Protein 5N1A (pdb70)

Nearest PDB structures (foldseek):
  5n1a-assembly1_A  TM=1.001E+00  e=0.000E+00  Thermochaetoides thermophila DSM 1495
  5n1a-assembly2_B  TM=9.929E-01  e=0.000E+00  Thermochaetoides thermophila DSM 1495
  6rxt-assembly1_UD  TM=9.751E-01  e=1.508E-101  Thermochaetoides thermophila
  8ge9-assembly1_B  TM=7.899E-01  e=4.819E-11  Homo sapiens
  8glv-assembly1_Cp  TM=4.082E-01  e=1.741E-14  Chlamydomonas reinhardtii

B-factor: mean 42.49, std 15.49, range [17.93, 145.88]

InterPro domains:
  IPR001680 WD40 repeat [PF00400] (231-262)
  IPR001680 WD40 repeat [PF00400] (270-300)
  IPR001680 WD40 repeat [PS50082] (272-304)
  IPR001680 WD40 repeat [SM00320] (172-213)
  IPR001680 WD40 repeat [SM00320] (222-262)
  IPR001680 WD40 repeat [SM00320] (265-304)
  IPR001680 WD40 repeat [SM00320] (417-455)
  IPR011047 Quinoprotein alcohol dehydrogenase-like superfamily [SSF50998] (132-504)
  IPR015943 WD40/YVTN repeat-like-containing domain superfamily [G3DSA:2.130.10.10] (4-231)
  IPR015943 WD40/YVTN repeat-like-containing domain superfamily [G3DSA:2.130.10.10] (237-520)
  IPR018391 Pyrrolo-quinoline quinone beta-propeller repeat [SM00564] (146-178)
  IPR018391 Pyrrolo-quinoline quinone beta-propeller repeat [SM00564] (193-224)
  IPR046351 U3 small nucleolar RNA-associated protein 4 [PTHR44163] (3-869)

Organism: Chaetomium thermophilum (strain DSM 1495 / CBS 144.50 / IMI 039719) (NCBI:txid759272)

Foldseek 3Di:
DKDWDDFPHFIIAAADAPPFFDFFFFQEKDKLDQEDDDDDPVCLVVCPLFFMWMWTWTQQGKIWIWGCPVPLIATAAIQFHAPPWGWRYKEKDWAPWDFVVGDIQGTAIWMWTFTQAQWIWTPQLLLSYTDDIEGDPDAGWQEKYWQDPLVRQWTKMWTWHQQGWTWIWTCHPNRTYTDGIQDGDPGRRKGFHEWEALHNQWIWTWIQQQKIDIAGNVRSHDDMHDDHRGKTFQYWYAAPVQWIWTWIQCQWIWIADRPVRHTPDIDNHGRGGWAYKEAHNNRAKIWTWFVQKIWIWGAPPDPPDIDTPDMDRPDPDGWHYGWHYDPHIWDWIITRNQWIKIAGPVDGPPPPIDTHDSDHLAQQWAALFAQQKIWHFWHFWIWIWHQPLVRIGTADIDGHDDRTGWQEKEAENNRQWIWTKDQFDIWIWGWDPVAADPVGHTDIHTEDDADRRIFNYWYAFHVRQWIWGHRSQQWIIWGWDWDQDPVGTDIHIHYDDTDDFDDDDDDPSSCVHYSRCSQSGWDDWEAANVNQTWTATQQQQIFDWGWDDAVYIDIGGLVLRVADGDPGGWQDWYWQNDADPVRFTWTWTAGLQLWTFTDRPNVNGDPLCVQAGDVLPDPVSRPSNFGWHYWDDLRQDIWTHGQQKIWDNSVDHGPPSIDMDRPDHRWDWYFHDNVDHTYIYIHHHDDD/DQKDWDDFPHFIIAGADAPPAFDFFFFQEKDKLDQEDDDDPPCPPCPLFFIWMWTWTQQGKIWTWGCVVPLIATAAIQFHAPPFGWRYKEKQWFPWDAVVGDIQGTAIWMWTFTFAQKIWTAQLLLSYTDDIEGDPDATFQEKYKQDAADPHDPCSRQWTWMWTWHQQGWIFIWTCHPNRIYGDGIQADHRRRKTFHYWEALHNQWIWTWIQQQKIDIAGNVRRHDDMHDDRRGKTFQEWYAAPVQWIWTWIQCQWIWIADRPVRHTPDIDNHDNGGWHEKEAHNNRQWIWTWFVQKIWIWGAPPDPSHIDTPDMDRPAPDGWHYGWHYYPHIWDWIITRNQWIKIAGPVQGPPPPIDTHDSDHLAQQWAALFAQQKIWHFDHFWIWIWHPPLPIDTADIDGDDDRTGWQEKEAENNRQKIWTKDQFDIWIWGWDPVAADPVGHHDIHTADDAGRGIFNYWYAFRVRQWIWGHRSFQWIIWGWDWDADPVGTDIHIGYDDTDDFDDDDDPVSSCSHYSRCSQSGWDDWEAANVNQTWIATQQQQIFDWGWDVVVIDIHGLPLSVADGDPGGWQDWYWQNDADPVRFTWTWTAGLQLWIFTDRPNVRGDPLPVQADDVLPDPVSRPSNFGWRDWDDLRQDIWTHGQQKIWDNSVDHGPPSIDMDRPDHRWDWYFHDNVDHTYIYIHHHDDDD

Secondary structure (DSSP, 8-state):
-EE---BTTB--EEEE----PPP--EEEEEES-SB-----GGGGGGSTT----EEEEETTS-EEEEE-GGG--EEEEEE---TT----EEEEEEPPPB---S--BPPPEEEEEE-SSSEEEEEETTTTEEEEEEE-SSS-EEEEEEPPP---SS-EEEEEETTSEEEEEE-GGG--EEEEEEEE-S-TT--EEEEEESSSSEEEEEESSS-EEEEETTT---B-----------EEEE-TTS-EEEE-TTSEEEEE-TTT--EEEEEE--SS---EEEE-TTS--EEEE----EEEEE---STT--EEEEEE--SSS-B---EEB----EEEE-BTT---EEEEGGGTTSS--EEPPSS-SS--EEEETTTTEEEEEETTEEEEEEE----EEEEEEEE--SSS---EEEE-TTS-EEEEE-SS-EEEEEEEEEEE-TTSSEEEEEE----S---SEEEE-TTSSEEEEEBTTTB--EEEEEEEETTEEEEEEPPP---PPPP----HHHHTSTTTTGGG-EEEEE--TT---EEEETT--EEEEEEEP----EEEE-TT---PPPSS-EEEEEE-SSPPTTS---EEEEETT--EEEE-TTT---HHHHHS-GGGS-TTTT-TTS-EEEEEEETTEEEEEESS-B--BTTS--------B-------EEEE------EEEEE-----/--EE---BTTB--EEEE----PPP--EEEEEES-SB--------TTTT----EEEEETTS-EEEEE-GGG--EEEEEE---TT----EEEEEEPPPB---S--BPPPEEEEEE-SSSEEEEEETTTTEEEEEEE-SS--EEEEEEPPPPSS--HHHHTS-EEEEEETTS-EEEEE-GGG--EEEEE-----TT--EEEEEESSSSEEEEEESSS-EEEEETTT---B-----------EEEE-TTS-EEEE-TTSEEEEE-TTT--EEEEEE--SS---EEEE-TTS--EEEE---EEEEEE---STT--EEEEEEE-SSS-B---EEB----EEEE-BTT---EEEEGGGTTSS--EEPPSS-SS--EEEETTTTEEEEEETTEEEEEEE---EEEEEEEE--SSS---EEEE-TTSSEEEEE-SS-EEEEEEEEEEE-TTSSEEEEEE----S---SEEEE-TTSSEEEEEBTTTB--EEEEEEEETTEEEEEEPPP---PPPP----HHHHTSTTTTGGG-EEEEE--TT---EEEETT--EEEEEEE----EEEE-TT---PPPSS-EEEEEE-SSPPTTS---EEEEETT--EEEE-TTT---HHHHHS-GGGS-TTTT-TTS-EEEEEEETTEEEEEESS-B--BTTS--------B-------EEEE------EEEEE------

Solvent-accessible surface area: 57447 Å² total

Radius of gyration: 35.86 Å; Cα contacts (8 Å, |Δi|>4): 3788; chains: 2; bounding box: 66×83×109 Å

Structure (mmCIF, N/CA/C/O backbone):
data_5N1A
#
_entry.id   5N1A
#
_cell.length_a   203.027
_cell.length_b   81.593
_cell.length_c   112.300
_cell.angle_alpha   90.000
_cell.angle_beta   110.550
_cell.angle_gamma   90.000
#
_symmetry.space_group_name_H-M   'C 1 2 1'
#
loop_
_entity.id
_entity.type
_entity.pdbx_description
1 polymer utp4
2 water water
#
loop_
_atom_site.group_PDB
_atom_site.id
_atom_site.type_symbol
_atom_site.label_atom_id
_atom_site.label_alt_id
_atom_site.label_comp_id
_atom_site.label_asym_id
_atom_site.label_entity_id
_atom_site.label_seq_id
_atom_site.pdbx_PDB_ins_code
_atom_site.Cartn_x
_atom_site.Cartn_y
_atom_site.Cartn_z
_atom_site.occupancy
_atom_site.B_iso_or_equiv
_atom_site.auth_seq_id
_atom_site.auth_comp_id
_atom_site.auth_asym_id
_atom_site.auth_atom_id
_atom_site.pdbx_PDB_model_num
ATOM 1 N N . THR A 1 14 ? 83.912 58.970 42.683 1.00 48.30 -10 THR A N 1
ATOM 2 C CA . THR A 1 14 ? 82.602 59.603 42.583 1.00 53.69 -10 THR A CA 1
ATOM 3 C C . THR A 1 14 ? 82.577 60.743 41.568 1.00 48.49 -10 THR A C 1
ATOM 4 O O . THR A 1 14 ? 81.514 61.104 41.067 1.00 45.64 -10 THR A O 1
ATOM 8 N N . THR A 1 15 ? 83.740 61.320 41.271 1.00 44.08 -9 THR A N 1
ATOM 9 C CA . THR A 1 15 ? 83.818 62.419 40.322 1.00 43.63 -9 THR A CA 1
ATOM 10 C C . THR A 1 15 ? 84.852 62.125 39.247 1.00 40.70 -9 THR A C 1
ATOM 11 O O . THR A 1 15 ? 85.849 61.437 39.482 1.00 41.07 -9 THR A O 1
ATOM 15 N N . GLU A 1 16 ? 84.589 62.660 38.059 1.00 33.46 -8 GLU A N 1
ATOM 16 C CA . GLU A 1 16 ? 85.490 62.589 36.921 1.00 32.60 -8 GLU A CA 1
ATOM 17 C C . GLU A 1 16 ? 85.412 63.926 36.202 1.00 33.34 -8 GLU A C 1
ATOM 18 O O . GLU A 1 16 ? 84.474 64.701 36.401 1.00 35.66 -8 GLU A O 1
ATOM 24 N N . ASN A 1 17 ? 86.400 64.196 35.355 1.00 35.02 -7 ASN A N 1
ATOM 25 C CA . ASN A 1 17 ? 86.423 65.459 34.627 1.00 36.78 -7 ASN A CA 1
ATOM 26 C C . ASN A 1 17 ? 87.059 65.227 33.270 1.00 37.97 -7 ASN A C 1
ATOM 27 O O . ASN A 1 17 ? 88.212 64.792 33.188 1.00 39.82 -7 ASN A O 1
ATOM 32 N N . LEU A 1 18 ? 86.305 65.515 32.218 1.00 35.12 -6 LEU A N 1
ATOM 33 C CA . LEU A 1 18 ? 86.787 65.419 30.851 1.00 32.13 -6 LEU A CA 1
ATOM 34 C C . LEU A 1 18 ? 87.087 66.812 30.321 1.00 26.56 -6 LEU A C 1
ATOM 35 O O . LEU A 1 18 ? 86.399 67.779 30.660 1.00 29.62 -6 LEU A O 1
ATOM 40 N N . TYR A 1 19 ? 88.119 66.909 29.488 1.00 25.72 -5 TYR A N 1
ATOM 41 C CA . TYR A 1 19 ? 88.460 68.153 28.811 1.00 26.68 -5 TYR A CA 1
ATOM 42 C C . TYR A 1 19 ? 88.908 67.802 27.404 1.00 32.00 -5 TYR A C 1
ATOM 43 O O . TYR A 1 19 ? 89.858 67.035 27.232 1.00 31.25 -5 TYR A O 1
ATOM 52 N N . PHE A 1 20 ? 88.199 68.328 26.407 1.00 33.98 -4 PHE A N 1
ATOM 53 C CA . PHE A 1 20 ? 88.521 68.115 24.997 1.00 33.30 -4 PHE A CA 1
ATOM 54 C C . PHE A 1 20 ? 88.511 69.474 24.305 1.00 38.21 -4 PHE A C 1
ATOM 55 O O . PHE A 1 20 ? 87.440 69.988 23.971 1.00 41.00 -4 PHE A O 1
ATOM 63 N N . GLN A 1 21 ? 89.699 70.039 24.085 1.00 39.93 -3 GLN A N 1
ATOM 64 C CA . GLN A 1 21 ? 89.873 71.271 23.314 1.00 43.10 -3 GLN A CA 1
ATOM 65 C C . GLN A 1 21 ? 88.897 72.366 23.748 1.00 42.10 -3 GLN A C 1
ATOM 66 O O . GLN A 1 21 ? 88.182 72.953 22.935 1.00 41.13 -3 GLN A O 1
ATOM 72 N N . GLY A 1 22 ? 88.861 72.635 25.052 1.00 45.70 -2 GLY A N 1
ATOM 73 C CA . GLY A 1 22 ? 88.061 73.709 25.594 1.00 46.06 -2 GLY A CA 1
ATOM 74 C C . GLY A 1 22 ? 86.770 73.280 26.263 1.00 43.53 -2 GLY A C 1
ATOM 75 O O . GLY A 1 22 ? 86.236 74.037 27.084 1.00 43.37 -2 GLY A O 1
ATOM 76 N N . ALA A 1 23 ? 86.251 72.101 25.933 1.00 41.18 -1 ALA A N 1
ATOM 77 C CA . ALA A 1 23 ? 84.982 71.633 26.476 1.00 36.82 -1 ALA A CA 1
ATOM 78 C C . ALA A 1 23 ? 85.223 70.870 27.773 1.00 35.82 -1 ALA A C 1
ATOM 79 O O . ALA A 1 23 ? 85.908 69.842 27.779 1.00 36.69 -1 ALA A O 1
ATOM 81 N N . HIS A 1 24 ? 84.653 71.371 28.864 1.00 36.21 0 HIS A N 1
ATOM 82 C CA . HIS A 1 24 ? 84.729 70.728 30.170 1.00 39.66 0 HIS A CA 1
ATOM 83 C C . HIS A 1 24 ? 83.445 69.952 30.433 1.00 36.95 0 HIS A C 1
ATOM 84 O O . HIS A 1 24 ? 82.346 70.483 30.246 1.00 35.19 0 HIS A O 1
ATOM 99 N N . ASP A 1 26 ? 82.015 68.062 33.791 1.00 26.49 2 ASP A N 1
ATOM 100 C CA . ASP A 1 26 ? 82.129 67.661 35.188 1.00 31.89 2 ASP A CA 1
ATOM 101 C C . ASP A 1 26 ? 81.112 66.562 35.461 1.00 29.92 2 ASP A C 1
ATOM 102 O O . ASP A 1 26 ? 79.910 66.754 35.246 1.00 29.95 2 ASP A O 1
ATOM 107 N N . ILE A 1 27 ? 81.590 65.413 35.931 1.00 27.94 3 ILE A N 1
ATOM 108 C CA . ILE A 1 27 ? 80.783 64.204 36.027 1.00 29.69 3 ILE A CA 1
ATOM 109 C C . ILE A 1 27 ? 80.639 63.805 37.488 1.00 30.57 3 ILE A C 1
ATOM 110 O O . ILE A 1 27 ? 81.637 63.703 38.212 1.00 32.17 3 ILE A O 1
ATOM 115 N N . HIS A 1 28 ? 79.398 63.572 37.911 1.00 29.25 4 HIS A N 1
ATOM 116 C CA . HIS A 1 28 ? 79.104 62.857 39.146 1.00 30.15 4 HIS A CA 1
ATOM 117 C C . HIS A 1 28 ? 78.881 61.399 38.763 1.00 34.86 4 HIS A C 1
ATOM 118 O O . HIS A 1 28 ? 77.871 61.063 38.137 1.00 32.09 4 HIS A O 1
ATOM 125 N N . ARG A 1 29 ? 79.827 60.537 39.126 1.00 28.78 5 ARG A N 1
ATOM 126 C CA . ARG A 1 29 ? 79.742 59.123 38.776 1.00 32.24 5 ARG A CA 1
ATOM 127 C C . ARG A 1 29 ? 78.876 58.428 39.818 1.00 37.06 5 ARG A C 1
ATOM 128 O O . ARG A 1 29 ? 79.293 58.255 40.969 1.00 34.98 5 ARG A O 1
ATOM 136 N N . CYS A 1 30 ? 77.672 58.026 39.421 1.00 30.20 6 CYS A N 1
ATOM 137 C CA . CYS A 1 30 ? 76.663 57.534 40.348 1.00 29.48 6 CYS A CA 1
ATOM 138 C C . CYS A 1 30 ? 76.426 56.046 40.135 1.00 35.75 6 CYS A C 1
ATOM 139 O O . CYS A 1 30 ? 76.220 55.596 39.002 1.00 34.45 6 CYS A O 1
ATOM 142 N N . ARG A 1 31 ? 76.453 55.291 41.233 1.00 35.93 7 ARG A N 1
ATOM 143 C CA . ARG A 1 31 ? 76.138 53.869 41.228 1.00 36.61 7 ARG A CA 1
ATOM 144 C C . ARG A 1 31 ? 75.033 53.527 42.219 1.00 36.15 7 ARG A C 1
ATOM 145 O O . ARG A 1 31 ? 74.825 52.345 42.515 1.00 38.46 7 ARG A O 1
ATOM 153 N N . PHE A 1 32 ? 74.315 54.526 42.730 1.00 32.72 8 PHE A N 1
ATOM 154 C CA . PHE A 1 32 ? 73.327 54.314 43.780 1.00 34.69 8 PHE A CA 1
ATOM 155 C C . PHE A 1 32 ? 71.916 54.106 43.247 1.00 36.95 8 PHE A C 1
ATOM 156 O O . PHE A 1 32 ? 70.988 53.953 44.048 1.00 37.54 8 PHE A O 1
ATOM 164 N N . VAL A 1 33 ? 71.722 54.115 41.931 1.00 37.42 9 VAL A N 1
ATOM 165 C CA . VAL A 1 33 ? 70.421 53.827 41.338 1.00 35.68 9 VAL A CA 1
ATOM 166 C C . VAL A 1 33 ? 70.349 52.316 41.131 1.00 35.46 9 VAL A C 1
ATOM 167 O O . VAL A 1 33 ? 70.906 51.778 40.173 1.00 35.07 9 VAL A O 1
ATOM 171 N N . ARG A 1 34 ? 69.662 51.628 42.043 1.00 35.97 10 ARG A N 1
ATOM 172 C CA . ARG A 1 34 ? 69.647 50.164 42.071 1.00 40.79 10 ARG A CA 1
ATOM 173 C C . ARG A 1 34 ? 68.583 49.598 41.129 1.00 36.70 10 ARG A C 1
ATOM 174 O O . ARG A 1 34 ? 67.627 48.941 41.544 1.00 34.18 10 ARG A O 1
ATOM 182 N N . TYR A 1 35 ? 68.758 49.878 39.845 1.00 38.12 11 TYR A N 1
ATOM 183 C CA . TYR A 1 35 ? 67.840 49.349 38.845 1.00 38.93 11 TYR A CA 1
ATOM 184 C C . TYR A 1 35 ? 67.902 47.826 38.885 1.00 39.00 11 TYR A C 1
ATOM 185 O O . TYR A 1 35 ? 68.985 47.252 38.697 1.00 40.70 11 TYR A O 1
ATOM 194 N N . PRO A 1 36 ? 66.787 47.139 39.112 1.00 39.10 12 PRO A N 1
ATOM 195 C CA . PRO A 1 36 ? 66.844 45.690 39.315 1.00 41.24 12 PRO A CA 1
ATOM 196 C C . PRO A 1 36 ? 66.988 44.927 38.009 1.00 40.18 12 PRO A C 1
ATOM 197 O O . PRO A 1 36 ? 66.489 45.332 36.956 1.00 42.37 12 PRO A O 1
ATOM 201 N N . ALA A 1 37 ? 67.681 43.798 38.101 1.00 39.79 13 ALA A N 1
ATOM 202 C CA . ALA A 1 37 ? 67.773 42.858 36.998 1.00 41.38 13 ALA A CA 1
ATOM 203 C C . ALA A 1 37 ? 66.709 41.786 37.177 1.00 39.72 13 ALA A C 1
ATOM 204 O O . ALA A 1 37 ? 66.559 41.227 38.268 1.00 41.46 13 ALA A O 1
ATOM 206 N N . SER A 1 38 ? 65.964 41.514 36.112 1.00 35.26 14 SER A N 1
ATOM 207 C CA . SER A 1 38 ? 64.970 40.454 36.101 1.00 30.13 14 SER A CA 1
ATOM 208 C C . SER A 1 38 ? 65.465 39.317 35.220 1.00 25.21 14 SER A C 1
ATOM 209 O O . SER A 1 38 ? 65.978 39.552 34.120 1.00 24.08 14 SER A O 1
ATOM 212 N N . ALA A 1 39 ? 65.324 38.090 35.717 1.00 22.43 15 ALA A N 1
ATOM 213 C CA . ALA A 1 39 ? 65.819 36.924 35.001 1.00 24.75 15 ALA A CA 1
ATOM 214 C C . ALA A 1 39 ? 65.120 36.777 33.656 1.00 26.76 15 ALA A C 1
ATOM 215 O O . ALA A 1 39 ? 63.931 37.072 33.512 1.00 24.75 15 ALA A O 1
ATOM 217 N N . ILE A 1 40 ? 65.875 36.316 32.664 1.00 26.72 16 ILE A N 1
ATOM 218 C CA . ILE A 1 40 ? 65.294 35.909 31.390 1.00 29.02 16 ILE A CA 1
ATOM 219 C C . ILE A 1 40 ? 64.783 34.481 31.524 1.00 27.03 16 ILE A C 1
ATOM 220 O O . ILE A 1 40 ? 65.564 33.547 31.739 1.00 27.10 16 ILE A O 1
ATOM 225 N N . ASN A 1 41 ? 63.466 34.309 31.398 1.00 24.41 17 ASN A N 1
ATOM 226 C CA . ASN A 1 41 ? 62.846 32.998 31.521 1.00 28.49 17 ASN A CA 1
ATOM 227 C C . ASN A 1 41 ? 62.507 32.365 30.181 1.00 29.44 17 ASN A C 1
ATOM 228 O O . ASN A 1 41 ? 62.326 31.144 30.123 1.00 29.67 17 ASN A O 1
ATOM 233 N N . ALA A 1 42 ? 62.429 33.152 29.109 1.00 24.67 18 ALA A N 1
ATOM 234 C CA . ALA A 1 42 ? 61.921 32.651 27.841 1.00 24.38 18 ALA A CA 1
ATOM 235 C C . ALA A 1 42 ? 62.475 33.491 26.698 1.00 27.83 18 ALA A C 1
ATOM 236 O O . ALA A 1 42 ? 62.597 34.714 26.816 1.00 28.74 18 ALA A O 1
ATOM 238 N N . VAL A 1 43 ? 62.815 32.817 25.602 1.00 25.66 19 VAL A N 1
ATOM 239 C CA . VAL A 1 43 ? 63.409 33.431 24.418 1.00 26.81 19 VAL A CA 1
ATOM 240 C C . VAL A 1 43 ? 62.762 32.794 23.193 1.00 24.09 19 VAL A C 1
ATOM 241 O O . VAL A 1 43 ? 62.673 31.565 23.112 1.00 24.13 19 VAL A O 1
ATOM 245 N N . ALA A 1 44 ? 62.314 33.613 22.239 1.00 22.84 20 ALA A N 1
ATOM 246 C CA . ALA A 1 44 ? 61.609 33.063 21.084 1.00 26.99 20 ALA A CA 1
ATOM 247 C C . ALA A 1 44 ? 61.650 34.027 19.904 1.00 25.53 20 ALA A C 1
ATOM 248 O O . ALA A 1 44 ? 61.410 35.226 20.066 1.00 29.35 20 ALA A O 1
ATOM 250 N N . PHE A 1 45 ? 61.928 33.482 18.718 1.00 25.12 21 PHE A N 1
ATOM 251 C CA . PHE A 1 45 ? 62.011 34.230 17.469 1.00 25.02 21 PHE A CA 1
ATOM 252 C C . PHE A 1 45 ? 60.711 34.147 16.671 1.00 26.67 21 PHE A C 1
ATOM 253 O O . PHE A 1 45 ? 59.976 33.159 16.750 1.00 30.07 21 PHE A O 1
ATOM 261 N N . THR A 1 46 ? 60.435 35.202 15.893 1.00 25.32 22 THR A N 1
ATOM 262 C CA . THR A 1 46 ? 59.301 35.174 14.970 1.00 25.25 22 THR A CA 1
ATOM 263 C C . THR A 1 46 ? 59.436 34.033 13.971 1.00 28.62 22 THR A C 1
ATOM 264 O O . THR A 1 46 ? 58.449 33.372 13.628 1.00 28.12 22 THR A O 1
ATOM 268 N N . HIS A 1 47 ? 60.653 33.797 13.491 1.00 29.93 23 HIS A N 1
ATOM 269 C CA . HIS A 1 47 ? 60.959 32.739 12.541 1.00 31.22 23 HIS A CA 1
ATOM 270 C C . HIS A 1 47 ? 62.151 31.971 13.085 1.00 34.14 23 HIS A C 1
ATOM 271 O O . HIS A 1 47 ? 63.148 32.580 13.486 1.00 31.79 23 HIS A O 1
ATOM 278 N N . SER A 1 48 ? 62.048 30.641 13.116 1.00 33.82 24 SER A N 1
ATOM 279 C CA . SER A 1 48 ? 63.226 29.842 13.435 1.00 36.95 24 SER A CA 1
ATOM 280 C C . SER A 1 48 ? 64.232 29.878 12.297 1.00 39.10 24 SER A C 1
ATOM 281 O O . SER A 1 48 ? 65.445 29.862 12.538 1.00 36.72 24 SER A O 1
ATOM 284 N N . ALA A 1 49 ? 63.747 29.946 11.061 1.00 36.59 25 ALA A N 1
ATOM 285 C CA . ALA A 1 49 ? 64.600 29.859 9.888 1.00 38.43 25 ALA A CA 1
ATOM 286 C C . ALA A 1 49 ? 63.876 30.483 8.705 1.00 42.03 25 ALA A C 1
ATOM 287 O O . ALA A 1 49 ? 62.652 30.378 8.590 1.00 44.59 25 ALA A O 1
ATOM 289 N N . LEU A 1 50 ? 64.635 31.150 7.851 1.00 40.24 26 LEU A N 1
ATOM 290 C CA . LEU A 1 50 ? 64.107 31.641 6.596 1.00 40.55 26 LEU A CA 1
ATOM 291 C C . LEU A 1 50 ? 64.640 30.788 5.452 1.00 43.65 26 LEU A C 1
ATOM 292 O O . LEU A 1 50 ? 65.726 30.209 5.565 1.00 41.14 26 LEU A O 1
ATOM 297 N N . PRO A 1 51 ? 63.893 30.658 4.354 1.00 44.13 27 PRO A N 1
ATOM 298 C CA . PRO A 1 51 ? 64.420 29.923 3.201 1.00 46.57 27 PRO A CA 1
ATOM 299 C C . PRO A 1 51 ? 65.715 30.551 2.713 1.00 52.26 27 PRO A C 1
ATOM 300 O O . PRO A 1 51 ? 65.919 31.764 2.810 1.00 54.96 27 PRO A O 1
ATOM 304 N N . VAL A 1 52 ? 66.599 29.711 2.191 1.00 57.85 28 VAL A N 1
ATOM 305 C CA . VAL A 1 52 ? 67.846 30.205 1.625 1.00 64.40 28 VAL A CA 1
ATOM 306 C C . VAL A 1 52 ? 67.553 30.773 0.246 1.00 69.93 28 VAL A C 1
ATOM 307 O O . VAL A 1 52 ? 66.919 30.118 -0.590 1.00 71.23 28 VAL A O 1
ATOM 311 N N . VAL A 1 53 ? 68.013 31.999 0.006 1.00 72.79 29 VAL A N 1
ATOM 312 C CA . VAL A 1 53 ? 67.860 32.661 -1.279 1.00 77.00 29 VAL A CA 1
ATOM 313 C C . VAL A 1 53 ? 69.220 33.221 -1.663 1.00 85.43 29 VAL A C 1
ATOM 314 O O . VAL A 1 53 ? 70.101 33.411 -0.822 1.00 83.84 29 VAL A O 1
ATOM 318 N N . SER A 1 54 ? 69.384 33.488 -2.951 1.00 95.86 30 SER A N 1
ATOM 319 C CA . SER A 1 54 ? 70.646 34.010 -3.445 1.00 100.92 30 SER A CA 1
ATOM 320 C C . SER A 1 54 ? 70.567 35.525 -3.584 1.00 105.21 30 SER A C 1
ATOM 321 O O . SER A 1 54 ? 69.488 36.120 -3.568 1.00 106.57 30 SER A O 1
ATOM 324 N N . SER A 1 55 ? 71.746 36.143 -3.712 1.00 107.87 31 SER A N 1
ATOM 325 C CA . SER A 1 55 ? 71.842 37.585 -3.930 1.00 108.90 31 SER A CA 1
ATOM 326 C C . SER A 1 55 ? 70.877 38.077 -5.001 1.00 109.91 31 SER A C 1
ATOM 327 O O . SER A 1 55 ? 70.408 39.219 -4.935 1.00 109.44 31 SER A O 1
ATOM 330 N N . SER A 1 56 ? 70.573 37.240 -5.996 1.00 112.50 32 SER A N 1
ATOM 331 C CA . SER A 1 56 ? 69.629 37.653 -7.028 1.00 114.81 32 SER A CA 1
ATOM 332 C C . SER A 1 56 ? 68.207 37.693 -6.484 1.00 112.80 32 SER A C 1
ATOM 333 O O . SER A 1 56 ? 67.361 38.422 -7.012 1.00 114.52 32 SER A O 1
ATOM 336 N N . LYS A 1 57 ? 67.933 36.929 -5.427 1.00 108.59 33 LYS A N 1
ATOM 337 C CA . LYS A 1 57 ? 66.615 36.859 -4.809 1.00 101.73 33 LYS A CA 1
ATOM 338 C C . LYS A 1 57 ? 66.598 37.454 -3.405 1.00 95.57 33 LYS A C 1
ATOM 339 O O . LYS A 1 57 ? 65.629 37.244 -2.667 1.00 94.41 33 LYS A O 1
ATOM 345 N N . LYS A 1 58 ? 67.652 38.181 -3.017 1.00 91.60 34 LYS A N 1
ATOM 346 C CA . LYS A 1 58 ? 67.702 38.791 -1.691 1.00 85.99 34 LYS A CA 1
ATOM 347 C C . LYS A 1 58 ? 66.502 39.697 -1.455 1.00 81.47 34 LYS A C 1
ATOM 348 O O . LYS A 1 58 ? 65.868 39.647 -0.394 1.00 79.20 34 LYS A O 1
ATOM 354 N N . TYR A 1 59 ? 66.170 40.528 -2.444 1.00 78.02 35 TYR A N 1
ATOM 355 C CA . TYR A 1 59 ? 65.048 41.450 -2.332 1.00 73.54 35 TYR A CA 1
ATOM 356 C C . TYR A 1 59 ? 63.717 40.750 -2.086 1.00 69.23 35 TYR A C 1
ATOM 357 O O . TYR A 1 59 ? 62.724 41.436 -1.824 1.00 72.31 35 TYR A O 1
ATOM 366 N N . LEU A 1 60 ? 63.660 39.418 -2.155 1.00 65.82 36 LEU A N 1
ATOM 367 C CA . LEU A 1 60 ? 62.404 38.751 -1.847 1.00 65.60 36 LEU A CA 1
ATOM 368 C C . LEU A 1 60 ? 62.193 38.569 -0.353 1.00 65.36 36 LEU A C 1
ATOM 369 O O . LEU A 1 60 ? 61.123 38.101 0.053 1.00 64.26 36 LEU A O 1
ATOM 374 N N . GLN A 1 61 ? 63.187 38.911 0.465 1.00 63.07 37 GLN A N 1
ATOM 375 C CA . GLN A 1 61 ? 63.091 38.774 1.908 1.00 59.57 37 GLN A CA 1
ATOM 376 C C . GLN A 1 61 ? 63.303 40.094 2.634 1.00 59.53 37 GLN A C 1
ATOM 377 O O . GLN A 1 61 ? 63.332 40.106 3.870 1.00 60.13 37 GLN A O 1
ATOM 383 N N . LYS A 1 62 ? 63.457 41.202 1.900 1.00 60.56 38 LYS A N 1
ATOM 384 C CA . LYS A 1 62 ? 63.695 42.495 2.534 1.00 61.44 38 LYS A CA 1
ATOM 385 C C . LYS A 1 62 ? 62.561 42.872 3.479 1.00 56.95 38 LYS A C 1
ATOM 386 O O . LYS A 1 62 ? 62.813 43.459 4.537 1.00 58.34 38 LYS A O 1
ATOM 392 N N . ASN A 1 63 ? 61.314 42.585 3.104 1.00 50.33 39 ASN A N 1
ATOM 393 C CA . ASN A 1 63 ? 60.149 42.981 3.885 1.00 47.45 39 ASN A CA 1
ATOM 394 C C . ASN A 1 63 ? 59.791 42.000 4.999 1.00 40.49 39 ASN A C 1
ATOM 395 O O . ASN A 1 63 ? 58.858 42.275 5.761 1.00 36.51 39 ASN A O 1
ATOM 400 N N . ILE A 1 64 ? 60.489 40.869 5.112 1.00 40.10 40 ILE A N 1
ATOM 401 C CA . ILE A 1 64 ? 60.283 39.966 6.242 1.00 40.14 40 ILE A CA 1
ATOM 402 C C . ILE A 1 64 ? 60.825 40.618 7.506 1.00 41.12 40 ILE A C 1
ATOM 403 O O . ILE A 1 64 ? 61.964 41.101 7.532 1.00 42.87 40 ILE A O 1
ATOM 408 N N . GLN A 1 65 ? 60.024 40.624 8.567 1.00 37.31 41 GLN A N 1
ATOM 409 C CA . GLN A 1 65 ? 60.415 41.271 9.814 1.00 38.46 41 GLN A CA 1
ATOM 410 C C . GLN A 1 65 ? 60.648 40.209 10.881 1.00 33.39 41 GLN A C 1
ATOM 411 O O . GLN A 1 65 ? 59.701 39.658 11.450 1.00 31.29 41 GLN A O 1
ATOM 417 N N . VAL A 1 66 ? 61.921 39.937 11.146 1.00 29.48 42 VAL A N 1
ATOM 418 C CA . VAL A 1 66 ? 62.343 39.000 12.178 1.00 29.84 42 VAL A CA 1
ATOM 419 C C . VAL A 1 66 ? 62.494 39.762 13.487 1.00 30.39 42 VAL A C 1
ATOM 420 O O . VAL A 1 66 ? 63.186 40.785 13.542 1.00 33.35 42 VAL A O 1
ATOM 424 N N . ARG A 1 67 ? 61.855 39.268 14.545 1.00 28.80 43 ARG A N 1
ATOM 425 C CA . ARG A 1 67 ? 62.028 39.835 15.872 1.00 26.80 43 ARG A CA 1
ATOM 426 C C . ARG A 1 67 ? 62.299 38.736 16.887 1.00 29.92 43 ARG A C 1
ATOM 427 O O . ARG A 1 67 ? 61.857 37.594 16.732 1.00 29.06 43 ARG A O 1
ATOM 435 N N . LEU A 1 68 ? 63.028 39.108 17.934 1.00 30.25 44 LEU A N 1
ATOM 436 C CA . LEU A 1 68 ? 63.244 38.268 19.100 1.00 29.12 44 LEU A CA 1
ATOM 437 C C . LEU A 1 68 ? 62.384 38.770 20.251 1.00 29.82 44 LEU A C 1
ATOM 438 O O . LEU A 1 68 ? 62.311 39.976 20.505 1.00 26.84 44 LEU A O 1
ATOM 443 N N . ALA A 1 69 ? 61.728 37.843 20.943 1.00 27.24 45 ALA A N 1
ATOM 444 C CA . ALA A 1 69 ? 60.975 38.153 22.151 1.00 28.15 45 ALA A CA 1
ATOM 445 C C . ALA A 1 69 ? 61.722 37.603 23.357 1.00 28.82 45 ALA A C 1
ATOM 446 O O . ALA A 1 69 ? 62.162 36.448 23.348 1.00 25.25 45 ALA A O 1
ATOM 448 N N . ILE A 1 70 ? 61.875 38.432 24.386 1.00 24.51 46 ILE A N 1
ATOM 449 C CA . ILE A 1 70 ? 62.531 38.036 25.626 1.00 23.59 46 ILE A CA 1
ATOM 450 C C . ILE A 1 70 ? 61.542 38.242 26.764 1.00 24.21 46 ILE A C 1
ATOM 451 O O . ILE A 1 70 ? 61.062 39.361 26.983 1.00 27.03 46 ILE A O 1
ATOM 456 N N . GLY A 1 71 ? 61.234 37.164 27.484 1.00 26.32 47 GLY A N 1
ATOM 457 C CA . GLY A 1 71 ? 60.286 37.213 28.584 1.00 27.71 47 GLY A CA 1
ATOM 458 C C . GLY A 1 71 ? 61.009 37.175 29.922 1.00 28.13 47 GLY A C 1
ATOM 459 O O . GLY A 1 71 ? 61.877 36.330 30.146 1.00 24.92 47 GLY A O 1
ATOM 460 N N . ARG A 1 72 ? 60.630 38.094 30.802 1.00 28.11 48 ARG A N 1
ATOM 461 C CA . ARG A 1 72 ? 61.298 38.270 32.083 1.00 27.62 48 ARG A CA 1
ATOM 462 C C . ARG A 1 72 ? 60.473 37.701 33.232 1.00 29.16 48 ARG A C 1
ATOM 463 O O . ARG A 1 72 ? 59.249 37.571 33.154 1.00 24.78 48 ARG A O 1
ATOM 471 N N . ALA A 1 73 ? 61.179 37.370 34.319 1.00 25.73 49 ALA A N 1
ATOM 472 C CA . ALA A 1 73 ? 60.539 36.913 35.548 1.00 27.55 49 ALA A CA 1
ATOM 473 C C . ALA A 1 73 ? 59.570 37.936 36.129 1.00 30.13 49 ALA A C 1
ATOM 474 O O . ALA A 1 73 ? 58.672 37.554 36.887 1.00 32.31 49 ALA A O 1
ATOM 476 N N . ASN A 1 74 ? 59.730 39.222 35.816 1.00 28.06 50 ASN A N 1
ATOM 477 C CA . ASN A 1 74 ? 58.808 40.240 36.308 1.00 28.35 50 ASN A CA 1
ATOM 478 C C . ASN A 1 74 ? 57.628 40.470 35.371 1.00 27.70 50 ASN A C 1
ATOM 479 O O . ASN A 1 74 ? 56.824 41.375 35.618 1.00 29.07 50 ASN A O 1
ATOM 484 N N . GLY A 1 75 ? 57.506 39.669 34.311 1.00 25.68 51 GLY A N 1
ATOM 485 C CA . GLY A 1 75 ? 56.405 39.774 33.378 1.00 23.82 51 GLY A CA 1
ATOM 486 C C . GLY A 1 75 ? 56.671 40.631 32.157 1.00 28.25 51 GLY A C 1
ATOM 487 O O . GLY A 1 75 ? 55.871 40.592 31.212 1.00 27.24 51 GLY A O 1
ATOM 488 N N . ASP A 1 76 ? 57.747 41.418 32.155 1.00 23.43 52 ASP A N 1
ATOM 489 C CA . ASP A 1 76 ? 58.140 42.163 30.966 1.00 24.33 52 ASP A CA 1
ATOM 490 C C . ASP A 1 76 ? 58.278 41.238 29.761 1.00 25.09 52 ASP A C 1
ATOM 491 O O . ASP A 1 76 ? 58.730 40.093 29.874 1.00 24.80 52 ASP A O 1
ATOM 496 N N . ILE A 1 77 ? 57.883 41.746 28.596 1.00 22.98 53 ILE A N 1
ATOM 497 C CA . ILE A 1 77 ? 58.170 41.100 27.319 1.00 23.58 53 ILE A CA 1
ATOM 498 C C . ILE A 1 77 ? 58.831 42.131 26.417 1.00 27.35 53 ILE A C 1
ATOM 499 O O . ILE A 1 77 ? 58.230 43.167 26.108 1.00 29.99 53 ILE A O 1
ATOM 504 N N . GLU A 1 78 ? 60.060 41.848 25.996 1.00 26.55 54 GLU A N 1
ATOM 505 C CA . GLU A 1 78 ? 60.869 42.765 25.204 1.00 27.17 54 GLU A CA 1
ATOM 506 C C . GLU A 1 78 ? 60.949 42.284 23.763 1.00 26.53 54 GLU A C 1
ATOM 507 O O . GLU A 1 78 ? 61.216 41.104 23.512 1.00 24.15 54 GLU A O 1
ATOM 513 N N . ILE A 1 79 ? 60.729 43.199 22.824 1.00 24.17 55 ILE A N 1
ATOM 514 C CA . ILE A 1 79 ? 60.855 42.921 21.399 1.00 27.07 55 ILE A CA 1
ATOM 515 C C . ILE A 1 79 ? 62.191 43.481 20.929 1.00 27.08 55 ILE A C 1
ATOM 516 O O . ILE A 1 79 ? 62.438 44.689 21.033 1.00 24.56 55 ILE A O 1
ATOM 521 N N . TRP A 1 80 ? 63.055 42.606 20.417 1.00 24.33 56 TRP A N 1
ATOM 522 C CA . TRP A 1 80 ? 64.374 42.975 19.921 1.00 25.17 56 TRP A CA 1
ATOM 523 C C . TRP A 1 80 ? 64.443 42.738 18.421 1.00 28.54 56 TRP A C 1
ATOM 524 O O . TRP A 1 80 ? 63.861 41.777 17.910 1.00 25.34 56 TRP A O 1
ATOM 535 N N . ASN A 1 81 ? 65.170 43.609 17.722 1.00 28.26 57 ASN A N 1
ATOM 536 C CA . ASN A 1 81 ? 65.428 43.450 16.297 1.00 27.23 57 ASN A CA 1
ATOM 537 C C . ASN A 1 81 ? 66.872 43.013 16.108 1.00 29.99 57 ASN A C 1
ATOM 538 O O . ASN A 1 81 ? 67.787 43.751 16.504 1.00 31.02 57 ASN A O 1
ATOM 543 N N . PRO A 1 82 ? 67.128 41.840 15.523 1.00 30.03 58 PRO A N 1
ATOM 544 C CA . PRO A 1 82 ? 68.523 41.389 15.379 1.00 34.22 58 PRO A CA 1
ATOM 545 C C . PRO A 1 82 ? 69.361 42.266 14.457 1.00 40.77 58 PRO A C 1
ATOM 546 O O . PRO A 1 82 ? 70.581 42.334 14.649 1.00 46.07 58 PRO A O 1
ATOM 550 N N . LEU A 1 83 ? 68.746 42.935 13.480 1.00 37.55 59 LEU A N 1
ATOM 551 C CA . LEU A 1 83 ? 69.399 43.941 12.628 1.00 46.60 59 LEU A CA 1
ATOM 552 C C . LEU A 1 83 ? 70.768 43.491 12.119 1.00 49.92 59 LEU A C 1
ATOM 553 O O . LEU A 1 83 ? 71.750 44.236 12.162 1.00 47.26 59 LEU A O 1
ATOM 558 N N . ASN A 1 84 ? 70.817 42.257 11.615 1.00 53.54 60 ASN A N 1
ATOM 559 C CA . ASN A 1 84 ? 72.039 41.661 11.063 1.00 56.79 60 ASN A CA 1
ATOM 560 C C . ASN A 1 84 ? 73.251 41.889 11.964 1.00 54.95 60 ASN A C 1
ATOM 561 O O . ASN A 1 84 ? 74.334 42.252 11.501 1.00 53.05 60 ASN A O 1
ATOM 566 N N . GLY A 1 85 ? 73.074 41.671 13.266 1.00 54.67 61 GLY A N 1
ATOM 567 C CA . GLY A 1 85 ? 74.147 41.802 14.225 1.00 62.10 61 GLY A CA 1
ATOM 568 C C . GLY A 1 85 ? 74.106 43.057 15.076 1.00 66.22 61 GLY A C 1
ATOM 569 O O . GLY A 1 85 ? 74.659 43.052 16.182 1.00 63.29 61 GLY A O 1
ATOM 570 N N . GLY A 1 86 ? 73.478 44.128 14.598 1.00 72.99 62 GLY A N 1
ATOM 571 C CA . GLY A 1 86 ? 73.283 45.295 15.437 1.00 70.48 62 GLY A CA 1
ATOM 572 C C . GLY A 1 86 ? 72.016 45.161 16.253 1.00 65.62 62 GLY A C 1
ATOM 573 O O . GLY A 1 86 ? 70.996 45.778 15.940 1.00 70.34 62 GLY A O 1
ATOM 574 N N . TRP A 1 87 ? 72.090 44.389 17.333 1.00 51.50 63 TRP A N 1
ATOM 575 C CA . TRP A 1 87 ? 70.909 44.085 18.128 1.00 39.24 63 TRP A CA 1
ATOM 576 C C . TRP A 1 87 ? 70.371 45.340 18.801 1.00 36.86 63 TRP A C 1
ATOM 577 O O . TRP A 1 87 ? 71.113 46.085 19.448 1.00 38.21 63 TRP A O 1
ATOM 588 N N . TYR A 1 88 ? 69.069 45.569 18.642 1.00 28.90 64 TYR A N 1
ATOM 589 C CA . TYR A 1 88 ? 68.419 46.793 19.093 1.00 29.68 64 TYR A CA 1
ATOM 590 C C . TYR A 1 88 ? 67.135 46.434 19.825 1.00 27.37 64 TYR A C 1
ATOM 591 O O . TYR A 1 88 ? 66.266 45.759 19.263 1.00 28.86 64 TYR A O 1
ATOM 600 N N . GLN A 1 89 ? 67.017 46.888 21.072 1.00 24.63 65 GLN A N 1
ATOM 601 C CA . GLN A 1 89 ? 65.817 46.654 21.865 1.00 24.58 65 GLN A CA 1
ATOM 602 C C . GLN A 1 89 ? 64.784 47.723 21.530 1.00 28.60 65 GLN A C 1
ATOM 603 O O . GLN A 1 89 ? 65.006 48.913 21.780 1.00 24.58 65 GLN A O 1
ATOM 609 N N . GLU A 1 90 ? 63.657 47.294 20.964 1.00 25.76 66 GLU A N 1
ATOM 610 C CA . GLU A 1 90 ? 62.680 48.206 20.377 1.00 25.06 66 GLU A CA 1
ATOM 611 C C . GLU A 1 90 ? 61.586 48.598 21.368 1.00 32.60 66 GLU A C 1
ATOM 612 O O . GLU A 1 90 ? 61.372 49.785 21.631 1.00 35.90 66 GLU A O 1
ATOM 618 N N . VAL A 1 91 ? 60.880 47.608 21.908 1.00 31.09 67 VAL A N 1
ATOM 619 C CA . VAL A 1 91 ? 59.668 47.824 22.690 1.00 30.91 67 VAL A CA 1
ATOM 620 C C . VAL A 1 91 ? 59.716 46.923 23.914 1.00 32.85 67 VAL A C 1
ATOM 621 O O . VAL A 1 91 ? 60.153 45.770 23.832 1.00 34.08 67 VAL A O 1
ATOM 625 N N . ILE A 1 92 ? 59.285 47.451 25.055 1.00 29.08 68 ILE A N 1
ATOM 626 C CA . ILE A 1 92 ? 59.105 46.651 26.259 1.00 26.38 68 ILE A CA 1
ATOM 627 C C . ILE A 1 92 ? 57.633 46.697 26.635 1.00 29.63 68 ILE A C 1
ATOM 628 O O . ILE A 1 92 ? 57.112 47.755 27.011 1.00 29.93 68 ILE A O 1
ATOM 633 N N . ILE A 1 93 ? 56.965 45.558 26.525 1.00 31.21 69 ILE A N 1
ATOM 634 C CA . ILE A 1 93 ? 55.602 45.432 27.038 1.00 28.49 69 ILE A CA 1
ATOM 635 C C . ILE A 1 93 ? 55.681 45.162 28.537 1.00 25.51 69 ILE A C 1
ATOM 636 O O . ILE A 1 93 ? 56.344 44.197 28.949 1.00 27.05 69 ILE A O 1
ATOM 641 N N . PRO A 1 94 ? 55.049 45.980 29.374 1.00 27.25 70 PRO A N 1
ATOM 642 C CA . PRO A 1 94 ? 55.309 45.884 30.813 1.00 28.34 70 PRO A CA 1
ATOM 643 C C . PRO A 1 94 ? 54.670 44.656 31.438 1.00 29.49 70 PRO A C 1
ATOM 644 O O . PRO A 1 94 ? 53.564 44.249 31.076 1.00 25.79 70 PRO A O 1
ATOM 648 N N . GLY A 1 95 ? 55.392 44.061 32.381 1.00 27.30 71 GLY A N 1
ATOM 649 C CA . GLY A 1 95 ? 54.812 43.124 33.316 1.00 27.48 71 GLY A CA 1
ATOM 650 C C . GLY A 1 95 ? 54.067 43.865 34.404 1.00 30.97 71 GLY A C 1
ATOM 651 O O . GLY A 1 95 ? 53.662 45.019 34.246 1.00 33.32 71 GLY A O 1
ATOM 652 N N . GLY A 1 96 ? 53.899 43.194 35.535 1.00 34.79 72 GLY A N 1
ATOM 653 C CA . GLY A 1 96 ? 53.187 43.819 36.632 1.00 33.18 72 GLY A CA 1
ATOM 654 C C . GLY A 1 96 ? 53.373 43.037 37.910 1.00 37.33 72 GLY A C 1
ATOM 655 O O . GLY A 1 96 ? 53.981 41.963 37.928 1.00 34.14 72 GLY A O 1
ATOM 656 N N . LYS A 1 97 ? 52.845 43.613 38.988 1.00 39.65 73 LYS A N 1
ATOM 657 C CA . LYS A 1 97 ? 52.891 42.981 40.298 1.00 42.29 73 LYS A CA 1
ATOM 658 C C . LYS A 1 97 ? 52.272 41.591 40.220 1.00 37.76 73 LYS A C 1
ATOM 659 O O . LYS A 1 97 ? 51.194 41.413 39.646 1.00 36.59 73 LYS A O 1
ATOM 665 N N . ASP A 1 98 ? 52.967 40.603 40.786 1.00 37.36 74 ASP A N 1
ATOM 666 C CA . ASP A 1 98 ? 52.496 39.217 40.811 1.00 43.20 74 ASP A CA 1
ATOM 667 C C . ASP A 1 98 ? 52.250 38.662 39.408 1.00 44.73 74 ASP A C 1
ATOM 668 O O . ASP A 1 98 ? 51.379 37.811 39.211 1.00 46.60 74 ASP A O 1
ATOM 673 N N . ARG A 1 99 ? 53.008 39.138 38.423 1.00 37.99 75 ARG A N 1
ATOM 674 C CA . ARG A 1 99 ? 52.982 38.583 37.077 1.00 35.51 75 ARG A CA 1
ATOM 675 C C . ARG A 1 99 ? 54.385 38.138 36.691 1.00 34.63 75 ARG A C 1
ATOM 676 O O . ARG A 1 99 ? 55.372 38.805 37.019 1.00 32.56 75 ARG A O 1
ATOM 684 N N . SER A 1 100 ? 54.464 37.000 36.006 1.00 31.27 76 SER A N 1
ATOM 685 C CA . SER A 1 100 ? 55.719 36.492 35.480 1.00 34.80 76 SER A CA 1
ATOM 686 C C . SER A 1 100 ? 55.469 35.855 34.120 1.00 35.85 76 SER A C 1
ATOM 687 O O . SER A 1 100 ? 54.367 35.381 33.836 1.00 37.13 76 SER A O 1
ATOM 690 N N . VAL A 1 101 ? 56.493 35.872 33.272 1.00 31.80 77 VAL A N 1
ATOM 691 C CA . VAL A 1 101 ? 56.470 35.180 31.987 1.00 32.16 77 VAL A CA 1
ATOM 692 C C . VAL A 1 101 ? 57.367 33.956 32.094 1.00 30.41 77 VAL A C 1
ATOM 693 O O . VAL A 1 101 ? 58.541 34.069 32.466 1.00 34.53 77 VAL A O 1
ATOM 697 N N . ASP A 1 102 ? 56.818 32.788 31.756 1.00 31.34 78 ASP A N 1
ATOM 698 C CA . ASP A 1 102 ? 57.541 31.530 31.863 1.00 35.55 78 ASP A CA 1
ATOM 699 C C . ASP A 1 102 ? 57.773 30.847 30.525 1.00 33.41 78 ASP A C 1
ATOM 700 O O . ASP A 1 102 ? 58.691 30.027 30.418 1.00 37.88 78 ASP A O 1
ATOM 705 N N . GLY A 1 103 ? 57.004 31.200 29.503 1.00 30.48 79 GLY A N 1
ATOM 706 C CA . GLY A 1 103 ? 57.150 30.595 28.194 1.00 28.37 79 GLY A CA 1
ATOM 707 C C . GLY A 1 103 ? 56.629 31.529 27.130 1.00 28.19 79 GLY A C 1
ATOM 708 O O . GLY A 1 103 ? 55.688 32.293 27.363 1.00 28.99 79 GLY A O 1
ATOM 709 N N . LEU A 1 104 ? 57.251 31.476 25.956 1.00 30.79 80 LEU A N 1
ATOM 710 C CA . LEU A 1 104 ? 56.859 32.311 24.830 1.00 30.31 80 LEU A CA 1
ATOM 711 C C . LEU A 1 104 ? 56.728 31.458 23.578 1.00 27.13 80 LEU A C 1
ATOM 712 O O . LEU A 1 104 ? 57.534 30.552 23.347 1.00 26.68 80 LEU A O 1
ATOM 717 N N . VAL A 1 105 ? 55.706 31.754 22.776 1.00 26.73 81 VAL A N 1
ATOM 718 C CA . VAL A 1 105 ? 55.443 31.042 21.528 1.00 27.08 81 VAL A CA 1
ATOM 719 C C . VAL A 1 105 ? 55.037 32.057 20.467 1.00 27.40 81 VAL A C 1
ATOM 720 O O . VAL A 1 105 ? 54.069 32.801 20.655 1.00 28.23 81 VAL A O 1
ATOM 724 N N . TRP A 1 106 ? 55.779 32.095 19.363 1.00 25.04 82 TRP A N 1
ATOM 725 C CA . TRP A 1 106 ? 55.356 32.812 18.169 1.00 25.21 82 TRP A CA 1
ATOM 726 C C . TRP A 1 106 ? 54.633 31.844 17.241 1.00 29.40 82 TRP A C 1
ATOM 727 O O . TRP A 1 106 ? 55.046 30.692 17.084 1.00 29.38 82 TRP A O 1
ATOM 738 N N . VAL A 1 107 ? 53.553 32.316 16.624 1.00 28.38 83 VAL A N 1
ATOM 739 C CA . VAL A 1 107 ? 52.885 31.591 15.549 1.00 30.54 83 VAL A CA 1
ATOM 740 C C . VAL A 1 107 ? 52.949 32.481 14.317 1.00 31.12 83 VAL A C 1
ATOM 741 O O . VAL A 1 107 ? 52.310 33.540 14.274 1.00 34.49 83 VAL A O 1
ATOM 745 N N . THR A 1 108 ? 53.712 32.055 13.316 1.00 30.71 84 THR A N 1
ATOM 746 C CA . THR A 1 108 ? 53.890 32.813 12.085 1.00 31.61 84 THR A CA 1
ATOM 747 C C . THR A 1 108 ? 53.285 32.030 10.927 1.00 30.80 84 THR A C 1
ATOM 748 O O . THR A 1 108 ? 53.675 30.885 10.676 1.00 28.75 84 THR A O 1
ATOM 752 N N . ASP A 1 109 ? 52.344 32.655 10.223 1.00 34.91 85 ASP A N 1
ATOM 753 C CA . ASP A 1 109 ? 51.659 32.009 9.117 1.00 36.00 85 ASP A CA 1
ATOM 754 C C . ASP A 1 109 ? 52.604 31.788 7.940 1.00 35.16 85 ASP A C 1
ATOM 755 O O . ASP A 1 109 ? 53.668 32.406 7.856 1.00 34.72 85 ASP A O 1
ATOM 760 N N . PRO A 1 110 ? 52.235 30.903 7.014 1.00 39.48 86 PRO A N 1
ATOM 761 C CA . PRO A 1 110 ? 52.955 30.850 5.740 1.00 37.83 86 PRO A CA 1
ATOM 762 C C . PRO A 1 110 ? 52.732 32.138 4.971 1.00 34.84 86 PRO A C 1
ATOM 763 O O . PRO A 1 110 ? 51.732 32.835 5.157 1.00 30.49 86 PRO A O 1
ATOM 767 N N . ASP A 1 111 ? 53.679 32.453 4.096 1.00 33.73 87 ASP A N 1
ATOM 768 C CA . ASP A 1 111 ? 53.461 33.557 3.179 1.00 35.41 87 ASP A CA 1
ATOM 769 C C . ASP A 1 111 ? 52.275 33.222 2.285 1.00 40.04 87 ASP A C 1
ATOM 770 O O . ASP A 1 111 ? 51.960 32.052 2.048 1.00 39.70 87 ASP A O 1
ATOM 775 N N . GLU A 1 112 ? 51.618 34.252 1.770 1.00 42.68 88 GLU A N 1
ATOM 776 C CA . GLU A 1 112 ? 50.479 34.029 0.897 1.00 44.90 88 GLU A CA 1
ATOM 777 C C . GLU A 1 112 ? 50.588 34.955 -0.299 1.00 45.12 88 GLU A C 1
ATOM 778 O O . GLU A 1 112 ? 50.895 36.143 -0.157 1.00 47.43 88 GLU A O 1
ATOM 784 N N . GLU A 1 113 ? 50.328 34.397 -1.473 1.00 43.02 89 GLU A N 1
ATOM 785 C CA . GLU A 1 113 ? 50.415 35.126 -2.725 1.00 45.15 89 GLU A CA 1
ATOM 786 C C . GLU A 1 113 ? 49.028 35.617 -3.115 1.00 46.78 89 GLU A C 1
ATOM 787 O O . GLU A 1 113 ? 48.090 34.819 -3.225 1.00 46.04 89 GLU A O 1
ATOM 801 N N . ALA A 1 115 ? 46.169 37.301 -5.663 1.00 47.78 91 ALA A N 1
ATOM 802 C CA . ALA A 1 115 ? 45.847 36.991 -7.054 1.00 46.76 91 ALA A CA 1
ATOM 803 C C . ALA A 1 115 ? 46.735 37.756 -8.029 1.00 43.56 91 ALA A C 1
ATOM 804 O O . ALA A 1 115 ? 47.030 37.256 -9.121 1.00 38.86 91 ALA A O 1
ATOM 806 N N . ASP A 1 116 ? 47.172 38.959 -7.661 1.00 44.32 92 ASP A N 1
ATOM 807 C CA . ASP A 1 116 ? 48.036 39.752 -8.523 1.00 47.01 92 ASP A CA 1
ATOM 808 C C . ASP A 1 116 ? 49.517 39.427 -8.345 1.00 43.89 92 ASP A C 1
ATOM 809 O O . ASP A 1 116 ? 50.367 40.168 -8.848 1.00 45.02 92 ASP A O 1
ATOM 814 N N . GLY A 1 117 ? 49.838 38.338 -7.650 1.00 38.12 93 GLY A N 1
ATOM 815 C CA . GLY A 1 117 ? 51.208 37.912 -7.449 1.00 41.57 93 GLY A CA 1
ATOM 816 C C . GLY A 1 117 ? 51.998 38.646 -6.389 1.00 46.45 93 GLY A C 1
ATOM 817 O O . GLY A 1 117 ? 53.206 38.407 -6.272 1.00 47.62 93 GLY A O 1
ATOM 818 N N . LYS A 1 118 ? 51.371 39.521 -5.607 1.00 45.12 94 LYS A N 1
ATOM 819 C CA . LYS A 1 118 ? 52.077 40.192 -4.524 1.00 47.07 94 LYS A CA 1
ATOM 820 C C . LYS A 1 118 ? 52.146 39.278 -3.307 1.00 45.81 94 LYS A C 1
ATOM 821 O O . LYS A 1 118 ? 51.180 38.585 -2.976 1.00 48.49 94 LYS A O 1
ATOM 827 N N . ILE A 1 119 ? 53.296 39.274 -2.645 1.00 44.59 95 ILE A N 1
ATOM 828 C CA . ILE A 1 119 ? 53.539 38.385 -1.514 1.00 40.77 95 ILE A CA 1
ATOM 829 C C . ILE A 1 119 ? 53.188 39.106 -0.218 1.00 40.57 95 ILE A C 1
ATOM 830 O O . ILE A 1 119 ? 53.800 40.124 0.123 1.00 45.45 95 ILE A O 1
ATOM 835 N N . ILE A 1 120 ? 52.196 38.583 0.498 1.00 37.34 96 ILE A N 1
ATOM 836 C CA . ILE A 1 120 ? 51.958 38.950 1.891 1.00 38.62 96 ILE A CA 1
ATOM 837 C C . ILE A 1 120 ? 52.780 38.004 2.759 1.00 36.95 96 ILE A C 1
ATOM 838 O O . ILE A 1 120 ? 52.515 36.801 2.799 1.00 38.03 96 ILE A O 1
ATOM 843 N N . HIS A 1 121 ? 53.784 38.537 3.448 1.00 36.59 97 HIS A N 1
ATOM 844 C CA . HIS A 1 121 ? 54.541 37.715 4.380 1.00 35.05 97 HIS A CA 1
ATOM 845 C C . HIS A 1 121 ? 53.673 37.348 5.578 1.00 33.53 97 HIS A C 1
ATOM 846 O O . HIS A 1 121 ? 52.888 38.164 6.066 1.00 28.60 97 HIS A O 1
ATOM 853 N N . GLY A 1 122 ? 53.803 36.105 6.037 1.00 31.07 98 GLY A N 1
ATOM 854 C CA . GLY A 1 122 ? 52.899 35.607 7.061 1.00 30.54 98 GLY A CA 1
ATOM 855 C C . GLY A 1 122 ? 52.914 36.472 8.311 1.00 34.71 98 GLY A C 1
ATOM 856 O O . GLY A 1 122 ? 53.962 36.953 8.748 1.00 32.28 98 GLY A O 1
ATOM 857 N N . LYS A 1 123 ? 51.731 36.662 8.893 1.00 34.59 99 LYS A N 1
ATOM 858 C CA . LYS A 1 123 ? 51.616 37.414 10.134 1.00 33.98 99 LYS A CA 1
ATOM 859 C C . LYS A 1 123 ? 52.175 36.617 11.307 1.00 30.13 99 LYS A C 1
ATOM 860 O O . LYS A 1 123 ? 52.112 35.385 11.339 1.00 32.23 99 LYS A O 1
ATOM 866 N N . SER A 1 124 ? 52.727 37.338 12.280 1.00 27.29 100 SER A N 1
ATOM 867 C CA . SER A 1 124 ? 53.302 36.748 13.482 1.00 25.56 100 SER A CA 1
ATOM 868 C C . SER A 1 124 ? 52.484 37.156 14.700 1.00 27.81 100 SER A C 1
ATOM 869 O O . SER A 1 124 ? 52.230 38.346 14.914 1.00 30.84 100 SER A O 1
ATOM 872 N N . ARG A 1 125 ? 52.074 36.166 15.487 1.00 25.38 101 ARG A N 1
ATOM 873 C CA . ARG A 1 125 ? 51.339 36.374 16.726 1.00 26.70 101 ARG A CA 1
ATOM 874 C C . ARG A 1 125 ? 52.164 35.821 17.880 1.00 26.94 101 ARG A C 1
ATOM 875 O O . ARG A 1 125 ? 52.839 34.799 17.730 1.00 25.57 101 ARG A O 1
ATOM 883 N N . LEU A 1 126 ? 52.095 36.478 19.037 1.00 28.31 102 LEU A N 1
ATOM 884 C CA . LEU A 1 126 ? 52.918 36.130 20.191 1.00 27.98 102 LEU A CA 1
ATOM 885 C C . LEU A 1 126 ? 52.041 35.794 21.389 1.00 30.12 102 LEU A C 1
ATOM 886 O O . LEU A 1 126 ? 51.123 36.549 21.725 1.00 28.62 102 LEU A O 1
ATOM 891 N N . PHE A 1 127 ? 52.332 34.660 22.026 1.00 28.19 103 PHE A N 1
ATOM 892 C CA . PHE A 1 127 ? 51.590 34.172 23.178 1.00 27.08 103 PHE A CA 1
ATOM 893 C C . PHE A 1 127 ? 52.557 33.885 24.321 1.00 28.43 103 PHE A C 1
ATOM 894 O O . PHE A 1 127 ? 53.745 33.639 24.097 1.00 28.86 103 PHE A O 1
ATOM 902 N N . SER A 1 128 ? 52.046 33.921 25.554 1.00 26.17 104 SER A N 1
ATOM 903 C CA . SER A 1 128 ? 52.868 33.597 26.714 1.00 27.71 104 SER A CA 1
ATOM 904 C C . SER A 1 128 ? 52.058 32.840 27.761 1.00 28.78 104 SER A C 1
ATOM 905 O O . SER A 1 128 ? 50.825 32.885 27.785 1.00 27.63 104 SER A O 1
ATOM 908 N N . ILE A 1 129 ? 52.788 32.146 28.637 1.00 25.41 105 ILE A N 1
ATOM 909 C CA . ILE A 1 129 ? 52.245 31.505 29.828 1.00 28.83 105 ILE A CA 1
ATOM 910 C C . ILE A 1 129 ? 53.041 31.990 31.032 1.00 34.27 105 ILE A C 1
ATOM 911 O O . ILE A 1 129 ? 54.223 32.333 30.920 1.00 35.34 105 ILE A O 1
ATOM 916 N N . GLY A 1 130 ? 52.385 32.018 32.193 1.00 34.26 106 GLY A N 1
ATOM 917 C CA . GLY A 1 130 ? 53.021 32.541 33.387 1.00 35.50 106 GLY A CA 1
ATOM 918 C C . GLY A 1 130 ? 52.666 31.869 34.697 1.00 39.54 106 GLY A C 1
ATOM 919 O O . GLY A 1 130 ? 52.229 32.544 35.637 1.00 42.05 106 GLY A O 1
ATOM 920 N N . TYR A 1 131 ? 52.861 30.552 34.780 1.00 38.99 107 TYR A N 1
ATOM 921 C CA . TYR A 1 131 ? 52.604 29.781 36.000 1.00 41.66 107 TYR A CA 1
ATOM 922 C C . TYR A 1 131 ? 51.164 29.951 36.478 1.00 41.23 107 TYR A C 1
ATOM 923 O O . TYR A 1 131 ? 50.881 29.865 37.675 1.00 44.15 107 TYR A O 1
ATOM 932 N N . THR A 1 132 ? 50.242 30.202 35.545 1.00 38.06 108 THR A N 1
ATOM 933 C CA . THR A 1 132 ? 48.820 30.245 35.861 1.00 38.68 108 THR A CA 1
ATOM 934 C C . THR A 1 132 ? 48.062 29.318 34.925 1.00 35.65 108 THR A C 1
ATOM 935 O O . THR A 1 132 ? 48.671 28.566 34.159 1.00 38.32 108 THR A O 1
ATOM 939 N N . THR A 1 133 ? 46.736 29.360 34.987 1.00 36.59 109 THR A N 1
ATOM 940 C CA . THR A 1 133 ? 45.888 28.633 34.056 1.00 40.47 109 THR A CA 1
ATOM 941 C C . THR A 1 133 ? 45.579 29.437 32.798 1.00 42.48 109 THR A C 1
ATOM 942 O O . THR A 1 133 ? 44.749 29.007 31.990 1.00 40.06 109 THR A O 1
ATOM 946 N N . THR A 1 134 ? 46.225 30.585 32.612 1.00 38.91 110 THR A N 1
ATOM 947 C CA . THR A 1 134 ? 45.885 31.519 31.547 1.00 37.88 110 THR A CA 1
ATOM 948 C C . THR A 1 134 ? 46.977 31.552 30.486 1.00 34.69 110 THR A C 1
ATOM 949 O O . THR A 1 134 ? 48.166 31.646 30.809 1.00 35.02 110 THR A O 1
ATOM 953 N N . ILE A 1 135 ? 46.564 31.480 29.222 1.00 35.07 111 ILE A N 1
ATOM 954 C CA . ILE A 1 135 ? 47.411 31.805 28.082 1.00 34.81 111 ILE A CA 1
ATOM 955 C C . ILE A 1 135 ? 47.069 33.224 27.657 1.00 36.41 111 ILE A C 1
ATOM 956 O O . ILE A 1 135 ? 45.888 33.583 27.568 1.00 37.30 111 ILE A O 1
ATOM 961 N N . THR A 1 136 ? 48.089 34.035 27.392 1.00 33.10 112 THR A N 1
ATOM 962 C CA . THR A 1 136 ? 47.888 35.416 26.979 1.00 30.50 112 THR A CA 1
ATOM 963 C C . THR A 1 136 ? 48.441 35.619 25.577 1.00 28.15 112 THR A C 1
ATOM 964 O O . THR A 1 136 ? 49.577 35.227 25.291 1.00 29.61 112 THR A O 1
ATOM 968 N N . GLU A 1 137 ? 47.643 36.240 24.715 1.00 28.72 113 GLU A N 1
ATOM 969 C CA . GLU A 1 137 ? 48.118 36.739 23.435 1.00 34.18 113 GLU A CA 1
ATOM 970 C C . GLU A 1 137 ? 48.415 38.224 23.571 1.00 34.65 113 GLU A C 1
ATOM 971 O O . GLU A 1 137 ? 47.662 38.960 24.214 1.00 30.22 113 GLU A O 1
ATOM 977 N N . TRP A 1 138 ? 49.510 38.658 22.962 1.00 35.65 114 TRP A N 1
ATOM 978 C CA . TRP A 1 138 ? 49.978 40.025 23.110 1.00 32.15 114 TRP A CA 1
ATOM 979 C C . TRP A 1 138 ? 49.695 40.844 21.861 1.00 30.27 114 TRP A C 1
ATOM 980 O O . TRP A 1 138 ? 49.902 40.382 20.735 1.00 31.47 114 TRP A O 1
ATOM 991 N N . ASP A 1 139 ? 49.206 42.062 22.077 1.00 31.75 115 ASP A N 1
ATOM 992 C CA . ASP A 1 139 ? 48.914 42.997 20.995 1.00 34.36 115 ASP A CA 1
ATOM 993 C C . ASP A 1 139 ? 50.172 43.821 20.765 1.00 32.52 115 ASP A C 1
ATOM 994 O O . ASP A 1 139 ? 50.446 44.778 21.492 1.00 32.93 115 ASP A O 1
ATOM 999 N N . LEU A 1 140 ? 50.944 43.440 19.747 1.00 30.15 116 LEU A N 1
ATOM 1000 C CA . LEU A 1 140 ? 52.171 44.160 19.430 1.00 32.55 116 LEU A CA 1
ATOM 1001 C C . LEU A 1 140 ? 51.882 45.576 18.943 1.00 31.18 116 LEU A C 1
ATOM 1002 O O . LEU A 1 140 ? 52.704 46.477 19.141 1.00 32.70 116 LEU A O 1
ATOM 1007 N N . GLU A 1 141 ? 50.726 45.787 18.306 1.00 29.96 117 GLU A N 1
ATOM 1008 C CA . GLU A 1 141 ? 50.388 47.108 17.784 1.00 32.86 117 GLU A CA 1
ATOM 1009 C C . GLU A 1 141 ? 49.998 48.081 18.892 1.00 33.49 117 GLU A C 1
ATOM 1010 O O . GLU A 1 141 ? 50.121 49.298 18.713 1.00 37.07 117 GLU A O 1
ATOM 1016 N N . LYS A 1 142 ? 49.526 47.578 20.033 1.00 29.40 118 LYS A N 1
ATOM 1017 C CA . LYS A 1 142 ? 49.159 48.425 21.161 1.00 31.00 118 LYS A CA 1
ATOM 1018 C C . LYS A 1 142 ? 50.078 48.255 22.362 1.00 31.28 118 LYS A C 1
ATOM 1019 O O . LYS A 1 142 ? 49.857 48.913 23.386 1.00 31.99 118 LYS A O 1
ATOM 1025 N N . ALA A 1 143 ? 51.102 47.405 22.262 1.00 29.71 119 ALA A N 1
ATOM 1026 C CA . ALA A 1 143 ? 52.056 47.163 23.347 1.00 29.44 119 ALA A CA 1
ATOM 1027 C C . ALA A 1 143 ? 51.338 46.857 24.660 1.00 34.13 119 ALA A C 1
ATOM 1028 O O . ALA A 1 143 ? 51.658 47.401 25.718 1.00 39.01 119 ALA A O 1
ATOM 1030 N N . ARG A 1 144 ? 50.360 45.962 24.582 1.00 32.61 120 ARG A N 1
ATOM 1031 C CA . ARG A 1 144 ? 49.554 45.583 25.735 1.00 32.61 120 ARG A CA 1
ATOM 1032 C C . ARG A 1 144 ? 48.943 44.217 25.442 1.00 34.49 120 ARG A C 1
ATOM 1033 O O . ARG A 1 144 ? 49.102 43.668 24.348 1.00 36.83 120 ARG A O 1
ATOM 1041 N N . ALA A 1 145 ? 48.260 43.658 26.437 1.00 35.30 121 ALA A N 1
ATOM 1042 C CA . ALA A 1 145 ? 47.642 42.348 26.272 1.00 34.12 121 ALA A CA 1
ATOM 1043 C C . ALA A 1 145 ? 46.493 42.421 25.275 1.00 36.82 121 ALA A C 1
ATOM 1044 O O . ALA A 1 145 ? 45.647 43.318 25.350 1.00 31.82 121 ALA A O 1
ATOM 1046 N N . LYS A 1 146 ? 46.458 41.469 24.342 1.00 38.42 122 LYS A N 1
ATOM 1047 C CA . LYS A 1 146 ? 45.373 41.400 23.370 1.00 38.78 122 LYS A CA 1
ATOM 1048 C C . LYS A 1 146 ? 44.206 40.562 23.884 1.00 41.74 122 LYS A C 1
ATOM 1049 O O . LYS A 1 146 ? 43.047 40.970 23.761 1.00 42.24 122 LYS A O 1
ATOM 1055 N N . LYS A 1 147 ? 44.490 39.395 24.460 1.00 42.27 123 LYS A N 1
ATOM 1056 C CA . LYS A 1 147 ? 43.441 38.546 25.008 1.00 43.01 123 LYS A CA 1
ATOM 1057 C C . LYS A 1 147 ? 44.028 37.553 26.000 1.00 43.81 123 LYS A C 1
ATOM 1058 O O . LYS A 1 147 ? 45.166 37.100 25.853 1.00 42.73 123 LYS A O 1
ATOM 1064 N N . HIS A 1 148 ? 43.222 37.224 27.006 1.00 46.79 124 HIS A N 1
ATOM 1065 C CA . HIS A 1 148 ? 43.519 36.187 27.981 1.00 46.58 124 HIS A CA 1
ATOM 1066 C C . HIS A 1 148 ? 42.528 35.046 27.792 1.00 51.51 124 HIS A C 1
ATOM 1067 O O . HIS A 1 148 ? 41.344 35.282 27.533 1.00 55.30 124 HIS A O 1
ATOM 1074 N N . ALA A 1 149 ? 43.009 33.809 27.912 1.00 47.28 125 ALA A N 1
ATOM 1075 C CA . ALA A 1 149 ? 42.138 32.642 27.851 1.00 42.20 125 ALA A CA 1
ATOM 1076 C C . ALA A 1 149 ? 42.572 31.632 28.902 1.00 44.53 125 ALA A C 1
ATOM 1077 O O . ALA A 1 149 ? 43.764 31.341 29.027 1.00 43.46 125 ALA A O 1
ATOM 1079 N N . SER A 1 150 ? 41.605 31.101 29.652 1.00 47.06 126 SER A N 1
ATOM 1080 C CA . SER A 1 150 ? 41.857 30.044 30.622 1.00 48.14 126 SER A CA 1
ATOM 1081 C C . SER A 1 150 ? 40.782 28.972 30.494 1.00 50.86 126 SER A C 1
ATOM 1082 O O . SER A 1 150 ? 39.791 29.139 29.780 1.00 47.38 126 SER A O 1
ATOM 1085 N N . GLY A 1 151 ? 40.985 27.859 31.198 1.00 56.44 127 GLY A N 1
ATOM 1086 C CA . GLY A 1 151 ? 40.024 26.776 31.199 1.00 59.13 127 GLY A CA 1
ATOM 1087 C C . GLY A 1 151 ? 40.097 26.010 32.504 1.00 64.94 127 GLY A C 1
ATOM 1088 O O . GLY A 1 151 ? 40.859 26.361 33.409 1.00 65.40 127 GLY A O 1
ATOM 1089 N N . GLN A 1 152 ? 39.277 24.963 32.617 1.00 73.35 128 GLN A N 1
ATOM 1090 C CA . GLN A 1 152 ? 39.344 24.123 33.810 1.00 76.69 128 GLN A CA 1
ATOM 1091 C C . GLN A 1 152 ? 40.366 23.013 33.590 1.00 70.37 128 GLN A C 1
ATOM 1092 O O . GLN A 1 152 ? 40.101 21.943 33.038 1.00 70.22 128 GLN A O 1
ATOM 1098 N N . HIS A 1 153 ? 41.578 23.339 34.012 1.00 56.96 129 HIS A N 1
ATOM 1099 C CA . HIS A 1 153 ? 42.769 22.512 34.007 1.00 50.82 129 HIS A CA 1
ATOM 1100 C C . HIS A 1 153 ? 43.713 23.138 35.023 1.00 49.82 129 HIS A C 1
ATOM 1101 O O . HIS A 1 153 ? 43.489 24.256 35.497 1.00 52.35 129 HIS A O 1
ATOM 1108 N N . GLY A 1 154 ? 44.771 22.413 35.360 1.00 45.07 130 GLY A N 1
ATOM 1109 C CA . GLY A 1 154 ? 45.754 22.940 36.283 1.00 42.83 130 GLY A CA 1
ATOM 1110 C C . GLY A 1 154 ? 46.562 24.042 35.633 1.00 44.62 130 GLY A C 1
ATOM 1111 O O . GLY A 1 154 ? 46.332 24.449 34.493 1.00 47.60 130 GLY A O 1
ATOM 1112 N N . GLU A 1 155 ? 47.524 24.552 36.396 1.00 44.76 131 GLU A N 1
ATOM 1113 C CA . GLU A 1 155 ? 48.394 25.598 35.878 1.00 43.75 131 GLU A CA 1
ATOM 1114 C C . GLU A 1 155 ? 49.171 25.079 34.678 1.00 38.55 131 GLU A C 1
ATOM 1115 O O . GLU A 1 155 ? 49.657 23.946 34.677 1.00 31.53 131 GLU A O 1
ATOM 1121 N N . ILE A 1 156 ? 49.289 25.917 33.655 1.00 38.02 132 ILE A N 1
ATOM 1122 C CA . ILE A 1 156 ? 50.008 25.550 32.441 1.00 35.63 132 ILE A CA 1
ATOM 1123 C C . ILE A 1 156 ? 51.504 25.698 32.684 1.00 29.71 132 ILE A C 1
ATOM 1124 O O . ILE A 1 156 ? 51.977 26.766 33.088 1.00 30.08 132 ILE A O 1
ATOM 1129 N N . TRP A 1 157 ? 52.254 24.621 32.440 1.00 28.07 133 TRP A N 1
ATOM 1130 C CA . TRP A 1 157 ? 53.703 24.647 32.582 1.00 32.69 133 TRP A CA 1
ATOM 1131 C C . TRP A 1 157 ? 54.453 24.596 31.255 1.00 32.20 133 TRP A C 1
ATOM 1132 O O . TRP A 1 157 ? 55.665 24.833 31.244 1.00 32.51 133 TRP A O 1
ATOM 1143 N N . CYS A 1 158 ? 53.780 24.289 30.147 1.00 27.81 134 CYS A N 1
ATOM 1144 C CA . CYS A 1 158 ? 54.425 24.283 28.840 1.00 29.00 134 CYS A CA 1
ATOM 1145 C C . CYS A 1 158 ? 53.357 24.362 27.761 1.00 30.12 134 CYS A C 1
ATOM 1146 O O . CYS A 1 158 ? 52.210 23.964 27.980 1.00 32.34 134 CYS A O 1
ATOM 1149 N N . PHE A 1 159 ? 53.745 24.878 26.594 1.00 31.02 135 PHE A N 1
ATOM 1150 C CA . PHE A 1 159 ? 52.836 24.925 25.456 1.00 29.61 135 PHE A CA 1
ATOM 1151 C C . PHE A 1 159 ? 53.625 25.155 24.175 1.00 29.20 135 PHE A C 1
ATOM 1152 O O . PHE A 1 159 ? 54.787 25.568 24.200 1.00 27.39 135 PHE A O 1
ATOM 1160 N N . GLY A 1 160 ? 52.979 24.839 23.054 1.00 29.32 136 GLY A N 1
ATOM 1161 C CA . GLY A 1 160 ? 53.562 25.011 21.736 1.00 28.92 136 GLY A CA 1
ATOM 1162 C C . GLY A 1 160 ? 52.464 25.022 20.697 1.00 32.11 136 GLY A C 1
ATOM 1163 O O . GLY A 1 160 ? 51.317 24.662 20.970 1.00 28.65 136 GLY A O 1
ATOM 1164 N N . VAL A 1 161 ? 52.824 25.455 19.491 1.00 32.62 137 VAL A N 1
ATOM 1165 C CA . VAL A 1 161 ? 51.882 25.519 18.381 1.00 34.39 137 VAL A CA 1
ATOM 1166 C C . VAL A 1 161 ? 52.040 24.267 17.530 1.00 36.37 137 VAL A C 1
ATOM 1167 O O . VAL A 1 161 ? 53.163 23.846 17.220 1.00 37.93 137 VAL A O 1
ATOM 1171 N N . GLN A 1 162 ? 50.917 23.658 17.184 1.00 35.98 138 GLN A N 1
ATOM 1172 C CA . GLN A 1 162 ? 50.922 22.522 16.279 1.00 41.33 138 GLN A CA 1
ATOM 1173 C C . GLN A 1 162 ? 51.458 22.962 14.919 1.00 43.32 138 GLN A C 1
ATOM 1174 O O . GLN A 1 162 ? 50.957 23.941 14.349 1.00 42.71 138 GLN A O 1
ATOM 1180 N N . PRO A 1 163 ? 52.459 22.280 14.366 1.00 44.15 139 PRO A N 1
ATOM 1181 C CA . PRO A 1 163 ? 52.992 22.699 13.068 1.00 45.50 139 PRO A CA 1
ATOM 1182 C C . PRO A 1 163 ? 52.018 22.368 11.951 1.00 49.66 139 PRO A C 1
ATOM 1183 O O . PRO A 1 163 ? 51.137 21.515 12.081 1.00 51.03 139 PRO A O 1
ATOM 1187 N N . LEU A 1 164 ? 52.188 23.068 10.838 1.00 55.50 140 LEU A N 1
ATOM 1188 C CA . LEU A 1 164 ? 51.346 22.820 9.682 1.00 63.59 140 LEU A CA 1
ATOM 1189 C C . LEU A 1 164 ? 51.625 21.433 9.109 1.00 64.23 140 LEU A C 1
ATOM 1190 O O . LEU A 1 164 ? 52.769 20.969 9.127 1.00 64.81 140 LEU A O 1
ATOM 1195 N N . PRO A 1 165 ? 50.597 20.745 8.592 1.00 66.94 141 PRO A N 1
ATOM 1196 C CA . PRO A 1 165 ? 50.795 19.451 7.936 1.00 66.89 141 PRO A CA 1
ATOM 1197 C C . PRO A 1 165 ? 51.504 19.599 6.595 1.00 63.94 141 PRO A C 1
ATOM 1198 O O . PRO A 1 165 ? 51.684 20.730 6.143 1.00 61.64 141 PRO A O 1
ATOM 1202 N N . ALA A 1 172 ? 43.168 23.936 7.922 1.00 103.72 148 ALA A N 1
ATOM 1203 C CA . ALA A 1 172 ? 44.331 23.438 8.648 1.00 102.97 148 ALA A CA 1
ATOM 1204 C C . ALA A 1 172 ? 45.277 24.584 8.981 1.00 102.29 148 ALA A C 1
ATOM 1205 O O . ALA A 1 172 ? 45.637 24.790 10.142 1.00 102.51 148 ALA A O 1
ATOM 1207 N N . ALA A 1 173 ? 45.685 25.321 7.945 1.00 100.34 149 ALA A N 1
ATOM 1208 C CA . ALA A 1 173 ? 46.549 26.480 8.118 1.00 96.53 149 ALA A CA 1
ATOM 1209 C C . ALA A 1 173 ? 45.778 27.696 8.607 1.00 93.48 149 ALA A C 1
ATOM 1210 O O . ALA A 1 173 ? 46.373 28.601 9.202 1.00 93.63 149 ALA A O 1
ATOM 1212 N N . GLN A 1 174 ? 44.473 27.734 8.353 1.00 93.13 150 GLN A N 1
ATOM 1213 C CA . GLN A 1 174 ? 43.593 28.816 8.767 1.00 92.05 150 GLN A CA 1
ATOM 1214 C C . GLN A 1 174 ? 42.939 28.537 10.112 1.00 88.21 150 GLN A C 1
ATOM 1215 O O . GLN A 1 174 ? 42.195 29.382 10.621 1.00 86.63 150 GLN A O 1
ATOM 1221 N N . ASN A 1 175 ? 43.237 27.382 10.702 1.00 84.39 151 ASN A N 1
ATOM 1222 C CA . ASN A 1 175 ? 42.660 26.911 11.957 1.00 78.79 151 ASN A CA 1
ATOM 1223 C C . ASN A 1 175 ? 43.814 26.365 12.797 1.00 71.37 151 ASN A C 1
ATOM 1224 O O . ASN A 1 175 ? 43.961 25.154 12.974 1.00 66.36 151 ASN A O 1
ATOM 1229 N N . ARG A 1 176 ? 44.634 27.268 13.328 1.00 66.65 152 ARG A N 1
ATOM 1230 C CA . ARG A 1 176 ? 45.838 26.841 14.017 1.00 56.86 152 ARG A CA 1
ATOM 1231 C C . ARG A 1 176 ? 45.496 26.491 15.461 1.00 46.39 152 ARG A C 1
ATOM 1232 O O . ARG A 1 176 ? 44.519 26.988 16.026 1.00 42.76 152 ARG A O 1
ATOM 1240 N N . LYS A 1 177 ? 46.311 25.625 16.060 1.00 41.04 153 LYS A N 1
ATOM 1241 C CA . LYS A 1 177 ? 46.040 25.121 17.400 1.00 40.46 153 LYS A CA 1
ATOM 1242 C C . LYS A 1 177 ? 47.268 25.244 18.288 1.00 36.50 153 LYS A C 1
ATOM 1243 O O . LYS A 1 177 ? 48.399 25.039 17.839 1.00 33.70 153 LYS A O 1
ATOM 1249 N N . LEU A 1 178 ? 47.026 25.559 19.557 1.00 33.69 154 LEU A N 1
ATOM 1250 C CA . LEU A 1 178 ? 48.028 25.501 20.610 1.00 33.61 154 LEU A CA 1
ATOM 1251 C C . LEU A 1 178 ? 47.736 24.303 21.504 1.00 34.66 154 LEU A C 1
ATOM 1252 O O . LEU A 1 178 ? 46.575 24.022 21.816 1.00 34.92 154 LEU A O 1
ATOM 1257 N N . VAL A 1 179 ? 48.787 23.594 21.908 1.00 34.00 155 VAL A N 1
ATOM 1258 C CA . VAL A 1 179 ? 48.675 22.483 22.845 1.00 31.61 155 VAL A CA 1
ATOM 1259 C C . VAL A 1 179 ? 49.455 22.848 24.099 1.00 31.75 155 VAL A C 1
ATOM 1260 O O . VAL A 1 179 ? 50.627 23.233 24.013 1.00 31.21 155 VAL A O 1
ATOM 1264 N N . ALA A 1 180 ? 48.807 22.734 25.256 1.00 32.69 156 ALA A N 1
ATOM 1265 C CA . ALA A 1 180 ? 49.411 23.090 26.532 1.00 32.99 156 ALA A CA 1
ATOM 1266 C C . ALA A 1 180 ? 49.390 21.907 27.492 1.00 35.64 156 ALA A C 1
ATOM 1267 O O . ALA A 1 180 ? 48.418 21.146 27.536 1.00 35.90 156 ALA A O 1
ATOM 1269 N N . GLY A 1 181 ? 50.471 21.755 28.249 1.00 32.92 157 GLY A N 1
ATOM 1270 C CA . GLY A 1 181 ? 50.565 20.760 29.312 1.00 34.48 157 GLY A CA 1
ATOM 1271 C C . GLY A 1 181 ? 50.492 21.431 30.672 1.00 32.42 157 GLY A C 1
ATOM 1272 O O . GLY A 1 181 ? 51.079 22.498 30.877 1.00 29.22 157 GLY A O 1
ATOM 1273 N N . THR A 1 182 ? 49.784 20.798 31.606 1.00 35.64 158 THR A N 1
ATOM 1274 C CA . THR A 1 182 ? 49.519 21.393 32.909 1.00 37.19 158 THR A CA 1
ATOM 1275 C C . THR A 1 182 ? 50.266 20.665 34.021 1.00 37.47 158 THR A C 1
ATOM 1276 O O . THR A 1 182 ? 50.823 19.579 33.837 1.00 34.66 158 THR A O 1
ATOM 1280 N N . VAL A 1 183 ? 50.260 21.300 35.199 1.00 38.47 159 VAL A N 1
ATOM 1281 C CA . VAL A 1 183 ? 50.932 20.756 36.373 1.00 43.39 159 VAL A CA 1
ATOM 1282 C C . VAL A 1 183 ? 50.246 19.506 36.917 1.00 50.15 159 VAL A C 1
ATOM 1283 O O . VAL A 1 183 ? 50.891 18.700 37.597 1.00 51.43 159 VAL A O 1
ATOM 1287 N N . ASP A 1 184 ? 48.957 19.305 36.636 1.00 50.28 160 ASP A N 1
ATOM 1288 C CA . ASP A 1 184 ? 48.274 18.080 37.035 1.00 48.23 160 ASP A CA 1
ATOM 1289 C C . ASP A 1 184 ? 48.169 17.082 35.885 1.00 45.07 160 ASP A C 1
ATOM 1290 O O . ASP A 1 184 ? 47.254 16.253 35.863 1.00 47.81 160 ASP A O 1
ATOM 1295 N N . GLY A 1 185 ? 49.077 17.171 34.916 1.00 46.05 161 GLY A N 1
ATOM 1296 C CA . GLY A 1 185 ? 49.186 16.189 33.847 1.00 46.95 161 GLY A CA 1
ATOM 1297 C C . GLY A 1 185 ? 48.092 16.147 32.804 1.00 50.81 161 GLY A C 1
ATOM 1298 O O . GLY A 1 185 ? 47.647 15.055 32.426 1.00 49.82 161 GLY A O 1
ATOM 1299 N N . ASN A 1 186 ? 47.650 17.301 32.318 1.00 54.20 162 ASN A N 1
ATOM 1300 C CA . ASN A 1 186 ? 46.667 17.357 31.249 1.00 53.14 162 ASN A CA 1
ATOM 1301 C C . ASN A 1 186 ? 47.268 18.003 30.010 1.00 45.58 162 ASN A C 1
ATOM 1302 O O . ASN A 1 186 ? 47.992 18.998 30.106 1.00 43.95 162 ASN A O 1
ATOM 1307 N N . LEU A 1 187 ? 46.973 17.426 28.848 1.00 38.36 163 LEU A N 1
ATOM 1308 C CA . LEU A 1 187 ? 47.151 18.121 27.581 1.00 36.69 163 LEU A CA 1
ATOM 1309 C C . LEU A 1 187 ? 45.846 18.833 27.262 1.00 37.62 163 LEU A C 1
ATOM 1310 O O . LEU A 1 187 ? 44.787 18.199 27.203 1.00 38.79 163 LEU A O 1
ATOM 1315 N N . VAL A 1 188 ? 45.916 20.137 27.048 1.00 38.17 164 VAL A N 1
ATOM 1316 C CA . VAL A 1 188 ? 44.736 20.897 26.671 1.00 38.59 164 VAL A CA 1
ATOM 1317 C C . VAL A 1 188 ? 45.021 21.559 25.336 1.00 40.53 164 VAL A C 1
ATOM 1318 O O . VAL A 1 188 ? 46.169 21.857 24.993 1.00 43.84 164 VAL A O 1
ATOM 1322 N N . LEU A 1 189 ? 43.962 21.787 24.580 1.00 38.22 165 LEU A N 1
ATOM 1323 C CA . LEU A 1 189 ? 44.064 22.350 23.249 1.00 41.33 165 LEU A CA 1
ATOM 1324 C C . LEU A 1 189 ? 43.375 23.703 23.246 1.00 41.44 165 LEU A C 1
ATOM 1325 O O . LEU A 1 189 ? 42.279 23.855 23.791 1.00 41.86 165 LEU A O 1
ATOM 1330 N N . TYR A 1 190 ? 44.036 24.685 22.652 1.00 38.51 166 TYR A N 1
ATOM 1331 C CA . TYR A 1 190 ? 43.486 26.020 22.506 1.00 36.44 166 TYR A CA 1
ATOM 1332 C C . TYR A 1 190 ? 43.407 26.350 21.027 1.00 37.56 166 TYR A C 1
ATOM 1333 O O . TYR A 1 190 ? 44.307 26.009 20.252 1.00 37.66 166 TYR A O 1
ATOM 1342 N N . SER A 1 191 ? 42.318 26.995 20.635 1.00 33.69 167 SER A N 1
ATOM 1343 C CA . SER A 1 191 ? 42.140 27.418 19.258 1.00 32.55 167 SER A CA 1
ATOM 1344 C C . SER A 1 191 ? 42.534 28.880 19.135 1.00 32.59 167 SER A C 1
ATOM 1345 O O . SER A 1 191 ? 42.157 29.708 19.971 1.00 35.59 167 SER A O 1
ATOM 1348 N N . ILE A 1 192 ? 43.296 29.189 18.088 1.00 32.25 168 ILE A N 1
ATOM 1349 C CA . ILE A 1 192 ? 43.676 30.562 17.787 1.00 36.22 168 ILE A CA 1
ATOM 1350 C C . ILE A 1 192 ? 43.106 30.880 16.412 1.00 38.57 168 ILE A C 1
ATOM 1351 O O . ILE A 1 192 ? 43.610 31.742 15.686 1.00 37.00 168 ILE A O 1
ATOM 1356 N N . GLU A 1 193 ? 42.039 30.174 16.063 1.00 40.61 169 GLU A N 1
ATOM 1357 C CA . GLU A 1 193 ? 41.352 30.345 14.792 1.00 45.89 169 GLU A CA 1
ATOM 1358 C C . GLU A 1 193 ? 40.711 31.731 14.662 1.00 43.60 169 GLU A C 1
ATOM 1359 O O . GLU A 1 193 ? 40.284 32.335 15.646 1.00 40.81 169 GLU A O 1
ATOM 1365 N N . ASP A 1 194 ? 40.689 32.236 13.424 1.00 45.43 170 ASP A N 1
ATOM 1366 C CA . ASP A 1 194 ? 40.192 33.568 13.036 1.00 53.33 170 ASP A CA 1
ATOM 1367 C C . ASP A 1 194 ? 40.602 34.652 14.035 1.00 52.39 170 ASP A C 1
ATOM 1368 O O . ASP A 1 194 ? 39.810 35.505 14.439 1.00 51.51 170 ASP A O 1
ATOM 1373 N N . GLY A 1 195 ? 41.875 34.611 14.428 1.00 49.22 171 GLY A N 1
ATOM 1374 C CA . GLY A 1 195 ? 42.470 35.668 15.217 1.00 44.34 171 GLY A CA 1
ATOM 1375 C C . GLY A 1 195 ? 42.057 35.724 16.668 1.00 41.74 171 GLY A C 1
ATOM 1376 O O . GLY A 1 195 ? 42.375 36.705 17.347 1.00 39.77 171 GLY A O 1
ATOM 1377 N N . ASP A 1 196 ? 41.366 34.709 17.169 1.00 40.14 172 ASP A N 1
ATOM 1378 C CA . ASP A 1 196 ? 40.914 34.676 18.548 1.00 42.30 172 ASP A CA 1
ATOM 1379 C C . ASP A 1 196 ? 41.803 33.730 19.355 1.00 39.87 172 ASP A C 1
ATOM 1380 O O . ASP A 1 196 ? 42.754 33.147 18.839 1.00 38.44 172 ASP A O 1
ATOM 1385 N N . LEU A 1 197 ? 41.524 33.625 20.651 1.00 38.75 173 LEU A N 1
ATOM 1386 C CA . LEU A 1 197 ? 42.235 32.694 21.524 1.00 36.10 173 LEU A CA 1
ATOM 1387 C C . LEU A 1 197 ? 41.254 32.187 22.567 1.00 39.86 173 LEU A C 1
ATOM 1388 O O . LEU A 1 197 ? 40.727 32.983 23.349 1.00 41.64 173 LEU A O 1
ATOM 1393 N N . LYS A 1 198 ? 41.005 30.880 22.585 1.00 43.46 174 LYS A N 1
ATOM 1394 C CA . LYS A 1 198 ? 40.044 30.343 23.537 1.00 46.43 174 LYS A CA 1
ATOM 1395 C C . LYS A 1 198 ? 40.358 28.882 23.820 1.00 42.87 174 LYS A C 1
ATOM 1396 O O . LYS A 1 198 ? 40.845 28.156 22.949 1.00 41.61 174 LYS A O 1
ATOM 1402 N N . PHE A 1 199 ? 40.066 28.465 25.049 1.00 43.69 175 PHE A N 1
ATOM 1403 C CA . PHE A 1 199 ? 40.172 27.059 25.414 1.00 42.76 175 PHE A CA 1
ATOM 1404 C C . PHE A 1 199 ? 39.185 26.240 24.589 1.00 42.89 175 PHE A C 1
ATOM 1405 O O . PHE A 1 199 ? 38.000 26.575 24.499 1.00 42.91 175 PHE A O 1
ATOM 1413 N N . GLN A 1 200 ? 39.683 25.167 23.975 1.00 42.44 176 GLN A N 1
ATOM 1414 C CA . GLN A 1 200 ? 38.894 24.324 23.084 1.00 43.19 176 GLN A CA 1
ATOM 1415 C C . GLN A 1 200 ? 38.559 22.959 23.659 1.00 43.51 176 GLN A C 1
ATOM 1416 O O . GLN A 1 200 ? 37.404 22.531 23.590 1.00 43.63 176 GLN A O 1
ATOM 1422 N N . LYS A 1 201 ? 39.547 22.234 24.177 1.00 43.47 177 LYS A N 1
ATOM 1423 C CA . LYS A 1 201 ? 39.290 20.864 24.585 1.00 46.08 177 LYS A CA 1
ATOM 1424 C C . LYS A 1 201 ? 40.409 20.370 25.488 1.00 45.39 177 LYS A C 1
ATOM 1425 O O . LYS A 1 201 ? 41.564 20.783 25.354 1.00 45.90 177 LYS A O 1
ATOM 1431 N N . THR A 1 202 ? 40.048 19.474 26.403 1.00 45.22 178 THR A N 1
ATOM 1432 C CA . THR A 1 202 ? 41.013 18.710 27.180 1.00 42.71 178 THR A CA 1
ATOM 1433 C C . THR A 1 202 ? 41.311 17.424 26.423 1.00 44.30 178 THR A C 1
ATOM 1434 O O . THR A 1 202 ? 40.389 16.671 26.092 1.00 44.58 178 THR A O 1
ATOM 1438 N N . LEU A 1 203 ? 42.584 17.178 26.128 1.00 44.98 179 LEU A N 1
ATOM 1439 C CA . LEU A 1 203 ? 42.882 15.969 25.375 1.00 47.21 179 LEU A CA 1
ATOM 1440 C C . LEU A 1 203 ? 43.098 14.765 26.286 1.00 50.21 179 LEU A C 1
ATOM 1441 O O . LEU A 1 203 ? 42.522 13.698 26.053 1.00 50.58 179 LEU A O 1
ATOM 1446 N N . THR A 1 204 ? 43.936 14.913 27.312 1.00 60.14 180 THR A N 1
ATOM 1447 C CA . THR A 1 204 ? 44.299 13.796 28.170 1.00 64.48 180 THR A CA 1
ATOM 1448 C C . THR A 1 204 ? 44.216 14.211 29.631 1.00 71.52 180 THR A C 1
ATOM 1449 O O . THR A 1 204 ? 44.457 15.370 29.975 1.00 69.93 180 THR A O 1
ATOM 1453 N N . ARG A 1 205 ? 43.930 13.240 30.495 1.00 76.20 181 ARG A N 1
ATOM 1454 C CA . ARG A 1 205 ? 44.086 13.403 31.936 1.00 74.63 181 ARG A CA 1
ATOM 1455 C C . ARG A 1 205 ? 44.915 12.223 32.414 1.00 74.43 181 ARG A C 1
ATOM 1456 O O . ARG A 1 205 ? 44.420 11.092 32.453 1.00 73.52 181 ARG A O 1
ATOM 1464 N N . THR A 1 206 ? 46.175 12.478 32.745 1.00 74.40 182 THR A N 1
ATOM 1465 C CA . THR A 1 206 ? 47.051 11.476 33.337 1.00 77.73 182 THR A CA 1
ATOM 1466 C C . THR A 1 206 ? 46.383 10.822 34.545 1.00 81.86 182 THR A C 1
ATOM 1467 O O . THR A 1 206 ? 45.548 11.451 35.210 1.00 81.47 182 THR A O 1
ATOM 1471 N N . PRO A 1 207 ? 46.690 9.555 34.838 1.00 86.98 183 PRO A N 1
ATOM 1472 C CA . PRO A 1 207 ? 46.068 8.913 36.009 1.00 86.23 183 PRO A CA 1
ATOM 1473 C C . PRO A 1 207 ? 46.427 9.575 37.327 1.00 85.77 183 PRO A C 1
ATOM 1474 O O . PRO A 1 207 ? 45.614 9.551 38.260 1.00 87.64 183 PRO A O 1
ATOM 1478 N N . SER A 1 208 ? 47.607 10.182 37.429 1.00 80.79 184 SER A N 1
ATOM 1479 C CA . SER A 1 208 ? 48.099 10.758 38.675 1.00 75.72 184 SER A CA 1
ATOM 1480 C C . SER A 1 208 ? 48.157 12.275 38.559 1.00 70.85 184 SER A C 1
ATOM 1481 O O . SER A 1 208 ? 48.924 12.809 37.755 1.00 71.52 184 SER A O 1
ATOM 1484 N N . LYS A 1 209 ? 47.429 12.965 39.434 1.00 65.90 185 LYS A N 1
ATOM 1485 C CA . LYS A 1 209 ? 47.419 14.424 39.424 1.00 63.77 185 LYS A CA 1
ATOM 1486 C C . LYS A 1 209 ? 48.715 15.027 39.947 1.00 61.84 185 LYS A C 1
ATOM 1487 O O . LYS A 1 209 ? 48.842 16.257 39.972 1.00 61.48 185 LYS A O 1
ATOM 1493 N N . LYS A 1 210 ? 49.675 14.197 40.350 1.00 61.35 186 LYS A N 1
ATOM 1494 C CA . LYS A 1 210 ? 50.998 14.656 40.745 1.00 61.74 186 LYS A CA 1
ATOM 1495 C C . LYS A 1 210 ? 52.003 14.605 39.600 1.00 60.74 186 LYS A C 1
ATOM 1496 O O . LYS A 1 210 ? 53.134 15.076 39.767 1.00 59.66 186 LYS A O 1
ATOM 1502 N N . THR A 1 211 ? 51.621 14.040 38.454 1.00 59.06 187 THR A N 1
ATOM 1503 C CA . THR A 1 211 ? 52.483 13.986 37.279 1.00 54.68 187 THR A CA 1
ATOM 1504 C C . THR A 1 211 ? 52.352 15.285 36.493 1.00 50.67 187 THR A C 1
ATOM 1505 O O . THR A 1 211 ? 51.248 15.657 36.085 1.00 47.56 187 THR A O 1
ATOM 1509 N N . LYS A 1 212 ? 53.465 15.985 36.300 1.00 49.51 188 LYS A N 1
ATOM 1510 C CA . LYS A 1 212 ? 53.460 17.286 35.645 1.00 45.16 188 LYS A CA 1
ATOM 1511 C C . LYS A 1 212 ? 53.983 17.180 34.217 1.00 41.78 188 LYS A C 1
ATOM 1512 O O . LYS A 1 212 ? 54.959 16.472 33.952 1.00 43.04 188 LYS A O 1
ATOM 1518 N N . PHE A 1 213 ? 53.321 17.883 33.299 1.00 35.23 189 PHE A N 1
ATOM 1519 C CA . PHE A 1 213 ? 53.813 18.058 31.934 1.00 38.02 189 PHE A CA 1
ATOM 1520 C C . PHE A 1 213 ? 54.625 19.349 31.902 1.00 35.76 189 PHE A C 1
ATOM 1521 O O . PHE A 1 213 ? 54.065 20.442 32.030 1.00 33.84 189 PHE A O 1
ATOM 1529 N N . VAL A 1 214 ? 55.940 19.230 31.729 1.00 35.61 190 VAL A N 1
ATOM 1530 C CA . VAL A 1 214 ? 56.835 20.361 31.939 1.00 36.77 190 VAL A CA 1
ATOM 1531 C C . VAL A 1 214 ? 57.530 20.833 30.667 1.00 35.61 190 VAL A C 1
ATOM 1532 O O . VAL A 1 214 ? 57.999 21.984 30.631 1.00 36.74 190 VAL A O 1
ATOM 1536 N N . SER A 1 215 ? 57.621 20.015 29.621 1.00 34.00 191 SER A N 1
ATOM 1537 C CA . SER A 1 215 ? 58.216 20.441 28.363 1.00 32.31 191 SER A CA 1
ATOM 1538 C C . SER A 1 215 ? 57.454 19.788 27.222 1.00 34.60 191 SER A C 1
ATOM 1539 O O . SER A 1 215 ? 56.941 18.675 27.356 1.00 32.97 191 SER A O 1
ATOM 1542 N N . ILE A 1 216 ? 57.398 20.482 26.090 1.00 35.34 192 ILE A N 1
ATOM 1543 C CA . ILE A 1 216 ? 56.581 20.047 24.967 1.00 35.99 192 ILE A CA 1
ATOM 1544 C C . ILE A 1 216 ? 57.310 20.362 23.667 1.00 34.40 192 ILE A C 1
ATOM 1545 O O . ILE A 1 216 ? 57.973 21.398 23.543 1.00 33.52 192 ILE A O 1
ATOM 1550 N N . ALA A 1 217 ? 57.216 19.439 22.713 1.00 29.55 193 ALA A N 1
ATOM 1551 C CA . ALA A 1 217 ? 57.731 19.634 21.367 1.00 30.78 193 ALA A CA 1
ATOM 1552 C C . ALA A 1 217 ? 56.941 18.739 20.426 1.00 35.64 193 ALA A C 1
ATOM 1553 O O . ALA A 1 217 ? 56.445 17.682 20.827 1.00 37.68 193 ALA A O 1
ATOM 1555 N N . PHE A 1 218 ? 56.820 19.169 19.175 1.00 33.47 194 PHE A N 1
ATOM 1556 C CA . PHE A 1 218 ? 56.074 18.421 18.174 1.00 32.79 194 PHE A CA 1
ATOM 1557 C C . PHE A 1 218 ? 57.032 17.651 17.276 1.00 35.65 194 PHE A C 1
ATOM 1558 O O . PHE A 1 218 ? 57.981 18.227 16.733 1.00 35.52 194 PHE A O 1
ATOM 1566 N N . GLN A 1 219 ? 56.778 16.353 17.122 1.00 35.72 195 GLN A N 1
ATOM 1567 C CA . GLN A 1 219 ? 57.533 15.533 16.184 1.00 40.94 195 GLN A CA 1
ATOM 1568 C C . GLN A 1 219 ? 56.945 15.587 14.783 1.00 45.14 195 GLN A C 1
ATOM 1569 O O . GLN A 1 219 ? 57.686 15.496 13.798 1.00 44.63 195 GLN A O 1
ATOM 1575 N N . SER A 1 220 ? 55.629 15.744 14.682 1.00 42.69 196 SER A N 1
ATOM 1576 C CA . SER A 1 220 ? 54.943 15.969 13.419 1.00 40.80 196 SER A CA 1
ATOM 1577 C C . SER A 1 220 ? 53.668 16.747 13.726 1.00 41.88 196 SER A C 1
ATOM 1578 O O . SER A 1 220 ? 53.459 17.204 14.854 1.00 40.55 196 SER A O 1
ATOM 1581 N N . HIS A 1 221 ? 52.812 16.899 12.714 1.00 44.69 197 HIS A N 1
ATOM 1582 C CA . HIS A 1 221 ? 51.577 17.657 12.894 1.00 47.63 197 HIS A CA 1
ATOM 1583 C C . HIS A 1 221 ? 50.704 17.076 14.000 1.00 47.12 197 HIS A C 1
ATOM 1584 O O . HIS A 1 221 ? 50.104 17.824 14.781 1.00 50.07 197 HIS A O 1
ATOM 1591 N N . ASN A 1 222 ? 50.610 15.750 14.080 1.00 49.07 198 ASN A N 1
ATOM 1592 C CA . ASN A 1 222 ? 49.677 15.106 14.994 1.00 52.16 198 ASN A CA 1
ATOM 1593 C C . ASN A 1 222 ? 50.334 14.446 16.202 1.00 48.39 198 ASN A C 1
ATOM 1594 O O . ASN A 1 222 ? 49.615 13.930 17.066 1.00 47.34 198 ASN A O 1
ATOM 1599 N N . ILE A 1 223 ? 51.661 14.440 16.303 1.00 45.92 199 ILE A N 1
ATOM 1600 C CA . ILE A 1 223 ? 52.350 13.749 17.390 1.00 44.35 199 ILE A CA 1
ATOM 1601 C C . ILE A 1 223 ? 53.071 14.768 18.256 1.00 42.61 199 ILE A C 1
ATOM 1602 O O . ILE A 1 223 ? 53.966 15.482 17.784 1.00 41.95 199 ILE A O 1
ATOM 1607 N N . VAL A 1 224 ? 52.674 14.836 19.525 1.00 43.34 200 VAL A N 1
ATOM 1608 C CA . VAL A 1 224 ? 53.259 15.758 20.488 1.00 45.54 200 VAL A CA 1
ATOM 1609 C C . VAL A 1 224 ? 54.190 14.965 21.397 1.00 41.35 200 VAL A C 1
ATOM 1610 O O . VAL A 1 224 ? 53.860 13.842 21.805 1.00 39.14 200 VAL A O 1
ATOM 1614 N N . ILE A 1 225 ? 55.376 15.513 21.651 1.00 40.80 201 ILE A N 1
ATOM 1615 C CA . ILE A 1 225 ? 56.306 14.931 22.611 1.00 35.54 201 ILE A CA 1
ATOM 1616 C C . ILE A 1 225 ? 56.272 15.769 23.881 1.00 37.17 201 ILE A C 1
ATOM 1617 O O . ILE A 1 225 ? 56.433 16.994 23.824 1.00 35.87 201 ILE A O 1
ATOM 1622 N N . VAL A 1 226 ? 56.095 15.117 25.032 1.00 35.79 202 VAL A N 1
ATOM 1623 C CA . VAL A 1 226 ? 55.944 15.816 26.304 1.00 38.65 202 VAL A CA 1
ATOM 1624 C C . VAL A 1 226 ? 56.928 15.247 27.328 1.00 40.32 202 VAL A C 1
ATOM 1625 O O . VAL A 1 226 ? 56.972 14.030 27.556 1.00 39.28 202 VAL A O 1
ATOM 1629 N N . GLY A 1 227 ? 57.763 16.122 27.889 1.00 35.29 203 GLY A N 1
ATOM 1630 C CA . GLY A 1 227 ? 58.622 15.741 29.001 1.00 34.14 203 GLY A CA 1
ATOM 1631 C C . GLY A 1 227 ? 57.881 15.888 30.323 1.00 34.77 203 GLY A C 1
ATOM 1632 O O . GLY A 1 227 ? 57.170 16.865 30.556 1.00 34.34 203 GLY A O 1
ATOM 1633 N N . CYS A 1 228 ? 58.047 14.897 31.190 1.00 33.28 204 CYS A N 1
ATOM 1634 C CA . CYS A 1 228 ? 57.271 14.803 32.419 1.00 37.20 204 CYS A CA 1
ATOM 1635 C C . CYS A 1 228 ? 58.192 14.867 33.633 1.00 39.97 204 CYS A C 1
ATOM 1636 O O . CYS A 1 228 ? 59.420 14.885 33.516 1.00 39.25 204 CYS A O 1
ATOM 1639 N N . SER A 1 229 ? 57.573 14.900 34.811 1.00 40.66 205 SER A N 1
ATOM 1640 C CA . SER A 1 229 ? 58.279 15.002 36.079 1.00 41.44 205 SER A CA 1
ATOM 1641 C C . SER A 1 229 ? 58.462 13.654 36.758 1.00 43.10 205 SER A C 1
ATOM 1642 O O . SER A 1 229 ? 59.022 13.599 37.856 1.00 44.60 205 SER A O 1
ATOM 1645 N N . ASN A 1 230 ? 58.007 12.572 36.135 1.00 43.27 206 ASN A N 1
ATOM 1646 C CA . ASN A 1 230 ? 58.029 11.241 36.726 1.00 40.81 206 ASN A CA 1
ATOM 1647 C C . ASN A 1 230 ? 58.933 10.307 35.932 1.00 38.21 206 ASN A C 1
ATOM 1648 O O . ASN A 1 230 ? 58.630 9.127 35.749 1.00 41.53 206 ASN A O 1
ATOM 1653 N N . SER A 1 231 ? 60.054 10.843 35.443 1.00 37.83 207 SER A N 1
ATOM 1654 C CA . SER A 1 231 ? 61.068 10.073 34.720 1.00 41.88 207 SER A CA 1
ATOM 1655 C C . SER A 1 231 ? 60.536 9.489 33.414 1.00 44.99 207 SER A C 1
ATOM 1656 O O . SER A 1 231 ? 60.996 8.436 32.966 1.00 47.47 207 SER A O 1
ATOM 1659 N N . THR A 1 232 ? 59.560 10.149 32.788 1.00 45.34 208 THR A N 1
ATOM 1660 C CA . THR A 1 232 ? 59.023 9.686 31.517 1.00 47.41 208 THR A CA 1
ATOM 1661 C C . THR A 1 232 ? 59.005 10.802 30.480 1.00 47.78 208 THR A C 1
ATOM 1662 O O . THR A 1 232 ? 58.898 11.986 30.810 1.00 45.89 208 THR A O 1
ATOM 1666 N N . ILE A 1 233 ? 59.122 10.395 29.218 1.00 46.71 209 ILE A N 1
ATOM 1667 C CA . ILE A 1 233 ? 58.766 11.213 28.064 1.00 43.18 209 ILE A CA 1
ATOM 1668 C C . ILE A 1 233 ? 57.661 10.472 27.325 1.00 42.49 209 ILE A C 1
ATOM 1669 O O . ILE A 1 233 ? 57.776 9.265 27.083 1.00 39.77 209 ILE A O 1
ATOM 1674 N N . CYS A 1 234 ? 56.600 11.186 26.960 1.00 42.60 210 CYS A N 1
ATOM 1675 C CA . CYS A 1 234 ? 55.434 10.560 26.355 1.00 46.96 210 CYS A CA 1
ATOM 1676 C C . CYS A 1 234 ? 55.123 11.174 24.999 1.00 44.23 210 CYS A C 1
ATOM 1677 O O . CYS A 1 234 ? 55.218 12.393 24.817 1.00 45.05 210 CYS A O 1
ATOM 1680 N N . ALA A 1 235 ? 54.745 10.317 24.056 1.00 42.26 211 ALA A N 1
ATOM 1681 C CA . ALA A 1 235 ? 54.262 10.735 22.748 1.00 43.12 211 ALA A CA 1
ATOM 1682 C C . ALA A 1 235 ? 52.749 10.574 22.700 1.00 43.21 211 ALA A C 1
ATOM 1683 O O . ALA A 1 235 ? 52.228 9.488 22.975 1.00 41.72 211 ALA A O 1
ATOM 1685 N N . TYR A 1 236 ? 52.049 11.646 22.338 1.00 43.76 212 TYR A N 1
ATOM 1686 C CA . TYR A 1 236 ? 50.593 11.650 22.293 1.00 44.36 212 TYR A CA 1
ATOM 1687 C C . TYR A 1 236 ? 50.128 12.047 20.901 1.00 44.42 212 TYR A C 1
ATOM 1688 O O . TYR A 1 236 ? 50.756 12.877 20.236 1.00 39.00 212 TYR A O 1
ATOM 1697 N N . ASP A 1 237 ? 49.019 11.454 20.473 1.00 45.78 213 ASP A N 1
ATOM 1698 C CA . ASP A 1 237 ? 48.356 11.847 19.238 1.00 45.02 213 ASP A CA 1
ATOM 1699 C C . ASP A 1 237 ? 47.464 13.050 19.533 1.00 41.70 213 ASP A C 1
ATOM 1700 O O . ASP A 1 237 ? 46.618 12.993 20.430 1.00 42.68 213 ASP A O 1
ATOM 1705 N N . VAL A 1 238 ? 47.661 14.142 18.788 1.00 38.46 214 VAL A N 1
ATOM 1706 C CA . VAL A 1 238 ? 46.953 15.387 19.085 1.00 42.32 214 VAL A CA 1
ATOM 1707 C C . VAL A 1 238 ? 45.453 15.257 18.837 1.00 48.88 214 VAL A C 1
ATOM 1708 O O . VAL A 1 238 ? 44.646 15.861 19.556 1.00 52.99 214 VAL A O 1
ATOM 1712 N N . ARG A 1 239 ? 45.047 14.466 17.842 1.00 50.69 215 ARG A N 1
ATOM 1713 C CA . ARG A 1 239 ? 43.628 14.371 17.508 1.00 53.01 215 ARG A CA 1
ATOM 1714 C C . ARG A 1 239 ? 42.844 13.642 18.594 1.00 56.11 215 ARG A C 1
ATOM 1715 O O . ARG A 1 239 ? 41.785 14.109 19.029 1.00 59.90 215 ARG A O 1
ATOM 1723 N N . THR A 1 240 ? 43.344 12.491 19.041 1.00 54.92 216 THR A N 1
ATOM 1724 C CA . THR A 1 240 ? 42.618 11.645 19.982 1.00 53.79 216 THR A CA 1
ATOM 1725 C C . THR A 1 240 ? 42.996 11.871 21.438 1.00 56.32 216 THR A C 1
ATOM 1726 O O . THR A 1 240 ? 42.163 11.645 22.321 1.00 59.15 216 THR A O 1
ATOM 1730 N N . GLY A 1 241 ? 44.222 12.311 21.712 1.00 52.03 217 GLY A N 1
ATOM 1731 C CA . GLY A 1 241 ? 44.714 12.326 23.072 1.00 49.17 217 GLY A CA 1
ATOM 1732 C C . GLY A 1 241 ? 45.266 11.002 23.551 1.00 49.60 217 GLY A C 1
ATOM 1733 O O . GLY A 1 241 ? 45.562 10.862 24.741 1.00 47.91 217 GLY A O 1
ATOM 1734 N N . THR A 1 242 ? 45.403 10.020 22.668 1.00 48.19 218 THR A N 1
ATOM 1735 C CA . THR A 1 242 ? 45.879 8.707 23.070 1.00 48.11 218 THR A CA 1
ATOM 1736 C C . THR A 1 242 ? 47.393 8.718 23.239 1.00 44.48 218 THR A C 1
ATOM 1737 O O . THR A 1 242 ? 48.119 9.298 22.426 1.00 44.52 218 THR A O 1
ATOM 1749 N N . LEU A 1 244 ? 50.690 7.201 22.632 1.00 47.51 220 LEU A N 1
ATOM 1750 C CA . LEU A 1 244 ? 51.206 6.255 21.649 1.00 46.34 220 LEU A CA 1
ATOM 1751 C C . LEU A 1 244 ? 52.431 5.513 22.167 1.00 46.43 220 LEU A C 1
ATOM 1752 O O . LEU A 1 244 ? 52.560 4.302 21.957 1.00 46.13 220 LEU A O 1
ATOM 1757 N N . ARG A 1 245 ? 53.331 6.219 22.849 1.00 46.56 221 ARG A N 1
ATOM 1758 C CA . ARG A 1 245 ? 54.597 5.658 23.296 1.00 45.89 221 ARG A CA 1
ATOM 1759 C C . ARG A 1 245 ? 54.973 6.314 24.615 1.00 44.91 221 ARG A C 1
ATOM 1760 O O . ARG A 1 245 ? 54.711 7.502 24.819 1.00 43.26 221 ARG A O 1
ATOM 1768 N N . GLN A 1 246 ? 55.578 5.536 25.509 1.00 45.52 222 GLN A N 1
ATOM 1769 C CA . GLN A 1 246 ? 56.096 6.046 26.773 1.00 45.17 222 GLN A CA 1
ATOM 1770 C C . GLN A 1 246 ? 57.571 5.693 26.889 1.00 43.60 222 GLN A C 1
ATOM 1771 O O . GLN A 1 246 ? 57.935 4.513 26.846 1.00 45.21 222 GLN A O 1
ATOM 1785 N N . THR A 1 248 ? 60.968 5.796 29.269 1.00 47.12 224 THR A N 1
ATOM 1786 C CA . THR A 1 248 ? 61.315 5.831 30.683 1.00 52.33 224 THR A CA 1
ATOM 1787 C C . THR A 1 248 ? 62.804 6.109 30.858 1.00 49.35 224 THR A C 1
ATOM 1788 O O . THR A 1 248 ? 63.634 5.615 30.089 1.00 47.47 224 THR A O 1
ATOM 1792 N N . LEU A 1 249 ? 63.130 6.901 31.876 1.00 49.16 225 LEU A N 1
ATOM 1793 C CA . LEU A 1 249 ? 64.490 7.313 32.187 1.00 54.44 225 LEU A CA 1
ATOM 1794 C C . LEU A 1 249 ? 64.934 6.731 33.523 1.00 63.34 225 LEU A C 1
ATOM 1795 O O . LEU A 1 249 ? 64.117 6.357 34.369 1.00 63.85 225 LEU A O 1
ATOM 1800 N N . GLY A 1 250 ? 66.249 6.661 33.703 1.00 73.31 226 GLY A N 1
ATOM 1801 C CA . GLY A 1 250 ? 66.828 6.194 34.950 1.00 78.94 226 GLY A CA 1
ATOM 1802 C C . GLY A 1 250 ? 66.842 4.689 35.124 1.00 82.93 226 GLY A C 1
ATOM 1803 O O . GLY A 1 250 ? 67.262 4.183 36.167 1.00 85.22 226 GLY A O 1
ATOM 1804 N N . SER A 1 257 ? 65.940 7.077 39.370 1.00 70.47 233 SER A N 1
ATOM 1805 C CA . SER A 1 257 ? 64.902 7.666 40.209 1.00 68.72 233 SER A CA 1
ATOM 1806 C C . SER A 1 257 ? 63.527 7.608 39.545 1.00 67.50 233 SER A C 1
ATOM 1807 O O . SER A 1 257 ? 63.421 7.327 38.352 1.00 65.71 233 SER A O 1
ATOM 1810 N N . LYS A 1 258 ? 62.479 7.869 40.327 1.00 69.84 234 LYS A N 1
ATOM 1811 C CA . LYS A 1 258 ? 61.127 8.054 39.813 1.00 72.33 234 LYS A CA 1
ATOM 1812 C C . LYS A 1 258 ? 60.711 9.515 39.782 1.00 70.45 234 LYS A C 1
ATOM 1813 O O . LYS A 1 258 ? 59.545 9.812 39.502 1.00 69.64 234 LYS A O 1
ATOM 1819 N N . ASN A 1 259 ? 61.638 10.431 40.050 1.00 67.52 235 ASN A N 1
ATOM 1820 C CA . ASN A 1 259 ? 61.383 11.866 40.047 1.00 66.51 235 ASN A CA 1
ATOM 1821 C C . ASN A 1 259 ? 62.397 12.601 39.183 1.00 61.42 235 ASN A C 1
ATOM 1822 O O . ASN A 1 259 ? 62.814 13.718 39.499 1.00 61.53 235 ASN A O 1
ATOM 1827 N N . ILE A 1 260 ? 62.832 11.976 38.093 1.00 54.42 236 ILE A N 1
ATOM 1828 C CA . ILE A 1 260 ? 63.648 12.668 37.102 1.00 46.43 236 ILE A CA 1
ATOM 1829 C C . ILE A 1 260 ? 62.735 13.585 36.297 1.00 45.42 236 ILE A C 1
ATOM 1830 O O . ILE A 1 260 ? 61.751 13.130 35.703 1.00 42.69 236 ILE A O 1
ATOM 1835 N N . ILE A 1 261 ? 63.054 14.875 36.278 1.00 41.51 237 ILE A N 1
ATOM 1836 C CA . ILE A 1 261 ? 62.252 15.876 35.582 1.00 38.66 237 ILE A CA 1
ATOM 1837 C C . ILE A 1 261 ? 62.890 16.151 34.229 1.00 35.88 237 ILE A C 1
ATOM 1838 O O . ILE A 1 261 ? 64.086 16.455 34.150 1.00 36.95 237 ILE A O 1
ATOM 1843 N N . VAL A 1 262 ? 62.097 16.053 33.167 1.00 32.50 238 VAL A N 1
ATOM 1844 C CA . VAL A 1 262 ? 62.576 16.263 31.801 1.00 34.06 238 VAL A CA 1
ATOM 1845 C C . VAL A 1 262 ? 62.235 17.705 31.437 1.00 36.56 238 VAL A C 1
ATOM 1846 O O . VAL A 1 262 ? 61.203 17.989 30.829 1.00 41.51 238 VAL A O 1
ATOM 1850 N N . TRP A 1 263 ? 63.127 18.631 31.805 1.00 29.58 239 TRP A N 1
ATOM 1851 C CA . TRP A 1 263 ? 62.857 20.053 31.618 1.00 32.59 239 TRP A CA 1
ATOM 1852 C C . TRP A 1 263 ? 62.802 20.477 30.153 1.00 31.97 239 TRP A C 1
ATOM 1853 O O . TRP A 1 263 ? 62.249 21.543 29.857 1.00 31.23 239 TRP A O 1
ATOM 1864 N N . ALA A 1 264 ? 63.357 19.693 29.229 1.00 31.95 240 ALA A N 1
ATOM 1865 C CA . ALA A 1 264 ? 63.462 20.150 27.848 1.00 31.67 240 ALA A CA 1
ATOM 1866 C C . ALA A 1 264 ? 63.394 18.978 26.880 1.00 30.77 240 ALA A C 1
ATOM 1867 O O . ALA A 1 264 ? 64.065 17.963 27.087 1.00 34.45 240 ALA A O 1
ATOM 1869 N N . VAL A 1 265 ? 62.586 19.127 25.828 1.00 28.17 241 VAL A N 1
ATOM 1870 C CA . VAL A 1 265 ? 62.561 18.196 24.705 1.00 31.36 241 VAL A CA 1
ATOM 1871 C C . VAL A 1 265 ? 62.594 18.985 23.401 1.00 32.40 241 VAL A C 1
ATOM 1872 O O . VAL A 1 265 ? 61.974 20.049 23.287 1.00 27.89 241 VAL A O 1
ATOM 1876 N N . LYS A 1 266 ? 63.332 18.463 22.422 1.00 32.95 242 LYS A N 1
ATOM 1877 C CA . LYS A 1 266 ? 63.360 18.990 21.064 1.00 32.74 242 LYS A CA 1
ATOM 1878 C C . LYS A 1 266 ? 63.323 17.819 20.093 1.00 35.78 242 LYS A C 1
ATOM 1879 O O . LYS A 1 266 ? 63.671 16.689 20.444 1.00 39.01 242 LYS A O 1
ATOM 1885 N N . CYS A 1 267 ? 62.897 18.095 18.864 1.00 34.69 243 CYS A N 1
ATOM 1886 C CA . CYS A 1 267 ? 62.926 17.109 17.793 1.00 34.77 243 CYS A CA 1
ATOM 1887 C C . CYS A 1 267 ? 63.882 17.560 16.698 1.00 38.20 243 CYS A C 1
ATOM 1888 O O . CYS A 1 267 ? 63.820 18.707 16.243 1.00 39.44 243 CYS A O 1
ATOM 1891 N N . LEU A 1 268 ? 64.762 16.653 16.284 1.00 33.71 244 LEU A N 1
ATOM 1892 C CA . LEU A 1 268 ? 65.636 16.896 15.153 1.00 36.04 244 LEU A CA 1
ATOM 1893 C C . LEU A 1 268 ? 64.840 16.797 13.852 1.00 41.28 244 LEU A C 1
ATOM 1894 O O . LEU A 1 268 ? 63.740 16.240 13.830 1.00 44.65 244 LEU A O 1
ATOM 1899 N N . PRO A 1 269 ? 65.367 17.358 12.757 1.00 39.35 245 PRO A N 1
ATOM 1900 C CA . PRO A 1 269 ? 64.673 17.239 11.463 1.00 38.48 245 PRO A CA 1
ATOM 1901 C C . PRO A 1 269 ? 64.293 15.815 11.087 1.00 38.65 245 PRO A C 1
ATOM 1902 O O . PRO A 1 269 ? 63.255 15.616 10.443 1.00 45.12 245 PRO A O 1
ATOM 1906 N N . ASN A 1 270 ? 65.092 14.816 11.466 1.00 38.26 246 ASN A N 1
ATOM 1907 C CA . ASN A 1 270 ? 64.783 13.430 11.130 1.00 40.30 246 ASN A CA 1
ATOM 1908 C C . ASN A 1 270 ? 63.777 12.783 12.078 1.00 40.39 246 ASN A C 1
ATOM 1909 O O . ASN A 1 270 ? 63.488 11.592 11.923 1.00 43.00 246 ASN A O 1
ATOM 1914 N N . GLY A 1 271 ? 63.247 13.523 13.052 1.00 40.14 247 GLY A N 1
ATOM 1915 C CA . GLY A 1 271 ? 62.292 12.981 13.995 1.00 38.15 247 GLY A CA 1
ATOM 1916 C C . GLY A 1 271 ? 62.876 12.468 15.296 1.00 38.92 247 GLY A C 1
ATOM 1917 O O . GLY A 1 271 ? 62.107 12.156 16.215 1.00 37.36 247 GLY A O 1
ATOM 1918 N N . ASP A 1 272 ? 64.200 12.362 15.405 1.00 35.39 248 ASP A N 1
ATOM 1919 C CA . ASP A 1 272 ? 64.822 11.973 16.664 1.00 33.49 248 ASP A CA 1
ATOM 1920 C C . ASP A 1 272 ? 64.527 13.008 17.746 1.00 35.85 248 ASP A C 1
ATOM 1921 O O . ASP A 1 272 ? 64.391 14.204 17.473 1.00 34.41 248 ASP A O 1
ATOM 1926 N N . ILE A 1 273 ? 64.429 12.538 18.988 1.00 35.59 249 ILE A N 1
ATOM 1927 C CA . ILE A 1 273 ? 64.105 13.386 20.131 1.00 34.55 249 ILE A CA 1
ATOM 1928 C C . ILE A 1 273 ? 65.368 13.654 20.936 1.00 34.29 249 ILE A C 1
ATOM 1929 O O . ILE A 1 273 ? 66.124 12.725 21.249 1.00 35.29 249 ILE A O 1
ATOM 1934 N N . VAL A 1 274 ? 65.595 14.920 21.273 1.00 31.85 250 VAL A N 1
ATOM 1935 C CA . VAL A 1 274 ? 66.636 15.320 22.212 1.00 29.22 250 VAL A CA 1
ATOM 1936 C C . VAL A 1 274 ? 65.961 15.762 23.501 1.00 31.56 250 VAL A C 1
ATOM 1937 O O . VAL A 1 274 ? 65.042 16.588 23.473 1.00 30.01 250 VAL A O 1
ATOM 1941 N N . SER A 1 275 ? 66.412 15.215 24.626 1.00 30.16 251 SER A N 1
ATOM 1942 C CA . SER A 1 275 ? 65.878 15.569 25.931 1.00 29.27 251 SER A CA 1
ATOM 1943 C C . SER A 1 275 ? 66.990 16.039 26.860 1.00 31.03 251 SER A C 1
ATOM 1944 O O . SER A 1 275 ? 68.144 15.619 26.742 1.00 32.04 251 SER A O 1
ATOM 1947 N N . GLY A 1 276 ? 66.621 16.923 27.783 1.00 28.49 252 GLY A N 1
ATOM 1948 C CA . GLY A 1 276 ? 67.498 17.354 28.855 1.00 28.64 252 GLY A CA 1
ATOM 1949 C C . GLY A 1 276 ? 66.768 17.215 30.174 1.00 31.42 252 GLY A C 1
ATOM 1950 O O . GLY A 1 276 ? 65.600 17.602 30.264 1.00 29.96 252 GLY A O 1
ATOM 1951 N N . ASP A 1 277 ? 67.415 16.665 31.201 1.00 29.89 253 ASP A N 1
ATOM 1952 C CA . ASP A 1 277 ? 66.701 16.318 32.421 1.00 30.53 253 ASP A CA 1
ATOM 1953 C C . ASP A 1 277 ? 67.435 16.805 33.666 1.00 33.38 253 ASP A C 1
ATOM 1954 O O . ASP A 1 277 ? 68.565 17.299 33.614 1.00 29.34 253 ASP A O 1
ATOM 1959 N N . SER A 1 278 ? 66.749 16.636 34.800 1.00 36.53 254 SER A N 1
ATOM 1960 C CA . SER A 1 278 ? 67.189 17.161 36.088 1.00 38.80 254 SER A CA 1
ATOM 1961 C C . SER A 1 278 ? 68.479 16.534 36.599 1.00 41.09 254 SER A C 1
ATOM 1962 O O . SER A 1 278 ? 69.095 17.088 37.515 1.00 42.04 254 SER A O 1
ATOM 1965 N N . THR A 1 279 ? 68.905 15.402 36.046 1.00 40.13 255 THR A N 1
ATOM 1966 C CA . THR A 1 279 ? 70.155 14.784 36.471 1.00 39.43 255 THR A CA 1
ATOM 1967 C C . THR A 1 279 ? 71.354 15.291 35.686 1.00 40.96 255 THR A C 1
ATOM 1968 O O . THR A 1 279 ? 72.476 14.835 35.933 1.00 36.91 255 THR A O 1
ATOM 1972 N N . GLY A 1 280 ? 71.147 16.217 34.755 1.00 37.74 256 GLY A N 1
ATOM 1973 C CA . GLY A 1 280 ? 72.229 16.748 33.958 1.00 31.05 256 GLY A CA 1
ATOM 1974 C C . GLY A 1 280 ? 72.499 16.006 32.674 1.00 30.73 256 GLY A C 1
ATOM 1975 O O . GLY A 1 280 ? 73.526 16.262 32.037 1.00 32.73 256 GLY A O 1
ATOM 1976 N N . GLN A 1 281 ? 71.622 15.094 32.275 1.00 30.79 257 GLN A N 1
ATOM 1977 C CA . GLN A 1 281 ? 71.837 14.292 31.084 1.00 32.69 257 GLN A CA 1
ATOM 1978 C C . GLN A 1 281 ? 71.116 14.876 29.879 1.00 31.65 257 GLN A C 1
ATOM 1979 O O . GLN A 1 281 ? 69.994 15.381 29.987 1.00 28.55 257 GLN A O 1
ATOM 1985 N N . VAL A 1 282 ? 71.786 14.817 28.733 1.00 30.83 258 VAL A N 1
ATOM 1986 C CA . VAL A 1 282 ? 71.165 15.018 27.432 1.00 32.35 258 VAL A CA 1
ATOM 1987 C C . VAL A 1 282 ? 71.058 13.645 26.786 1.00 38.29 258 VAL A C 1
ATOM 1988 O O . VAL A 1 282 ? 72.068 12.947 26.629 1.00 37.58 258 VAL A O 1
ATOM 1992 N N . CYS A 1 283 ? 69.843 13.249 26.416 1.00 38.69 259 CYS A N 1
ATOM 1993 C CA . CYS A 1 283 ? 69.616 11.951 25.802 1.00 40.48 259 CYS A CA 1
ATOM 1994 C C . CYS A 1 283 ? 69.109 12.119 24.377 1.00 39.42 259 CYS A C 1
ATOM 1995 O O . CYS A 1 283 ? 68.419 13.091 24.053 1.00 40.05 259 CYS A O 1
ATOM 1998 N N . ILE A 1 284 ? 69.459 11.153 23.532 1.00 37.87 260 ILE A N 1
ATOM 1999 C CA . ILE A 1 284 ? 68.963 11.063 22.165 1.00 39.13 260 ILE A CA 1
ATOM 2000 C C . ILE A 1 284 ? 68.053 9.848 22.080 1.00 39.78 260 ILE A C 1
ATOM 2001 O O . ILE A 1 284 ? 68.438 8.746 22.491 1.00 38.23 260 ILE A O 1
ATOM 2006 N N . TRP A 1 285 ? 66.847 10.046 21.555 1.00 39.82 261 TRP A N 1
ATOM 2007 C CA . TRP A 1 285 ? 65.872 8.977 21.394 1.00 35.67 261 TRP A CA 1
ATOM 2008 C C . TRP A 1 285 ? 65.592 8.775 19.913 1.00 35.87 261 TRP A C 1
ATOM 2009 O O . TRP A 1 285 ? 65.364 9.746 19.182 1.00 36.24 261 TRP A O 1
ATOM 2020 N N . ASP A 1 286 ? 65.622 7.519 19.474 1.00 36.45 262 ASP A N 1
ATOM 2021 C CA . ASP A 1 286 ? 65.317 7.200 18.086 1.00 39.62 262 ASP A CA 1
ATOM 2022 C C . ASP A 1 286 ? 63.875 7.580 17.768 1.00 38.93 262 ASP A C 1
ATOM 2023 O O . ASP A 1 286 ? 62.946 7.188 18.480 1.00 37.69 262 ASP A O 1
ATOM 2028 N N . GLY A 1 287 ? 63.692 8.355 16.696 1.00 40.20 263 GLY A N 1
ATOM 2029 C CA . GLY A 1 287 ? 62.389 8.925 16.395 1.00 43.63 263 GLY A CA 1
ATOM 2030 C C . GLY A 1 287 ? 61.342 7.924 15.946 1.00 48.15 263 GLY A C 1
ATOM 2031 O O . GLY A 1 287 ? 60.146 8.222 16.029 1.00 48.36 263 GLY A O 1
ATOM 2032 N N . LYS A 1 288 ? 61.757 6.747 15.480 1.00 49.23 264 LYS A N 1
ATOM 2033 C CA . LYS A 1 288 ? 60.820 5.745 14.983 1.00 48.72 264 LYS A CA 1
ATOM 2034 C C . LYS A 1 288 ? 60.507 4.661 16.004 1.00 48.95 264 LYS A C 1
ATOM 2035 O O . LYS A 1 288 ? 59.357 4.222 16.097 1.00 52.21 264 LYS A O 1
ATOM 2041 N N . THR A 1 289 ? 61.501 4.211 16.768 1.00 45.87 265 THR A N 1
ATOM 2042 C CA . THR A 1 289 ? 61.282 3.189 17.783 1.00 44.98 265 THR A CA 1
ATOM 2043 C C . THR A 1 289 ? 60.995 3.775 19.157 1.00 46.17 265 THR A C 1
ATOM 2044 O O . THR A 1 289 ? 60.507 3.051 20.033 1.00 48.19 265 THR A O 1
ATOM 2048 N N . TYR A 1 290 ? 61.294 5.059 19.362 1.00 44.50 266 TYR A N 1
ATOM 2049 C CA . TYR A 1 290 ? 61.083 5.737 20.642 1.00 41.50 266 TYR A CA 1
ATOM 2050 C C . TYR A 1 290 ? 61.846 5.036 21.760 1.00 43.62 266 TYR A C 1
ATOM 2051 O O . TYR A 1 290 ? 61.338 4.844 22.867 1.00 43.98 266 TYR A O 1
ATOM 2060 N N . THR A 1 291 ? 63.080 4.648 21.457 1.00 44.83 267 THR A N 1
ATOM 2061 C CA . THR A 1 291 ? 63.976 4.020 22.409 1.00 47.37 267 THR A CA 1
ATOM 2062 C C . THR A 1 291 ? 65.220 4.881 22.584 1.00 47.14 267 THR A C 1
ATOM 2063 O O . THR A 1 291 ? 65.596 5.654 21.697 1.00 45.92 267 THR A O 1
ATOM 2067 N N . GLN A 1 292 ? 65.852 4.730 23.741 1.00 46.00 268 GLN A N 1
ATOM 2068 C CA . GLN A 1 292 ? 66.999 5.544 24.125 1.00 43.70 268 GLN A CA 1
ATOM 2069 C C . GLN A 1 292 ? 68.235 5.101 23.354 1.00 45.10 268 GLN A C 1
ATOM 2070 O O . GLN A 1 292 ? 68.782 4.023 23.608 1.00 49.62 268 GLN A O 1
ATOM 2076 N N . ALA A 1 293 ? 68.675 5.928 22.409 1.00 44.06 269 ALA A N 1
ATOM 2077 C CA . ALA A 1 293 ? 69.870 5.620 21.636 1.00 45.13 269 ALA A CA 1
ATOM 2078 C C . ALA A 1 293 ? 71.156 6.070 22.317 1.00 45.28 269 ALA A C 1
ATOM 2079 O O . ALA A 1 293 ? 72.205 5.452 22.102 1.00 45.51 269 ALA A O 1
ATOM 2081 N N . GLN A 1 294 ? 71.110 7.115 23.141 1.00 46.74 270 GLN A N 1
ATOM 2082 C CA . GLN A 1 294 ? 72.344 7.654 23.693 1.00 46.10 270 GLN A CA 1
ATOM 2083 C C . GLN A 1 294 ? 72.057 8.476 24.940 1.00 43.10 270 GLN A C 1
ATOM 2084 O O . GLN A 1 294 ? 70.999 9.099 25.062 1.00 43.71 270 GLN A O 1
ATOM 2090 N N . ARG A 1 295 ? 73.020 8.469 25.861 1.00 45.25 271 ARG A N 1
ATOM 2091 C CA . ARG A 1 295 ? 72.975 9.268 27.079 1.00 46.87 271 ARG A CA 1
ATOM 2092 C C . ARG A 1 295 ? 74.313 9.967 27.254 1.00 45.62 271 ARG A C 1
ATOM 2093 O O . ARG A 1 295 ? 75.365 9.319 27.231 1.00 45.49 271 ARG A O 1
ATOM 2101 N N . ILE A 1 296 ? 74.270 11.285 27.427 1.00 40.90 272 ILE A N 1
ATOM 2102 C CA . ILE A 1 296 ? 75.460 12.108 27.603 1.00 40.01 272 ILE A CA 1
ATOM 2103 C C . ILE A 1 296 ? 75.335 12.833 28.933 1.00 39.17 272 ILE A C 1
ATOM 2104 O O . ILE A 1 296 ? 74.420 13.645 29.120 1.00 38.30 272 ILE A O 1
ATOM 2109 N N . GLN A 1 297 ? 76.247 12.536 29.860 1.00 38.73 273 GLN A N 1
ATOM 2110 C CA . GLN A 1 297 ? 76.287 13.225 31.148 1.00 38.40 273 GLN A CA 1
ATOM 2111 C C . GLN A 1 297 ? 77.039 14.536 30.943 1.00 41.26 273 GLN A C 1
ATOM 2112 O O . GLN A 1 297 ? 78.237 14.663 31.211 1.00 41.90 273 GLN A O 1
ATOM 2118 N N . SER A 1 298 ? 76.306 15.537 30.459 1.00 42.73 274 SER A N 1
ATOM 2119 C CA . SER A 1 298 ? 76.909 16.770 29.972 1.00 38.50 274 SER A CA 1
ATOM 2120 C C . SER A 1 298 ? 76.889 17.905 30.984 1.00 35.91 274 SER A C 1
ATOM 2121 O O . SER A 1 298 ? 77.784 18.755 30.957 1.00 34.38 274 SER A O 1
ATOM 2124 N N . HIS A 1 299 ? 75.896 17.953 31.866 1.00 32.63 275 HIS A N 1
ATOM 2125 C CA . HIS A 1 299 ? 75.825 18.974 32.898 1.00 32.60 275 HIS A CA 1
ATOM 2126 C C . HIS A 1 299 ? 75.929 18.319 34.269 1.00 36.68 275 HIS A C 1
ATOM 2127 O O . HIS A 1 299 ? 75.640 17.131 34.436 1.00 36.37 275 HIS A O 1
ATOM 2134 N N . THR A 1 300 ? 76.340 19.110 35.260 1.00 35.62 276 THR A N 1
ATOM 2135 C CA . THR A 1 300 ? 76.428 18.627 36.631 1.00 38.35 276 THR A CA 1
ATOM 2136 C C . THR A 1 300 ? 75.188 18.962 37.446 1.00 41.73 276 THR A C 1
ATOM 2137 O O . THR A 1 300 ? 75.065 18.494 38.583 1.00 45.56 276 THR A O 1
ATOM 2141 N N . GLN A 1 301 ? 74.276 19.756 36.889 1.00 37.18 277 GLN A N 1
ATOM 2142 C CA . GLN A 1 301 ? 73.000 20.074 37.513 1.00 39.36 277 GLN A CA 1
ATOM 2143 C C . GLN A 1 301 ? 71.915 19.962 36.447 1.00 35.75 277 GLN A C 1
ATOM 2144 O O . GLN A 1 301 ? 72.199 19.510 35.334 1.00 35.65 277 GLN A O 1
ATOM 2150 N N . ASP A 1 302 ? 70.682 20.353 36.771 1.00 33.02 278 ASP A N 1
ATOM 2151 C CA . ASP A 1 302 ? 69.563 20.223 35.839 1.00 35.94 278 ASP A CA 1
ATOM 2152 C C . ASP A 1 302 ? 69.887 20.828 34.478 1.00 33.77 278 ASP A C 1
ATOM 2153 O O . ASP A 1 302 ? 70.425 21.933 34.390 1.00 32.22 278 ASP A O 1
ATOM 2158 N N . VAL A 1 303 ? 69.561 20.096 33.417 1.00 31.85 279 VAL A N 1
ATOM 2159 C CA . VAL A 1 303 ? 69.513 20.680 32.081 1.00 32.23 279 VAL A CA 1
ATOM 2160 C C . VAL A 1 303 ? 68.180 21.403 31.957 1.00 32.25 279 VAL A C 1
ATOM 2161 O O . VAL A 1 303 ? 67.120 20.803 32.159 1.00 34.41 279 VAL A O 1
ATOM 2165 N N . LEU A 1 304 ? 68.226 22.693 31.633 1.00 28.08 280 LEU A N 1
ATOM 2166 C CA . LEU A 1 304 ? 67.013 23.500 31.617 1.00 28.17 280 LEU A CA 1
ATOM 2167 C C . LEU A 1 304 ? 66.475 23.776 30.220 1.00 26.35 280 LEU A C 1
ATOM 2168 O O . LEU A 1 304 ? 65.267 23.987 30.070 1.00 25.11 280 LEU A O 1
ATOM 2173 N N . CYS A 1 305 ? 67.321 23.771 29.193 1.00 24.94 281 CYS A N 1
ATOM 2174 C CA . CYS A 1 305 ? 66.875 24.213 27.879 1.00 26.94 281 CYS A CA 1
ATOM 2175 C C . CYS A 1 305 ? 67.757 23.607 26.799 1.00 27.55 281 CYS A C 1
ATOM 2176 O O . CYS A 1 305 ? 68.894 23.198 27.051 1.00 26.06 281 CYS A O 1
ATOM 2179 N N . LEU A 1 306 ? 67.207 23.563 25.586 1.00 24.92 282 LEU A N 1
ATOM 2180 C CA . LEU A 1 306 ? 67.874 22.991 24.427 1.00 22.35 282 LEU A CA 1
ATOM 2181 C C . LEU A 1 306 ? 67.659 23.897 23.223 1.00 24.57 282 LEU A C 1
ATOM 2182 O O . LEU A 1 306 ? 66.675 24.638 23.154 1.00 27.38 282 LEU A O 1
ATOM 2187 N N . SER A 1 307 ? 68.594 23.836 22.277 1.00 27.97 283 SER A N 1
ATOM 2188 C CA . SER A 1 307 ? 68.403 24.445 20.970 1.00 29.95 283 SER A CA 1
ATOM 2189 C C . SER A 1 307 ? 69.037 23.564 19.904 1.00 30.23 283 SER A C 1
ATOM 2190 O O . SER A 1 307 ? 70.077 22.938 20.129 1.00 28.56 283 SER A O 1
ATOM 2193 N N . VAL A 1 308 ? 68.399 23.527 18.736 1.00 30.09 284 VAL A N 1
ATOM 2194 C CA . VAL A 1 308 ? 68.840 22.718 17.605 1.00 33.15 284 VAL A CA 1
ATOM 2195 C C . VAL A 1 308 ? 68.898 23.602 16.366 1.00 35.33 284 VAL A C 1
ATOM 2196 O O . VAL A 1 308 ? 67.969 24.374 16.108 1.00 39.44 284 VAL A O 1
ATOM 2200 N N . SER A 1 309 ? 69.987 23.495 15.607 1.00 33.91 285 SER A N 1
ATOM 2201 C CA . SER A 1 309 ? 70.099 24.239 14.363 1.00 32.82 285 SER A CA 1
ATOM 2202 C C . SER A 1 309 ? 69.115 23.698 13.328 1.00 37.68 285 SER A C 1
ATOM 2203 O O . SER A 1 309 ? 68.617 22.572 13.429 1.00 35.59 285 SER A O 1
ATOM 2206 N N . ALA A 1 310 ? 68.841 24.524 12.316 1.00 37.22 286 ALA A N 1
ATOM 2207 C CA . ALA A 1 310 ? 67.841 24.173 11.311 1.00 36.89 286 ALA A CA 1
ATOM 2208 C C . ALA A 1 310 ? 68.238 22.931 10.520 1.00 38.62 286 ALA A C 1
ATOM 2209 O O . ALA A 1 310 ? 67.383 22.097 10.197 1.00 39.44 286 ALA A O 1
ATOM 2211 N N . ASP A 1 311 ? 69.522 22.787 10.193 1.00 39.86 287 ASP A N 1
ATOM 2212 C CA . ASP A 1 311 ? 69.960 21.616 9.441 1.00 45.28 287 ASP A CA 1
ATOM 2213 C C . ASP A 1 311 ? 70.164 20.383 10.312 1.00 47.63 287 ASP A C 1
ATOM 2214 O O . ASP A 1 311 ? 70.602 19.348 9.797 1.00 49.04 287 ASP A O 1
ATOM 2219 N N . GLY A 1 312 ? 69.865 20.466 11.608 1.00 45.84 288 GLY A N 1
ATOM 2220 C CA . GLY A 1 312 ? 70.015 19.333 12.499 1.00 43.98 288 GLY A CA 1
ATOM 2221 C C . GLY A 1 312 ? 71.434 18.897 12.783 1.00 42.61 288 GLY A C 1
ATOM 2222 O O . GLY A 1 312 ? 71.630 17.799 13.310 1.00 41.28 288 GLY A O 1
ATOM 2223 N N . SER A 1 313 ? 72.433 19.710 12.445 1.00 40.71 289 SER A N 1
ATOM 2224 C CA . SER A 1 313 ? 73.824 19.334 12.665 1.00 39.20 289 SER A CA 1
ATOM 2225 C C . SER A 1 313 ? 74.392 19.827 13.992 1.00 37.42 289 SER A C 1
ATOM 2226 O O . SER A 1 313 ? 75.495 19.414 14.360 1.00 38.78 289 SER A O 1
ATOM 2229 N N . LYS A 1 314 ? 73.688 20.697 14.718 1.00 35.19 290 LYS A N 1
ATOM 2230 C CA . LYS A 1 314 ? 74.204 21.214 15.981 1.00 36.50 290 LYS A CA 1
ATOM 2231 C C . LYS A 1 314 ? 73.119 21.229 17.045 1.00 35.33 290 LYS A C 1
ATOM 2232 O O . LYS A 1 314 ? 71.966 21.574 16.771 1.00 34.03 290 LYS A O 1
ATOM 2238 N N . ILE A 1 315 ? 73.508 20.858 18.263 1.00 32.26 291 ILE A N 1
ATOM 2239 C CA . ILE A 1 315 ? 72.649 20.893 19.439 1.00 29.74 291 ILE A CA 1
ATOM 2240 C C . ILE A 1 315 ? 73.310 21.772 20.493 1.00 31.45 291 ILE A C 1
ATOM 2241 O O . ILE A 1 315 ? 74.532 21.727 20.673 1.00 31.46 291 ILE A O 1
ATOM 2246 N N . ILE A 1 316 ? 72.500 22.572 21.186 1.00 28.88 292 ILE A N 1
ATOM 2247 C CA . ILE A 1 316 ? 72.960 23.426 22.275 1.00 26.41 292 ILE A CA 1
ATOM 2248 C C . ILE A 1 316 ? 72.117 23.122 23.504 1.00 25.65 292 ILE A C 1
ATOM 2249 O O . ILE A 1 316 ? 70.901 22.941 23.398 1.00 27.02 292 ILE A O 1
ATOM 2254 N N . SER A 1 317 ? 72.761 23.061 24.671 1.00 22.83 293 SER A N 1
ATOM 2255 C CA . SER A 1 317 ? 72.060 22.835 25.927 1.00 26.28 293 SER A CA 1
ATOM 2256 C C . SER A 1 317 ? 72.540 23.820 26.985 1.00 29.18 293 SER A C 1
ATOM 2257 O O . SER A 1 317 ? 73.693 24.260 26.972 1.00 29.82 293 SER A O 1
ATOM 2260 N N . GLY A 1 318 ? 71.643 24.152 27.902 1.00 26.17 294 GLY A N 1
ATOM 2261 C CA . GLY A 1 318 ? 71.966 25.046 28.998 1.00 26.47 294 GLY A CA 1
ATOM 2262 C C . GLY A 1 318 ? 71.413 24.491 30.293 1.00 30.42 294 GLY A C 1
ATOM 2263 O O . GLY A 1 318 ? 70.358 23.854 30.317 1.00 27.20 294 GLY A O 1
ATOM 2264 N N . GLY A 1 319 ? 72.142 24.741 31.388 1.00 27.97 295 GLY A N 1
ATOM 2265 C CA . GLY A 1 319 ? 71.812 24.121 32.652 1.00 32.42 295 GLY A CA 1
ATOM 2266 C C . GLY A 1 319 ? 71.905 25.069 33.832 1.00 34.91 295 GLY A C 1
ATOM 2267 O O . GLY A 1 319 ? 72.358 26.213 33.723 1.00 28.74 295 GLY A O 1
ATOM 2276 N N . ASP A 1 321 ? 73.832 24.552 36.137 1.00 36.22 297 ASP A N 1
ATOM 2277 C CA . ASP A 1 321 ? 75.256 24.645 36.416 1.00 35.13 297 ASP A CA 1
ATOM 2278 C C . ASP A 1 321 ? 75.918 25.806 35.683 1.00 33.71 297 ASP A C 1
ATOM 2279 O O . ASP A 1 321 ? 77.152 25.883 35.663 1.00 31.16 297 ASP A O 1
ATOM 2284 N N . ARG A 1 322 ? 75.121 26.685 35.068 1.00 33.36 298 ARG A N 1
ATOM 2285 C CA . ARG A 1 322 ? 75.538 27.909 34.385 1.00 32.06 298 ARG A CA 1
ATOM 2286 C C . ARG A 1 322 ? 76.287 27.641 33.087 1.00 31.50 298 ARG A C 1
ATOM 2287 O O . ARG A 1 322 ? 76.737 28.594 32.440 1.00 33.24 298 ARG A O 1
ATOM 2295 N N . ARG A 1 323 ? 76.429 26.386 32.681 1.00 30.20 299 ARG A N 1
ATOM 2296 C CA . ARG A 1 323 ? 77.219 26.027 31.515 1.00 34.24 299 ARG A CA 1
ATOM 2297 C C . ARG A 1 323 ? 76.359 25.894 30.264 1.00 30.74 299 ARG A C 1
ATOM 2298 O O . ARG A 1 323 ? 75.192 25.495 30.320 1.00 28.85 299 ARG A O 1
ATOM 2306 N N . THR A 1 324 ? 76.952 26.255 29.131 1.00 29.02 300 THR A N 1
ATOM 2307 C CA . THR A 1 324 ? 76.387 26.012 27.812 1.00 27.20 300 THR A CA 1
ATOM 2308 C C . THR A 1 324 ? 77.239 24.968 27.104 1.00 29.59 300 THR A C 1
ATOM 2309 O O . THR A 1 324 ? 78.463 25.113 27.032 1.00 31.28 300 THR A O 1
ATOM 2313 N N . ALA A 1 325 ? 76.596 23.925 26.579 1.00 28.69 301 ALA A N 1
ATOM 2314 C CA . ALA A 1 325 ? 77.293 22.829 25.920 1.00 28.63 301 ALA A CA 1
ATOM 2315 C C . ALA A 1 325 ? 76.866 22.731 24.462 1.00 30.02 301 ALA A C 1
ATOM 2316 O O . ALA A 1 325 ? 75.719 23.021 24.112 1.00 28.46 301 ALA A O 1
ATOM 2318 N N . VAL A 1 326 ? 77.803 22.310 23.614 1.00 31.66 302 VAL A N 1
ATOM 2319 C CA . VAL A 1 326 ? 77.587 22.192 22.176 1.00 32.00 302 VAL A CA 1
ATOM 2320 C C . VAL A 1 326 ? 77.874 20.755 21.755 1.00 37.00 302 VAL A C 1
ATOM 2321 O O . VAL A 1 326 ? 78.879 20.169 22.175 1.00 37.55 302 VAL A O 1
ATOM 2325 N N . TYR A 1 327 ? 76.993 20.193 20.929 1.00 32.31 303 TYR A N 1
ATOM 2326 C CA . TYR A 1 327 ? 77.129 18.830 20.434 1.00 31.72 303 TYR A CA 1
ATOM 2327 C C . TYR A 1 327 ? 77.069 18.822 18.913 1.00 33.24 303 TYR A C 1
ATOM 2328 O O . TYR A 1 327 ? 76.377 19.637 18.297 1.00 34.04 303 TYR A O 1
ATOM 2337 N N . GLU A 1 328 ? 77.803 17.894 18.317 1.00 32.98 304 GLU A N 1
ATOM 2338 C CA . GLU A 1 328 ? 77.837 17.680 16.879 1.00 34.74 304 GLU A CA 1
ATOM 2339 C C . GLU A 1 328 ? 77.725 16.192 16.590 1.00 40.67 304 GLU A C 1
ATOM 2340 O O . GLU A 1 328 ? 77.985 15.363 17.470 1.00 41.15 304 GLU A O 1
ATOM 2346 N N . PRO A 1 329 ? 77.315 15.816 15.375 1.00 39.04 305 PRO A N 1
ATOM 2347 C CA . PRO A 1 329 ? 77.195 14.387 15.056 1.00 42.85 305 PRO A CA 1
ATOM 2348 C C . PRO A 1 329 ? 78.541 13.687 15.163 1.00 49.64 305 PRO A C 1
ATOM 2349 O O . PRO A 1 329 ? 79.558 14.175 14.665 1.00 51.59 305 PRO A O 1
ATOM 2361 N N . ALA A 1 331 ? 81.503 11.531 14.335 1.00 78.73 307 ALA A N 1
ATOM 2362 C CA . ALA A 1 331 ? 82.075 11.131 13.057 1.00 83.40 307 ALA A CA 1
ATOM 2363 C C . ALA A 1 331 ? 81.931 9.627 12.867 1.00 86.84 307 ALA A C 1
ATOM 2364 O O . ALA A 1 331 ? 82.253 8.841 13.762 1.00 86.37 307 ALA A O 1
ATOM 2366 N N . GLY A 1 332 ? 81.453 9.230 11.696 1.00 89.69 308 GLY A N 1
ATOM 2367 C CA . GLY A 1 332 ? 81.232 7.812 11.412 1.00 90.75 308 GLY A CA 1
ATOM 2368 C C . GLY A 1 332 ? 79.965 7.172 11.947 1.00 91.47 308 GLY A C 1
ATOM 2369 O O . GLY A 1 332 ? 79.231 6.530 11.190 1.00 93.76 308 GLY A O 1
ATOM 2370 N N . GLN A 1 333 ? 79.675 7.349 13.235 1.00 88.82 309 GLN A N 1
ATOM 2371 C CA . GLN A 1 333 ? 78.541 6.678 13.864 1.00 87.86 309 GLN A CA 1
ATOM 2372 C C . GLN A 1 333 ? 77.238 7.397 13.533 1.00 87.21 309 GLN A C 1
ATOM 2373 O O . GLN A 1 333 ? 77.092 8.597 13.793 1.00 88.18 309 GLN A O 1
ATOM 2379 N N . SER A 1 334 ? 76.300 6.653 12.949 1.00 83.95 310 SER A N 1
ATOM 2380 C CA . SER A 1 334 ? 75.064 7.217 12.427 1.00 79.54 310 SER A CA 1
ATOM 2381 C C . SER A 1 334 ? 74.093 7.560 13.550 1.00 74.30 310 SER A C 1
ATOM 2382 O O . SER A 1 334 ? 73.797 6.721 14.407 1.00 71.37 310 SER A O 1
ATOM 2385 N N . GLY A 1 335 ? 73.602 8.798 13.543 1.00 70.70 311 GLY A N 1
ATOM 2386 C CA . GLY A 1 335 ? 72.582 9.216 14.483 1.00 66.67 311 GLY A CA 1
ATOM 2387 C C . GLY A 1 335 ? 73.040 9.418 15.909 1.00 61.90 311 GLY A C 1
ATOM 2388 O O . GLY A 1 335 ? 72.201 9.686 16.775 1.00 61.42 311 GLY A O 1
ATOM 2389 N N . ARG A 1 336 ? 74.338 9.332 16.185 1.00 59.64 312 ARG A N 1
ATOM 2390 C CA . ARG A 1 336 ? 74.855 9.573 17.523 1.00 56.68 312 ARG A CA 1
ATOM 2391 C C . ARG A 1 336 ? 75.645 10.872 17.578 1.00 46.36 312 ARG A C 1
ATOM 2392 O O . ARG A 1 336 ? 76.144 11.369 16.563 1.00 41.36 312 ARG A O 1
ATOM 2400 N N . TRP A 1 337 ? 75.748 11.412 18.788 1.00 42.35 313 TRP A N 1
ATOM 2401 C CA . TRP A 1 337 ? 76.228 12.762 19.023 1.00 43.50 313 TRP A CA 1
ATOM 2402 C C . TRP A 1 337 ? 77.418 12.753 19.974 1.00 45.68 313 TRP A C 1
ATOM 2403 O O . TRP A 1 337 ? 77.521 11.898 20.859 1.00 43.80 313 TRP A O 1
ATOM 2414 N N . SER A 1 338 ? 78.317 13.713 19.776 1.00 46.88 314 SER A N 1
ATOM 2415 C CA . SER A 1 338 ? 79.484 13.900 20.624 1.00 48.49 314 SER A CA 1
ATOM 2416 C C . SER A 1 338 ? 79.545 15.351 21.077 1.00 43.38 314 SER A C 1
ATOM 2417 O O . SER A 1 338 ? 79.363 16.273 20.275 1.00 39.47 314 SER A O 1
ATOM 2420 N N . LYS A 1 339 ? 79.789 15.542 22.368 1.00 41.40 315 LYS A N 1
ATOM 2421 C CA . LYS A 1 339 ? 79.928 16.874 22.940 1.00 39.81 315 LYS A CA 1
ATOM 2422 C C . LYS A 1 339 ? 81.227 17.517 22.466 1.00 40.58 315 LYS A C 1
ATOM 2423 O O . LYS A 1 339 ? 82.313 16.963 22.670 1.00 40.56 315 LYS A O 1
ATOM 2429 N N . VAL A 1 340 ? 81.117 18.678 21.820 1.00 40.15 316 VAL A N 1
ATOM 2430 C CA . VAL A 1 340 ? 82.297 19.346 21.279 1.00 39.53 316 VAL A CA 1
ATOM 2431 C C . VAL A 1 340 ? 83.013 20.138 22.365 1.00 38.04 316 VAL A C 1
ATOM 2432 O O . VAL A 1 340 ? 84.235 20.034 22.527 1.00 38.34 316 VAL A O 1
ATOM 2436 N N . PHE A 1 341 ? 82.268 20.939 23.121 1.00 37.52 317 PHE A N 1
ATOM 2437 C CA . PHE A 1 341 ? 82.834 21.719 24.212 1.00 37.43 317 PHE A CA 1
ATOM 2438 C C . PHE A 1 341 ? 81.695 22.187 25.105 1.00 34.33 317 PHE A C 1
ATOM 2439 O O . PHE A 1 341 ? 80.521 22.117 24.734 1.00 31.94 317 PHE A O 1
ATOM 2447 N N . HIS A 1 342 ? 82.055 22.656 26.298 1.00 30.89 318 HIS A N 1
ATOM 2448 C CA . HIS A 1 342 ? 81.137 23.451 27.097 1.00 32.14 318 HIS A CA 1
ATOM 2449 C C . HIS A 1 342 ? 81.891 24.638 27.681 1.00 37.27 318 HIS A C 1
ATOM 2450 O O . HIS A 1 342 ? 83.118 24.622 27.814 1.00 35.01 318 HIS A O 1
ATOM 2457 N N . ARG A 1 343 ? 81.132 25.674 28.024 1.00 36.38 319 ARG A N 1
ATOM 2458 C CA . ARG A 1 343 ? 81.699 26.919 28.519 1.00 37.55 319 ARG A CA 1
ATOM 2459 C C . ARG A 1 343 ? 80.642 27.642 29.338 1.00 37.37 319 ARG A C 1
ATOM 2460 O O . ARG A 1 343 ? 79.445 27.552 29.050 1.00 41.24 319 ARG A O 1
ATOM 2468 N N . ARG A 1 344 ? 81.094 28.353 30.365 1.00 32.93 320 ARG A N 1
ATOM 2469 C CA . ARG A 1 344 ? 80.224 29.225 31.142 1.00 34.51 320 ARG A CA 1
ATOM 2470 C C . ARG A 1 344 ? 80.210 30.605 30.492 1.00 32.97 320 ARG A C 1
ATOM 2471 O O . ARG A 1 344 ? 81.191 31.350 30.582 1.00 35.97 320 ARG A O 1
ATOM 2479 N N . TYR A 1 345 ? 79.103 30.941 29.828 1.00 26.91 321 TYR A N 1
ATOM 2480 C CA . TYR A 1 345 ? 78.910 32.288 29.303 1.00 28.02 321 TYR A CA 1
ATOM 2481 C C . TYR A 1 345 ? 78.190 33.185 30.301 1.00 28.71 321 TYR A C 1
ATOM 2482 O O . TYR A 1 345 ? 78.534 34.364 30.439 1.00 30.84 321 TYR A O 1
ATOM 2491 N N . HIS A 1 346 ? 77.193 32.645 30.992 1.00 28.79 322 HIS A N 1
ATOM 2492 C CA . HIS A 1 346 ? 76.363 33.406 31.910 1.00 29.34 322 HIS A CA 1
ATOM 2493 C C . HIS A 1 346 ? 76.954 33.382 33.316 1.00 33.72 322 HIS A C 1
ATOM 2494 O O . HIS A 1 346 ? 77.762 32.519 33.664 1.00 33.58 322 HIS A O 1
ATOM 2501 N N . GLN A 1 347 ? 76.534 34.351 34.129 1.00 34.54 323 GLN A N 1
ATOM 2502 C CA . GLN A 1 347 ? 76.945 34.403 35.524 1.00 39.36 323 GLN A CA 1
ATOM 2503 C C . GLN A 1 347 ? 76.072 33.544 36.428 1.00 40.27 323 GLN A C 1
ATOM 2504 O O . GLN A 1 347 ? 76.491 33.219 37.544 1.00 45.72 323 GLN A O 1
ATOM 2510 N N . HIS A 1 348 ? 74.878 33.179 35.976 1.00 35.30 324 HIS A N 1
ATOM 2511 C CA . HIS A 1 348 ? 73.984 32.310 36.733 1.00 36.21 324 HIS A CA 1
ATOM 2512 C C . HIS A 1 348 ? 73.442 31.255 35.772 1.00 34.80 324 HIS A C 1
ATOM 2513 O O . HIS A 1 348 ? 74.047 30.960 34.735 1.00 37.70 324 HIS A O 1
ATOM 2520 N N . ASP A 1 349 ? 72.291 30.677 36.107 1.00 27.23 325 ASP A N 1
ATOM 2521 C CA . ASP A 1 349 ? 71.774 29.539 35.361 1.00 31.37 325 ASP A CA 1
ATOM 2522 C C . ASP A 1 349 ? 71.366 29.941 33.944 1.00 30.59 325 ASP A C 1
ATOM 2523 O O . ASP A 1 349 ? 71.059 31.101 33.656 1.00 29.49 325 ASP A O 1
ATOM 2528 N N . VAL A 1 350 ? 71.374 28.955 33.052 1.00 30.86 326 VAL A N 1
ATOM 2529 C CA . VAL A 1 350 ? 70.966 29.135 31.664 1.00 28.29 326 VAL A CA 1
ATOM 2530 C C . VAL A 1 350 ? 69.549 28.586 31.554 1.00 28.25 326 VAL A C 1
ATOM 2531 O O . VAL A 1 350 ? 69.340 27.372 31.483 1.00 27.69 326 VAL A O 1
ATOM 2535 N N . LYS A 1 351 ? 68.566 29.487 31.531 1.00 26.11 327 LYS A N 1
ATOM 2536 C CA . LYS A 1 351 ? 67.166 29.094 31.633 1.00 26.29 327 LYS A CA 1
ATOM 2537 C C . LYS A 1 351 ? 66.490 28.884 30.284 1.00 28.20 327 LYS A C 1
ATOM 2538 O O . LYS A 1 351 ? 65.548 28.087 30.195 1.00 24.33 327 LYS A O 1
ATOM 2544 N N . ALA A 1 352 ? 66.925 29.582 29.237 1.00 26.07 328 ALA A N 1
ATOM 2545 C CA . ALA A 1 352 ? 66.201 29.541 27.974 1.00 28.14 328 ALA A CA 1
ATOM 2546 C C . ALA A 1 352 ? 67.143 29.875 26.828 1.00 27.33 328 ALA A C 1
ATOM 2547 O O . ALA A 1 352 ? 68.124 30.604 27.002 1.00 24.90 328 ALA A O 1
ATOM 2557 N N . ALA A 1 354 ? 67.090 30.000 22.085 1.00 28.23 330 ALA A N 1
ATOM 2558 C CA . ALA A 1 354 ? 66.397 29.818 20.817 1.00 27.82 330 ALA A CA 1
ATOM 2559 C C . ALA A 1 354 ? 67.330 30.244 19.694 1.00 29.80 330 ALA A C 1
ATOM 2560 O O . ALA A 1 354 ? 68.180 31.119 19.877 1.00 28.01 330 ALA A O 1
ATOM 2562 N N . SER A 1 355 ? 67.164 29.619 18.533 1.00 23.82 331 SER A N 1
ATOM 2563 C CA . SER A 1 355 ? 68.029 29.864 17.389 1.00 26.52 331 SER A CA 1
ATOM 2564 C C . SER A 1 355 ? 67.288 30.610 16.286 1.00 30.87 331 SER A C 1
ATOM 2565 O O . SER A 1 355 ? 66.063 30.520 16.161 1.00 28.85 331 SER A O 1
ATOM 2568 N N . PHE A 1 356 ? 68.052 31.356 15.490 1.00 31.81 332 PHE A N 1
ATOM 2569 C CA . PHE A 1 356 ? 67.556 31.960 14.260 1.00 30.90 332 PHE A CA 1
ATOM 2570 C C . PHE A 1 356 ? 68.594 31.791 13.164 1.00 30.50 332 PHE A C 1
ATOM 2571 O O . PHE A 1 356 ? 69.784 32.022 13.394 1.00 26.32 332 PHE A O 1
ATOM 2579 N N . GLU A 1 357 ? 68.136 31.416 11.972 1.00 28.59 333 GLU A N 1
ATOM 2580 C CA . GLU A 1 357 ? 69.012 31.251 10.817 1.00 32.52 333 GLU A CA 1
ATOM 2581 C C . GLU A 1 357 ? 68.321 31.833 9.594 1.00 30.95 333 GLU A C 1
ATOM 2582 O O . GLU A 1 357 ? 67.258 31.353 9.192 1.00 36.34 333 GLU A O 1
ATOM 2588 N N . GLY A 1 358 ? 68.918 32.871 9.015 1.00 30.12 334 GLY A N 1
ATOM 2589 C CA . GLY A 1 358 ? 68.328 33.548 7.877 1.00 33.13 334 GLY A CA 1
ATOM 2590 C C . GLY A 1 358 ? 69.018 34.860 7.562 1.00 35.08 334 GLY A C 1
ATOM 2591 O O . GLY A 1 358 ? 69.592 35.492 8.454 1.00 35.40 334 GLY A O 1
ATOM 2592 N N . LYS A 1 359 ? 68.967 35.274 6.294 1.00 33.94 335 LYS A N 1
ATOM 2593 C CA . LYS A 1 359 ? 69.551 36.539 5.842 1.00 37.32 335 LYS A CA 1
ATOM 2594 C C . LYS A 1 359 ? 71.021 36.659 6.240 1.00 36.58 335 LYS A C 1
ATOM 2595 O O . LYS A 1 359 ? 71.496 37.730 6.623 1.00 40.46 335 LYS A O 1
ATOM 2601 N N . GLY A 1 360 ? 71.753 35.550 6.151 1.00 35.92 336 GLY A N 1
ATOM 2602 C CA . GLY A 1 360 ? 73.157 35.547 6.501 1.00 38.77 336 GLY A CA 1
ATOM 2603 C C . GLY A 1 360 ? 73.458 35.382 7.975 1.00 41.55 336 GLY A C 1
ATOM 2604 O O . GLY A 1 360 ? 74.630 35.205 8.333 1.00 46.21 336 GLY A O 1
ATOM 2613 N N . SER A 1 362 ? 73.256 33.379 11.672 1.00 32.97 338 SER A N 1
ATOM 2614 C CA . SER A 1 362 ? 73.136 32.024 12.211 1.00 32.80 338 SER A CA 1
ATOM 2615 C C . SER A 1 362 ? 73.560 32.089 13.675 1.00 33.79 338 SER A C 1
ATOM 2616 O O . SER A 1 362 ? 74.755 32.038 13.979 1.00 30.56 338 SER A O 1
ATOM 2619 N N . VAL A 1 363 ? 72.578 32.207 14.573 1.00 31.16 339 VAL A N 1
ATOM 2620 C CA . VAL A 1 363 ? 72.840 32.480 15.980 1.00 28.38 339 VAL A CA 1
ATOM 2621 C C . VAL A 1 363 ? 71.914 31.654 16.861 1.00 30.80 339 VAL A C 1
ATOM 2622 O O . VAL A 1 363 ? 70.839 31.217 16.446 1.00 33.31 339 VAL A O 1
ATOM 2626 N N . VAL A 1 364 ? 72.364 31.434 18.093 1.00 29.42 340 VAL A N 1
ATOM 2627 C CA . VAL A 1 364 ? 71.508 31.033 19.201 1.00 30.61 340 VAL A CA 1
ATOM 2628 C C . VAL A 1 364 ? 71.630 32.095 20.286 1.00 29.46 340 VAL A C 1
ATOM 2629 O O . VAL A 1 364 ? 72.731 32.576 20.577 1.00 31.12 340 VAL A O 1
ATOM 2633 N N . VAL A 1 365 ? 70.497 32.475 20.869 1.00 28.21 341 VAL A N 1
ATOM 2634 C CA . VAL A 1 365 ? 70.444 33.461 21.944 1.00 25.67 341 VAL A CA 1
ATOM 2635 C C . VAL A 1 365 ? 70.027 32.746 23.220 1.00 27.87 341 VAL A C 1
ATOM 2636 O O . VAL A 1 365 ? 68.988 32.079 23.248 1.00 29.53 341 VAL A O 1
ATOM 2640 N N . SER A 1 366 ? 70.829 32.888 24.274 1.00 26.86 342 SER A N 1
ATOM 2641 C CA . SER A 1 366 ? 70.541 32.271 25.561 1.00 26.92 342 SER A CA 1
ATOM 2642 C C . SER A 1 366 ? 70.282 33.339 26.618 1.00 26.57 342 SER A C 1
ATOM 2643 O O . SER A 1 366 ? 70.663 34.504 26.466 1.00 27.34 342 SER A O 1
ATOM 2646 N N . GLY A 1 367 ? 69.623 32.928 27.698 1.00 27.27 343 GLY A N 1
ATOM 2647 C CA . GLY A 1 367 ? 69.300 33.848 28.772 1.00 26.59 343 GLY A CA 1
ATOM 2648 C C . GLY A 1 367 ? 69.068 33.124 30.076 1.00 28.83 343 GLY A C 1
ATOM 2649 O O . GLY A 1 367 ? 68.749 31.930 30.101 1.00 24.47 343 GLY A O 1
ATOM 2650 N N . GLY A 1 368 ? 69.219 33.868 31.164 1.00 25.71 344 GLY A N 1
ATOM 2651 C CA . GLY A 1 368 ? 69.041 33.296 32.480 1.00 22.57 344 GLY A CA 1
ATOM 2652 C C . GLY A 1 368 ? 68.907 34.359 33.547 1.00 27.50 344 GLY A C 1
ATOM 2653 O O . GLY A 1 368 ? 68.508 35.492 33.273 1.00 25.05 344 GLY A O 1
ATOM 2654 N N . SER A 1 369 ? 69.250 33.971 34.780 1.00 27.08 345 SER A N 1
ATOM 2655 C CA . SER A 1 369 ? 69.080 34.853 35.931 1.00 31.15 345 SER A CA 1
ATOM 2656 C C . SER A 1 369 ? 69.987 36.079 35.903 1.00 31.25 345 SER A C 1
ATOM 2657 O O . SER A 1 369 ? 69.674 37.070 36.570 1.00 33.89 345 SER A O 1
ATOM 2660 N N . ASP A 1 370 ? 71.101 36.046 35.172 1.00 25.69 346 ASP A N 1
ATOM 2661 C CA . ASP A 1 370 ? 71.973 37.215 35.129 1.00 27.50 346 ASP A CA 1
ATOM 2662 C C . ASP A 1 370 ? 71.466 38.313 34.195 1.00 30.14 346 ASP A C 1
ATOM 2663 O O . ASP A 1 370 ? 72.140 39.341 34.055 1.00 30.04 346 ASP A O 1
ATOM 2668 N N . ALA A 1 371 ? 70.319 38.101 33.542 1.00 28.30 347 ALA A N 1
ATOM 2669 C CA . ALA A 1 371 ? 69.550 39.124 32.833 1.00 26.87 347 ALA A CA 1
ATOM 2670 C C . ALA A 1 371 ? 70.153 39.577 31.504 1.00 26.10 347 ALA A C 1
ATOM 2671 O O . ALA A 1 371 ? 69.485 40.273 30.734 1.00 27.54 347 ALA A O 1
ATOM 2673 N N . SER A 1 372 ? 71.393 39.204 31.214 1.00 26.49 348 SER A N 1
ATOM 2674 C CA . SER A 1 372 ? 71.946 39.582 29.913 1.00 26.98 348 SER A CA 1
ATOM 2675 C C . SER A 1 372 ? 71.599 38.536 28.858 1.00 27.67 348 SER A C 1
ATOM 2676 O O . SER A 1 372 ? 71.862 37.345 29.068 1.00 26.61 348 SER A O 1
ATOM 2679 N N . PRO A 1 373 ? 71.015 38.928 27.723 1.00 26.09 349 PRO A N 1
ATOM 2680 C CA . PRO A 1 373 ? 70.962 38.011 26.580 1.00 25.05 349 PRO A CA 1
ATOM 2681 C C . PRO A 1 373 ? 72.353 37.838 25.994 1.00 24.99 349 PRO A C 1
ATOM 2682 O O . PRO A 1 373 ? 73.121 38.796 25.876 1.00 28.22 349 PRO A O 1
ATOM 2686 N N . ILE A 1 374 ? 72.681 36.601 25.634 1.00 24.69 350 ILE A N 1
ATOM 2687 C CA . ILE A 1 374 ? 73.977 36.272 25.054 1.00 26.54 350 ILE A CA 1
ATOM 2688 C C . ILE A 1 374 ? 73.759 35.611 23.700 1.00 28.85 350 ILE A C 1
ATOM 2689 O O . ILE A 1 374 ? 72.959 34.675 23.579 1.00 26.93 350 ILE A O 1
ATOM 2694 N N . VAL A 1 375 ? 74.477 36.096 22.691 1.00 24.76 351 VAL A N 1
ATOM 2695 C CA . VAL A 1 375 ? 74.315 35.669 21.305 1.00 26.67 351 VAL A CA 1
ATOM 2696 C C . VAL A 1 375 ? 75.539 34.855 20.907 1.00 25.47 351 VAL A C 1
ATOM 2697 O O . VAL A 1 375 ? 76.668 35.358 20.951 1.00 28.21 351 VAL A O 1
ATOM 2701 N N . LEU A 1 376 ? 75.319 33.600 20.517 1.00 25.28 352 LEU A N 1
ATOM 2702 C CA . LEU A 1 376 ? 76.398 32.755 20.025 1.00 29.61 352 LEU A CA 1
ATOM 2703 C C . LEU A 1 376 ? 76.282 32.578 18.520 1.00 32.23 352 LEU A C 1
ATOM 2704 O O . LEU A 1 376 ? 75.187 32.288 18.021 1.00 36.75 352 LEU A O 1
ATOM 2709 N N . PRO A 1 377 ? 77.375 32.739 17.766 1.00 31.39 353 PRO A N 1
ATOM 2710 C CA . PRO A 1 377 ? 77.346 32.493 16.316 1.00 32.21 353 PRO A CA 1
ATOM 2711 C C . PRO A 1 377 ? 77.460 31.009 16.013 1.00 36.65 353 PRO A C 1
ATOM 2712 O O . PRO A 1 377 ? 78.489 30.376 16.286 1.00 38.70 353 PRO A O 1
ATOM 2716 N N . LEU A 1 378 ? 76.392 30.437 15.445 1.00 33.46 354 LEU A N 1
ATOM 2717 C CA . LEU A 1 378 ? 76.321 28.991 15.247 1.00 35.03 354 LEU A CA 1
ATOM 2718 C C . LEU A 1 378 ? 77.442 28.460 14.356 1.00 39.33 354 LEU A C 1
ATOM 2719 O O . LEU A 1 378 ? 77.833 27.294 14.489 1.00 43.79 354 LEU A O 1
ATOM 2724 N N . ARG A 1 379 ? 77.966 29.276 13.446 1.00 39.51 355 ARG A N 1
ATOM 2725 C CA . ARG A 1 379 ? 79.015 28.818 12.543 1.00 42.46 355 ARG A CA 1
ATOM 2726 C C . ARG A 1 379 ? 80.424 29.029 13.085 1.00 41.26 355 ARG A C 1
ATOM 2727 O O . ARG A 1 379 ? 81.389 28.700 12.387 1.00 41.02 355 ARG A O 1
ATOM 2735 N N . ALA A 1 380 ? 80.577 29.563 14.293 1.00 36.64 356 ALA A N 1
ATOM 2736 C CA . ALA A 1 380 ? 81.904 29.747 14.878 1.00 37.96 356 ALA A CA 1
ATOM 2737 C C . ALA A 1 380 ? 81.841 29.627 16.401 1.00 40.25 356 ALA A C 1
ATOM 2738 O O . ALA A 1 380 ? 82.379 30.458 17.135 1.00 41.66 356 ALA A O 1
ATOM 2740 N N . LEU A 1 381 ? 81.166 28.592 16.895 1.00 39.65 357 LEU A N 1
ATOM 2741 C CA . LEU A 1 381 ? 80.956 28.462 18.331 1.00 41.00 357 LEU A CA 1
ATOM 2742 C C . LEU A 1 381 ? 82.271 28.260 19.078 1.00 42.95 357 LEU A C 1
ATOM 2743 O O . LEU A 1 381 ? 83.176 27.565 18.608 1.00 45.68 357 LEU A O 1
ATOM 2748 N N . GLY A 1 382 ? 82.364 28.876 20.256 1.00 41.75 358 GLY A N 1
ATOM 2749 C CA . GLY A 1 382 ? 83.500 28.703 21.143 1.00 39.57 358 GLY A CA 1
ATOM 2750 C C . GLY A 1 382 ? 84.798 29.346 20.710 1.00 41.96 358 GLY A C 1
ATOM 2751 O O . GLY A 1 382 ? 85.858 28.975 21.222 1.00 41.38 358 GLY A O 1
ATOM 2752 N N . LYS A 1 383 ? 84.754 30.306 19.787 1.00 41.68 359 LYS A N 1
ATOM 2753 C CA . LYS A 1 383 ? 85.956 30.964 19.290 1.00 39.55 359 LYS A CA 1
ATOM 2754 C C . LYS A 1 383 ? 86.014 32.435 19.698 1.00 36.00 359 LYS A C 1
ATOM 2755 O O . LYS A 1 383 ? 86.617 33.257 19.002 1.00 38.00 359 LYS A O 1
ATOM 2761 N N . GLU A 1 384 ? 85.375 32.771 20.820 1.00 33.03 360 GLU A N 1
ATOM 2762 C CA . GLU A 1 384 ? 85.379 34.118 21.395 1.00 37.92 360 GLU A CA 1
ATOM 2763 C C . GLU A 1 384 ? 84.748 35.149 20.462 1.00 41.58 360 GLU A C 1
ATOM 2764 O O . GLU A 1 384 ? 85.132 36.322 20.468 1.00 37.50 360 GLU A O 1
ATOM 2770 N N . PHE A 1 385 ? 83.768 34.727 19.665 1.00 37.92 361 PHE A N 1
ATOM 2771 C CA . PHE A 1 385 ? 82.981 35.639 18.846 1.00 38.22 361 PHE A CA 1
ATOM 2772 C C . PHE A 1 385 ? 81.578 35.845 19.403 1.00 34.10 361 PHE A C 1
ATOM 2773 O O . PHE A 1 385 ? 80.748 36.482 18.748 1.00 35.96 361 PHE A O 1
ATOM 2781 N N . HIS A 1 386 ? 81.296 35.323 20.594 1.00 28.14 362 HIS A N 1
ATOM 2782 C CA . HIS A 1 386 ? 79.996 35.537 21.209 1.00 30.62 362 HIS A CA 1
ATOM 2783 C C . HIS A 1 386 ? 79.847 36.996 21.624 1.00 34.48 362 HIS A C 1
ATOM 2784 O O . HIS A 1 386 ? 80.826 37.734 21.768 1.00 33.38 362 HIS A O 1
ATOM 2791 N N . ARG A 1 387 ? 78.602 37.411 21.828 1.00 32.84 363 ARG A N 1
ATOM 2792 C CA . ARG A 1 387 ? 78.330 38.772 22.262 1.00 35.76 363 ARG A CA 1
ATOM 2793 C C . ARG A 1 387 ? 77.372 38.770 23.441 1.00 35.27 363 ARG A C 1
ATOM 2794 O O . ARG A 1 387 ? 76.351 38.074 23.421 1.00 33.93 363 ARG A O 1
ATOM 2802 N N . THR A 1 388 ? 77.707 39.554 24.460 1.00 30.96 364 THR A N 1
ATOM 2803 C CA . THR A 1 388 ? 76.848 39.761 25.615 1.00 30.54 364 THR A CA 1
ATOM 2804 C C . THR A 1 388 ? 76.084 41.065 25.416 1.00 32.05 364 THR A C 1
ATOM 2805 O O . THR A 1 388 ? 76.689 42.139 25.347 1.00 31.72 364 THR A O 1
ATOM 2809 N N . LEU A 1 389 ? 74.762 40.967 25.320 1.00 31.03 365 LEU A N 1
ATOM 2810 C CA . LEU A 1 389 ? 73.922 42.134 25.109 1.00 27.52 365 LEU A CA 1
ATOM 2811 C C . LEU A 1 389 ? 73.640 42.831 26.438 1.00 24.62 365 LEU A C 1
ATOM 2812 O O . LEU A 1 389 ? 73.742 42.219 27.502 1.00 28.96 365 LEU A O 1
ATOM 2817 N N . PRO A 1 390 ? 73.301 44.122 26.408 1.00 26.66 366 PRO A N 1
ATOM 2818 C CA . PRO A 1 390 ? 73.118 44.859 27.665 1.00 27.72 366 PRO A CA 1
ATOM 2819 C C . PRO A 1 390 ? 71.994 44.281 28.513 1.00 31.02 366 PRO A C 1
ATOM 2820 O O . PRO A 1 390 ? 70.987 43.786 28.002 1.00 28.95 366 PRO A O 1
ATOM 2824 N N . HIS A 1 391 ? 72.185 44.347 29.828 1.00 27.22 367 HIS A N 1
ATOM 2825 C CA . HIS A 1 391 ? 71.136 44.039 30.788 1.00 27.31 367 HIS A CA 1
ATOM 2826 C C . HIS A 1 391 ? 70.309 45.260 31.168 1.00 26.13 367 HIS A C 1
ATOM 2827 O O . HIS A 1 391 ? 69.334 45.123 31.913 1.00 34.40 367 HIS A O 1
ATOM 2834 N N . LEU A 1 392 ? 70.681 46.446 30.692 1.00 22.99 368 LEU A N 1
ATOM 2835 C CA . LEU A 1 392 ? 69.972 47.700 30.894 1.00 21.83 368 LEU A CA 1
ATOM 2836 C C . LEU A 1 392 ? 69.115 48.031 29.678 1.00 22.20 368 LEU A C 1
ATOM 2837 O O . LEU A 1 392 ? 69.511 47.741 28.542 1.00 21.95 368 LEU A O 1
ATOM 2842 N N . PRO A 1 393 ? 67.938 48.620 29.895 1.00 20.12 369 PRO A N 1
ATOM 2843 C CA . PRO A 1 393 ? 67.055 48.933 28.766 1.00 23.80 369 PRO A CA 1
ATOM 2844 C C . PRO A 1 393 ? 67.692 49.940 27.820 1.00 25.91 369 PRO A C 1
ATOM 2845 O O . PRO A 1 393 ? 68.461 50.812 28.230 1.00 23.60 369 PRO A O 1
ATOM 2849 N N . GLN A 1 394 ? 67.355 49.802 26.534 1.00 24.60 370 GLN A N 1
ATOM 2850 C CA . GLN A 1 394 ? 67.817 50.756 25.530 1.00 19.97 370 GLN A CA 1
ATOM 2851 C C . GLN A 1 394 ? 67.390 52.175 25.881 1.00 23.65 370 GLN A C 1
ATOM 2852 O O . GLN A 1 394 ? 68.164 53.125 25.711 1.00 22.63 370 GLN A O 1
ATOM 2858 N N . HIS A 1 395 ? 66.166 52.343 26.364 1.00 23.82 371 HIS A N 1
ATOM 2859 C CA . HIS A 1 395 ? 65.769 53.638 26.895 1.00 23.97 371 HIS A CA 1
ATOM 2860 C C . HIS A 1 395 ? 66.558 53.908 28.168 1.00 26.94 371 HIS A C 1
ATOM 2861 O O . HIS A 1 395 ? 66.597 53.048 29.058 1.00 28.58 371 HIS A O 1
ATOM 2868 N N . PRO A 1 396 ? 67.222 55.063 28.276 1.00 24.67 372 PRO A N 1
ATOM 2869 C CA . PRO A 1 396 ? 68.021 55.358 29.479 1.00 24.01 372 PRO A CA 1
ATOM 2870 C C . PRO A 1 396 ? 67.318 55.053 30.790 1.00 23.78 372 PRO A C 1
ATOM 2871 O O . PRO A 1 396 ? 67.961 54.559 31.724 1.00 28.42 372 PRO A O 1
ATOM 2875 N N . THR A 1 397 ? 66.018 55.338 30.886 1.00 22.36 373 THR A N 1
ATOM 2876 C CA . THR A 1 397 ? 65.242 55.114 32.103 1.00 26.43 373 THR A CA 1
ATOM 2877 C C . THR A 1 397 ? 65.823 55.908 33.273 1.00 29.73 373 THR A C 1
ATOM 2878 O O . THR A 1 397 ? 65.674 55.528 34.441 1.00 27.90 373 THR A O 1
ATOM 2882 N N . VAL A 1 398 ? 66.511 57.002 32.952 1.00 28.48 374 VAL A N 1
ATOM 2883 C CA . VAL A 1 398 ? 67.030 57.962 33.917 1.00 26.87 374 VAL A CA 1
ATOM 2884 C C . VAL A 1 398 ? 66.744 59.361 33.380 1.00 28.66 374 VAL A C 1
ATOM 2885 O O . VAL A 1 398 ? 66.845 59.600 32.172 1.00 32.48 374 VAL A O 1
ATOM 2889 N N . LEU A 1 399 ? 66.383 60.283 34.276 1.00 24.02 375 LEU A N 1
ATOM 2890 C CA . LEU A 1 399 ? 66.088 61.661 33.905 1.00 23.83 375 LEU A CA 1
ATOM 2891 C C . LEU A 1 399 ? 66.754 62.609 34.891 1.00 23.82 375 LEU A C 1
ATOM 2892 O O . LEU A 1 399 ? 67.143 62.218 35.993 1.00 27.35 375 LEU A O 1
ATOM 2897 N N . SER A 1 400 ? 66.876 63.873 34.484 1.00 21.15 376 SER A N 1
ATOM 2898 C CA . SER A 1 400 ? 67.205 64.943 35.411 1.00 23.71 376 SER A CA 1
ATOM 2899 C C . SER A 1 400 ? 66.212 66.087 35.283 1.00 26.76 376 SER A C 1
ATOM 2900 O O . SER A 1 400 ? 65.618 66.311 34.223 1.00 24.76 376 SER A O 1
ATOM 2903 N N . ALA A 1 401 ? 66.045 66.807 36.389 1.00 26.06 377 ALA A N 1
ATOM 2904 C CA . ALA A 1 401 ? 65.495 68.152 36.406 1.00 28.52 377 ALA A CA 1
ATOM 2905 C C . ALA A 1 401 ? 66.673 69.104 36.571 1.00 29.69 377 ALA A C 1
ATOM 2906 O O . ALA A 1 401 ? 67.086 69.385 37.703 1.00 29.88 377 ALA A O 1
ATOM 2908 N N . PRO A 1 402 ? 67.248 69.598 35.470 1.00 28.88 378 PRO A N 1
ATOM 2909 C CA . PRO A 1 402 ? 68.542 70.303 35.566 1.00 29.67 378 PRO A CA 1
ATOM 2910 C C . PRO A 1 402 ? 68.540 71.503 36.500 1.00 33.59 378 PRO A C 1
ATOM 2911 O O . PRO A 1 402 ? 69.511 71.700 37.240 1.00 33.99 378 PRO A O 1
ATOM 2915 N N . LYS A 1 403 ? 67.484 72.321 36.480 1.00 32.65 379 LYS A N 1
ATOM 2916 C CA . LYS A 1 403 ? 67.473 73.519 37.313 1.00 32.14 379 LYS A CA 1
ATOM 2917 C C . LYS A 1 403 ? 67.331 73.176 38.790 1.00 31.52 379 LYS A C 1
ATOM 2918 O O . LYS A 1 403 ? 67.854 73.900 39.646 1.00 32.60 379 LYS A O 1
ATOM 2924 N N . ALA A 1 404 ? 66.635 72.086 39.108 1.00 32.98 380 ALA A N 1
ATOM 2925 C CA . ALA A 1 404 ? 66.481 71.629 40.482 1.00 33.19 380 ALA A CA 1
ATOM 2926 C C . ALA A 1 404 ? 67.611 70.720 40.949 1.00 32.15 380 ALA A C 1
ATOM 2927 O O . ALA A 1 404 ? 67.699 70.444 42.151 1.00 29.77 380 ALA A O 1
ATOM 2929 N N . ARG A 1 405 ? 68.460 70.247 40.032 1.00 30.03 381 ARG A N 1
ATOM 2930 C CA . ARG A 1 405 ? 69.527 69.288 40.336 1.00 31.56 381 ARG A CA 1
ATOM 2931 C C . ARG A 1 405 ? 68.962 67.973 40.875 1.00 32.20 381 ARG A C 1
ATOM 2932 O O . ARG A 1 405 ? 69.526 67.356 41.782 1.00 31.36 381 ARG A O 1
ATOM 2940 N N . TYR A 1 406 ? 67.835 67.541 40.312 1.00 30.19 382 TYR A N 1
ATOM 2941 C CA . TYR A 1 406 ? 67.252 66.240 40.614 1.00 28.07 382 TYR A CA 1
ATOM 2942 C C . TYR A 1 406 ? 67.702 65.224 39.574 1.00 29.50 382 TYR A C 1
ATOM 2943 O O . TYR A 1 406 ? 67.804 65.547 38.388 1.00 29.14 382 TYR A O 1
ATOM 2952 N N . ILE A 1 407 ? 67.961 63.996 40.015 1.00 27.60 383 ILE A N 1
ATOM 2953 C CA . ILE A 1 407 ? 68.066 62.857 39.111 1.00 32.70 383 ILE A CA 1
ATOM 2954 C C . ILE A 1 407 ? 66.975 61.862 39.482 1.00 32.19 383 ILE A C 1
ATOM 2955 O O . ILE A 1 407 ? 66.659 61.676 40.662 1.00 30.28 383 ILE A O 1
ATOM 2960 N N . LEU A 1 408 ? 66.389 61.239 38.465 1.00 27.05 384 LEU A N 1
ATOM 2961 C CA . LEU A 1 408 ? 65.208 60.407 38.622 1.00 29.97 384 LEU A CA 1
ATOM 2962 C C . LEU A 1 408 ? 65.373 59.116 37.835 1.00 33.65 384 LEU A C 1
ATOM 2963 O O . LEU A 1 408 ? 65.975 59.107 36.757 1.00 37.15 384 LEU A O 1
ATOM 2968 N N . SER A 1 409 ? 64.858 58.022 38.392 1.00 30.98 385 SER A N 1
ATOM 2969 C CA . SER A 1 409 ? 64.772 56.748 37.694 1.00 30.76 385 SER A CA 1
ATOM 2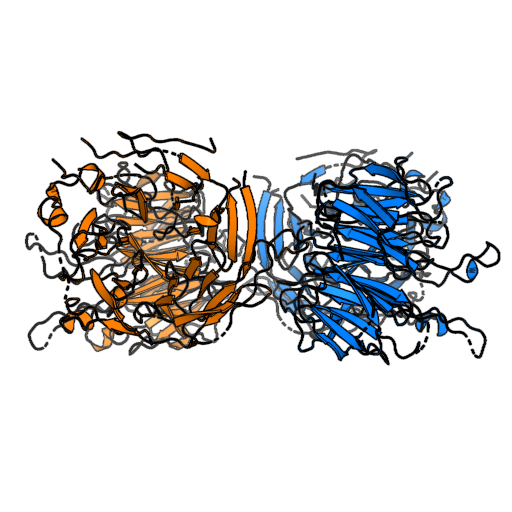970 C C . SER A 1 409 ? 63.486 56.060 38.122 1.00 34.03 385 SER A C 1
ATOM 2971 O O . SER A 1 409 ? 62.838 56.459 39.094 1.00 38.31 385 SER A O 1
ATOM 2974 N N . TRP A 1 410 ? 63.104 55.020 37.386 1.00 29.86 386 TRP A N 1
ATOM 2975 C CA . TRP A 1 410 ? 61.897 54.290 37.739 1.00 28.84 386 TRP A CA 1
ATOM 2976 C C . TRP A 1 410 ? 62.025 52.842 37.298 1.00 31.35 386 TRP A C 1
ATOM 2977 O O . TRP A 1 410 ? 62.722 52.527 36.331 1.00 32.24 386 TRP A O 1
ATOM 2988 N N . TRP A 1 411 ? 61.336 51.968 38.025 1.00 31.31 387 TRP A N 1
ATOM 2989 C CA . TRP A 1 411 ? 61.227 50.563 37.668 1.00 33.44 387 TRP A CA 1
ATOM 2990 C C . TRP A 1 411 ? 60.031 49.994 38.408 1.00 32.21 387 TRP A C 1
ATOM 2991 O O . TRP A 1 411 ? 59.653 50.493 39.472 1.00 28.39 387 TRP A O 1
ATOM 3002 N N . GLU A 1 412 ? 59.450 48.942 37.834 1.00 34.84 388 GLU A N 1
ATOM 3003 C CA . GLU A 1 412 ? 58.219 48.364 38.355 1.00 34.53 388 GLU A CA 1
ATOM 3004 C C . GLU A 1 412 ? 57.195 49.484 38.517 1.00 31.88 388 GLU A C 1
ATOM 3005 O O . GLU A 1 412 ? 56.878 50.160 37.534 1.00 33.56 388 GLU A O 1
ATOM 3011 N N . ASN A 1 413 ? 56.667 49.711 39.721 1.00 29.22 389 ASN A N 1
ATOM 3012 C CA . ASN A 1 413 ? 55.667 50.757 39.911 1.00 29.95 389 ASN A CA 1
ATOM 3013 C C . ASN A 1 413 ? 56.119 51.869 40.860 1.00 31.73 389 ASN A C 1
ATOM 3014 O O . ASN A 1 413 ? 55.288 52.491 41.526 1.00 33.64 389 ASN A O 1
ATOM 3019 N N . GLU A 1 414 ? 57.419 52.154 40.924 1.00 30.48 390 GLU A N 1
ATOM 3020 C CA . GLU A 1 414 ? 57.909 53.218 41.790 1.00 34.32 390 GLU A CA 1
ATOM 3021 C C . GLU A 1 414 ? 58.884 54.121 41.049 1.00 31.23 390 GLU A C 1
ATOM 3022 O O . GLU A 1 414 ? 59.751 53.651 40.304 1.00 27.63 390 GLU A O 1
ATOM 3028 N N . ILE A 1 415 ? 58.720 55.424 41.259 1.00 32.22 391 ILE A N 1
ATOM 3029 C CA . ILE A 1 415 ? 59.655 56.443 40.798 1.00 31.58 391 ILE A CA 1
ATOM 3030 C C . ILE A 1 415 ? 60.505 56.869 41.985 1.00 34.39 391 ILE A C 1
ATOM 3031 O O . ILE A 1 415 ? 59.973 57.143 43.067 1.00 35.60 391 ILE A O 1
ATOM 3036 N N . ARG A 1 416 ? 61.818 56.924 41.795 1.00 29.35 392 ARG A N 1
ATOM 3037 C CA . ARG A 1 416 ? 62.728 57.411 42.821 1.00 32.53 392 ARG A CA 1
ATOM 3038 C C . ARG A 1 416 ? 63.404 58.696 42.361 1.00 32.91 392 ARG A C 1
ATOM 3039 O O . ARG A 1 416 ? 63.809 58.818 41.200 1.00 31.82 392 ARG A O 1
ATOM 3047 N N . ILE A 1 417 ? 63.526 59.649 43.283 1.00 29.71 393 ILE A N 1
ATOM 3048 C CA . ILE A 1 417 ? 64.054 60.977 42.993 1.00 25.39 393 ILE A CA 1
ATOM 3049 C C . ILE A 1 417 ? 65.152 61.302 43.998 1.00 31.68 393 ILE A C 1
ATOM 3050 O O . ILE A 1 417 ? 64.947 61.178 45.211 1.00 33.97 393 ILE A O 1
ATOM 3055 N N . TRP A 1 418 ? 66.309 61.725 43.492 1.00 29.07 394 TRP A N 1
ATOM 3056 C CA . TRP A 1 418 ? 67.432 62.154 44.312 1.00 32.23 394 TRP A CA 1
ATOM 3057 C C . TRP A 1 418 ? 67.774 63.604 44.002 1.00 34.04 394 TRP A C 1
ATOM 3058 O O . TRP A 1 418 ? 67.496 64.104 42.909 1.00 32.32 394 TRP A O 1
ATOM 3069 N N . HIS A 1 419 ? 68.385 64.273 44.976 1.00 32.75 395 HIS A N 1
ATOM 3070 C CA . HIS A 1 419 ? 68.827 65.655 44.838 1.00 35.05 395 HIS A CA 1
ATOM 3071 C C . HIS A 1 419 ? 70.340 65.692 45.002 1.00 36.67 395 HIS A C 1
ATOM 3072 O O . HIS A 1 419 ? 70.864 65.260 46.035 1.00 37.74 395 HIS A O 1
ATOM 3079 N N . LEU A 1 420 ? 71.041 66.203 43.990 1.00 35.22 396 LEU A N 1
ATOM 3080 C CA . LEU A 1 420 ? 72.491 66.367 44.055 1.00 35.56 396 LEU A CA 1
ATOM 3081 C C . LEU A 1 420 ? 72.773 67.763 44.591 1.00 40.06 396 LEU A C 1
ATOM 3082 O O . LEU A 1 420 ? 72.564 68.762 43.894 1.00 38.64 396 LEU A O 1
ATOM 3087 N N . LEU A 1 421 ? 73.247 67.825 45.830 1.00 44.05 397 LEU A N 1
ATOM 3088 C CA . LEU A 1 421 ? 73.349 69.090 46.537 1.00 50.53 397 LEU A CA 1
ATOM 3089 C C . LEU A 1 421 ? 74.360 70.001 45.849 1.00 50.52 397 LEU A C 1
ATOM 3090 O O . LEU A 1 421 ? 75.393 69.547 45.350 1.00 50.61 397 LEU A O 1
ATOM 3095 N N . ASN A 1 422 ? 74.060 71.296 45.831 1.00 55.03 398 ASN A N 1
ATOM 3096 C CA . ASN A 1 422 ? 74.885 72.254 45.098 1.00 61.04 398 ASN A CA 1
ATOM 3097 C C . ASN A 1 422 ? 76.134 72.628 45.889 1.00 61.84 398 ASN A C 1
ATOM 3098 O O . ASN A 1 422 ? 76.082 72.800 47.107 1.00 60.08 398 ASN A O 1
ATOM 3103 N N . LYS A 1 439 ? 77.675 63.886 51.946 1.00 96.47 415 LYS A N 1
ATOM 3104 C CA . LYS A 1 439 ? 76.323 64.429 51.922 1.00 95.54 415 LYS A CA 1
ATOM 3105 C C . LYS A 1 439 ? 76.114 65.306 50.691 1.00 93.25 415 LYS A C 1
ATOM 3106 O O . LYS A 1 439 ? 75.605 66.423 50.793 1.00 96.67 415 LYS A O 1
ATOM 3112 N N . ASN A 1 440 ? 76.539 64.819 49.530 1.00 91.76 416 ASN A N 1
ATOM 3113 C CA . ASN A 1 440 ? 76.179 65.489 48.291 1.00 92.03 416 ASN A CA 1
ATOM 3114 C C . ASN A 1 440 ? 74.948 64.863 47.674 1.00 92.54 416 ASN A C 1
ATOM 3115 O O . ASN A 1 440 ? 74.538 65.286 46.592 1.00 89.70 416 ASN A O 1
ATOM 3120 N N . ARG A 1 441 ? 74.307 63.911 48.369 1.00 99.10 417 ARG A N 1
ATOM 3121 C CA . ARG A 1 441 ? 73.223 63.149 47.763 1.00 96.47 417 ARG A CA 1
ATOM 3122 C C . ARG A 1 441 ? 72.043 63.369 48.697 1.00 92.76 417 ARG A C 1
ATOM 3123 O O . ARG A 1 441 ? 72.225 63.434 49.915 1.00 93.78 417 ARG A O 1
ATOM 3131 N N . LYS A 1 442 ? 70.835 63.493 48.175 1.00 81.41 418 LYS A N 1
ATOM 3132 C CA . LYS A 1 442 ? 69.732 63.363 49.111 1.00 63.15 418 LYS A CA 1
ATOM 3133 C C . LYS A 1 442 ? 68.595 62.623 48.432 1.00 49.26 418 LYS A C 1
ATOM 3134 O O . LYS A 1 442 ? 68.221 62.961 47.307 1.00 37.77 418 LYS A O 1
ATOM 3140 N N . PHE A 1 443 ? 68.046 61.622 49.120 1.00 47.02 419 PHE A N 1
ATOM 3141 C CA . PHE A 1 443 ? 66.922 60.863 48.580 1.00 45.02 419 PHE A CA 1
ATOM 3142 C C . PHE A 1 443 ? 65.650 61.644 48.864 1.00 46.46 419 PHE A C 1
ATOM 3143 O O . PHE A 1 443 ? 65.233 61.766 50.020 1.00 49.35 419 PHE A O 1
ATOM 3151 N N . LEU A 1 444 ? 65.034 62.171 47.808 1.00 41.44 420 LEU A N 1
ATOM 3152 C CA . LEU A 1 444 ? 63.904 63.081 47.934 1.00 37.55 420 LEU A CA 1
ATOM 3153 C C . LEU A 1 444 ? 62.549 62.383 48.019 1.00 38.54 420 LEU A C 1
ATOM 3154 O O . LEU A 1 444 ? 61.722 62.750 48.857 1.00 39.10 420 LEU A O 1
ATOM 3159 N N . ALA A 1 445 ? 62.286 61.399 47.159 1.00 35.17 421 ALA A N 1
ATOM 3160 C CA . ALA A 1 445 ? 60.927 60.879 47.079 1.00 36.14 421 ALA A CA 1
ATOM 3161 C C . ALA A 1 445 ? 60.901 59.514 46.408 1.00 36.31 421 ALA A C 1
ATOM 3162 O O . ALA A 1 445 ? 61.682 59.234 45.494 1.00 33.35 421 ALA A O 1
ATOM 3164 N N . GLN A 1 446 ? 59.980 58.676 46.881 1.00 39.59 422 GLN A N 1
ATOM 3165 C CA . GLN A 1 446 ? 59.587 57.431 46.230 1.00 40.38 422 GLN A CA 1
ATOM 3166 C C . GLN A 1 446 ? 58.116 57.568 45.864 1.00 46.20 422 GLN A C 1
ATOM 3167 O O . GLN A 1 446 ? 57.248 57.498 46.741 1.00 51.82 422 GLN A O 1
ATOM 3173 N N . VAL A 1 447 ? 57.832 57.762 44.579 1.00 41.15 423 VAL A N 1
ATOM 3174 C CA . VAL A 1 447 ? 56.468 57.959 44.102 1.00 34.91 423 VAL A CA 1
ATOM 3175 C C . VAL A 1 447 ? 55.936 56.616 43.627 1.00 38.58 423 VAL A C 1
ATOM 3176 O O . VAL A 1 447 ? 56.538 55.969 42.761 1.00 38.13 423 VAL A O 1
ATOM 3180 N N . LEU A 1 448 ? 54.798 56.208 44.177 1.00 38.13 424 LEU A N 1
ATOM 3181 C CA . LEU A 1 448 ? 54.155 54.961 43.799 1.00 36.31 424 LEU A CA 1
ATOM 3182 C C . LEU A 1 448 ? 53.065 55.234 42.776 1.00 37.89 424 LEU A C 1
ATOM 3183 O O . LEU A 1 448 ? 52.204 56.097 42.985 1.00 40.94 424 LEU A O 1
ATOM 3188 N N . ILE A 1 449 ? 53.094 54.472 41.691 1.00 35.27 425 ILE A N 1
ATOM 3189 C CA . ILE A 1 449 ? 52.131 54.570 40.604 1.00 37.78 425 ILE A CA 1
ATOM 3190 C C . ILE A 1 449 ? 51.322 53.284 40.627 1.00 39.70 425 ILE A C 1
ATOM 3191 O O . ILE A 1 449 ? 51.835 52.214 40.278 1.00 42.29 425 ILE A O 1
ATOM 3196 N N . LYS A 1 450 ? 50.065 53.376 41.041 1.00 40.79 426 LYS A N 1
ATOM 3197 C CA . LYS A 1 450 ? 49.241 52.183 41.113 1.00 45.79 426 LYS A CA 1
ATOM 3198 C C . LYS A 1 450 ? 48.848 51.719 39.719 1.00 43.29 426 LYS A C 1
ATOM 3199 O O . LYS A 1 450 ? 48.715 52.514 38.784 1.00 42.75 426 LYS A O 1
ATOM 3205 N N . GLY A 1 451 ? 48.684 50.407 39.584 1.00 41.44 427 GLY A N 1
ATOM 3206 C CA . GLY A 1 451 ? 48.337 49.816 38.311 1.00 44.72 427 GLY A CA 1
ATOM 3207 C C . GLY A 1 451 ? 48.644 48.337 38.254 1.00 44.57 427 GLY A C 1
ATOM 3208 O O . GLY A 1 451 ? 49.519 47.842 38.972 1.00 42.75 427 GLY A O 1
ATOM 3209 N N . ALA A 1 452 ? 47.925 47.618 37.393 1.00 42.60 428 ALA A N 1
ATOM 3210 C CA . ALA A 1 452 ? 48.204 46.203 37.196 1.00 40.55 428 ALA A CA 1
ATOM 3211 C C . ALA A 1 452 ? 49.516 45.980 36.458 1.00 37.53 428 ALA A C 1
ATOM 3212 O O . ALA A 1 452 ? 50.062 44.873 36.510 1.00 38.56 428 ALA A O 1
ATOM 3214 N N . SER A 1 453 ? 50.033 47.002 35.780 1.00 34.09 429 SER A N 1
ATOM 3215 C CA . SER A 1 453 ? 51.260 46.902 35.007 1.00 32.81 429 SER A CA 1
ATOM 3216 C C . SER A 1 453 ? 52.294 47.914 35.490 1.00 35.28 429 SER A C 1
ATOM 3217 O O . SER A 1 453 ? 51.977 48.881 36.188 1.00 36.53 429 SER A O 1
ATOM 3220 N N . HIS A 1 454 ? 53.546 47.660 35.114 1.00 30.88 430 HIS A N 1
ATOM 3221 C CA . HIS A 1 454 ? 54.647 48.561 35.426 1.00 29.99 430 HIS A CA 1
ATOM 3222 C C . HIS A 1 454 ? 54.485 49.915 34.741 1.00 29.45 430 HIS A C 1
ATOM 3223 O O . HIS A 1 454 ? 53.755 50.073 33.758 1.00 23.75 430 HIS A O 1
ATOM 3230 N N . ILE A 1 455 ? 55.188 50.904 35.298 1.00 26.99 431 ILE A N 1
ATOM 3231 C CA . ILE A 1 455 ? 55.353 52.197 34.647 1.00 27.77 431 ILE A CA 1
ATOM 3232 C C . ILE A 1 455 ? 55.989 52.000 33.280 1.00 24.97 431 ILE A C 1
ATOM 3233 O O . ILE A 1 455 ? 56.980 51.272 33.140 1.00 25.96 431 ILE A O 1
ATOM 3238 N N . THR A 1 456 ? 55.428 52.653 32.261 1.00 24.64 432 THR A N 1
ATOM 3239 C CA . THR A 1 456 ? 55.998 52.573 30.923 1.00 25.99 432 THR A CA 1
ATOM 3240 C C . THR A 1 456 ? 56.858 53.776 30.562 1.00 28.76 432 THR A C 1
ATOM 3241 O O . THR A 1 456 ? 57.671 53.675 29.637 1.00 28.15 432 THR A O 1
ATOM 3245 N N . SER A 1 457 ? 56.722 54.891 31.278 1.00 26.64 433 SER A N 1
ATOM 3246 C CA . SER A 1 457 ? 57.394 56.128 30.896 1.00 29.01 433 SER A CA 1
ATOM 3247 C C . SER A 1 457 ? 57.188 57.169 31.987 1.00 26.81 433 SER A C 1
ATOM 3248 O O . SER A 1 457 ? 56.215 57.117 32.745 1.00 25.70 433 SER A O 1
ATOM 3251 N N . ALA A 1 458 ? 58.124 58.115 32.054 1.00 25.21 434 ALA A N 1
ATOM 3252 C CA . ALA A 1 458 ? 58.028 59.229 32.985 1.00 27.97 434 ALA A CA 1
ATOM 3253 C C . ALA A 1 458 ? 58.715 60.448 32.385 1.00 28.07 434 ALA A C 1
ATOM 3254 O O . ALA A 1 458 ? 59.549 60.336 31.482 1.00 28.92 434 ALA A O 1
ATOM 3256 N N . SER A 1 459 ? 58.348 61.620 32.903 1.00 25.08 435 SER A N 1
ATOM 3257 C CA . SER A 1 459 ? 58.920 62.890 32.475 1.00 24.47 435 SER A CA 1
ATOM 3258 C C . SER A 1 459 ? 58.850 63.873 33.637 1.00 25.51 435 SER A C 1
ATOM 3259 O O . SER A 1 459 ? 57.866 63.887 34.382 1.00 25.50 435 SER A O 1
ATOM 3262 N N . ILE A 1 460 ? 59.894 64.687 33.799 1.00 25.62 436 ILE A N 1
ATOM 3263 C CA . ILE A 1 460 ? 59.917 65.720 34.830 1.00 25.28 436 ILE A CA 1
ATOM 3264 C C . ILE A 1 460 ? 60.292 67.056 34.200 1.00 25.01 436 ILE A C 1
ATOM 3265 O O . ILE A 1 460 ? 61.100 67.111 33.265 1.00 27.81 436 ILE A O 1
ATOM 3270 N N . SER A 1 461 ? 59.684 68.130 34.701 1.00 25.71 437 SER A N 1
ATOM 3271 C CA . SER A 1 461 ? 60.019 69.471 34.247 1.00 24.71 437 SER A CA 1
ATOM 3272 C C . SER A 1 461 ? 61.436 69.849 34.676 1.00 24.45 437 SER A C 1
ATOM 3273 O O . SER A 1 461 ? 62.008 69.278 35.609 1.00 27.42 437 SER A O 1
ATOM 3276 N N . GLU A 1 462 ? 62.002 70.834 33.972 1.00 26.95 438 GLU A N 1
ATOM 3277 C CA . GLU A 1 462 ? 63.375 71.250 34.247 1.00 29.63 438 GLU A CA 1
ATOM 3278 C C . GLU A 1 462 ? 63.548 71.772 35.671 1.00 31.48 438 GLU A C 1
ATOM 3279 O O . GLU A 1 462 ? 64.618 71.596 36.263 1.00 29.85 438 GLU A O 1
ATOM 3285 N N . ASP A 1 463 ? 62.524 72.408 36.240 1.00 29.47 439 ASP A N 1
ATOM 3286 C CA . ASP A 1 463 ? 62.612 72.943 37.593 1.00 29.56 439 ASP A CA 1
ATOM 3287 C C . ASP A 1 463 ? 62.162 71.948 38.660 1.00 32.84 439 ASP A C 1
ATOM 3288 O O . ASP A 1 463 ? 62.118 72.305 39.842 1.00 33.40 439 ASP A O 1
ATOM 3293 N N . GLY A 1 464 ? 61.825 70.718 38.271 1.00 32.63 440 GLY A N 1
ATOM 3294 C CA . GLY A 1 464 ? 61.484 69.675 39.220 1.00 26.93 440 GLY A CA 1
ATOM 3295 C C . GLY A 1 464 ? 60.132 69.787 39.890 1.00 29.93 440 GLY A C 1
ATOM 3296 O O . GLY A 1 464 ? 59.874 69.046 40.843 1.00 29.55 440 GLY A O 1
ATOM 3297 N N . THR A 1 465 ? 59.255 70.684 39.433 1.00 29.71 441 THR A N 1
ATOM 3298 C CA . THR A 1 465 ? 57.962 70.871 40.081 1.00 30.71 441 THR A CA 1
ATOM 3299 C C . THR A 1 465 ? 56.822 70.090 39.436 1.00 31.84 441 THR A C 1
ATOM 3300 O O . THR A 1 465 ? 55.797 69.881 40.093 1.00 30.53 441 THR A O 1
ATOM 3304 N N . LEU A 1 466 ? 56.962 69.659 38.182 1.00 30.32 442 LEU A N 1
ATOM 3305 C CA . LEU A 1 466 ? 55.905 68.938 37.478 1.00 29.48 442 LEU A CA 1
ATOM 3306 C C . LEU A 1 466 ? 56.426 67.576 37.036 1.00 26.06 442 LEU A C 1
ATOM 3307 O O . LEU A 1 466 ? 57.439 67.493 36.331 1.00 24.53 442 LEU A O 1
ATOM 3312 N N . LEU A 1 467 ? 55.728 66.514 37.441 1.00 24.78 443 LEU A N 1
ATOM 3313 C CA . LEU A 1 467 ? 56.138 65.141 37.170 1.00 27.67 443 LEU A CA 1
ATOM 3314 C C . LEU A 1 467 ? 54.985 64.396 36.514 1.00 31.70 443 LEU A C 1
ATOM 3315 O O . LEU A 1 467 ? 53.840 64.506 36.963 1.00 34.02 443 LEU A O 1
ATOM 3320 N N . ALA A 1 468 ? 55.286 63.642 35.456 1.00 30.90 444 ALA A N 1
ATOM 3321 C CA . ALA A 1 468 ? 54.296 62.829 34.761 1.00 26.94 444 ALA A CA 1
ATOM 3322 C C . ALA A 1 468 ? 54.812 61.405 34.605 1.00 26.25 444 ALA A C 1
ATOM 3323 O O . ALA A 1 468 ? 56.010 61.192 34.398 1.00 30.12 444 ALA A O 1
ATOM 3325 N N . ALA A 1 469 ? 53.904 60.434 34.708 1.00 28.57 445 ALA A N 1
ATOM 3326 C CA . ALA A 1 469 ? 54.243 59.026 34.543 1.00 29.11 445 ALA A CA 1
ATOM 3327 C C . ALA A 1 469 ? 53.055 58.294 33.933 1.00 32.03 445 ALA A C 1
ATOM 3328 O O . ALA A 1 469 ? 51.902 58.680 34.142 1.00 35.79 445 ALA A O 1
ATOM 3330 N N . SER A 1 470 ? 53.341 57.232 33.179 1.00 31.46 446 SER A N 1
ATOM 3331 C CA . SER A 1 470 ? 52.300 56.487 32.485 1.00 32.61 446 SER A CA 1
ATOM 3332 C C . SER A 1 470 ? 52.386 54.994 32.782 1.00 30.61 446 SER A C 1
ATOM 3333 O O . SER A 1 470 ? 53.437 54.462 33.149 1.00 28.42 446 SER A O 1
ATOM 3336 N N . THR A 1 471 ? 51.235 54.332 32.617 1.00 28.36 447 THR A N 1
ATOM 3337 C CA . THR A 1 471 ? 51.055 52.886 32.564 1.00 29.80 447 THR A CA 1
ATOM 3338 C C . THR A 1 471 ? 50.184 52.614 31.340 1.00 29.99 447 THR A C 1
ATOM 3339 O O . THR A 1 471 ? 49.780 53.571 30.667 1.00 29.79 447 THR A O 1
ATOM 3343 N N . PRO A 1 472 ? 49.877 51.357 30.996 1.00 26.78 448 PRO A N 1
ATOM 3344 C CA . PRO A 1 472 ? 48.915 51.123 29.905 1.00 27.55 448 PRO A CA 1
ATOM 3345 C C . PRO A 1 472 ? 47.488 51.556 30.222 1.00 31.55 448 PRO A C 1
ATOM 3346 O O . PRO A 1 472 ? 46.650 51.547 29.312 1.00 30.97 448 PRO A O 1
ATOM 3350 N N . THR A 1 473 ? 47.172 51.916 31.469 1.00 31.98 449 THR A N 1
ATOM 3351 C CA . THR A 1 473 ? 45.820 52.322 31.823 1.00 33.02 449 THR A CA 1
ATOM 3352 C C . THR A 1 473 ? 45.701 53.758 32.316 1.00 35.21 449 THR A C 1
ATOM 3353 O O . THR A 1 473 ? 44.575 54.260 32.420 1.00 37.04 449 THR A O 1
ATOM 3357 N N . ASP A 1 474 ? 46.808 54.436 32.614 1.00 33.12 450 ASP A N 1
ATOM 3358 C CA . ASP A 1 474 ? 46.735 55.761 33.212 1.00 34.16 450 ASP A CA 1
ATOM 3359 C C . ASP A 1 474 ? 47.871 56.638 32.711 1.00 33.26 450 ASP A C 1
ATOM 3360 O O . ASP A 1 474 ? 48.965 56.155 32.406 1.00 30.71 450 ASP A O 1
ATOM 3365 N N . VAL A 1 475 ? 47.590 57.935 32.626 1.00 34.36 451 VAL A N 1
ATOM 3366 C CA . VAL A 1 475 ? 48.610 58.975 32.573 1.00 32.91 451 VAL A CA 1
ATOM 3367 C C . VAL A 1 475 ? 48.442 59.825 33.826 1.00 33.41 451 VAL A C 1
ATOM 3368 O O . VAL A 1 475 ? 47.411 60.486 33.998 1.00 35.24 451 VAL A O 1
ATOM 3372 N N . LYS A 1 476 ? 49.445 59.800 34.699 1.00 29.68 452 LYS A N 1
ATOM 3373 C CA . LYS A 1 476 ? 49.395 60.471 35.993 1.00 31.46 452 LYS A CA 1
ATOM 3374 C C . LYS A 1 476 ? 50.304 61.694 36.001 1.00 32.06 452 LYS A C 1
ATOM 3375 O O . LYS A 1 476 ? 51.385 61.678 35.406 1.00 33.34 452 LYS A O 1
ATOM 3381 N N . VAL A 1 477 ? 49.858 62.753 36.678 1.00 32.09 453 VAL A N 1
ATOM 3382 C CA . VAL A 1 477 ? 50.601 64.005 36.784 1.00 30.06 453 VAL A CA 1
ATOM 3383 C C . VAL A 1 477 ? 50.669 64.416 38.250 1.00 34.53 453 VAL A C 1
ATOM 3384 O O . VAL A 1 477 ? 49.689 64.270 38.989 1.00 35.88 453 VAL A O 1
ATOM 3388 N N . PHE A 1 478 ? 51.823 64.943 38.669 1.00 32.90 454 PHE A N 1
ATOM 3389 C CA . PHE A 1 478 ? 52.066 65.284 40.065 1.00 35.21 454 PHE A CA 1
ATOM 3390 C C . PHE A 1 478 ? 52.687 66.669 40.182 1.00 34.28 454 PHE A C 1
ATOM 3391 O O . PHE A 1 478 ? 53.367 67.146 39.270 1.00 33.52 454 PHE A O 1
ATOM 3399 N N . HIS A 1 479 ? 52.457 67.298 41.333 1.00 35.27 455 HIS A N 1
ATOM 3400 C CA . HIS A 1 479 ? 52.987 68.617 41.655 1.00 33.10 455 HIS A CA 1
ATOM 3401 C C . HIS A 1 479 ? 53.973 68.474 42.807 1.00 33.50 455 HIS A C 1
ATOM 3402 O O . HIS A 1 479 ? 53.602 68.015 43.892 1.00 35.13 455 HIS A O 1
ATOM 3409 N N . LEU A 1 480 ? 55.221 68.870 42.573 1.00 29.92 456 LEU A N 1
AT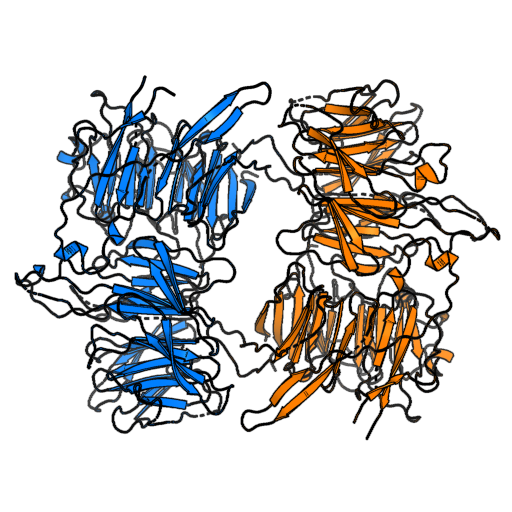OM 3410 C CA . LEU A 1 480 ? 56.284 68.753 43.562 1.00 32.60 456 LEU A CA 1
ATOM 3411 C C . LEU A 1 480 ? 56.654 70.135 44.082 1.00 34.53 456 LEU A C 1
ATOM 3412 O O . LEU A 1 480 ? 56.918 71.050 43.295 1.00 31.71 456 LEU A O 1
ATOM 3417 N N . ASP A 1 481 ? 56.680 70.273 45.402 1.00 36.60 457 ASP A N 1
ATOM 3418 C CA . ASP A 1 481 ? 57.079 71.513 46.065 1.00 38.00 457 ASP A CA 1
ATOM 3419 C C . ASP A 1 481 ? 58.263 71.200 46.967 1.00 40.76 457 ASP A C 1
ATOM 3420 O O . ASP A 1 481 ? 58.112 70.425 47.931 1.00 37.16 457 ASP A O 1
ATOM 3425 N N . PRO A 1 482 ? 59.451 71.750 46.701 1.00 42.43 458 PRO A N 1
ATOM 3426 C CA . PRO A 1 482 ? 60.616 71.422 47.542 1.00 45.09 458 PRO A CA 1
ATOM 3427 C C . PRO A 1 482 ? 60.434 71.780 49.009 1.00 48.11 458 PRO A C 1
ATOM 3428 O O . PRO A 1 482 ? 61.183 71.268 49.850 1.00 47.40 458 PRO A O 1
ATOM 3432 N N . ALA A 1 483 ? 59.473 72.641 49.343 1.00 48.79 459 ALA A N 1
ATOM 3433 C CA . ALA A 1 483 ? 59.167 72.971 50.729 1.00 48.87 459 ALA A CA 1
ATOM 3434 C C . ALA A 1 483 ? 58.175 72.013 51.381 1.00 53.54 459 ALA A C 1
ATOM 3435 O O . ALA A 1 483 ? 58.025 72.048 52.607 1.00 58.78 459 ALA A O 1
ATOM 3437 N N . ALA A 1 484 ? 57.492 71.174 50.602 1.00 52.76 460 ALA A N 1
ATOM 3438 C CA . ALA A 1 484 ? 56.438 70.297 51.117 1.00 50.85 460 ALA A CA 1
ATOM 3439 C C . ALA A 1 484 ? 57.055 68.978 51.566 1.00 52.51 460 ALA A C 1
ATOM 3440 O O . ALA A 1 484 ? 57.299 68.084 50.752 1.00 53.78 460 ALA A O 1
ATOM 3442 N N . ALA A 1 485 ? 57.302 68.849 52.867 1.00 50.21 461 ALA A N 1
ATOM 3443 C CA . ALA A 1 485 ? 57.937 67.668 53.432 1.00 50.05 461 ALA A CA 1
ATOM 3444 C C . ALA A 1 485 ? 56.962 66.871 54.292 1.00 48.57 461 ALA A C 1
ATOM 3445 O O . ALA A 1 485 ? 55.939 67.381 54.757 1.00 48.60 461 ALA A O 1
ATOM 3447 N N . GLN A 1 486 ? 57.302 65.602 54.497 1.00 46.81 462 GLN A N 1
ATOM 3448 C CA . GLN A 1 486 ? 56.564 64.687 55.354 1.00 48.22 462 GLN A CA 1
ATOM 3449 C C . GLN A 1 486 ? 57.460 64.251 56.508 1.00 46.26 462 GLN A C 1
ATOM 3450 O O . GLN A 1 486 ? 58.659 64.540 56.536 1.00 46.03 462 GLN A O 1
ATOM 3456 N N . ARG A 1 487 ? 56.864 63.546 57.474 1.00 46.39 463 ARG A N 1
ATOM 3457 C CA . ARG A 1 487 ? 57.617 63.144 58.660 1.00 47.94 463 ARG A CA 1
ATOM 3458 C C . ARG A 1 487 ? 58.732 62.162 58.325 1.00 54.01 463 ARG A C 1
ATOM 3459 O O . ARG A 1 487 ? 59.757 62.131 59.017 1.00 58.84 463 ARG A O 1
ATOM 3467 N N . ASN A 1 488 ? 58.559 61.357 57.280 1.00 54.42 464 ASN A N 1
ATOM 3468 C CA . ASN A 1 488 ? 59.594 60.416 56.874 1.00 57.22 464 ASN A CA 1
ATOM 3469 C C . ASN A 1 488 ? 60.751 61.077 56.132 1.00 58.01 464 ASN A C 1
ATOM 3470 O O . ASN A 1 488 ? 61.647 60.366 55.664 1.00 60.76 464 ASN A O 1
ATOM 3475 N N . GLY A 1 489 ? 60.759 62.406 56.014 1.00 57.66 465 GLY A N 1
ATOM 3476 C CA . GLY A 1 489 ? 61.826 63.124 55.354 1.00 57.41 465 GLY A CA 1
ATOM 3477 C C . GLY A 1 489 ? 61.591 63.396 53.880 1.00 56.42 465 GLY A C 1
ATOM 3478 O O . GLY A 1 489 ? 62.154 64.353 53.338 1.00 57.11 465 GLY A O 1
ATOM 3479 N N . GLN A 1 490 ? 60.779 62.574 53.221 1.00 56.32 466 GLN A N 1
ATOM 3480 C CA . GLN A 1 490 ? 60.541 62.697 51.791 1.00 57.27 466 GLN A CA 1
ATOM 3481 C C . GLN A 1 490 ? 59.610 63.865 51.469 1.00 57.68 466 GLN A C 1
ATOM 3482 O O . GLN A 1 490 ? 58.907 64.400 52.331 1.00 59.86 466 GLN A O 1
ATOM 3488 N N . LEU A 1 491 ? 59.617 64.249 50.192 1.00 55.41 467 LEU A N 1
ATOM 3489 C CA . LEU A 1 491 ? 58.741 65.295 49.684 1.00 49.84 467 LEU A CA 1
ATOM 3490 C C . LEU A 1 491 ? 57.282 64.863 49.743 1.00 45.93 467 LEU A C 1
ATOM 3491 O O . LEU A 1 491 ? 56.953 63.684 49.580 1.00 43.29 467 LEU A O 1
ATOM 3496 N N . TYR A 1 492 ? 56.398 65.831 49.977 1.00 49.05 468 TYR A N 1
ATOM 3497 C CA . TYR A 1 492 ? 54.971 65.584 49.818 1.00 52.03 468 TYR A CA 1
ATOM 3498 C C . TYR A 1 492 ? 54.599 65.798 48.357 1.00 48.97 468 TYR A C 1
ATOM 3499 O O . TYR A 1 492 ? 54.809 66.885 47.808 1.00 46.29 468 TYR A O 1
ATOM 3508 N N . ILE A 1 493 ? 54.040 64.769 47.733 1.00 49.37 469 ILE A N 1
ATOM 3509 C CA . ILE A 1 493 ? 53.715 64.794 46.313 1.00 45.47 469 ILE A CA 1
ATOM 3510 C C . ILE A 1 493 ? 52.209 64.978 46.184 1.00 43.32 469 ILE A C 1
ATOM 3511 O O . ILE A 1 493 ? 51.432 64.178 46.717 1.00 44.48 469 ILE A O 1
ATOM 3516 N N . LYS A 1 494 ? 51.792 66.028 45.480 1.00 39.66 470 LYS A N 1
ATOM 3517 C CA . LYS A 1 494 ? 50.377 66.314 45.275 1.00 40.74 470 LYS A CA 1
ATOM 3518 C C . LYS A 1 494 ? 49.938 65.834 43.898 1.00 41.56 470 LYS A C 1
ATOM 3519 O O . LYS A 1 494 ? 50.611 66.098 42.896 1.00 40.08 470 LYS A O 1
ATOM 3525 N N . LYS A 1 495 ? 48.804 65.140 43.857 1.00 42.77 471 LYS A N 1
ATOM 3526 C CA . LYS A 1 495 ? 48.232 64.694 42.595 1.00 44.90 471 LYS A CA 1
ATOM 3527 C C . LYS A 1 495 ? 47.611 65.862 41.836 1.00 45.68 471 LYS A C 1
ATOM 3528 O O . LYS A 1 495 ? 47.020 66.768 42.430 1.00 50.56 471 LYS A O 1
ATOM 3534 N N . VAL A 1 496 ? 47.752 65.838 40.514 1.00 40.82 472 VAL A N 1
ATOM 3535 C CA . VAL A 1 496 ? 47.119 66.805 39.625 1.00 40.59 472 VAL A CA 1
ATOM 3536 C C . VAL A 1 496 ? 46.093 66.059 38.782 1.00 44.10 472 VAL A C 1
ATOM 3537 O O . VAL A 1 496 ? 46.439 65.108 38.069 1.00 39.35 472 VAL A O 1
ATOM 3541 N N . ASN A 1 497 ? 44.829 66.477 38.878 1.00 48.35 473 ASN A N 1
ATOM 3542 C CA . ASN A 1 497 ? 43.752 65.779 38.185 1.00 49.13 473 ASN A CA 1
ATOM 3543 C C . ASN A 1 497 ? 43.991 65.771 36.683 1.00 48.46 473 ASN A C 1
ATOM 3544 O O . ASN A 1 497 ? 44.236 66.815 36.072 1.00 45.98 473 ASN A O 1
ATOM 3557 N N . THR A 1 499 ? 41.995 63.746 33.447 1.00 49.94 475 THR A N 1
ATOM 3558 C CA . THR A 1 499 ? 41.027 62.814 32.895 1.00 53.33 475 THR A CA 1
ATOM 3559 C C . THR A 1 499 ? 41.551 62.241 31.586 1.00 57.54 475 THR A C 1
ATOM 3560 O O . THR A 1 499 ? 42.290 62.902 30.850 1.00 58.92 475 THR A O 1
ATOM 3564 N N . GLY A 1 500 ? 41.167 61.002 31.293 1.00 60.46 476 GLY A N 1
ATOM 3565 C CA . GLY A 1 500 ? 41.634 60.425 30.049 1.00 61.27 476 GLY A CA 1
ATOM 3566 C C . GLY A 1 500 ? 40.816 59.236 29.596 1.00 64.56 476 GLY A C 1
ATOM 3567 O O . GLY A 1 500 ? 39.827 58.847 30.220 1.00 64.13 476 GLY A O 1
ATOM 3568 N N . THR A 1 501 ? 41.274 58.655 28.486 1.00 64.17 477 THR A N 1
ATOM 3569 C CA . THR A 1 501 ? 40.655 57.502 27.846 1.00 60.92 477 THR A CA 1
ATOM 3570 C C . THR A 1 501 ? 40.855 56.195 28.598 1.00 60.73 477 THR A C 1
ATOM 3571 O O . THR A 1 501 ? 40.185 55.209 28.273 1.00 63.60 477 THR A O 1
ATOM 3575 N N . GLY A 1 502 ? 41.742 56.154 29.584 1.00 54.17 478 GLY A N 1
ATOM 3576 C CA . GLY A 1 502 ? 42.010 54.920 30.288 1.00 49.51 478 GLY A CA 1
ATOM 3577 C C . GLY A 1 502 ? 42.889 53.963 29.517 1.00 43.40 478 GLY A C 1
ATOM 3578 O O . GLY A 1 502 ? 43.049 52.812 29.938 1.00 44.44 478 GLY A O 1
ATOM 3579 N N . LEU A 1 503 ? 43.439 54.399 28.382 1.00 38.44 479 LEU A N 1
ATOM 3580 C CA . LEU A 1 503 ? 44.328 53.597 27.554 1.00 34.56 479 LEU A CA 1
ATOM 3581 C C . LEU A 1 503 ? 45.796 53.926 27.792 1.00 29.07 479 LEU A C 1
ATOM 3582 O O . LEU A 1 503 ? 46.660 53.387 27.094 1.00 26.51 479 LEU A O 1
ATOM 3587 N N . GLY A 1 504 ? 46.091 54.806 28.747 1.00 27.58 480 GLY A N 1
ATOM 3588 C CA . GLY A 1 504 ? 47.434 55.094 29.215 1.00 29.21 480 GLY A CA 1
ATOM 3589 C C . GLY A 1 504 ? 48.355 55.607 28.124 1.00 29.61 480 GLY A C 1
ATOM 3590 O O . GLY A 1 504 ? 47.935 56.257 27.162 1.00 31.65 480 GLY A O 1
ATOM 3591 N N . ALA A 1 505 ? 49.644 55.310 28.279 1.00 30.29 481 ALA A N 1
ATOM 3592 C CA . ALA A 1 505 ? 50.635 55.730 27.300 1.00 28.85 481 ALA A CA 1
ATOM 3593 C C . ALA A 1 505 ? 51.827 54.787 27.331 1.00 27.60 481 ALA A C 1
ATOM 3594 O O . ALA A 1 505 ? 52.041 54.051 28.297 1.00 26.58 481 ALA A O 1
ATOM 3596 N N . THR A 1 506 ? 52.615 54.837 26.253 1.00 27.04 482 THR A N 1
ATOM 3597 C CA . THR A 1 506 ? 53.895 54.150 26.182 1.00 26.38 482 THR A CA 1
ATOM 3598 C C . THR A 1 506 ? 55.082 55.095 26.303 1.00 27.30 482 THR A C 1
ATOM 3599 O O . THR A 1 506 ? 56.186 54.635 26.610 1.00 26.47 482 THR A O 1
ATOM 3603 N N . ARG A 1 507 ? 54.876 56.392 26.067 1.00 27.89 483 ARG A N 1
ATOM 3604 C CA . ARG A 1 507 ? 55.881 57.438 26.230 1.00 28.62 483 ARG A CA 1
ATOM 3605 C C . ARG A 1 507 ? 55.174 58.725 26.625 1.00 27.35 483 ARG A C 1
ATOM 3606 O O . ARG A 1 507 ? 54.064 58.988 26.161 1.00 28.81 483 ARG A O 1
ATOM 3614 N N . VAL A 1 508 ? 55.809 59.511 27.493 1.00 21.41 484 VAL A N 1
ATOM 3615 C CA . VAL A 1 508 ? 55.254 60.779 27.959 1.00 25.76 484 VAL A CA 1
ATOM 3616 C C . VAL A 1 508 ? 56.376 61.812 28.012 1.00 26.91 484 VAL A C 1
ATOM 3617 O O . VAL A 1 508 ? 57.527 61.482 28.318 1.00 27.90 484 VAL A O 1
ATOM 3621 N N . GLN A 1 509 ? 56.046 63.061 27.678 1.00 24.29 485 GLN A N 1
ATOM 3622 C CA . GLN A 1 509 ? 57.045 64.127 27.619 1.00 26.36 485 GLN A CA 1
ATOM 3623 C C . GLN A 1 509 ? 56.410 65.464 27.971 1.00 27.56 485 GLN A C 1
ATOM 3624 O O . GLN A 1 509 ? 55.424 65.871 27.350 1.00 24.88 485 GLN A O 1
ATOM 3630 N N . ILE A 1 510 ? 56.981 66.135 28.974 1.00 26.35 486 ILE A N 1
ATOM 3631 C CA . ILE A 1 510 ? 56.630 67.501 29.355 1.00 26.04 486 ILE A CA 1
ATOM 3632 C C . ILE A 1 510 ? 57.450 68.489 28.532 1.00 23.70 486 ILE A C 1
ATOM 3633 O O . ILE A 1 510 ? 58.659 68.310 28.345 1.00 26.39 486 ILE A O 1
ATOM 3638 N N . SER A 1 511 ? 56.791 69.535 28.034 1.00 24.34 487 SER A N 1
ATOM 3639 C CA . SER A 1 511 ? 57.482 70.583 27.294 1.00 28.10 487 SER A CA 1
ATOM 3640 C C . SER A 1 511 ? 58.394 71.398 28.217 1.00 28.06 487 SER A C 1
ATOM 3641 O O . SER A 1 511 ? 58.163 71.468 29.427 1.00 27.99 487 SER A O 1
ATOM 3644 N N . PRO A 1 512 ? 59.442 72.023 27.665 1.00 26.84 488 PRO A N 1
ATOM 3645 C CA . PRO A 1 512 ? 60.363 72.800 28.516 1.00 28.43 488 PRO A CA 1
ATOM 3646 C C . PRO A 1 512 ? 59.704 73.923 29.305 1.00 31.53 488 PRO A C 1
ATOM 3647 O O . PRO A 1 512 ? 60.122 74.190 30.438 1.00 34.78 488 PRO A O 1
ATOM 3651 N N . ASP A 1 513 ? 58.701 74.602 28.748 1.00 25.83 489 ASP A N 1
ATOM 3652 C CA . ASP A 1 513 ? 58.038 75.688 29.460 1.00 25.40 489 ASP A CA 1
ATOM 3653 C C . ASP A 1 513 ? 56.918 75.206 30.378 1.00 28.53 489 ASP A C 1
ATOM 3654 O O . ASP A 1 513 ? 56.169 76.036 30.903 1.00 28.40 489 ASP A O 1
ATOM 3659 N N . LYS A 1 514 ? 56.784 73.891 30.566 1.00 28.51 490 LYS A N 1
ATOM 3660 C CA . LYS A 1 514 ? 55.793 73.269 31.449 1.00 29.31 490 LYS A CA 1
ATOM 3661 C C . LYS A 1 514 ? 54.353 73.506 31.002 1.00 29.55 490 LYS A C 1
ATOM 3662 O O . LYS A 1 514 ? 53.422 73.287 31.782 1.00 33.01 490 LYS A O 1
ATOM 3668 N N . ARG A 1 515 ? 54.126 73.949 29.768 1.00 31.29 491 ARG A N 1
ATOM 3669 C CA . ARG A 1 515 ? 52.763 74.235 29.340 1.00 32.92 491 ARG A CA 1
ATOM 3670 C C . ARG A 1 515 ? 52.082 73.062 28.646 1.00 31.23 491 ARG A C 1
ATOM 3671 O O . ARG A 1 515 ? 50.858 73.094 28.476 1.00 29.37 491 ARG A O 1
ATOM 3679 N N . TRP A 1 516 ? 52.825 72.033 28.245 1.00 32.56 492 TRP A N 1
ATOM 3680 C CA . TRP A 1 516 ? 52.241 70.934 27.492 1.00 31.66 492 TRP A CA 1
ATOM 3681 C C . TRP A 1 516 ? 52.762 69.598 27.997 1.00 33.45 492 TRP A C 1
ATOM 3682 O O . TRP A 1 516 ? 53.932 69.477 28.371 1.00 35.08 492 TRP A O 1
ATOM 3693 N N . ILE A 1 517 ? 51.881 68.601 28.002 1.00 28.05 493 ILE A N 1
ATOM 3694 C CA . ILE A 1 517 ? 52.246 67.202 28.192 1.00 29.38 493 ILE A CA 1
ATOM 3695 C C . ILE A 1 517 ? 51.821 66.448 26.941 1.00 30.83 493 ILE A C 1
ATOM 3696 O O . ILE A 1 517 ? 50.632 66.423 26.600 1.00 30.98 493 ILE A O 1
ATOM 3701 N N . CYS A 1 518 ? 52.786 65.840 26.259 1.00 28.97 494 CYS A N 1
ATOM 3702 C CA . CYS A 1 518 ? 52.531 65.026 25.080 1.00 28.35 494 CYS A CA 1
ATOM 3703 C C . CYS A 1 518 ? 52.832 63.568 25.396 1.00 30.31 494 CYS A C 1
ATOM 3704 O O . CYS A 1 518 ? 53.847 63.258 26.030 1.00 31.46 494 CYS A O 1
ATOM 3707 N N . TRP A 1 519 ? 51.949 62.668 24.968 1.00 26.00 495 TRP A N 1
ATOM 3708 C CA . TRP A 1 519 ? 52.200 61.249 25.165 1.00 28.06 495 TRP A CA 1
ATOM 3709 C C . TRP A 1 519 ? 51.732 60.453 23.955 1.00 29.28 495 TRP A C 1
ATOM 3710 O O . TRP A 1 519 ? 50.923 60.916 23.146 1.00 29.66 495 TRP A O 1
ATOM 3721 N N . ALA A 1 520 ? 52.268 59.238 23.846 1.00 25.72 496 ALA A N 1
ATOM 3722 C CA . ALA A 1 520 ? 51.889 58.281 22.814 1.00 28.89 496 ALA A CA 1
ATOM 3723 C C . ALA A 1 520 ? 50.961 57.255 23.450 1.00 29.48 496 ALA A C 1
ATOM 3724 O O . ALA A 1 520 ? 51.388 56.462 24.294 1.00 30.44 496 ALA A O 1
ATOM 3726 N N . GLU A 1 521 ? 49.694 57.268 23.045 1.00 28.74 497 GLU A N 1
ATOM 3727 C CA . GLU A 1 521 ? 48.705 56.339 23.576 1.00 31.55 497 GLU A CA 1
ATOM 3728 C C . GLU A 1 521 ? 48.762 55.040 22.783 1.00 28.74 497 GLU A C 1
ATOM 3729 O O . GLU A 1 521 ? 48.546 55.043 21.566 1.00 26.71 497 GLU A O 1
ATOM 3735 N N . GLU A 1 522 ? 49.051 53.937 23.477 1.00 22.48 498 GLU A N 1
ATOM 3736 C CA . GLU A 1 522 ? 49.175 52.616 22.858 1.00 28.35 498 GLU A CA 1
ATOM 3737 C C . GLU A 1 522 ? 50.145 52.657 21.681 1.00 28.78 498 GLU A C 1
ATOM 3738 O O . GLU A 1 522 ? 49.937 52.017 20.648 1.00 26.21 498 GLU A O 1
ATOM 3744 N N . GLY A 1 523 ? 51.216 53.424 21.845 1.00 25.85 499 GLY A N 1
ATOM 3745 C CA . GLY A 1 523 ? 52.271 53.511 20.841 1.00 24.18 499 GLY A CA 1
ATOM 3746 C C . GLY A 1 523 ? 52.061 54.393 19.628 1.00 30.70 499 GLY A C 1
ATOM 3747 O O . GLY A 1 523 ? 52.934 55.199 19.293 1.00 34.32 499 GLY A O 1
ATOM 3748 N N . SER A 1 524 ? 50.923 54.251 18.946 1.00 29.12 500 SER A N 1
ATOM 3749 C CA . SER A 1 524 ? 50.726 54.861 17.636 1.00 30.01 500 SER A CA 1
ATOM 3750 C C . SER A 1 524 ? 49.959 56.182 17.644 1.00 32.58 500 SER A C 1
ATOM 3751 O O . SER A 1 524 ? 50.041 56.919 16.657 1.00 34.14 500 SER A O 1
ATOM 3754 N N . LYS A 1 525 ? 49.214 56.500 18.704 1.00 33.41 501 LYS A N 1
ATOM 3755 C CA . LYS A 1 525 ? 48.375 57.696 18.746 1.00 31.07 501 LYS A CA 1
ATOM 3756 C C . LYS A 1 525 ? 49.037 58.788 19.586 1.00 34.36 501 LYS A C 1
ATOM 3757 O O . LYS A 1 525 ? 49.344 58.570 20.764 1.00 34.13 501 LYS A O 1
ATOM 3763 N N . VAL A 1 526 ? 49.241 59.960 18.988 1.00 29.17 502 VAL A N 1
ATOM 3764 C CA . VAL A 1 526 ? 49.872 61.088 19.669 1.00 29.09 502 VAL A CA 1
ATOM 3765 C C . VAL A 1 526 ? 48.803 61.973 20.303 1.00 31.40 502 VAL A C 1
ATOM 3766 O O . VAL A 1 526 ? 47.881 62.437 19.623 1.00 32.38 502 VAL A O 1
ATOM 3778 N N . ILE A 1 528 ? 48.055 65.350 23.261 1.00 26.61 504 ILE A N 1
ATOM 3779 C CA . ILE A 1 528 ? 48.665 66.493 23.937 1.00 31.61 504 ILE A CA 1
ATOM 3780 C C . ILE A 1 528 ? 47.614 67.198 24.786 1.00 35.12 504 ILE A C 1
ATOM 3781 O O . ILE A 1 528 ? 46.448 67.314 24.396 1.00 36.32 504 ILE A O 1
ATOM 3786 N N . SER A 1 529 ? 48.035 67.646 25.968 1.00 33.39 505 SER A N 1
ATOM 3787 C CA . SER A 1 529 ? 47.201 68.427 26.869 1.00 34.17 505 SER A CA 1
ATOM 3788 C C . SER A 1 529 ? 47.911 69.719 27.247 1.00 34.69 505 SER A C 1
ATOM 3789 O O . SER A 1 529 ? 49.141 69.771 27.343 1.00 34.63 505 SER A O 1
ATOM 3792 N N . ARG A 1 530 ? 47.116 70.765 27.452 1.00 34.14 506 ARG A N 1
ATOM 3793 C CA . ARG A 1 530 ? 47.611 72.030 27.977 1.00 32.31 506 ARG A CA 1
ATOM 3794 C C . ARG A 1 530 ? 47.706 71.961 29.497 1.00 32.04 506 ARG A C 1
ATOM 3795 O O . ARG A 1 530 ? 46.772 71.506 30.164 1.00 35.03 506 ARG A O 1
ATOM 3803 N N . VAL A 1 531 ? 48.833 72.408 30.043 1.00 27.78 507 VAL A N 1
ATOM 3804 C CA . VAL A 1 531 ? 49.023 72.511 31.486 1.00 29.63 507 VAL A CA 1
ATOM 3805 C C . VAL A 1 531 ? 48.802 73.962 31.886 1.00 34.08 507 VAL A C 1
ATOM 3806 O O . VAL A 1 531 ? 49.561 74.850 31.478 1.00 34.33 507 VAL A O 1
ATOM 3810 N N . HIS A 1 532 ? 47.767 74.206 32.684 1.00 38.84 508 HIS A N 1
ATOM 3811 C CA . HIS A 1 532 ? 47.404 75.552 33.111 1.00 39.42 508 HIS A CA 1
ATOM 3812 C C . HIS A 1 532 ? 47.993 75.827 34.488 1.00 41.76 508 HIS A C 1
ATOM 3813 O O . HIS A 1 532 ? 47.745 75.073 35.436 1.00 40.23 508 HIS A O 1
ATOM 3820 N N . ALA A 1 533 ? 48.762 76.907 34.595 1.00 44.80 509 ALA A N 1
ATOM 3821 C CA . ALA A 1 533 ? 49.337 77.344 35.859 1.00 45.80 509 ALA A CA 1
ATOM 3822 C C . ALA A 1 533 ? 48.551 78.538 36.387 1.00 49.55 509 ALA A C 1
ATOM 3823 O O . ALA A 1 533 ? 48.374 79.535 35.678 1.00 51.00 509 ALA A O 1
ATOM 3825 N N . THR A 1 534 ? 48.077 78.431 37.624 1.00 49.55 510 THR A N 1
ATOM 3826 C CA . THR A 1 534 ? 47.327 79.493 38.279 1.00 48.29 510 THR A CA 1
ATOM 3827 C C . THR A 1 534 ? 48.166 80.048 39.419 1.00 48.44 510 THR A C 1
ATOM 3828 O O . THR A 1 534 ? 48.751 79.279 40.189 1.00 45.94 510 THR A O 1
ATOM 3832 N N . GLU A 1 535 ? 48.225 81.372 39.533 1.00 5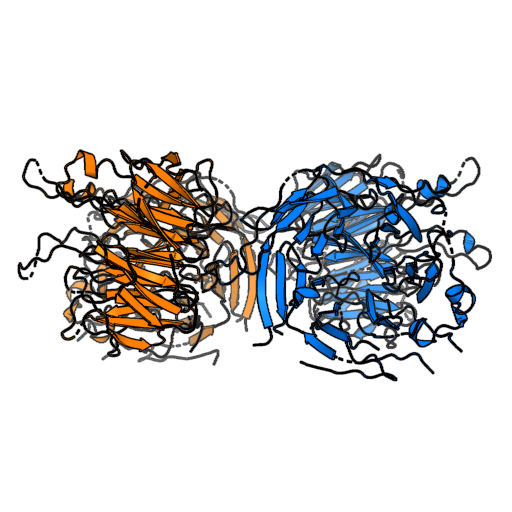3.49 511 GLU A N 1
ATOM 3833 C CA . GLU A 1 535 ? 48.941 81.981 40.642 1.00 54.88 511 GLU A CA 1
ATOM 3834 C C . GLU A 1 535 ? 47.956 82.532 41.662 1.00 53.99 511 GLU A C 1
ATOM 3835 O O . GLU A 1 535 ? 46.853 82.967 41.324 1.00 52.53 511 GLU A O 1
ATOM 3841 N N . SER A 1 536 ? 48.371 82.496 42.920 1.00 53.71 512 SER A N 1
ATOM 3842 C CA . SER A 1 536 ? 47.595 83.008 44.038 1.00 57.38 512 SER A CA 1
ATOM 3843 C C . SER A 1 536 ? 48.572 83.265 45.176 1.00 58.50 512 SER A C 1
ATOM 3844 O O . SER A 1 536 ? 49.792 83.203 44.992 1.00 58.32 512 SER A O 1
ATOM 3847 N N . ALA A 1 537 ? 48.035 83.567 46.359 1.00 62.43 513 ALA A N 1
ATOM 3848 C CA . ALA A 1 537 ? 48.892 83.720 47.527 1.00 65.97 513 ALA A CA 1
ATOM 3849 C C . ALA A 1 537 ? 49.643 82.427 47.817 1.00 66.96 513 ALA A C 1
ATOM 3850 O O . ALA A 1 537 ? 50.752 82.459 48.362 1.00 66.20 513 ALA A O 1
ATOM 3852 N N . ASP A 1 538 ? 49.056 81.284 47.449 1.00 72.44 514 ASP A N 1
ATOM 3853 C CA . ASP A 1 538 ? 49.676 79.990 47.698 1.00 74.49 514 ASP A CA 1
ATOM 3854 C C . ASP A 1 538 ? 50.877 79.726 46.808 1.00 72.50 514 ASP A C 1
ATOM 3855 O O . ASP A 1 538 ? 51.730 78.907 47.165 1.00 70.61 514 ASP A O 1
ATOM 3860 N N . GLY A 1 539 ? 50.974 80.402 45.672 1.00 67.91 515 GLY A N 1
ATOM 3861 C CA . GLY A 1 539 ? 51.985 80.032 44.707 1.00 61.09 515 GLY A CA 1
ATOM 3862 C C . GLY A 1 539 ? 51.281 79.513 43.471 1.00 54.17 515 GLY A C 1
ATOM 3863 O O . GLY A 1 539 ? 50.212 80.010 43.105 1.00 50.01 515 GLY A O 1
ATOM 3864 N N . ILE A 1 540 ? 51.861 78.515 42.829 1.00 54.23 516 ILE A N 1
ATOM 3865 C CA . ILE A 1 540 ? 51.323 77.962 41.593 1.00 52.66 516 ILE A CA 1
ATOM 3866 C C . ILE A 1 540 ? 50.437 76.769 41.919 1.00 47.07 516 ILE A C 1
ATOM 3867 O O . ILE A 1 540 ? 50.743 75.972 42.813 1.00 45.63 516 ILE A O 1
ATOM 3872 N N . SER A 1 541 ? 49.326 76.653 41.198 1.00 47.87 517 SER A N 1
ATOM 3873 C CA . SER A 1 541 ? 48.523 75.441 41.168 1.00 49.00 517 SER A CA 1
ATOM 3874 C C . SER A 1 541 ? 48.318 75.047 39.716 1.00 45.67 517 SER A C 1
ATOM 3875 O O . SER A 1 541 ? 48.143 75.909 38.849 1.00 45.42 517 SER A O 1
ATOM 3878 N N . TYR A 1 542 ? 48.348 73.747 39.452 1.00 44.57 518 TYR A N 1
ATOM 3879 C CA . TYR A 1 542 ? 48.322 73.238 38.092 1.00 41.71 518 TYR A CA 1
ATOM 3880 C C . TYR A 1 542 ? 47.009 72.523 37.824 1.00 40.64 518 TYR A C 1
ATOM 3881 O O . TYR A 1 542 ? 46.483 71.818 38.691 1.00 42.46 518 TYR A O 1
ATOM 3890 N N . THR A 1 543 ? 46.494 72.707 36.613 1.00 37.30 519 THR A N 1
ATOM 3891 C CA . THR A 1 543 ? 45.412 71.900 36.080 1.00 42.64 519 THR A CA 1
ATOM 3892 C C . THR A 1 543 ? 45.769 71.508 34.656 1.00 43.01 519 THR A C 1
ATOM 3893 O O . THR A 1 543 ? 46.605 72.141 34.005 1.00 42.50 519 THR A O 1
ATOM 3897 N N . VAL A 1 544 ? 45.134 70.446 34.179 1.00 41.86 520 VAL A N 1
ATOM 3898 C CA . VAL A 1 544 ? 45.442 69.877 32.876 1.00 39.94 520 VAL A CA 1
ATOM 3899 C C . VAL A 1 544 ? 44.154 69.787 32.073 1.00 39.61 520 VAL A C 1
ATOM 3900 O O . VAL A 1 544 ? 43.115 69.372 32.597 1.00 45.46 520 VAL A O 1
ATOM 3904 N N . SER A 1 545 ? 44.222 70.179 30.803 1.00 36.68 521 SER A N 1
ATOM 3905 C CA . SER A 1 545 ? 43.065 70.118 29.926 1.00 37.52 521 SER A CA 1
ATOM 3906 C C . SER A 1 545 ? 42.780 68.676 29.514 1.00 36.00 521 SER A C 1
ATOM 3907 O O . SER A 1 545 ? 43.570 67.759 29.759 1.00 35.42 521 SER A O 1
ATOM 3910 N N . VAL A 1 546 ? 41.628 68.481 28.878 1.00 33.30 522 VAL A N 1
ATOM 3911 C CA . VAL A 1 546 ? 41.272 67.178 28.327 1.00 35.02 522 VAL A CA 1
ATOM 3912 C C . VAL A 1 546 ? 42.256 66.884 27.202 1.00 40.12 522 VAL A C 1
ATOM 3913 O O . VAL A 1 546 ? 42.766 67.821 26.570 1.00 42.42 522 VAL A O 1
ATOM 3917 N N . PRO A 1 547 ? 42.571 65.622 26.928 1.00 40.55 523 PRO A N 1
ATOM 3918 C CA . PRO A 1 547 ? 43.524 65.335 25.853 1.00 39.83 523 PRO A CA 1
ATOM 3919 C C . PRO A 1 547 ? 43.005 65.822 24.510 1.00 39.39 523 PRO A C 1
ATOM 3920 O O . PRO A 1 547 ? 41.823 65.693 24.187 1.00 38.56 523 PRO A O 1
ATOM 3924 N N . HIS A 1 548 ? 43.917 66.363 23.719 1.00 39.44 524 HIS A N 1
ATOM 3925 C CA . HIS A 1 548 ? 43.672 66.634 22.314 1.00 40.25 524 HIS A CA 1
ATOM 3926 C C . HIS A 1 548 ? 44.536 65.668 21.508 1.00 38.24 524 HIS A C 1
ATOM 3927 O O . HIS A 1 548 ? 45.695 65.421 21.856 1.00 34.49 524 HIS A O 1
ATOM 3934 N N . LYS A 1 549 ? 43.963 65.181 20.400 1.00 41.04 525 LYS A N 1
ATOM 3935 C CA . LYS A 1 549 ? 44.536 64.179 19.499 1.00 43.41 525 LYS A CA 1
ATOM 3936 C C . LYS A 1 549 ? 45.444 64.932 18.555 1.00 39.48 525 LYS A C 1
ATOM 3937 O O . LYS A 1 549 ? 44.979 65.847 17.884 1.00 39.75 525 LYS A O 1
ATOM 3943 N N . LEU A 1 550 ? 46.679 64.499 18.375 1.00 37.68 526 LEU A N 1
ATOM 3944 C CA . LEU A 1 550 ? 47.486 65.068 17.294 1.00 35.22 526 LEU A CA 1
ATOM 3945 C C . LEU A 1 550 ? 47.644 64.042 16.170 1.00 35.66 526 LEU A C 1
ATOM 3946 O O . LEU A 1 550 ? 48.123 62.924 16.401 1.00 38.12 526 LEU A O 1
ATOM 3951 N N . HIS A 1 551 ? 47.266 64.430 14.946 1.00 31.22 527 HIS A N 1
ATOM 3952 C CA . HIS A 1 551 ? 47.213 63.497 13.823 1.00 34.55 527 HIS A CA 1
ATOM 3953 C C . HIS A 1 551 ? 48.556 63.457 13.099 1.00 32.93 527 HIS A C 1
ATOM 3954 O O . HIS A 1 551 ? 49.105 64.504 12.739 1.00 36.10 527 HIS A O 1
ATOM 3961 N N . ARG A 1 552 ? 49.073 62.254 12.869 1.00 31.99 528 ARG A N 1
ATOM 3962 C CA . ARG A 1 552 ? 50.278 62.125 12.065 1.00 31.96 528 ARG A CA 1
ATOM 3963 C C . ARG A 1 552 ? 49.920 61.989 10.589 1.00 33.58 528 ARG A C 1
ATOM 3964 O O . ARG A 1 552 ? 48.784 61.678 10.221 1.00 32.67 528 ARG A O 1
ATOM 3972 N N . LEU A 1 553 ? 50.914 62.240 9.743 1.00 34.71 529 LEU A N 1
ATOM 3973 C CA . LEU A 1 553 ? 50.737 62.079 8.309 1.00 36.29 529 LEU A CA 1
ATOM 3974 C C . LEU A 1 553 ? 50.391 60.634 7.968 1.00 37.35 529 LEU A C 1
ATOM 3975 O O . LEU A 1 553 ? 50.934 59.692 8.551 1.00 32.77 529 LEU A O 1
ATOM 3980 N N . ARG A 1 554 ? 49.464 60.461 7.029 1.00 39.57 530 ARG A N 1
ATOM 3981 C CA . ARG A 1 554 ? 49.264 59.154 6.419 1.00 42.09 530 ARG A CA 1
ATOM 3982 C C . ARG A 1 554 ? 50.449 58.842 5.516 1.00 40.25 530 ARG A C 1
ATOM 3983 O O . ARG A 1 554 ? 50.878 59.688 4.726 1.00 42.00 530 ARG A O 1
ATOM 3991 N N . ARG A 1 555 ? 50.985 57.632 5.635 1.00 41.63 531 ARG A N 1
ATOM 3992 C CA . ARG A 1 555 ? 52.122 57.224 4.828 1.00 45.91 531 ARG A CA 1
ATOM 3993 C C . ARG A 1 555 ? 51.651 56.227 3.781 1.00 45.93 531 ARG A C 1
ATOM 3994 O O . ARG A 1 555 ? 50.663 55.516 3.981 1.00 43.58 531 ARG A O 1
ATOM 4002 N N . GLN A 1 556 ? 52.353 56.191 2.654 1.00 49.68 532 GLN A N 1
ATOM 4003 C CA . GLN A 1 556 ? 51.978 55.310 1.552 1.00 59.13 532 GLN A CA 1
ATOM 4004 C C . GLN A 1 556 ? 52.695 53.981 1.737 1.00 55.53 532 GLN A C 1
ATOM 4005 O O . GLN A 1 556 ? 53.869 53.837 1.387 1.00 56.06 532 GLN A O 1
ATOM 4011 N N . ILE A 1 557 ? 51.988 53.008 2.301 1.00 49.69 533 ILE A N 1
ATOM 4012 C CA . ILE A 1 557 ? 52.530 51.685 2.574 1.00 43.89 533 ILE A CA 1
ATOM 4013 C C . ILE A 1 557 ? 51.644 50.677 1.853 1.00 39.42 533 ILE A C 1
ATOM 4014 O O . ILE A 1 557 ? 50.444 50.599 2.132 1.00 38.50 533 ILE A O 1
ATOM 4019 N N . PRO A 1 558 ? 52.186 49.906 0.910 1.00 41.21 534 PRO A N 1
ATOM 4020 C CA . PRO A 1 558 ? 51.374 48.946 0.151 1.00 45.51 534 PRO A CA 1
ATOM 4021 C C . PRO A 1 558 ? 50.602 47.984 1.046 1.00 49.49 534 PRO A C 1
ATOM 4022 O O . PRO A 1 558 ? 51.039 47.635 2.144 1.00 48.62 534 PRO A O 1
ATOM 4026 N N . LYS A 1 559 ? 49.426 47.568 0.564 1.00 50.62 535 LYS A N 1
ATOM 4027 C CA . LYS A 1 559 ? 48.534 46.756 1.387 1.00 54.22 535 LYS A CA 1
ATOM 4028 C C . LYS A 1 559 ? 49.094 45.362 1.642 1.00 49.55 535 LYS A C 1
ATOM 4029 O O . LYS A 1 559 ? 48.782 44.757 2.673 1.00 44.86 535 LYS A O 1
ATOM 4035 N N . HIS A 1 560 ? 49.945 44.847 0.751 1.00 45.58 536 HIS A N 1
ATOM 4036 C CA . HIS A 1 560 ? 50.563 43.551 1.009 1.00 44.50 536 HIS A CA 1
ATOM 4037 C C . HIS A 1 560 ? 51.624 43.626 2.097 1.00 43.05 536 HIS A C 1
ATOM 4038 O O . HIS A 1 560 ? 51.943 42.599 2.708 1.00 40.27 536 HIS A O 1
ATOM 4045 N N . ILE A 1 561 ? 52.185 44.809 2.343 1.00 41.42 537 ILE A N 1
ATOM 4046 C CA . ILE A 1 561 ? 53.092 44.986 3.470 1.00 40.61 537 ILE A CA 1
ATOM 4047 C C . ILE A 1 561 ? 52.312 45.184 4.766 1.00 37.78 537 ILE A C 1
ATOM 4048 O O . ILE A 1 561 ? 52.643 44.591 5.799 1.00 34.35 537 ILE A O 1
ATOM 4053 N N . LEU A 1 562 ? 51.258 46.007 4.728 1.00 36.62 538 LEU A N 1
ATOM 4054 C CA . LEU A 1 562 ? 50.476 46.294 5.930 1.00 40.52 538 LEU A CA 1
ATOM 4055 C C . LEU A 1 562 ? 49.786 45.051 6.477 1.00 38.89 538 LEU A C 1
ATOM 4056 O O . LEU A 1 562 ? 49.600 44.928 7.694 1.00 39.37 538 LEU A O 1
ATOM 4061 N N . LEU A 1 563 ? 49.406 44.127 5.601 1.00 41.01 539 LEU A N 1
ATOM 4062 C CA . LEU A 1 563 ? 48.622 42.957 5.970 1.00 43.34 539 LEU A CA 1
ATOM 4063 C C . LEU A 1 563 ? 49.476 41.783 6.428 1.00 44.98 539 LEU A C 1
ATOM 4064 O O . LEU A 1 563 ? 48.919 40.749 6.814 1.00 50.88 539 LEU A O 1
ATOM 4069 N N . GLY A 1 564 ? 50.800 41.880 6.317 1.00 38.08 540 GLY A N 1
ATOM 4070 C CA . GLY A 1 564 ? 51.690 40.812 6.704 1.00 35.56 540 GLY A CA 1
ATOM 4071 C C . GLY A 1 564 ? 52.537 41.119 7.931 1.00 33.41 540 GLY A C 1
ATOM 4072 O O . GLY A 1 564 ? 52.514 42.210 8.498 1.00 30.93 540 GLY A O 1
ATOM 4073 N N . GLY A 1 565 ? 53.318 40.109 8.316 1.00 30.86 541 GLY A N 1
ATOM 4074 C CA . GLY A 1 565 ? 54.272 40.217 9.404 1.00 26.99 541 GLY A CA 1
ATOM 4075 C C . GLY A 1 565 ? 53.714 40.768 10.699 1.00 30.54 541 GLY A C 1
ATOM 4076 O O . GLY A 1 565 ? 52.807 40.188 11.302 1.00 31.50 541 GLY A O 1
ATOM 4077 N N . LEU A 1 566 ? 54.263 41.898 11.138 1.00 29.88 542 LEU A N 1
ATOM 4078 C CA . LEU A 1 566 ? 53.904 42.501 12.412 1.00 27.17 542 LEU A CA 1
ATOM 4079 C C . LEU A 1 566 ? 52.879 43.615 12.255 1.00 29.95 542 LEU A C 1
ATOM 4080 O O . LEU A 1 566 ? 52.636 44.359 13.210 1.00 27.54 542 LEU A O 1
ATOM 4085 N N . GLY A 1 567 ? 52.278 43.744 11.077 1.00 29.20 543 GLY A N 1
ATOM 4086 C CA . GLY A 1 567 ? 51.224 44.728 10.883 1.00 28.65 543 GLY A CA 1
ATOM 4087 C C . GLY A 1 567 ? 51.758 46.141 11.008 1.00 28.28 543 GLY A C 1
ATOM 4088 O O . GLY A 1 567 ? 52.705 46.540 10.317 1.00 29.24 543 GLY A O 1
ATOM 4089 N N . SER A 1 568 ? 51.138 46.919 11.896 1.00 26.77 544 SER A N 1
ATOM 4090 C CA . SER A 1 568 ? 51.533 48.296 12.161 1.00 30.74 544 SER A CA 1
ATOM 4091 C C . SER A 1 568 ? 52.343 48.436 13.447 1.00 31.33 544 SER A C 1
ATOM 4092 O O . SER A 1 568 ? 52.382 49.524 14.031 1.00 29.56 544 SER A O 1
ATOM 4095 N N . TYR A 1 569 ? 52.966 47.346 13.910 1.00 30.29 545 TYR A N 1
ATOM 4096 C CA . TYR A 1 569 ? 53.825 47.403 15.091 1.00 27.52 545 TYR A CA 1
ATOM 4097 C C . TYR A 1 569 ? 54.880 48.497 14.973 1.00 27.62 545 TYR A C 1
ATOM 4098 O O . TYR A 1 569 ? 55.157 49.209 15.944 1.00 27.46 545 TYR A O 1
ATOM 4107 N N . ASP A 1 570 ? 55.473 48.654 13.789 1.00 26.11 546 ASP A N 1
ATOM 4108 C CA . ASP A 1 570 ? 56.587 49.582 13.630 1.00 27.10 546 ASP A CA 1
ATOM 4109 C C . ASP A 1 570 ? 56.160 51.044 13.548 1.00 26.88 546 ASP A C 1
ATOM 4110 O O . ASP A 1 570 ? 57.020 51.907 13.349 1.00 26.81 546 ASP A O 1
ATOM 4115 N N . ARG A 1 571 ? 54.872 51.347 13.695 1.00 23.85 547 ARG A N 1
ATOM 4116 C CA . ARG A 1 571 ? 54.427 52.725 13.850 1.00 30.05 547 ARG A CA 1
ATOM 4117 C C . ARG A 1 571 ? 54.451 53.167 15.309 1.00 32.39 547 ARG A C 1
ATOM 4118 O O . ARG A 1 571 ? 54.000 54.275 15.624 1.00 29.54 547 ARG A O 1
ATOM 4126 N N . ASN A 1 572 ? 54.961 52.315 16.198 1.00 30.03 548 ASN A N 1
ATOM 4127 C CA . ASN A 1 572 ? 55.135 52.657 17.605 1.00 29.40 548 ASN A CA 1
ATOM 4128 C C . ASN A 1 572 ? 56.069 53.851 17.754 1.00 28.74 548 ASN A C 1
ATOM 4129 O O . ASN A 1 572 ? 57.209 53.819 17.283 1.00 27.11 548 ASN A O 1
ATOM 4134 N N . VAL A 1 573 ? 55.594 54.893 18.430 1.00 27.13 549 VAL A N 1
ATOM 4135 C CA . VAL A 1 573 ? 56.373 56.115 18.604 1.00 26.46 549 VAL A CA 1
ATOM 4136 C C . VAL A 1 573 ? 57.467 55.865 19.635 1.00 31.99 549 VAL A C 1
ATOM 4137 O O . VAL A 1 573 ? 57.183 55.554 20.796 1.00 33.61 549 VAL A O 1
ATOM 4141 N N . SER A 1 574 ? 58.724 56.009 19.212 1.00 29.82 550 SER A N 1
ATOM 4142 C CA . SER A 1 574 ? 59.863 55.781 20.089 1.00 31.17 550 SER A CA 1
ATOM 4143 C C . SER A 1 574 ? 60.442 57.057 20.690 1.00 32.10 550 SER A C 1
ATOM 4144 O O . SER A 1 574 ? 61.141 56.974 21.705 1.00 30.25 550 SER A O 1
ATOM 4147 N N . GLN A 1 575 ? 60.196 58.224 20.092 1.00 30.14 551 GLN A N 1
ATOM 4148 C CA . GLN A 1 575 ? 60.663 59.476 20.673 1.00 28.44 551 GLN A CA 1
ATOM 4149 C C . GLN A 1 575 ? 59.621 60.575 20.535 1.00 30.76 551 GLN A C 1
ATOM 4150 O O . GLN A 1 575 ? 58.875 60.639 19.554 1.00 30.85 551 GLN A O 1
ATOM 4156 N N . ILE A 1 576 ? 59.593 61.442 21.544 1.00 26.06 552 ILE A N 1
ATOM 4157 C CA . ILE A 1 576 ? 58.809 62.670 21.559 1.00 28.15 552 ILE A CA 1
ATOM 4158 C C . ILE A 1 576 ? 59.768 63.785 21.944 1.00 31.28 552 ILE A C 1
ATOM 4159 O O . ILE A 1 576 ? 60.447 63.689 22.974 1.00 30.77 552 ILE A O 1
ATOM 4164 N N . ALA A 1 577 ? 59.850 64.824 21.116 1.00 28.62 553 ALA A N 1
ATOM 4165 C CA . ALA A 1 577 ? 60.829 65.880 21.341 1.00 28.74 553 ALA A CA 1
ATOM 4166 C C . ALA A 1 577 ? 60.200 67.248 21.121 1.00 28.85 553 ALA A C 1
ATOM 4167 O O . ALA A 1 577 ? 59.600 67.499 20.071 1.00 27.25 553 ALA A O 1
ATOM 4169 N N . PHE A 1 578 ? 60.342 68.122 22.114 1.00 28.67 554 PHE A N 1
ATOM 4170 C CA . PHE A 1 578 ? 60.006 69.533 21.993 1.00 29.36 554 PHE A CA 1
ATOM 4171 C C . PHE A 1 578 ? 61.266 70.335 21.696 1.00 30.03 554 PHE A C 1
ATOM 4172 O O . PHE A 1 578 ? 62.368 69.972 22.117 1.00 29.58 554 PHE A O 1
ATOM 4180 N N . SER A 1 579 ? 61.097 71.431 20.962 1.00 26.24 555 SER A N 1
ATOM 4181 C CA . SER A 1 579 ? 62.184 72.382 20.794 1.00 29.05 555 SER A CA 1
ATOM 4182 C C . SER A 1 579 ? 62.375 73.202 22.069 1.00 29.59 555 SER A C 1
ATOM 4183 O O . SER A 1 579 ? 61.502 73.259 22.939 1.00 27.84 555 SER A O 1
ATOM 4186 N N . ALA A 1 580 ? 63.542 73.850 22.166 1.00 29.83 556 ALA A N 1
ATOM 4187 C CA . ALA A 1 580 ? 63.902 74.559 23.392 1.00 28.08 556 ALA A CA 1
ATOM 4188 C C . ALA A 1 580 ? 62.954 75.715 23.693 1.00 27.72 556 ALA A C 1
ATOM 4189 O O . ALA A 1 580 ? 62.743 76.049 24.865 1.00 28.91 556 ALA A O 1
ATOM 4191 N N . ASP A 1 581 ? 62.366 76.331 22.668 1.00 26.12 557 ASP A N 1
ATOM 4192 C CA . ASP A 1 581 ? 61.403 77.405 22.883 1.00 29.36 557 ASP A CA 1
ATOM 4193 C C . ASP A 1 581 ? 59.980 76.889 23.064 1.00 32.35 557 ASP A C 1
ATOM 4194 O O . ASP A 1 581 ? 59.049 77.696 23.164 1.00 34.66 557 ASP A O 1
ATOM 4199 N N . SER A 1 582 ? 59.796 75.567 23.095 1.00 30.67 558 SER A N 1
ATOM 4200 C CA . SER A 1 582 ? 58.486 74.937 23.270 1.00 30.34 558 SER A CA 1
ATOM 4201 C C . SER A 1 582 ? 57.498 75.339 22.176 1.00 30.71 558 SER A C 1
ATOM 4202 O O . SER A 1 582 ? 56.284 75.330 22.392 1.00 32.26 558 SER A O 1
ATOM 4205 N N . ARG A 1 583 ? 58.001 75.685 20.993 1.00 27.42 559 ARG A N 1
ATOM 4206 C CA . ARG A 1 583 ? 57.154 76.084 19.876 1.00 31.37 559 ARG A CA 1
ATOM 4207 C C . ARG A 1 583 ? 57.117 75.062 18.749 1.00 32.58 559 ARG A C 1
ATOM 4208 O O . ARG A 1 583 ? 56.372 75.255 17.783 1.00 33.38 559 ARG A O 1
ATOM 4224 N N . LEU A 1 585 ? 57.149 70.596 17.938 1.00 33.40 561 LEU A N 1
ATOM 4225 C CA . LEU A 1 585 ? 57.030 69.254 18.486 1.00 29.36 561 LEU A CA 1
ATOM 4226 C C . LEU A 1 585 ? 57.272 68.242 17.378 1.00 28.93 561 LEU A C 1
ATOM 4227 O O . LEU A 1 585 ? 56.784 68.410 16.258 1.00 29.13 561 LEU A O 1
ATOM 4232 N N . SER A 1 586 ? 58.028 67.192 17.694 1.00 24.79 562 SER A N 1
ATOM 4233 C CA . SER A 1 586 ? 58.314 66.143 16.728 1.00 22.93 562 SER A CA 1
ATOM 4234 C C . SER A 1 586 ? 58.249 64.778 17.396 1.00 28.51 562 SER A C 1
ATOM 4235 O O . SER A 1 586 ? 58.614 64.629 18.566 1.00 25.04 562 SER A O 1
ATOM 4238 N N . VAL A 1 587 ? 57.761 63.786 16.648 1.00 26.20 563 VAL A N 1
ATOM 4239 C CA . VAL A 1 587 ? 57.821 62.389 17.054 1.00 28.38 563 VAL A CA 1
ATOM 4240 C C . VAL A 1 587 ? 58.410 61.580 15.906 1.00 28.85 563 VAL A C 1
ATOM 4241 O O . VAL A 1 587 ? 58.345 61.969 14.738 1.00 28.88 563 VAL A O 1
ATOM 4245 N N . ALA A 1 588 ? 59.002 60.442 16.261 1.00 28.89 564 ALA A N 1
ATOM 4246 C CA . ALA A 1 588 ? 59.510 59.488 15.288 1.00 28.13 564 ALA A CA 1
ATOM 4247 C C . ALA A 1 588 ? 59.175 58.083 15.768 1.00 29.50 564 ALA A C 1
ATOM 4248 O O . ALA A 1 588 ? 59.078 57.836 16.973 1.00 27.04 564 ALA A O 1
ATOM 4250 N N . ASP A 1 589 ? 58.996 57.163 14.827 1.00 26.38 565 ASP A N 1
ATOM 4251 C CA . ASP A 1 589 ? 58.619 55.798 15.175 1.00 24.33 565 ASP A CA 1
ATOM 4252 C C . ASP A 1 589 ? 59.673 54.802 14.693 1.00 27.07 565 ASP A C 1
ATOM 4253 O O . ASP A 1 589 ? 60.663 55.162 14.052 1.00 25.70 565 ASP A O 1
ATOM 4258 N N . LEU A 1 590 ? 59.429 53.528 15.013 1.00 28.18 566 LEU A N 1
ATOM 4259 C CA . LEU A 1 590 ? 60.377 52.465 14.689 1.00 27.43 566 LEU A CA 1
ATOM 4260 C C . LEU A 1 590 ? 60.609 52.359 13.186 1.00 27.61 566 LEU A C 1
ATOM 4261 O O . LEU A 1 590 ? 61.723 52.058 12.742 1.00 28.27 566 LEU A O 1
ATOM 4266 N N . ALA A 1 591 ? 59.559 52.579 12.390 1.00 27.76 567 ALA A N 1
ATOM 4267 C CA . ALA A 1 591 ? 59.669 52.478 10.939 1.00 28.09 567 ALA A CA 1
ATOM 4268 C C . ALA A 1 591 ? 60.493 53.604 10.323 1.00 32.23 567 ALA A C 1
ATOM 4269 O O . ALA A 1 591 ? 60.896 53.489 9.161 1.00 34.23 567 ALA A O 1
ATOM 4271 N N . GLY A 1 592 ? 60.740 54.686 11.057 1.00 29.26 568 GLY A N 1
ATOM 4272 C CA . GLY A 1 592 ? 61.561 55.775 10.565 1.00 28.33 568 GLY A CA 1
ATOM 4273 C C . GLY A 1 592 ? 60.819 57.006 10.093 1.00 32.66 568 GLY A C 1
ATOM 4274 O O . GLY A 1 592 ? 61.433 57.870 9.455 1.00 31.39 568 GLY A O 1
ATOM 4275 N N . TYR A 1 593 ? 59.522 57.111 10.368 1.00 31.36 569 TYR A N 1
ATOM 4276 C CA . TYR A 1 593 ? 58.742 58.283 9.996 1.00 31.07 569 TYR A CA 1
ATOM 4277 C C . TYR A 1 593 ? 58.844 59.355 11.075 1.00 31.99 569 TYR A C 1
ATOM 4278 O O . TYR A 1 593 ? 58.715 59.059 12.267 1.00 31.41 569 TYR A O 1
ATOM 4287 N N . ILE A 1 594 ? 59.074 60.596 10.648 1.00 30.88 570 ILE A N 1
ATOM 4288 C CA . ILE A 1 594 ? 59.216 61.750 11.532 1.00 30.95 570 ILE A CA 1
ATOM 4289 C C . ILE A 1 594 ? 58.030 62.675 11.296 1.00 30.89 570 ILE A C 1
ATOM 4290 O O . ILE A 1 594 ? 57.826 63.150 10.172 1.00 32.26 570 ILE A O 1
ATOM 4295 N N . ASP A 1 595 ? 57.250 62.936 12.339 1.00 26.90 571 ASP A N 1
ATOM 4296 C CA . ASP A 1 595 ? 56.140 63.871 12.251 1.00 29.63 571 ASP A CA 1
ATOM 4297 C C . ASP A 1 595 ? 56.455 65.128 13.051 1.00 32.86 571 ASP A C 1
ATOM 4298 O O . ASP A 1 595 ? 57.155 65.075 14.065 1.00 30.99 571 ASP A O 1
ATOM 4303 N N . THR A 1 596 ? 55.938 66.265 12.584 1.00 30.44 572 THR A N 1
ATOM 4304 C CA . THR A 1 596 ? 56.285 67.560 13.154 1.00 32.05 572 THR A CA 1
ATOM 4305 C C . THR A 1 596 ? 55.058 68.455 13.239 1.00 32.57 572 THR A C 1
ATOM 4306 O O . THR A 1 596 ? 54.228 68.480 12.325 1.00 31.00 572 THR A O 1
ATOM 4310 N N . TRP A 1 597 ? 54.953 69.191 14.344 1.00 29.62 573 TRP A N 1
ATOM 4311 C CA . TRP A 1 597 ? 53.901 70.176 14.545 1.00 29.34 573 TRP A CA 1
ATOM 4312 C C . TRP A 1 597 ? 54.515 71.499 14.979 1.00 31.91 573 TRP A C 1
ATOM 4313 O O . TRP A 1 597 ? 55.605 71.536 15.559 1.00 28.85 573 TRP A O 1
ATOM 4324 N N . VAL A 1 598 ? 53.801 72.586 14.696 1.00 30.69 574 VAL A N 1
ATOM 4325 C CA . VAL A 1 598 ? 54.213 73.924 15.096 1.00 28.29 574 VAL A CA 1
ATOM 4326 C C . VAL A 1 598 ? 53.111 74.537 15.948 1.00 31.34 574 VAL A C 1
ATOM 4327 O O . VAL A 1 598 ? 51.919 74.294 15.730 1.00 33.15 574 VAL A O 1
ATOM 4331 N N . LEU A 1 599 ? 53.517 75.332 16.933 1.00 28.23 575 LEU A N 1
ATOM 4332 C CA . LEU A 1 599 ? 52.580 76.019 17.811 1.00 31.64 575 LEU A CA 1
ATOM 4333 C C . LEU A 1 599 ? 52.202 77.357 17.194 1.00 33.93 575 LEU A C 1
ATOM 4334 O O . LEU A 1 599 ? 53.080 78.158 16.853 1.00 35.67 575 LEU A O 1
ATOM 4339 N N . ARG A 1 600 ? 50.903 77.604 17.053 1.00 38.65 576 ARG A N 1
ATOM 4340 C CA . ARG A 1 600 ? 50.431 78.855 16.480 1.00 38.21 576 ARG A CA 1
ATOM 4341 C C . ARG A 1 600 ? 49.985 79.754 17.623 1.00 47.29 576 ARG A C 1
ATOM 4342 O O . ARG A 1 600 ? 49.095 79.391 18.399 1.00 45.84 576 ARG A O 1
ATOM 4350 N N . GLY A 1 601 ? 50.576 80.944 17.680 1.00 53.79 577 GLY A N 1
ATOM 4351 C CA . GLY A 1 601 ? 50.199 81.993 18.593 1.00 56.10 577 GLY A CA 1
ATOM 4352 C C . GLY A 1 601 ? 48.871 82.636 18.269 1.00 61.53 577 GLY A C 1
ATOM 4353 O O . GLY A 1 601 ? 48.304 82.444 17.189 1.00 60.53 577 GLY A O 1
ATOM 4354 N N . PRO A 1 602 ? 48.334 83.407 19.225 1.00 66.95 578 PRO A N 1
ATOM 4355 C CA . PRO A 1 602 ? 47.07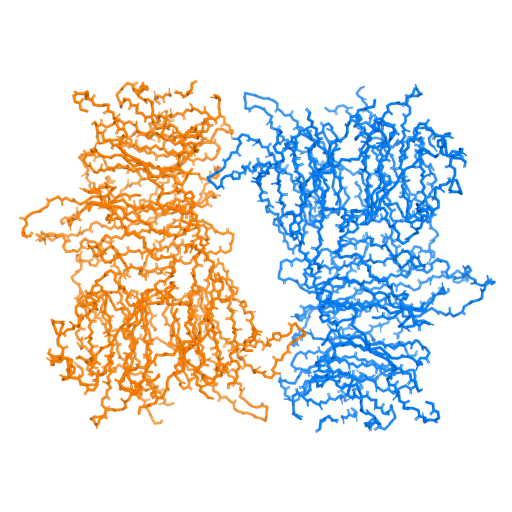2 84.139 19.067 1.00 67.13 578 PRO A CA 1
ATOM 4356 C C . PRO A 1 602 ? 47.212 85.340 18.134 1.00 65.17 578 PRO A C 1
ATOM 4357 O O . PRO A 1 602 ? 48.271 85.523 17.529 1.00 62.98 578 PRO A O 1
ATOM 4361 N N . ALA A 1 634 ? 43.007 80.801 25.973 1.00 101.55 610 ALA A N 1
ATOM 4362 C CA . ALA A 1 634 ? 43.998 79.967 25.303 1.00 97.98 610 ALA A CA 1
ATOM 4363 C C . ALA A 1 634 ? 43.829 80.028 23.787 1.00 96.41 610 ALA A C 1
ATOM 4364 O O . ALA A 1 634 ? 43.238 79.137 23.178 1.00 100.69 610 ALA A O 1
ATOM 4366 N N . GLY A 1 635 ? 44.355 81.094 23.190 1.00 89.65 611 GLY A N 1
ATOM 4367 C CA . GLY A 1 635 ? 44.336 81.351 21.765 1.00 83.37 611 GLY A CA 1
ATOM 4368 C C . GLY A 1 635 ? 45.315 80.552 20.937 1.00 75.43 611 GLY A C 1
ATOM 4369 O O . GLY A 1 635 ? 45.382 80.740 19.720 1.00 77.17 611 GLY A O 1
ATOM 4370 N N . GLU A 1 636 ? 46.085 79.669 21.561 1.00 68.48 612 GLU A N 1
ATOM 4371 C CA . GLU A 1 636 ? 47.127 78.907 20.890 1.00 61.55 612 GLU A CA 1
ATOM 4372 C C . GLU A 1 636 ? 46.634 77.522 20.487 1.00 60.61 612 GLU A C 1
ATOM 4373 O O . GLU A 1 636 ? 45.764 76.937 21.139 1.00 65.58 612 GLU A O 1
ATOM 4379 N N . ARG A 1 637 ? 47.194 77.005 19.395 1.00 52.76 613 ARG A N 1
ATOM 4380 C CA . ARG A 1 637 ? 46.854 75.665 18.942 1.00 47.67 613 ARG A CA 1
ATOM 4381 C C . ARG A 1 637 ? 48.080 75.054 18.281 1.00 41.51 613 ARG A C 1
ATOM 4382 O O . ARG A 1 637 ? 48.870 75.759 17.645 1.00 38.37 613 ARG A O 1
ATOM 4390 N N . TRP A 1 638 ? 48.252 73.749 18.464 1.00 38.43 614 TRP A N 1
ATOM 4391 C CA . TRP A 1 638 ? 49.262 73.017 17.716 1.00 33.36 614 TRP A CA 1
ATOM 4392 C C . TRP A 1 638 ? 48.732 72.697 16.327 1.00 34.89 614 TRP A C 1
ATOM 4393 O O . TRP A 1 638 ? 47.617 72.188 16.178 1.00 39.18 614 TRP A O 1
ATOM 4404 N N . ALA A 1 639 ? 49.533 72.997 15.311 1.00 32.66 615 ALA A N 1
ATOM 4405 C CA . ALA A 1 639 ? 49.136 72.795 13.930 1.00 35.97 615 ALA A CA 1
ATOM 4406 C C . ALA A 1 639 ? 50.188 71.963 13.218 1.00 34.50 615 ALA A C 1
ATOM 4407 O O . ALA A 1 639 ? 51.349 71.901 13.633 1.00 31.42 615 ALA A O 1
ATOM 4409 N N A ARG A 1 640 ? 49.757 71.318 12.137 0.64 36.27 616 ARG A N 1
ATOM 4410 N N B ARG A 1 640 ? 49.767 71.319 12.134 0.36 36.32 616 ARG A N 1
ATOM 4411 C CA A ARG A 1 640 ? 50.668 70.543 11.309 0.64 37.87 616 ARG A CA 1
ATOM 4412 C CA B ARG A 1 640 ? 50.680 70.502 11.349 0.36 37.62 616 ARG A CA 1
ATOM 4413 C C A ARG A 1 640 ? 51.791 71.428 10.791 0.64 37.27 616 ARG A C 1
ATOM 4414 C C B ARG A 1 640 ? 51.774 71.368 10.741 0.36 37.28 616 ARG A C 1
ATOM 4415 O O A ARG A 1 640 ? 51.549 72.528 10.287 0.64 37.55 616 ARG A O 1
ATOM 4416 O O B ARG A 1 640 ? 51.494 72.400 10.124 0.36 37.63 616 ARG A O 1
ATOM 4431 N N . ASN A 1 641 ? 53.021 70.954 10.933 1.00 35.62 617 ASN A N 1
ATOM 4432 C CA . ASN A 1 641 ? 54.156 71.646 10.342 1.00 33.68 617 ASN A CA 1
ATOM 4433 C C . ASN A 1 641 ? 53.983 71.626 8.828 1.00 34.19 617 ASN A C 1
ATOM 4434 O O . ASN A 1 641 ? 53.932 70.538 8.237 1.00 36.26 617 ASN A O 1
ATOM 4439 N N . PRO A 1 642 ? 53.853 72.782 8.175 1.00 35.77 618 PRO A N 1
ATOM 4440 C CA . PRO A 1 642 ? 53.489 72.791 6.746 1.00 34.12 618 PRO A CA 1
ATOM 4441 C C . PRO A 1 642 ? 54.355 71.905 5.861 1.00 36.09 618 PRO A C 1
ATOM 4442 O O . PRO A 1 642 ? 53.819 71.212 4.989 1.00 36.79 618 PRO A O 1
ATOM 4446 N N . LYS A 1 643 ? 55.671 71.893 6.065 1.00 36.44 619 LYS A N 1
ATOM 4447 C CA . LYS A 1 643 ? 56.568 71.092 5.246 1.00 34.95 619 LYS A CA 1
ATOM 4448 C C . LYS A 1 643 ? 56.865 69.725 5.862 1.00 37.90 619 LYS A C 1
ATOM 4449 O O . LYS A 1 643 ? 57.882 69.110 5.518 1.00 42.89 619 LYS A O 1
ATOM 4455 N N . ALA A 1 644 ? 56.007 69.251 6.771 1.00 34.65 620 ALA A N 1
ATOM 4456 C CA . ALA A 1 644 ? 56.247 67.988 7.468 1.00 31.87 620 ALA A CA 1
ATOM 4457 C C . ALA A 1 644 ? 56.486 66.833 6.502 1.00 33.76 620 ALA A C 1
ATOM 4458 O O . ALA A 1 644 ? 57.417 66.040 6.683 1.00 31.53 620 ALA A O 1
ATOM 4460 N N . ALA A 1 645 ? 55.645 66.717 5.469 1.00 33.34 621 ALA A N 1
ATOM 4461 C CA . ALA A 1 645 ? 55.722 65.589 4.548 1.00 32.76 621 ALA A CA 1
ATOM 4462 C C . ALA A 1 645 ? 57.010 65.557 3.736 1.00 35.46 621 ALA A C 1
ATOM 4463 O O . ALA A 1 645 ? 57.317 64.518 3.144 1.00 37.40 621 ALA A O 1
ATOM 4473 N N . ILE A 1 647 ? 60.046 65.885 4.946 1.00 33.26 623 ILE A N 1
ATOM 4474 C CA . ILE A 1 647 ? 61.100 65.239 5.720 1.00 32.12 623 ILE A CA 1
ATOM 4475 C C . ILE A 1 647 ? 61.153 63.777 5.297 1.00 34.95 623 ILE A C 1
ATOM 4476 O O . ILE A 1 647 ? 60.132 63.074 5.351 1.00 34.40 623 ILE A O 1
ATOM 4481 N N . PRO A 1 648 ? 62.311 63.281 4.863 1.00 37.30 624 PRO A N 1
ATOM 4482 C CA . PRO A 1 648 ? 62.387 61.903 4.370 1.00 37.70 624 PRO A CA 1
ATOM 4483 C C . PRO A 1 648 ? 62.139 60.889 5.475 1.00 37.25 624 PRO A C 1
ATOM 4484 O O . PRO A 1 648 ? 62.185 61.193 6.670 1.00 35.22 624 PRO A O 1
ATOM 4488 N N . LYS A 1 649 ? 61.857 59.665 5.049 1.00 33.22 625 LYS A N 1
ATOM 4489 C CA . LYS A 1 649 ? 61.783 58.538 5.962 1.00 34.26 625 LYS A CA 1
ATOM 4490 C C . LYS A 1 649 ? 63.184 58.023 6.260 1.00 35.14 625 LYS A C 1
ATOM 4491 O O . LYS A 1 649 ? 64.029 57.922 5.365 1.00 37.43 625 LYS A O 1
ATOM 4497 N N . LEU A 1 650 ? 63.433 57.709 7.526 1.00 30.92 626 LEU A N 1
ATOM 4498 C CA . LEU A 1 650 ? 64.727 57.165 7.903 1.00 30.03 626 LEU A CA 1
ATOM 4499 C C . LEU A 1 650 ? 64.836 55.716 7.446 1.00 32.45 626 LEU A C 1
ATOM 4500 O O . LEU A 1 650 ? 63.850 54.975 7.415 1.00 36.74 626 LEU A O 1
ATOM 4505 N N . SER A 1 651 ? 66.048 55.316 7.071 1.00 31.70 627 SER A N 1
ATOM 4506 C CA . SER A 1 651 ? 66.295 53.943 6.654 1.00 36.62 627 SER A CA 1
ATOM 4507 C C . SER A 1 651 ? 66.592 53.022 7.831 1.00 34.11 627 SER A C 1
ATOM 4508 O O . SER A 1 651 ? 66.870 51.837 7.620 1.00 37.36 627 SER A O 1
ATOM 4511 N N . ALA A 1 652 ? 66.527 53.538 9.056 1.00 33.35 628 ALA A N 1
ATOM 4512 C CA . ALA A 1 652 ? 66.724 52.743 10.259 1.00 27.76 628 ALA A CA 1
ATOM 4513 C C . ALA A 1 652 ? 66.074 53.473 11.424 1.00 27.96 628 ALA A C 1
ATOM 4514 O O . ALA A 1 652 ? 65.851 54.685 11.371 1.00 26.57 628 ALA A O 1
ATOM 4516 N N . ALA A 1 653 ? 65.781 52.718 12.479 1.00 27.41 629 ALA A N 1
ATOM 4517 C CA . ALA A 1 653 ? 65.018 53.252 13.597 1.00 26.34 629 ALA A CA 1
ATOM 4518 C C . ALA A 1 653 ? 65.797 54.363 14.301 1.00 29.36 629 ALA A C 1
ATOM 4519 O O . ALA A 1 653 ? 67.019 54.261 14.460 1.00 30.09 629 ALA A O 1
ATOM 4521 N N . PRO A 1 654 ? 65.125 55.433 14.732 1.00 27.35 630 PRO A N 1
ATOM 4522 C CA . PRO A 1 654 ? 65.812 56.509 15.459 1.00 28.91 630 PRO A CA 1
ATOM 4523 C C . PRO A 1 654 ? 66.023 56.146 16.923 1.00 28.04 630 PRO A C 1
ATOM 4524 O O . PRO A 1 654 ? 65.092 55.729 17.616 1.00 26.53 630 PRO A O 1
ATOM 4528 N N . VAL A 1 655 ? 67.259 56.305 17.390 1.00 27.02 631 VAL A N 1
ATOM 4529 C CA . VAL A 1 655 ? 67.563 56.119 18.803 1.00 23.56 631 VAL A CA 1
ATOM 4530 C C . VAL A 1 655 ? 67.643 57.451 19.539 1.00 27.92 631 VAL A C 1
ATOM 4531 O O . VAL A 1 655 ? 67.482 57.476 20.769 1.00 29.29 631 VAL A O 1
ATOM 4535 N N . VAL A 1 656 ? 67.886 58.552 18.829 1.00 29.04 632 VAL A N 1
ATOM 4536 C CA . VAL A 1 656 ? 67.886 59.893 19.398 1.00 26.94 632 VAL A CA 1
ATOM 4537 C C . VAL A 1 656 ? 67.089 60.809 18.477 1.00 28.22 632 VAL A C 1
ATOM 4538 O O . VAL A 1 656 ? 67.222 60.739 17.251 1.00 27.61 632 VAL A O 1
ATOM 4542 N N . LEU A 1 657 ? 66.247 61.654 19.071 1.00 24.74 633 LEU A N 1
ATOM 4543 C CA . LEU A 1 657 ? 65.524 62.697 18.346 1.00 25.03 633 LEU A CA 1
ATOM 4544 C C . LEU A 1 657 ? 65.553 63.935 19.230 1.00 24.11 633 LEU A C 1
ATOM 4545 O O . LEU A 1 657 ? 64.942 63.942 20.303 1.00 27.05 633 LEU A O 1
ATOM 4550 N N . SER A 1 658 ? 66.269 64.974 18.801 1.00 22.07 634 SER A N 1
ATOM 4551 C CA . SER A 1 658 ? 66.584 66.069 19.710 1.00 22.64 634 SER A CA 1
ATOM 4552 C C . SER A 1 658 ? 66.740 67.375 18.951 1.00 23.42 634 SER A C 1
ATOM 4553 O O . SER A 1 658 ? 67.537 67.458 18.012 1.00 26.24 634 SER A O 1
ATOM 4556 N N . PHE A 1 659 ? 65.996 68.394 19.379 1.00 22.70 635 PHE A N 1
ATOM 4557 C CA . PHE A 1 659 ? 66.166 69.745 18.867 1.00 22.57 635 PHE A CA 1
ATOM 4558 C C . PHE A 1 659 ? 67.421 70.365 19.465 1.00 27.25 635 PHE A C 1
ATOM 4559 O O . PHE A 1 659 ? 67.615 70.337 20.685 1.00 21.70 635 PHE A O 1
ATOM 4567 N N . SER A 1 660 ? 68.277 70.910 18.609 1.00 29.97 636 SER A N 1
ATOM 4568 C CA . SER A 1 660 ? 69.404 71.693 19.093 1.00 30.72 636 SER A CA 1
ATOM 4569 C C . SER A 1 660 ? 68.892 72.924 19.835 1.00 29.12 636 SER A C 1
ATOM 4570 O O . SER A 1 660 ? 67.980 73.602 19.343 1.00 34.34 636 SER A O 1
ATOM 4573 N N . PRO A 1 661 ? 69.439 73.246 21.010 1.00 31.20 637 PRO A N 1
ATOM 4574 C CA . PRO A 1 661 ? 68.991 74.450 21.726 1.00 31.03 637 PRO A CA 1
ATOM 4575 C C . PRO A 1 661 ? 69.527 75.757 21.161 1.00 30.28 637 PRO A C 1
ATOM 4576 O O . PRO A 1 661 ? 69.122 76.823 21.643 1.00 33.91 637 PRO A O 1
ATOM 4580 N N . THR A 1 662 ? 70.418 75.718 20.171 1.00 32.44 638 THR A N 1
ATOM 4581 C CA . THR A 1 662 ? 71.021 76.936 19.642 1.00 36.68 638 THR A CA 1
ATOM 4582 C C . THR A 1 662 ? 70.160 77.497 18.518 1.00 35.82 638 THR A C 1
ATOM 4583 O O . THR A 1 662 ? 69.905 76.787 17.536 1.00 34.12 638 THR A O 1
ATOM 4587 N N . PRO A 1 663 ? 69.691 78.742 18.618 1.00 37.44 639 PRO A N 1
ATOM 4588 C CA . PRO A 1 663 ? 68.876 79.319 17.541 1.00 37.43 639 PRO A CA 1
ATOM 4589 C C . PRO A 1 663 ? 69.639 79.413 16.227 1.00 38.51 639 PRO A C 1
ATOM 4590 O O . PRO A 1 663 ? 70.858 79.596 16.197 1.00 40.14 639 PRO A O 1
ATOM 4594 N N . ARG A 1 664 ? 68.897 79.288 15.131 1.00 37.45 640 ARG A N 1
ATOM 4595 C CA . ARG A 1 664 ? 69.422 79.488 13.789 1.00 40.70 640 ARG A CA 1
ATOM 4596 C C . ARG A 1 664 ? 69.142 80.912 13.322 1.00 44.33 640 ARG A C 1
ATOM 4597 O O . ARG A 1 664 ? 68.114 81.504 13.658 1.00 46.52 640 ARG A O 1
ATOM 4605 N N . ASP A 1 665 ? 70.080 81.459 12.543 1.00 45.94 641 ASP A N 1
ATOM 4606 C CA . ASP A 1 665 ? 69.903 82.802 12.000 1.00 47.83 641 ASP A CA 1
ATOM 4607 C C . ASP A 1 665 ? 68.666 82.889 11.113 1.00 47.86 641 ASP A C 1
ATOM 4608 O O . ASP A 1 665 ? 67.966 83.908 11.114 1.00 47.65 641 ASP A O 1
ATOM 4613 N N . ASP A 1 666 ? 68.380 81.838 10.345 1.00 43.05 642 ASP A N 1
ATOM 4614 C CA . ASP A 1 666 ? 67.230 81.857 9.448 1.00 40.83 642 ASP A CA 1
ATOM 4615 C C . ASP A 1 666 ? 65.915 81.548 10.157 1.00 39.39 642 ASP A C 1
ATOM 4616 O O . ASP A 1 666 ? 64.888 81.402 9.485 1.00 36.71 642 ASP A O 1
ATOM 4621 N N . GLY A 1 667 ? 65.923 81.440 11.485 1.00 42.66 643 GLY A N 1
ATOM 4622 C CA . GLY A 1 667 ? 64.721 81.175 12.248 1.00 40.92 643 GLY A CA 1
ATOM 4623 C C . GLY A 1 667 ? 64.233 79.744 12.225 1.00 38.69 643 GLY A C 1
ATOM 4624 O O . GLY A 1 667 ? 63.222 79.446 12.875 1.00 39.73 643 GLY A O 1
ATOM 4625 N N . ASP A 1 668 ? 64.905 78.851 11.505 1.00 36.18 644 ASP A N 1
ATOM 4626 C CA . ASP A 1 668 ? 64.518 77.447 11.465 1.00 34.80 644 ASP A CA 1
ATOM 4627 C C . ASP A 1 668 ? 65.099 76.731 12.686 1.00 36.47 644 ASP A C 1
ATOM 4628 O O . ASP A 1 668 ? 65.688 77.349 13.576 1.00 37.36 644 ASP A O 1
ATOM 4633 N N . TYR A 1 669 ? 64.938 75.412 12.743 1.00 34.20 645 TYR A N 1
ATOM 4634 C CA . TYR A 1 669 ? 65.444 74.608 13.844 1.00 29.17 645 TYR A CA 1
ATOM 4635 C C . TYR A 1 669 ? 66.395 73.542 13.317 1.00 31.22 645 TYR A C 1
ATOM 4636 O O . TYR A 1 669 ? 66.331 73.144 12.151 1.00 30.27 645 TYR A O 1
ATOM 4645 N N . ASP A 1 670 ? 67.289 73.086 14.194 1.00 30.06 646 ASP A N 1
ATOM 4646 C CA . ASP A 1 670 ? 68.153 71.937 13.923 1.00 28.72 646 ASP A CA 1
ATOM 4647 C C . ASP A 1 670 ? 67.585 70.742 14.682 1.00 29.33 646 ASP A C 1
ATOM 4648 O O . ASP A 1 670 ? 67.739 70.636 15.901 1.00 28.85 646 ASP A O 1
ATOM 4653 N N . LEU A 1 671 ? 66.927 69.839 13.957 1.00 28.82 647 LEU A N 1
ATOM 4654 C CA . LEU A 1 671 ? 66.337 68.639 14.540 1.00 26.28 647 LEU A CA 1
ATOM 4655 C C . LEU A 1 671 ? 67.264 67.466 14.237 1.00 27.19 647 LEU A C 1
ATOM 4656 O O . LEU A 1 671 ? 67.375 67.035 13.085 1.00 26.50 647 LEU A O 1
ATOM 4661 N N . LEU A 1 672 ? 67.927 66.954 15.272 1.00 27.84 648 LEU A N 1
ATOM 4662 C CA . LEU A 1 672 ? 68.984 65.961 15.124 1.00 27.83 648 LEU A CA 1
ATOM 4663 C C . LEU A 1 672 ? 68.441 64.554 15.349 1.00 26.48 648 LEU A C 1
ATOM 4664 O O . LEU A 1 672 ? 67.609 64.329 16.233 1.00 26.30 648 LEU A O 1
ATOM 4669 N N . VAL A 1 673 ? 68.926 63.609 14.544 1.00 22.45 649 VAL A N 1
ATOM 4670 C CA . VAL A 1 673 ? 68.544 62.205 14.641 1.00 21.57 649 VAL A CA 1
ATOM 4671 C C . VAL A 1 673 ? 69.798 61.342 14.597 1.00 21.63 649 VAL A C 1
ATOM 4672 O O . VAL A 1 673 ? 70.713 61.602 13.808 1.00 24.99 649 VAL A O 1
ATOM 4676 N N . VAL A 1 674 ? 69.838 60.315 15.445 1.00 27.26 650 VAL A N 1
ATOM 4677 C CA . VAL A 1 674 ? 70.779 59.207 15.322 1.00 24.22 650 VAL A CA 1
ATOM 4678 C C . VAL A 1 674 ? 69.966 57.931 15.146 1.00 23.85 650 VAL A C 1
ATOM 4679 O O . VAL A 1 674 ? 68.934 57.754 15.802 1.00 27.71 650 VAL A O 1
ATOM 4683 N N . THR A 1 675 ? 70.422 57.047 14.262 1.00 22.14 651 THR A N 1
ATOM 4684 C CA . THR A 1 675 ? 69.715 55.805 13.979 1.00 26.20 651 THR A CA 1
ATOM 4685 C C . THR A 1 675 ? 70.498 54.597 14.483 1.00 27.67 651 THR A C 1
ATOM 4686 O O . THR A 1 675 ? 71.634 54.703 14.953 1.00 26.33 651 THR A O 1
ATOM 4690 N N . THR A 1 676 ? 69.854 53.429 14.379 1.00 26.33 652 THR A N 1
ATOM 4691 C CA . THR A 1 676 ? 70.490 52.167 14.748 1.00 28.94 652 THR A CA 1
ATOM 4692 C C . THR A 1 676 ? 71.636 51.794 13.818 1.00 29.93 652 THR A C 1
ATOM 4693 O O . THR A 1 676 ? 72.472 50.964 14.189 1.00 29.68 652 THR A O 1
ATOM 4697 N N . LEU A 1 677 ? 71.698 52.387 12.629 1.00 28.31 653 LEU A N 1
ATOM 4698 C CA . LEU A 1 677 ? 72.814 52.190 11.715 1.00 28.95 653 LEU A CA 1
ATOM 4699 C C . LEU A 1 677 ? 73.923 53.206 11.940 1.00 27.33 653 LEU A C 1
ATOM 4700 O O . LEU A 1 677 ? 74.863 53.272 11.140 1.00 27.66 653 LEU A O 1
ATOM 4705 N N . LYS A 1 678 ? 73.823 53.999 13.008 1.00 25.12 654 LYS A N 1
ATOM 4706 C CA . LYS A 1 678 ? 74.787 55.029 13.380 1.00 29.73 654 LYS A CA 1
ATOM 4707 C C . LYS A 1 678 ? 74.824 56.171 12.375 1.00 32.33 654 LYS A C 1
ATOM 4708 O O . LYS A 1 678 ? 75.836 56.869 12.264 1.00 33.44 654 LYS A O 1
ATOM 4714 N N . GLN A 1 679 ? 73.740 56.372 11.631 1.00 30.11 655 GLN A N 1
ATOM 4715 C CA . GLN A 1 679 ? 73.599 57.585 10.841 1.00 34.14 655 GLN A CA 1
ATOM 4716 C C . GLN A 1 679 ? 73.354 58.770 11.765 1.00 32.50 655 GLN A C 1
ATOM 4717 O O . GLN A 1 679 ? 72.661 58.653 12.779 1.00 29.09 655 GLN A O 1
ATOM 4723 N N . LEU A 1 680 ? 73.942 59.913 11.422 1.00 31.16 656 LEU A N 1
ATOM 4724 C CA . LEU A 1 680 ? 73.783 61.144 12.191 1.00 31.20 656 LEU A CA 1
ATOM 4725 C C . LEU A 1 680 ? 73.271 62.228 11.250 1.00 32.33 656 LEU A C 1
ATOM 4726 O O . LEU A 1 680 ? 74.008 62.695 10.374 1.00 32.82 656 LEU A O 1
ATOM 4731 N N . LEU A 1 681 ? 72.012 62.621 11.425 1.00 31.93 657 LEU A N 1
ATOM 4732 C CA . LEU A 1 681 ? 71.346 63.532 10.507 1.00 32.22 657 LEU A CA 1
ATOM 4733 C C . LEU A 1 681 ? 70.752 64.711 11.263 1.00 34.03 657 LEU A C 1
ATOM 4734 O O . LEU A 1 681 ? 70.285 64.574 12.397 1.00 35.60 657 LEU A O 1
ATOM 4739 N N . ILE A 1 682 ? 70.774 65.874 10.617 1.00 31.09 658 ILE A N 1
ATOM 4740 C CA . ILE A 1 682 ? 70.156 67.090 11.135 1.00 30.38 658 ILE A CA 1
ATOM 4741 C C . ILE A 1 682 ? 69.227 67.641 10.063 1.00 34.83 658 ILE A C 1
ATOM 4742 O O . ILE A 1 682 ? 69.665 67.920 8.940 1.00 32.72 658 ILE A O 1
ATOM 4747 N N . PHE A 1 683 ? 67.952 67.796 10.406 1.00 34.96 659 PHE A N 1
ATOM 4748 C CA . PHE A 1 683 ? 66.948 68.334 9.502 1.00 29.05 659 PHE A CA 1
ATOM 4749 C C . PHE A 1 683 ? 66.559 69.746 9.920 1.00 31.02 659 PHE A C 1
ATOM 4750 O O . PHE A 1 683 ? 66.548 70.080 11.108 1.00 30.61 659 PHE A O 1
ATOM 4758 N N . ASN A 1 684 ? 66.242 70.578 8.923 1.00 32.85 660 ASN A N 1
ATOM 4759 C CA . ASN A 1 684 ? 65.620 71.872 9.163 1.00 29.47 660 ASN A CA 1
ATOM 4760 C C . ASN A 1 684 ? 64.120 71.723 8.921 1.00 33.44 660 ASN A C 1
ATOM 4761 O O . ASN A 1 684 ? 63.673 71.784 7.766 1.00 33.50 660 ASN A O 1
ATOM 4766 N N . PRO A 1 685 ? 63.309 71.517 9.964 1.00 35.31 661 PRO A N 1
ATOM 4767 C CA . PRO A 1 685 ? 61.920 71.076 9.739 1.00 32.84 661 PRO A CA 1
ATOM 4768 C C . PRO A 1 685 ? 61.003 72.119 9.116 1.00 37.34 661 PRO A C 1
ATOM 4769 O O . PRO A 1 685 ? 60.099 71.736 8.364 1.00 39.05 661 PRO A O 1
ATOM 4773 N N . LEU A 1 686 ? 61.179 73.413 9.402 1.00 38.30 662 LEU A N 1
ATOM 4774 C CA . LEU A 1 686 ? 60.290 74.404 8.795 1.00 40.41 662 LEU A CA 1
ATOM 4775 C C . LEU A 1 686 ? 60.491 74.461 7.289 1.00 38.79 662 LEU A C 1
ATOM 4776 O O . LEU A 1 686 ? 59.522 74.514 6.522 1.00 36.84 662 LEU A O 1
ATOM 4781 N N . ARG A 1 687 ? 61.748 74.448 6.853 1.00 38.89 663 ARG A N 1
ATOM 4782 C CA . ARG A 1 687 ? 62.092 74.344 5.445 1.00 41.83 663 ARG A CA 1
ATOM 4783 C C . ARG A 1 687 ? 61.849 72.939 4.906 1.00 43.62 663 ARG A C 1
ATOM 4784 O O . ARG A 1 687 ? 61.835 72.750 3.684 1.00 40.22 663 ARG A O 1
ATOM 4792 N N . GLY A 1 688 ? 61.648 71.962 5.794 1.00 43.51 664 GLY A N 1
ATOM 4793 C CA . GLY A 1 688 ? 61.338 70.593 5.431 1.00 45.47 664 GLY A CA 1
ATOM 4794 C C . GLY A 1 688 ? 62.472 69.782 4.848 1.00 47.15 664 GLY A C 1
ATOM 4795 O O . GLY A 1 688 ? 62.214 68.808 4.138 1.00 44.60 664 GLY A O 1
ATOM 4804 N N . LEU A 1 690 ? 66.865 68.223 4.845 1.00 40.73 666 LEU A N 1
ATOM 4805 C CA . LEU A 1 690 ? 68.193 67.975 5.387 1.00 43.09 666 LEU A CA 1
ATOM 4806 C C . LEU A 1 690 ? 68.994 69.271 5.407 1.00 45.94 666 LEU A C 1
ATOM 4807 O O . LEU A 1 690 ? 68.969 70.047 4.449 1.00 47.87 666 LEU A O 1
ATOM 4812 N N . SER A 1 691 ? 69.712 69.501 6.502 1.00 42.36 667 SER A N 1
ATOM 4813 C CA . SER A 1 691 ? 70.410 70.765 6.672 1.00 42.33 667 SER A CA 1
ATOM 4814 C C . SER A 1 691 ? 71.688 70.793 5.844 1.00 47.22 667 SER A C 1
ATOM 4815 O O . SER A 1 691 ? 72.188 69.763 5.386 1.00 48.19 667 SER A O 1
ATOM 4818 N N . GLU A 1 692 ? 72.226 72.003 5.667 1.00 50.59 668 GLU A N 1
ATOM 4819 C CA . GLU A 1 692 ? 73.464 72.156 4.910 1.00 51.64 668 GLU A CA 1
ATOM 4820 C C . GLU A 1 692 ? 74.622 71.448 5.602 1.00 47.36 668 GLU A C 1
ATOM 4821 O O . GLU A 1 692 ? 75.492 70.872 4.937 1.00 46.69 668 GLU A O 1
ATOM 4827 N N . TRP A 1 693 ? 74.653 71.484 6.937 1.00 45.42 669 TRP A N 1
ATOM 4828 C CA . TRP A 1 693 ? 75.668 70.740 7.678 1.00 42.27 669 TRP A CA 1
ATOM 4829 C C . TRP A 1 693 ? 75.601 69.253 7.370 1.00 41.21 669 TRP A C 1
ATOM 4830 O O . TRP A 1 693 ? 76.633 68.609 7.148 1.00 43.11 669 TRP A O 1
ATOM 4841 N N . SER A 1 694 ? 74.393 68.692 7.345 1.00 39.69 670 SER A N 1
ATOM 4842 C CA . SER A 1 694 ? 74.265 67.280 7.019 1.00 41.53 670 SER A CA 1
ATOM 4843 C C . SER A 1 694 ? 74.630 67.022 5.572 1.00 44.87 670 SER A C 1
ATOM 4844 O O . SER A 1 694 ? 75.024 65.905 5.226 1.00 47.50 670 SER A O 1
ATOM 4847 N N . ARG A 1 695 ? 74.467 68.014 4.699 1.00 44.18 671 ARG A N 1
ATOM 4848 C CA . ARG A 1 695 ? 74.782 67.726 3.316 1.00 45.37 671 ARG A CA 1
ATOM 4849 C C . ARG A 1 695 ? 76.281 67.595 3.115 1.00 39.41 671 ARG A C 1
ATOM 4850 O O . ARG A 1 695 ? 76.721 66.865 2.221 1.00 41.15 671 ARG A O 1
ATOM 4858 N N . ARG A 1 696 ? 77.073 68.296 3.926 1.00 36.81 672 ARG A N 1
ATOM 4859 C CA . ARG A 1 696 ? 78.524 68.163 3.876 1.00 42.22 672 ARG A CA 1
ATOM 4860 C C . ARG A 1 696 ? 79.006 66.955 4.676 1.00 40.94 672 ARG A C 1
ATOM 4861 O O . ARG A 1 696 ? 79.880 66.209 4.216 1.00 45.03 672 ARG A O 1
ATOM 4869 N N . ASN A 1 697 ? 78.449 66.744 5.869 1.00 36.51 673 ASN A N 1
ATOM 4870 C CA . ASN A 1 697 ? 78.919 65.706 6.787 1.00 37.89 673 ASN A CA 1
ATOM 4871 C C . ASN A 1 697 ? 78.031 64.469 6.672 1.00 42.22 673 ASN A C 1
ATOM 4872 O O . ASN A 1 697 ? 77.186 64.189 7.522 1.00 45.41 673 ASN A O 1
ATOM 4877 N N . THR A 1 698 ? 78.247 63.711 5.602 1.00 39.96 674 THR A N 1
ATOM 4878 C CA . THR A 1 698 ? 77.494 62.497 5.327 1.00 38.47 674 THR A CA 1
ATOM 4879 C C . THR A 1 698 ? 78.085 61.301 6.077 1.00 39.30 674 THR A C 1
ATOM 4880 O O . THR A 1 698 ? 79.174 61.365 6.651 1.00 38.29 674 THR A O 1
ATOM 4884 N N . TYR A 1 699 ? 77.329 60.199 6.068 1.00 36.94 675 TYR A N 1
ATOM 4885 C CA . TYR A 1 699 ? 77.707 58.970 6.769 1.00 36.86 675 TYR A CA 1
ATOM 4886 C C . TYR A 1 699 ? 79.156 58.536 6.560 1.00 39.00 675 TYR A C 1
ATOM 4887 O O . TYR A 1 699 ? 79.826 58.228 7.558 1.00 38.36 675 TYR A O 1
ATOM 4896 N N . PRO A 1 700 ? 79.697 58.470 5.336 1.00 40.77 676 PRO A N 1
ATOM 4897 C CA . PRO A 1 700 ? 81.078 57.973 5.190 1.00 38.48 676 PRO A CA 1
ATOM 4898 C C . PRO A 1 700 ? 82.116 58.833 5.890 1.00 41.21 676 PRO A C 1
ATOM 4899 O O . PRO A 1 700 ? 83.233 58.357 6.129 1.00 41.01 676 PRO A O 1
ATOM 4903 N N . LYS A 1 701 ? 81.785 60.076 6.233 1.00 42.13 677 LYS A N 1
ATOM 4904 C CA . LYS A 1 701 ? 82.717 60.964 6.912 1.00 41.99 677 LYS A CA 1
ATOM 4905 C C . LYS A 1 701 ? 82.651 60.860 8.429 1.00 37.82 677 LYS A C 1
ATOM 4906 O O . LYS A 1 701 ? 83.479 61.474 9.109 1.00 36.18 677 LYS A O 1
ATOM 4912 N N . LEU A 1 702 ? 81.691 60.117 8.975 1.00 37.10 678 LEU A N 1
ATOM 4913 C CA . LEU A 1 702 ? 81.640 59.926 10.413 1.00 35.28 678 LEU A CA 1
ATOM 4914 C C . LEU A 1 702 ? 82.856 59.121 10.871 1.00 36.86 678 LEU A C 1
ATOM 4915 O O . LEU A 1 702 ? 83.373 58.287 10.123 1.00 39.49 678 LEU A O 1
ATOM 4920 N N . PRO A 1 703 ? 83.347 59.375 12.084 1.00 36.36 679 PRO A N 1
ATOM 4921 C CA . PRO A 1 703 ? 84.467 58.584 12.607 1.00 38.83 679 PRO A CA 1
ATOM 4922 C C . PRO A 1 703 ? 84.148 57.096 12.576 1.00 40.91 679 PRO A C 1
ATOM 4923 O O . PRO A 1 703 ? 83.032 56.676 12.890 1.00 42.25 679 PRO A O 1
ATOM 4927 N N . GLU A 1 704 ? 85.138 56.298 12.175 1.00 42.58 680 GLU A N 1
ATOM 4928 C CA . GLU A 1 704 ? 84.921 54.857 12.077 1.00 41.44 680 GLU A CA 1
ATOM 4929 C C . GLU A 1 704 ? 84.443 54.224 13.382 1.00 37.60 680 GLU A C 1
ATOM 4930 O O . GLU A 1 704 ? 83.554 53.357 13.316 1.00 36.46 680 GLU A O 1
ATOM 4936 N N . PRO A 1 705 ? 84.971 54.570 14.567 1.00 34.89 681 PRO A N 1
ATOM 4937 C CA . PRO A 1 705 ? 84.405 53.980 15.795 1.00 35.47 681 PRO A CA 1
ATOM 4938 C C . PRO A 1 705 ? 82.924 54.267 15.988 1.00 36.92 681 PRO A C 1
ATOM 4939 O O . PRO A 1 705 ? 82.198 53.410 16.504 1.00 32.85 681 PRO A O 1
ATOM 4943 N N . PHE A 1 706 ? 82.451 55.450 15.589 1.00 32.52 682 PHE A N 1
ATOM 4944 C CA . PHE A 1 706 ? 81.037 55.772 15.759 1.00 30.21 682 PHE A CA 1
ATOM 4945 C C . PHE A 1 706 ? 80.141 54.922 14.865 1.00 32.72 682 PHE A C 1
ATOM 4946 O O . PHE A 1 706 ? 78.996 54.636 15.231 1.00 33.20 682 PHE A O 1
ATOM 4954 N N . ARG A 1 707 ? 80.632 54.513 13.697 1.00 32.79 683 ARG A N 1
ATOM 4955 C CA . ARG A 1 707 ? 79.827 53.750 12.749 1.00 33.88 683 ARG A CA 1
ATOM 4956 C C . ARG A 1 707 ? 79.676 52.277 13.127 1.00 36.38 683 ARG A C 1
ATOM 4957 O O . ARG A 1 707 ? 78.967 51.547 12.427 1.00 34.97 683 ARG A O 1
ATOM 4965 N N . ASP A 1 708 ? 80.320 51.827 14.204 1.00 35.34 684 ASP A N 1
ATOM 4966 C CA . ASP A 1 708 ? 80.188 50.453 14.692 1.00 33.23 684 ASP A CA 1
ATOM 4967 C C . ASP A 1 708 ? 78.780 50.224 15.235 1.00 30.80 684 ASP A C 1
ATOM 4968 O O . ASP A 1 708 ? 78.414 50.779 16.275 1.00 30.25 684 ASP A O 1
ATOM 4973 N N . THR A 1 709 ? 77.986 49.394 14.549 1.00 36.66 685 THR A N 1
ATOM 4974 C CA . THR A 1 709 ? 76.611 49.156 14.990 1.00 36.17 685 THR A CA 1
ATOM 4975 C C . THR A 1 709 ? 76.509 48.239 16.206 1.00 37.50 685 THR A C 1
ATOM 4976 O O . THR A 1 709 ? 75.391 48.023 16.692 1.00 36.38 685 THR A O 1
ATOM 4980 N N . ARG A 1 710 ? 77.614 47.690 16.712 1.00 36.60 686 ARG A N 1
ATOM 4981 C CA . ARG A 1 710 ? 77.557 46.994 17.991 1.00 37.58 686 ARG A CA 1
ATOM 4982 C C . ARG A 1 710 ? 77.481 47.963 19.160 1.00 35.19 686 ARG A C 1
ATOM 4983 O O . ARG A 1 710 ? 77.253 47.531 20.296 1.00 33.10 686 ARG A O 1
ATOM 4991 N N . ASP A 1 711 ? 77.666 49.253 18.899 1.00 34.79 687 ASP A N 1
ATOM 4992 C CA . ASP A 1 711 ? 77.687 50.311 19.904 1.00 33.39 687 ASP A CA 1
ATOM 4993 C C . ASP A 1 711 ? 76.461 51.188 19.654 1.00 32.42 687 ASP A C 1
ATOM 4994 O O . ASP A 1 711 ? 76.527 52.180 18.926 1.00 30.28 687 ASP A O 1
ATOM 4999 N N . GLN A 1 712 ? 75.335 50.811 20.256 1.00 31.23 688 GLN A N 1
ATOM 5000 C CA . GLN A 1 712 ? 74.081 51.523 20.037 1.00 26.79 688 GLN A CA 1
ATOM 5001 C C . GLN A 1 712 ? 74.002 52.755 20.931 1.00 25.44 688 GLN A C 1
ATOM 5002 O O . GLN A 1 712 ? 74.146 52.657 22.154 1.00 26.05 688 GLN A O 1
ATOM 5008 N N . VAL A 1 713 ? 73.770 53.915 20.315 1.00 22.49 689 VAL A N 1
ATOM 5009 C CA . VAL A 1 713 ? 73.593 55.150 21.068 1.00 19.62 689 VAL A CA 1
ATOM 5010 C C . VAL A 1 713 ? 72.268 55.110 21.820 1.00 22.02 689 VAL A C 1
ATOM 5011 O O . VAL A 1 713 ? 71.245 54.650 21.293 1.00 25.53 689 VAL A O 1
ATOM 5015 N N . LYS A 1 714 ? 72.281 55.592 23.068 1.00 19.92 690 LYS A N 1
ATOM 5016 C CA . LYS A 1 714 ? 71.089 55.630 23.907 1.00 22.72 690 LYS A CA 1
ATOM 5017 C C . LYS A 1 714 ? 70.567 57.032 24.190 1.00 26.26 690 LYS A C 1
ATOM 5018 O O . LYS A 1 714 ? 69.374 57.179 24.480 1.00 25.87 690 LYS A O 1
ATOM 5024 N N . GLY A 1 715 ? 71.410 58.056 24.112 1.00 26.42 691 GLY A N 1
ATOM 5025 C CA . GLY A 1 715 ? 71.009 59.375 24.572 1.00 25.85 691 GLY A CA 1
ATOM 5026 C C . GLY A 1 715 ? 71.985 60.435 24.116 1.00 24.14 691 GLY A C 1
ATOM 5027 O O . GLY A 1 715 ? 73.030 60.143 23.527 1.00 22.18 691 GLY A O 1
ATOM 5028 N N . ILE A 1 716 ? 71.615 61.685 24.396 1.00 21.04 692 ILE A N 1
ATOM 5029 C CA . ILE A 1 716 ? 72.374 62.852 23.967 1.00 22.40 692 ILE A CA 1
ATOM 5030 C C . ILE A 1 716 ? 72.416 63.873 25.098 1.00 24.63 692 ILE A C 1
ATOM 5031 O O . ILE A 1 716 ? 71.477 63.993 25.891 1.00 26.03 692 ILE A O 1
ATOM 5036 N N . VAL A 1 717 ? 73.531 64.596 25.185 1.00 23.33 693 VAL A N 1
ATOM 5037 C CA . VAL A 1 717 ? 73.680 65.726 26.098 1.00 23.46 693 VAL A CA 1
ATOM 5038 C C . VAL A 1 717 ? 74.255 66.888 25.304 1.00 25.18 693 VAL A C 1
ATOM 5039 O O . VAL A 1 717 ? 75.346 66.772 24.733 1.00 26.81 693 VAL A O 1
ATOM 5043 N N . TRP A 1 718 ? 73.528 68.003 25.265 1.00 21.10 694 TRP A N 1
ATOM 5044 C CA . TRP A 1 718 ? 73.993 69.183 24.550 1.00 27.65 694 TRP A CA 1
ATOM 5045 C C . TRP A 1 718 ? 74.963 69.998 25.396 1.00 29.77 694 TRP A C 1
ATOM 5046 O O . TRP A 1 718 ? 74.762 70.184 26.600 1.00 26.49 694 TRP A O 1
ATOM 5057 N N . GLN A 1 719 ? 76.023 70.493 24.747 1.00 28.24 695 GLN A N 1
ATOM 5058 C CA . GLN A 1 719 ? 76.928 71.495 25.317 1.00 31.50 695 GLN A CA 1
ATOM 5059 C C . GLN A 1 719 ? 77.084 72.598 24.271 1.00 29.15 695 GLN A C 1
ATOM 5060 O O . GLN A 1 719 ? 78.049 72.617 23.501 1.00 30.44 695 GLN A O 1
ATOM 5066 N N . GLY A 1 720 ? 76.133 73.529 24.253 1.00 32.77 696 GLY A N 1
ATOM 5067 C CA . GLY A 1 720 ? 76.120 74.523 23.192 1.00 32.49 696 GLY A CA 1
ATOM 5068 C C . GLY A 1 720 ? 75.971 73.837 21.851 1.00 35.79 696 GLY A C 1
ATOM 5069 O O . GLY A 1 720 ? 75.040 73.056 21.626 1.00 36.87 696 GLY A O 1
ATOM 5070 N N . GLN A 1 721 ? 76.903 74.115 20.945 1.00 33.11 697 GLN A N 1
ATOM 5071 C CA . GLN A 1 721 ? 76.912 73.478 19.637 1.00 34.11 697 GLN A CA 1
ATOM 5072 C C . GLN A 1 721 ? 77.685 72.165 19.633 1.00 35.50 697 GLN A C 1
ATOM 5073 O O . GLN A 1 721 ? 77.803 71.530 18.579 1.00 35.61 697 GLN A O 1
ATOM 5079 N N . ARG A 1 722 ? 78.209 71.746 20.781 1.00 32.75 698 ARG A N 1
ATOM 5080 C CA . ARG A 1 722 ? 78.775 70.416 20.935 1.00 32.00 698 ARG A CA 1
ATOM 5081 C C . ARG A 1 722 ? 77.687 69.449 21.378 1.00 28.63 698 ARG A C 1
ATOM 5082 O O . ARG A 1 722 ? 76.840 69.786 22.211 1.00 27.25 698 ARG A O 1
ATOM 5090 N N . ALA A 1 723 ? 77.712 68.247 20.811 1.00 28.14 699 ALA A N 1
ATOM 5091 C CA . ALA A 1 723 ? 76.772 67.194 21.164 1.00 29.10 699 ALA A CA 1
ATOM 5092 C C . ALA A 1 723 ? 77.535 65.994 21.704 1.00 26.63 699 ALA A C 1
ATOM 5093 O O . ALA A 1 723 ? 78.488 65.524 21.073 1.00 30.69 699 ALA A O 1
ATOM 5095 N N . TRP A 1 724 ? 77.114 65.503 22.866 1.00 25.18 700 TRP A N 1
ATOM 5096 C CA . TRP A 1 724 ? 77.661 64.286 23.449 1.00 25.78 700 TRP A CA 1
ATOM 5097 C C . TRP A 1 724 ? 76.670 63.147 23.249 1.00 28.00 700 TRP A C 1
ATOM 5098 O O . TRP A 1 724 ? 75.489 63.282 23.584 1.00 29.78 700 TRP A O 1
ATOM 5109 N N . PHE A 1 725 ? 77.153 62.026 22.717 1.00 26.11 701 PHE A N 1
ATOM 5110 C CA . PHE A 1 725 ? 76.343 60.833 22.503 1.00 27.51 701 PHE A CA 1
ATOM 5111 C C . PHE A 1 725 ? 76.930 59.684 23.308 1.00 28.18 701 PHE A C 1
ATOM 5112 O O . PHE A 1 725 ? 78.137 59.430 23.239 1.00 29.94 701 PHE A O 1
ATOM 5120 N N . TYR A 1 726 ? 76.081 58.987 24.059 1.00 27.22 702 TYR A N 1
ATOM 5121 C CA . TYR A 1 726 ? 76.518 57.838 24.836 1.00 26.29 702 TYR A CA 1
ATOM 5122 C C . TYR A 1 726 ? 75.706 56.593 24.502 1.00 24.10 702 TYR A C 1
ATOM 5123 O O . TYR A 1 726 ? 74.509 56.663 24.205 1.00 22.40 702 TYR A O 1
ATOM 5132 N N . GLY A 1 727 ? 76.390 55.449 24.558 1.00 24.65 703 GLY A N 1
ATOM 5133 C CA . GLY A 1 727 ? 75.767 54.156 24.598 1.00 23.84 703 GLY A CA 1
ATOM 5134 C C . GLY A 1 727 ? 75.939 53.510 25.956 1.00 26.21 703 GLY A C 1
ATOM 5135 O O . GLY A 1 727 ? 76.284 54.164 26.948 1.00 25.06 703 GLY A O 1
ATOM 5136 N N . VAL A 1 728 ? 75.688 52.201 26.007 1.00 26.75 704 VAL A N 1
ATOM 5137 C CA . VAL A 1 728 ? 75.875 51.504 27.276 1.00 27.06 704 VAL A CA 1
ATOM 5138 C C . VAL A 1 728 ? 77.346 51.493 27.684 1.00 23.59 704 VAL A C 1
ATOM 5139 O O . VAL A 1 728 ? 77.663 51.473 28.879 1.00 26.68 704 VAL A O 1
ATOM 5143 N N . ALA A 1 729 ? 78.269 51.512 26.717 1.00 24.91 705 ALA A N 1
ATOM 5144 C CA . ALA A 1 729 ? 79.692 51.415 27.024 1.00 25.48 705 ALA A CA 1
ATOM 5145 C C . ALA A 1 729 ? 80.527 52.422 26.239 1.00 29.48 705 ALA A C 1
ATOM 5146 O O . ALA A 1 729 ? 81.702 52.167 25.964 1.00 30.53 705 ALA A O 1
ATOM 5148 N N . SER A 1 730 ? 79.956 53.568 25.874 1.00 29.30 706 SER A N 1
ATOM 5149 C CA . SER A 1 730 ? 80.658 54.480 24.981 1.00 28.23 706 SER A CA 1
ATOM 5150 C C . SER A 1 730 ? 80.199 55.914 25.207 1.00 28.17 706 SER A C 1
ATOM 5151 O O . SER A 1 730 ? 79.093 56.163 25.692 1.00 27.71 706 SER A O 1
ATOM 5154 N N . LEU A 1 731 ? 81.073 56.853 24.847 1.00 26.18 707 LEU A N 1
ATOM 5155 C CA . LEU A 1 731 ? 80.803 58.282 24.973 1.00 28.36 707 LEU A CA 1
ATOM 5156 C C . LEU A 1 731 ? 81.565 59.005 23.876 1.00 29.34 707 LEU A C 1
ATOM 5157 O O . LEU A 1 731 ? 82.793 58.913 23.820 1.00 25.11 707 LEU A O 1
ATOM 5162 N N . PHE A 1 732 ? 80.840 59.706 23.008 1.00 27.16 708 PHE A N 1
ATOM 5163 C CA . PHE A 1 732 ? 81.420 60.492 21.929 1.00 30.09 708 PHE A CA 1
ATOM 5164 C C . PHE A 1 732 ? 81.086 61.966 22.121 1.00 30.12 708 PHE A C 1
ATOM 5165 O O . PHE A 1 732 ? 80.052 62.311 22.699 1.00 28.51 708 PHE A O 1
ATOM 5181 N N . PHE A 1 734 ? 80.941 65.395 19.535 1.00 30.30 710 PHE A N 1
ATOM 5182 C CA . PHE A 1 734 ? 81.095 66.051 18.244 1.00 34.06 710 PHE A CA 1
ATOM 5183 C C . PHE A 1 734 ? 80.832 67.542 18.395 1.00 32.65 710 PHE A C 1
ATOM 5184 O O . PHE A 1 734 ? 79.881 67.949 19.069 1.00 31.57 710 PHE A O 1
ATOM 5192 N N . ASP A 1 735 ? 81.683 68.350 17.766 1.00 32.98 711 ASP A N 1
ATOM 5193 C CA . ASP A 1 735 ? 81.475 69.795 17.674 1.00 35.65 711 ASP A CA 1
ATOM 5194 C C . ASP A 1 735 ? 80.727 70.061 16.373 1.00 33.77 711 ASP A C 1
ATOM 5195 O O . ASP A 1 735 ? 81.327 70.097 15.295 1.00 32.10 711 ASP A O 1
ATOM 5200 N N . LEU A 1 736 ? 79.411 70.254 16.471 1.00 33.32 712 LEU A N 1
ATOM 5201 C CA . LEU A 1 736 ? 78.566 70.345 15.287 1.00 34.56 712 LEU A CA 1
ATOM 5202 C C . LEU A 1 736 ? 78.663 71.689 14.583 1.00 38.02 712 LEU A C 1
ATOM 5203 O O . LEU A 1 736 ? 78.006 71.878 13.553 1.00 38.45 712 LEU A O 1
ATOM 5208 N N . SER A 1 737 ? 79.456 72.622 15.102 1.00 44.03 713 SER A N 1
ATOM 5209 C CA . SER A 1 737 ? 79.764 73.836 14.364 1.00 45.53 713 SER A CA 1
ATOM 5210 C C . SER A 1 737 ? 80.899 73.622 13.376 1.00 49.35 713 SER A C 1
ATOM 5211 O O . SER A 1 737 ? 81.303 74.573 12.698 1.00 52.33 713 SER A O 1
ATOM 5214 N N . GLN A 1 738 ? 81.425 72.402 13.292 1.00 47.36 714 GLN A N 1
ATOM 5215 C CA . GLN A 1 738 ? 82.569 72.095 12.455 1.00 50.11 714 GLN A CA 1
ATOM 5216 C C . GLN A 1 738 ? 82.235 70.938 11.524 1.00 46.06 714 GLN A C 1
ATOM 5217 O O . GLN A 1 738 ? 81.287 70.182 11.749 1.00 45.14 714 GLN A O 1
ATOM 5223 N N . ASP A 1 739 ? 83.034 70.814 10.470 1.00 43.65 715 ASP A N 1
ATOM 5224 C CA . ASP A 1 739 ? 82.920 69.722 9.517 1.00 48.12 715 ASP A CA 1
ATOM 5225 C C . ASP A 1 739 ? 83.919 68.622 9.851 1.00 52.81 715 ASP A C 1
ATOM 5226 O O . ASP A 1 739 ? 85.017 68.883 10.348 1.00 56.87 715 ASP A O 1
ATOM 5231 N N . PHE A 1 740 ? 83.520 67.383 9.580 1.00 50.78 716 PHE A N 1
ATOM 5232 C CA . PHE A 1 740 ? 84.450 66.269 9.645 1.00 52.81 716 PHE A CA 1
ATOM 5233 C C . PHE A 1 740 ? 85.454 66.346 8.497 1.00 59.23 716 PHE A C 1
ATOM 5234 O O . PHE A 1 740 ? 85.232 67.017 7.484 1.00 60.17 716 PHE A O 1
ATOM 5242 N N . SER A 1 741 ? 86.573 65.650 8.669 1.00 64.38 717 SER A N 1
ATOM 5243 C CA . SER A 1 741 ? 87.583 65.559 7.619 1.00 69.51 717 SER A CA 1
ATOM 5244 C C . SER A 1 741 ? 87.036 64.800 6.412 1.00 73.60 717 SER A C 1
ATOM 5245 O O . SER A 1 741 ? 86.609 63.649 6.528 1.00 74.66 717 SER A O 1
ATOM 5248 N N . ALA A 1 848 ? 92.231 66.034 14.680 1.00 65.68 824 ALA A N 1
ATOM 5249 C CA . ALA A 1 848 ? 90.819 65.663 14.729 1.00 64.66 824 ALA A CA 1
ATOM 5250 C C . ALA A 1 848 ? 90.092 66.470 15.802 1.00 61.15 824 ALA A C 1
ATOM 5251 O O . ALA A 1 848 ? 90.640 66.730 16.873 1.00 61.73 824 ALA A O 1
ATOM 5253 N N . LYS A 1 849 ? 88.848 66.858 15.516 1.00 58.50 825 LYS A N 1
ATOM 5254 C CA . LYS A 1 849 ? 88.050 67.659 16.437 1.00 54.84 825 LYS A CA 1
ATOM 5255 C C . LYS A 1 849 ? 86.899 66.888 17.074 1.00 47.39 825 LYS A C 1
ATOM 5256 O O . LYS A 1 849 ? 86.070 67.495 17.760 1.00 48.90 825 LYS A O 1
ATOM 5262 N N . TRP A 1 850 ? 86.823 65.577 16.870 1.00 40.98 826 TRP A N 1
ATOM 5263 C CA . TRP A 1 850 ? 85.896 64.722 17.595 1.00 37.26 826 TRP A CA 1
ATOM 5264 C C . TRP A 1 850 ? 86.660 63.886 18.615 1.00 37.56 826 TRP A C 1
ATOM 5265 O O . TRP A 1 850 ? 87.849 63.605 18.442 1.00 41.20 826 TRP A O 1
ATOM 5276 N N . TRP A 1 851 ? 85.971 63.487 19.682 1.00 37.05 827 TRP A N 1
ATOM 5277 C CA . TRP A 1 851 ? 86.599 62.737 20.761 1.00 38.86 827 TRP A CA 1
ATOM 5278 C C . TRP A 1 851 ? 85.668 61.628 21.228 1.00 36.25 827 TRP A C 1
ATOM 5279 O O . TRP A 1 851 ? 84.453 61.687 21.031 1.00 33.03 827 TRP A O 1
ATOM 5290 N N . HIS A 1 852 ? 86.249 60.611 21.862 1.00 34.15 828 HIS A N 1
ATOM 5291 C CA . HIS A 1 852 ? 85.436 59.549 22.440 1.00 35.51 828 HIS A CA 1
ATOM 5292 C C . HIS A 1 852 ? 86.217 58.855 23.548 1.00 38.18 828 HIS A C 1
ATOM 5293 O O . HIS A 1 852 ? 87.427 59.040 23.697 1.00 37.61 828 HIS A O 1
ATOM 5300 N N . THR A 1 853 ? 85.495 58.052 24.328 1.00 34.98 829 THR A N 1
ATOM 5301 C CA . THR A 1 853 ? 86.089 57.243 25.382 1.00 34.07 829 THR A CA 1
ATOM 5302 C C . THR A 1 853 ? 85.182 56.055 25.664 1.00 31.58 829 THR A C 1
ATOM 5303 O O . THR A 1 853 ? 83.962 56.136 25.504 1.00 30.63 829 THR A O 1
ATOM 5307 N N . TYR A 1 854 ? 85.799 54.949 26.077 1.00 29.78 830 TYR A N 1
ATOM 5308 C CA . TYR A 1 854 ? 85.084 53.750 26.492 1.00 25.75 830 TYR A CA 1
ATOM 5309 C C . TYR A 1 854 ? 85.246 53.471 27.981 1.00 29.30 830 TYR A C 1
ATOM 5310 O O . TYR A 1 854 ? 84.942 52.361 28.431 1.00 33.84 830 TYR A O 1
ATOM 5319 N N . GLN A 1 855 ? 85.709 54.454 28.757 1.00 30.51 831 GLN A N 1
ATOM 5320 C CA . GLN A 1 855 ? 86.003 54.227 30.166 1.00 30.78 831 GLN A CA 1
ATOM 5321 C C . GLN A 1 855 ? 84.758 54.116 31.037 1.00 29.41 831 GLN A C 1
ATOM 5322 O O . GLN A 1 855 ? 84.872 53.680 32.186 1.00 28.43 831 GLN A O 1
ATOM 5328 N N . PHE A 1 856 ? 83.582 54.481 30.534 1.00 26.56 832 PHE A N 1
ATOM 5329 C CA . PHE A 1 856 ? 82.356 54.428 31.319 1.00 26.69 832 PHE A CA 1
ATOM 5330 C C . PHE A 1 856 ? 81.459 53.309 30.810 1.00 28.91 832 PHE A C 1
ATOM 5331 O O . PHE A 1 856 ? 81.208 53.206 29.604 1.00 31.30 832 PHE A O 1
ATOM 5339 N N . ARG A 1 857 ? 80.965 52.494 31.743 1.00 26.65 833 ARG A N 1
ATOM 5340 C CA . ARG A 1 857 ? 80.210 51.271 31.499 1.00 32.71 833 ARG A CA 1
ATOM 5341 C C . ARG A 1 857 ? 79.768 50.641 32.816 1.00 33.71 833 ARG A C 1
ATOM 5342 O O . ARG A 1 857 ? 80.476 50.762 33.824 1.00 31.94 833 ARG A O 1
ATOM 5350 N N . PRO A 1 858 ? 78.602 49.974 32.862 1.00 29.79 834 PRO A N 1
ATOM 5351 C CA . PRO A 1 858 ? 77.543 50.032 31.849 1.00 28.58 834 PRO A CA 1
ATOM 5352 C C . PRO A 1 858 ? 76.613 51.215 32.120 1.00 24.37 834 PRO A C 1
ATOM 5353 O O . PRO A 1 858 ? 76.048 51.321 33.209 1.00 26.11 834 PRO A O 1
ATOM 5357 N N . ILE A 1 859 ? 76.456 52.094 31.135 1.00 20.80 835 ILE A N 1
ATOM 5358 C CA . ILE A 1 859 ? 75.771 53.366 31.344 1.00 25.88 835 ILE A CA 1
ATOM 5359 C C . ILE A 1 859 ? 74.263 53.176 31.230 1.00 29.13 835 ILE A C 1
ATOM 5360 O O . ILE A 1 859 ? 73.762 52.682 30.215 1.00 31.12 835 ILE A O 1
ATOM 5373 N N . GLY A 1 861 ? 72.289 56.146 31.904 1.00 27.19 837 GLY A N 1
ATOM 5374 C CA . GLY A 1 861 ? 72.122 57.407 31.208 1.00 28.09 837 GLY A CA 1
ATOM 5375 C C . GLY A 1 861 ? 73.057 58.464 31.747 1.00 30.18 837 GLY A C 1
ATOM 5376 O O . GLY A 1 861 ? 73.666 58.317 32.809 1.00 27.18 837 GLY A O 1
ATOM 5377 N N . ILE A 1 862 ? 73.161 59.547 30.981 1.00 26.57 838 ILE A N 1
ATOM 5378 C CA . ILE A 1 862 ? 73.914 60.733 31.367 1.00 24.41 838 ILE A CA 1
ATOM 5379 C C . ILE A 1 862 ? 72.963 61.914 31.264 1.00 28.18 838 ILE A C 1
ATOM 5380 O O . ILE A 1 862 ? 72.385 62.155 30.198 1.00 28.40 838 ILE A O 1
ATOM 5385 N N . VAL A 1 863 ? 72.794 62.644 32.363 1.00 26.31 839 VAL A N 1
ATOM 5386 C CA . VAL A 1 863 ? 71.787 63.702 32.420 1.00 24.74 839 VAL A CA 1
ATOM 5387 C C . VAL A 1 863 ? 72.401 64.985 32.973 1.00 28.02 839 VAL A C 1
ATOM 5388 O O . VAL A 1 863 ? 73.153 64.941 33.957 1.00 28.27 839 VAL A O 1
ATOM 5392 N N . PRO A 1 864 ? 72.114 66.139 32.374 1.00 26.97 840 PRO A N 1
ATOM 5393 C CA . PRO A 1 864 ? 72.727 67.389 32.832 1.00 24.97 840 PRO A CA 1
ATOM 5394 C C . PRO A 1 864 ? 72.086 67.931 34.100 1.00 29.56 840 PRO A C 1
ATOM 5395 O O . PRO A 1 864 ? 70.902 67.720 34.373 1.00 30.36 840 PRO A O 1
ATOM 5399 N N . ILE A 1 865 ? 72.903 68.636 34.884 1.00 30.86 841 ILE A N 1
ATOM 5400 C CA . ILE A 1 865 ? 72.434 69.434 36.009 1.00 30.79 841 ILE A CA 1
ATOM 5401 C C . ILE A 1 865 ? 73.098 70.803 35.942 1.00 33.68 841 ILE A C 1
ATOM 5402 O O . ILE A 1 865 ? 74.211 70.953 35.426 1.00 28.64 841 ILE A O 1
ATOM 5407 N N . GLU A 1 866 ? 72.399 71.809 36.459 1.00 39.31 842 GLU A N 1
ATOM 5408 C CA . GLU A 1 866 ? 72.838 73.194 36.386 1.00 47.46 842 GLU A CA 1
ATOM 5409 C C . GLU A 1 866 ? 73.314 73.702 37.741 1.00 50.48 842 GLU A C 1
ATOM 5410 O O . GLU A 1 866 ? 72.822 73.283 38.794 1.00 43.90 842 GLU A O 1
ATOM 5416 N N . GLY A 1 867 ? 74.291 74.603 37.699 1.00 64.47 843 GLY A N 1
ATOM 5417 C CA . GLY A 1 867 ? 74.861 75.191 38.898 1.00 66.47 843 GLY A CA 1
ATOM 5418 C C . GLY A 1 867 ? 75.514 76.536 38.635 1.00 73.05 843 GLY A C 1
ATOM 5419 O O . GLY A 1 867 ? 75.520 77.416 39.496 1.00 78.83 843 GLY A O 1
ATOM 5420 N N . ILE A 1 879 ? 82.837 78.691 25.744 1.00 59.91 855 ILE A N 1
ATOM 5421 C CA . ILE A 1 879 ? 82.251 77.358 25.798 1.00 57.74 855 ILE A CA 1
ATOM 5422 C C . ILE A 1 879 ? 81.732 77.086 27.203 1.00 57.92 855 ILE A C 1
ATOM 5423 O O . ILE A 1 879 ? 82.515 76.974 28.147 1.00 61.44 855 ILE A O 1
ATOM 5428 N N . PRO A 1 880 ? 80.414 76.980 27.344 1.00 55.68 856 PRO A N 1
ATOM 5429 C CA . PRO A 1 880 ? 79.832 76.738 28.662 1.00 55.35 856 PRO A CA 1
ATOM 5430 C C . PRO A 1 880 ? 80.229 75.370 29.184 1.00 50.66 856 PRO A C 1
ATOM 5431 O O . PRO A 1 880 ? 80.104 74.362 28.473 1.00 45.83 856 PRO A O 1
ATOM 5435 N N . PRO A 1 881 ? 80.720 75.293 30.417 1.00 53.83 857 PRO A N 1
ATOM 5436 C CA . PRO A 1 881 ? 81.031 73.987 31.000 1.00 53.92 857 PRO A CA 1
ATOM 5437 C C . PRO A 1 881 ? 79.759 73.199 31.262 1.00 47.33 857 PRO A C 1
ATOM 5438 O O . PRO A 1 881 ? 78.668 73.749 31.424 1.00 46.40 857 PRO A O 1
ATOM 5442 N N . LEU A 1 882 ? 79.916 71.883 31.292 1.00 45.42 858 LEU A N 1
ATOM 5443 C CA . LEU A 1 882 ? 78.794 70.966 31.404 1.00 39.15 858 LEU A CA 1
ATOM 5444 C C . LEU A 1 882 ? 78.969 70.129 32.661 1.00 38.35 858 LEU A C 1
ATOM 5445 O O . LEU A 1 882 ? 80.038 69.552 32.884 1.00 42.29 858 LEU A O 1
ATOM 5450 N N . GLU A 1 883 ? 77.926 70.081 33.483 1.00 32.96 859 GLU A N 1
ATOM 5451 C CA . GLU A 1 883 ? 77.898 69.259 34.684 1.00 29.22 859 GLU A CA 1
ATOM 5452 C C . GLU A 1 883 ? 76.793 68.229 34.519 1.00 29.61 859 GLU A C 1
ATOM 5453 O O . GLU A 1 883 ? 75.653 68.583 34.197 1.00 31.18 859 GLU A O 1
ATOM 5459 N N . VAL A 1 884 ? 77.131 66.956 34.725 1.00 32.58 860 VAL A N 1
ATOM 5460 C CA . VAL A 1 884 ? 76.200 65.864 34.484 1.00 30.67 860 VAL A CA 1
ATOM 5461 C C . VAL A 1 884 ? 76.293 64.845 35.608 1.00 31.03 860 VAL A C 1
ATOM 5462 O O . VAL A 1 884 ? 77.268 64.792 36.361 1.00 30.72 860 VAL A O 1
ATOM 5466 N N . ALA A 1 885 ? 75.254 64.025 35.696 1.00 26.52 861 ALA A N 1
ATOM 5467 C CA . ALA A 1 885 ? 75.253 62.821 36.509 1.00 26.02 861 ALA A CA 1
ATOM 5468 C C . ALA A 1 885 ? 75.374 61.662 35.534 1.00 28.72 861 ALA A C 1
ATOM 5469 O O . ALA A 1 885 ? 74.549 61.528 34.624 1.00 29.60 861 ALA A O 1
ATOM 5471 N N . LEU A 1 886 ? 76.404 60.844 35.703 1.00 28.88 862 LEU A N 1
ATOM 5472 C CA . LEU A 1 886 ? 76.601 59.679 34.850 1.00 30.30 862 LEU A CA 1
ATOM 5473 C C . LEU A 1 886 ? 76.274 58.473 35.713 1.00 32.45 862 LEU A C 1
ATOM 5474 O O . LEU A 1 886 ? 76.970 58.197 36.695 1.00 30.64 862 LEU A O 1
ATOM 5479 N N . ILE A 1 887 ? 75.213 57.767 35.351 1.00 28.86 863 ILE A N 1
ATOM 5480 C CA . ILE A 1 887 ? 74.679 56.684 36.161 1.00 29.08 863 ILE A CA 1
ATOM 5481 C C . ILE A 1 887 ? 75.071 55.361 35.524 1.00 27.18 863 ILE A C 1
ATOM 5482 O O . ILE A 1 887 ? 74.643 55.046 34.406 1.00 25.27 863 ILE A O 1
ATOM 5487 N N . GLU A 1 888 ? 75.890 54.594 36.235 1.00 24.28 864 GLU A N 1
ATOM 5488 C CA . GLU A 1 888 ? 76.300 53.261 35.830 1.00 26.20 864 GLU A CA 1
ATOM 5489 C C . GLU A 1 888 ? 75.615 52.244 36.730 1.00 29.59 864 GLU A C 1
ATOM 5490 O O . GLU A 1 888 ? 75.398 52.492 37.920 1.00 30.51 864 GLU A O 1
ATOM 5496 N N . ARG A 1 889 ? 75.272 51.095 36.158 1.00 29.26 865 ARG A N 1
ATOM 5497 C CA . ARG A 1 889 ? 74.557 50.045 36.883 1.00 29.12 865 ARG A CA 1
ATOM 5498 C C . ARG A 1 889 ? 75.208 48.705 36.572 1.00 32.29 865 ARG A C 1
ATOM 5499 O O . ARG A 1 889 ? 74.673 47.890 35.811 1.00 34.59 865 ARG A O 1
ATOM 5507 N N . PRO A 1 890 ? 76.389 48.452 37.132 1.00 31.08 866 PRO A N 1
ATOM 5508 C CA . PRO A 1 890 ? 77.002 47.136 36.951 1.00 29.92 866 PRO A CA 1
ATOM 5509 C C . PRO A 1 890 ? 76.257 46.093 37.763 1.00 31.17 866 PRO A C 1
ATOM 5510 O O . PRO A 1 890 ? 75.699 46.377 38.825 1.00 31.28 866 PRO A O 1
ATOM 5514 N N . LEU A 1 891 ? 76.239 44.875 37.235 1.00 32.73 867 LEU A N 1
ATOM 5515 C CA . LEU A 1 891 ? 75.725 43.728 37.965 1.00 41.79 867 LEU A CA 1
ATOM 5516 C C . LEU A 1 891 ? 76.836 42.871 38.547 1.00 50.61 867 LEU A C 1
ATOM 5517 O O . LEU A 1 891 ? 76.674 42.313 39.637 1.00 52.18 867 LEU A O 1
ATOM 5522 N N . SER A 1 892 ? 77.959 42.768 37.843 1.00 57.63 868 SER A N 1
ATOM 5523 C CA . SER A 1 892 ? 79.028 41.845 38.190 1.00 62.39 868 SER A CA 1
ATOM 5524 C C . SER A 1 892 ? 80.398 42.478 37.980 1.00 63.25 868 SER A C 1
ATOM 5525 O O . SER A 1 892 ? 80.504 43.590 37.463 1.00 64.22 868 SER A O 1
ATOM 5528 N N . PRO B 1 13 ? 80.832 32.998 63.414 1.00 81.31 -11 PRO B N 1
ATOM 5529 C CA . PRO B 1 13 ? 80.842 31.531 63.403 1.00 78.92 -11 PRO B CA 1
ATOM 5530 C C . PRO B 1 13 ? 79.454 30.942 63.181 1.00 72.92 -11 PRO B C 1
ATOM 5531 O O . PRO B 1 13 ? 78.521 31.283 63.905 1.00 73.37 -11 PRO B O 1
ATOM 5535 N N . THR B 1 14 ? 79.325 30.060 62.189 1.00 67.77 -10 THR B N 1
ATOM 5536 C CA . THR B 1 14 ? 78.029 29.467 61.887 1.00 63.54 -10 THR B CA 1
ATOM 5537 C C . THR B 1 14 ? 77.616 28.385 62.874 1.00 55.12 -10 THR B C 1
ATOM 5538 O O . THR B 1 14 ? 76.416 28.119 63.004 1.00 53.98 -10 THR B O 1
ATOM 5542 N N . THR B 1 15 ? 78.559 27.760 63.575 1.00 51.09 -9 THR B N 1
ATOM 5543 C CA . THR B 1 15 ? 78.220 26.686 64.496 1.00 49.24 -9 THR B CA 1
ATOM 5544 C C . THR B 1 15 ? 78.795 26.939 65.882 1.00 46.92 -9 THR B C 1
ATOM 5545 O O . THR B 1 15 ? 79.850 27.560 66.046 1.00 51.32 -9 THR B O 1
ATOM 5549 N N . GLU B 1 16 ? 78.074 26.427 66.876 1.00 37.08 -8 GLU B N 1
ATOM 5550 C CA . GLU B 1 16 ? 78.440 26.489 68.281 1.00 32.65 -8 GLU B CA 1
ATOM 5551 C C . GLU B 1 16 ? 78.073 25.151 68.902 1.00 33.56 -8 GLU B C 1
ATOM 5552 O O . GLU B 1 16 ? 77.320 24.364 68.321 1.00 30.26 -8 GLU B O 1
ATOM 5558 N N . ASN B 1 17 ? 78.613 24.891 70.088 1.00 32.72 -7 ASN B N 1
ATOM 5559 C CA . ASN B 1 17 ? 78.336 23.630 70.767 1.00 37.44 -7 ASN B CA 1
ATOM 5560 C C . ASN B 1 17 ? 78.342 23.867 72.267 1.00 37.26 -7 ASN B C 1
ATOM 5561 O O . ASN B 1 17 ? 79.360 24.286 72.825 1.00 39.31 -7 ASN B O 1
ATOM 5566 N N . LEU B 1 18 ? 77.214 23.595 72.912 1.00 35.26 -6 LEU B N 1
ATOM 5567 C CA . LEU B 1 18 ? 77.108 23.681 74.358 1.00 32.93 -6 LEU B CA 1
ATOM 5568 C C . LEU B 1 18 ? 77.129 22.281 74.956 1.00 34.21 -6 LEU B C 1
ATOM 5569 O O . LEU B 1 18 ? 76.613 21.325 74.371 1.00 34.31 -6 LEU B O 1
ATOM 5574 N N . TYR B 1 19 ? 77.735 22.171 76.133 1.00 33.49 -5 TYR B N 1
ATOM 5575 C CA . TYR B 1 19 ? 77.755 20.923 76.884 1.00 35.65 -5 TYR B CA 1
ATOM 5576 C C . TYR B 1 19 ? 77.595 21.272 78.353 1.00 35.69 -5 TYR B C 1
ATOM 5577 O O . TYR B 1 19 ? 78.421 22.001 78.906 1.00 35.15 -5 TYR B O 1
ATOM 5586 N N . PHE B 1 20 ? 76.530 20.769 78.973 1.00 34.88 -4 PHE B N 1
ATOM 5587 C CA . PHE B 1 20 ? 76.253 21.002 80.389 1.00 37.96 -4 PHE B CA 1
ATOM 5588 C C . PHE B 1 20 ? 75.952 19.655 81.039 1.00 42.73 -4 PHE B C 1
ATOM 5589 O O . PHE B 1 20 ? 74.833 19.146 80.922 1.00 42.95 -4 PHE B O 1
ATOM 5597 N N . GLN B 1 21 ? 76.947 19.095 81.728 1.00 42.23 -3 GLN B N 1
ATOM 5598 C CA . GLN B 1 21 ? 76.798 17.877 82.527 1.00 42.67 -3 GLN B CA 1
ATOM 5599 C C . GLN B 1 21 ? 76.081 16.765 81.759 1.00 40.69 -3 GLN B C 1
ATOM 5600 O O . GLN B 1 21 ? 75.102 16.182 82.229 1.00 38.94 -3 GLN B O 1
ATOM 5606 N N . GLY B 1 22 ? 76.578 16.471 80.558 1.00 42.46 -2 GLY B N 1
ATOM 5607 C CA . GLY B 1 22 ? 76.064 15.387 79.753 1.00 44.02 -2 GLY B CA 1
ATOM 5608 C C . GLY B 1 22 ? 75.164 15.807 78.607 1.00 42.04 -2 GLY B C 1
ATOM 5609 O O . GLY B 1 22 ? 75.007 15.037 77.650 1.00 43.96 -2 GLY B O 1
ATOM 5610 N N . ALA B 1 23 ? 74.568 16.995 78.677 1.00 42.19 -1 ALA B N 1
ATOM 5611 C CA . ALA B 1 23 ? 73.633 17.460 77.659 1.00 40.07 -1 ALA B CA 1
ATOM 5612 C C . ALA B 1 23 ? 74.391 18.191 76.555 1.00 36.65 -1 ALA B C 1
ATOM 5613 O O . ALA B 1 23 ? 75.035 19.214 76.810 1.00 35.44 -1 ALA B O 1
ATOM 5615 N N . HIS B 1 24 ? 74.310 17.668 75.335 1.00 37.83 0 HIS B N 1
ATOM 5616 C CA . HIS B 1 24 ? 74.918 18.287 74.163 1.00 41.87 0 HIS B CA 1
ATOM 5617 C C . HIS B 1 24 ? 73.867 19.062 73.382 1.00 41.63 0 HIS B C 1
ATOM 5618 O O . HIS B 1 24 ? 72.780 18.541 73.110 1.00 44.85 0 HIS B O 1
ATOM 5633 N N . ASP B 1 26 ? 74.024 20.927 69.725 1.00 31.13 2 ASP B N 1
ATOM 5634 C CA . ASP B 1 26 ? 74.698 21.334 68.499 1.00 37.01 2 ASP B CA 1
ATOM 5635 C C . ASP B 1 26 ? 73.880 22.451 67.861 1.00 36.20 2 ASP B C 1
ATOM 5636 O O . ASP B 1 26 ? 72.690 22.269 67.584 1.00 39.20 2 ASP B O 1
ATOM 5641 N N . ILE B 1 27 ? 74.506 23.603 67.629 1.00 33.76 3 ILE B N 1
ATOM 5642 C CA . ILE B 1 27 ? 73.788 24.810 67.233 1.00 33.13 3 ILE B CA 1
ATOM 5643 C C . ILE B 1 27 ? 74.225 25.238 65.839 1.00 35.23 3 ILE B C 1
ATOM 5644 O O . ILE B 1 27 ? 75.425 25.362 65.567 1.00 36.10 3 ILE B O 1
ATOM 5649 N N . HIS B 1 28 ? 73.245 25.472 64.964 1.00 34.49 4 HIS B N 1
ATOM 5650 C CA . HIS B 1 28 ? 73.444 26.198 63.714 1.00 34.22 4 HIS B CA 1
ATOM 5651 C C . HIS B 1 28 ? 73.074 27.657 63.959 1.00 34.15 4 HIS B C 1
ATOM 5652 O O . HIS B 1 28 ? 71.893 27.987 64.112 1.00 36.03 4 HIS B O 1
ATOM 5659 N N . ARG B 1 29 ? 74.080 28.527 63.997 1.00 31.36 5 ARG B N 1
ATOM 5660 C CA . ARG B 1 29 ? 73.868 29.948 64.256 1.00 33.78 5 ARG B CA 1
ATOM 5661 C C . ARG B 1 29 ? 73.520 30.636 62.941 1.00 36.33 5 ARG B C 1
ATOM 5662 O O . ARG B 1 29 ? 74.382 30.797 62.070 1.00 37.63 5 ARG B O 1
ATOM 5670 N N . CYS B 1 30 ? 72.264 31.052 62.797 1.00 33.61 6 CYS B N 1
ATOM 5671 C CA . CYS B 1 30 ? 71.732 31.541 61.531 1.00 36.79 6 CYS B CA 1
ATOM 5672 C C . CYS B 1 30 ? 71.437 33.033 61.611 1.00 39.24 6 CYS B C 1
ATOM 5673 O O . CYS B 1 30 ? 70.780 33.494 62.550 1.00 39.90 6 CYS B O 1
ATOM 5676 N N . ARG B 1 31 ? 71.920 33.780 60.616 1.00 39.04 7 ARG B N 1
ATOM 5677 C CA . ARG B 1 31 ? 71.638 35.204 60.489 1.00 37.83 7 ARG B CA 1
ATOM 5678 C C . ARG B 1 31 ? 71.040 35.561 59.134 1.00 36.58 7 ARG B C 1
ATOM 5679 O O . ARG B 1 31 ? 71.006 36.743 58.775 1.00 37.22 7 ARG B O 1
ATOM 5687 N N . PHE B 1 32 ? 70.575 34.573 58.373 1.00 37.48 8 PHE B N 1
ATOM 5688 C CA . PHE B 1 32 ? 70.066 34.790 57.025 1.00 37.52 8 PHE B CA 1
ATOM 5689 C C . PHE B 1 32 ? 68.554 34.981 56.976 1.00 37.87 8 PHE B C 1
ATOM 5690 O O . PHE B 1 32 ? 68.005 35.166 55.885 1.00 40.30 8 PHE B O 1
ATOM 5698 N N . VAL B 1 33 ? 67.869 34.946 58.117 1.00 38.16 9 VAL B N 1
ATOM 5699 C CA . VAL B 1 33 ? 66.432 35.197 58.171 1.00 36.34 9 VAL B CA 1
ATOM 5700 C C . VAL B 1 33 ? 66.258 36.705 58.325 1.00 40.04 9 VAL B C 1
ATOM 5701 O O . VAL B 1 33 ? 66.386 37.255 59.421 1.00 41.88 9 VAL B O 1
ATOM 5705 N N . ARG B 1 34 ? 65.970 37.374 57.210 1.00 38.75 10 ARG B N 1
ATOM 5706 C CA . ARG B 1 34 ? 65.996 38.835 57.142 1.00 41.51 10 ARG B CA 1
ATOM 5707 C C . ARG B 1 34 ? 64.654 39.439 57.564 1.00 39.36 10 ARG B C 1
ATOM 5708 O O . ARG B 1 34 ? 63.990 40.135 56.796 1.00 38.84 10 ARG B O 1
ATOM 5716 N N . TYR B 1 35 ? 64.255 39.166 58.803 1.00 34.99 11 TYR B N 1
ATOM 5717 C CA . TYR B 1 35 ? 63.003 39.719 59.304 1.00 34.31 11 TYR B CA 1
ATOM 5718 C C . TYR B 1 35 ? 63.101 41.242 59.310 1.00 35.96 11 TYR B C 1
ATOM 5719 O O . TYR B 1 35 ? 64.017 41.796 59.933 1.00 37.17 11 TYR B O 1
ATOM 5728 N N . PRO B 1 36 ? 62.197 41.948 58.639 1.00 38.23 12 PRO B N 1
ATOM 5729 C CA . PRO B 1 36 ? 62.353 43.397 58.504 1.00 37.71 12 PRO B CA 1
ATOM 5730 C C . PRO B 1 36 ? 61.956 44.131 59.771 1.00 38.09 12 PRO B C 1
ATOM 5731 O O . PRO B 1 36 ? 61.087 43.699 60.533 1.00 43.29 12 PRO B O 1
ATOM 5735 N N . ALA B 1 37 ? 62.622 45.257 59.988 1.00 34.59 13 ALA B N 1
ATOM 5736 C CA . ALA B 1 37 ? 62.247 46.178 61.044 1.00 42.42 13 ALA B CA 1
ATOM 5737 C C . ALA B 1 37 ? 61.332 47.239 60.450 1.00 40.89 13 ALA B C 1
ATOM 5738 O O . ALA B 1 37 ? 61.635 47.808 59.396 1.00 42.03 13 ALA B O 1
ATOM 5740 N N . SER B 1 38 ? 60.214 47.495 61.116 1.00 35.79 14 SER B N 1
ATOM 5741 C CA . SER B 1 38 ? 59.293 48.540 60.703 1.00 31.51 14 SER B CA 1
ATOM 5742 C C . SER B 1 38 ? 59.383 49.697 61.685 1.00 27.08 14 SER B C 1
ATOM 5743 O O . SER B 1 38 ? 59.410 49.489 62.902 1.00 26.70 14 SER B O 1
ATOM 5746 N N . ALA B 1 39 ? 59.442 50.912 61.146 1.00 28.62 15 ALA B N 1
ATOM 5747 C CA . ALA B 1 39 ? 59.596 52.095 61.979 1.00 29.20 15 ALA B CA 1
ATOM 5748 C C . ALA B 1 39 ? 58.416 52.246 62.927 1.00 27.80 15 ALA B C 1
ATOM 5749 O O . ALA B 1 39 ? 57.274 51.940 62.578 1.00 28.59 15 ALA B O 1
ATOM 5751 N N . ILE B 1 40 ? 58.700 52.719 64.135 1.00 27.23 16 ILE B N 1
ATOM 5752 C CA . ILE B 1 40 ? 57.650 53.134 65.058 1.00 28.63 16 ILE B CA 1
ATOM 5753 C C . ILE B 1 40 ? 57.244 54.559 64.707 1.00 29.16 16 ILE B C 1
ATOM 5754 O O . ILE B 1 40 ? 58.049 55.490 64.815 1.00 29.86 16 ILE B O 1
ATOM 5759 N N . ASN B 1 41 ? 55.994 54.729 64.276 1.00 27.99 17 ASN B N 1
ATOM 5760 C CA . ASN B 1 41 ? 55.484 56.037 63.894 1.00 26.85 17 ASN B CA 1
ATOM 5761 C C . ASN B 1 41 ? 54.615 56.678 64.964 1.00 27.70 17 ASN B C 1
ATOM 5762 O O . ASN B 1 41 ? 54.406 57.895 64.920 1.00 29.78 17 ASN B O 1
ATOM 5767 N N . ALA B 1 42 ? 54.113 55.900 65.921 1.00 27.67 18 ALA B N 1
ATOM 5768 C CA . ALA B 1 42 ? 53.123 56.403 66.862 1.00 30.33 18 ALA B CA 1
ATOM 5769 C C . ALA B 1 42 ? 53.184 55.589 68.146 1.00 29.25 18 ALA B C 1
ATOM 5770 O O . ALA B 1 42 ? 53.369 54.370 68.108 1.00 27.83 18 ALA B O 1
ATOM 5772 N N . VAL B 1 43 ? 53.034 56.279 69.276 1.00 29.82 19 VAL B N 1
ATOM 5773 C CA . VAL B 1 43 ? 53.100 55.683 70.607 1.00 30.83 19 VAL B CA 1
ATOM 5774 C C . VAL B 1 43 ? 51.993 56.308 71.448 1.00 28.33 19 VAL B C 1
ATOM 5775 O O . VAL B 1 43 ? 51.853 57.535 71.471 1.00 31.94 19 VAL B O 1
ATOM 5779 N N . ALA B 1 44 ? 51.208 55.478 72.140 1.00 29.23 20 ALA B N 1
ATOM 5780 C CA . ALA B 1 44 ? 50.085 56.007 72.908 1.00 28.92 20 ALA B CA 1
ATOM 5781 C C . ALA B 1 44 ? 49.661 55.034 74.001 1.00 30.22 20 ALA B C 1
ATOM 5782 O O . ALA B 1 44 ? 49.524 53.834 73.750 1.00 31.88 20 ALA B O 1
ATOM 5784 N N . PHE B 1 45 ? 49.441 55.567 75.204 1.00 26.50 21 PHE B N 1
ATOM 5785 C CA . PHE B 1 45 ? 49.000 54.819 76.374 1.00 27.29 21 PHE B CA 1
ATOM 5786 C C . PHE B 1 45 ? 47.492 54.943 76.568 1.00 28.43 21 PHE B C 1
ATOM 5787 O O . PHE B 1 45 ? 46.882 55.950 76.198 1.00 29.18 21 PHE B O 1
ATOM 5795 N N . THR B 1 46 ? 46.894 53.899 77.151 1.00 31.45 22 THR B N 1
ATOM 5796 C CA . THR B 1 46 ? 45.488 53.974 77.543 1.00 30.91 22 THR B CA 1
ATOM 5797 C C . THR B 1 46 ? 45.257 55.107 78.537 1.00 34.33 22 THR B C 1
ATOM 5798 O O . THR B 1 46 ? 44.227 55.789 78.488 1.00 34.51 22 THR B O 1
ATOM 5802 N N . HIS B 1 47 ? 46.199 55.306 79.456 1.00 33.48 23 HIS B N 1
ATOM 5803 C CA . HIS B 1 47 ? 46.125 56.346 80.472 1.00 32.37 23 HIS B CA 1
ATOM 5804 C C . HIS B 1 47 ? 47.441 57.106 80.467 1.00 35.05 23 HIS B C 1
ATOM 5805 O O . HIS B 1 47 ? 48.511 56.488 80.488 1.00 36.15 23 HIS B O 1
ATOM 5812 N N . SER B 1 48 ? 47.369 58.438 80.424 1.00 34.31 24 SER B N 1
ATOM 5813 C CA . SER B 1 48 ? 48.578 59.229 80.625 1.00 38.08 24 SER B CA 1
ATOM 5814 C C . SER B 1 48 ? 49.029 59.192 82.078 1.00 39.31 24 SER B C 1
ATOM 5815 O O . SER B 1 48 ? 50.235 59.193 82.354 1.00 38.29 24 SER B O 1
ATOM 5818 N N . ALA B 1 49 ? 48.082 59.144 83.012 1.00 39.43 25 ALA B N 1
ATOM 5819 C CA . ALA B 1 49 ? 48.390 59.228 84.430 1.00 42.77 25 ALA B CA 1
ATOM 5820 C C . ALA B 1 49 ? 47.234 58.627 85.215 1.00 47.35 25 ALA B C 1
ATOM 5821 O O . ALA B 1 49 ? 46.071 58.781 84.834 1.00 48.19 25 ALA B O 1
ATOM 5823 N N . LEU B 1 50 ? 47.564 57.935 86.297 1.00 45.40 26 LEU B N 1
ATOM 5824 C CA . LEU B 1 50 ? 46.567 57.434 87.221 1.00 43.49 26 LEU B CA 1
ATOM 5825 C C . LEU B 1 50 ? 46.591 58.250 88.509 1.00 47.36 26 LEU B C 1
ATOM 5826 O O . LEU B 1 50 ? 47.630 58.811 88.871 1.00 49.06 26 LEU B O 1
ATOM 5831 N N . PRO B 1 51 ? 45.460 58.361 89.207 1.00 50.90 27 PRO B N 1
ATOM 5832 C CA . PRO B 1 51 ? 45.460 59.068 90.493 1.00 51.33 27 PRO B CA 1
ATOM 5833 C C . PRO B 1 51 ? 46.434 58.433 91.473 1.00 52.17 27 PRO B C 1
ATOM 5834 O O . PRO B 1 51 ? 46.671 57.223 91.457 1.00 51.55 27 PRO B O 1
ATOM 5838 N N . VAL B 1 52 ? 47.010 59.272 92.327 1.00 56.69 28 VAL B N 1
ATOM 5839 C CA . VAL B 1 52 ? 47.912 58.801 93.372 1.00 60.77 28 VAL B CA 1
ATOM 5840 C C . VAL B 1 52 ? 47.093 58.252 94.532 1.00 66.13 28 VAL B C 1
ATOM 5841 O O . VAL B 1 52 ? 46.156 58.902 95.010 1.00 67.61 28 VAL B O 1
ATOM 5845 N N . VAL B 1 53 ? 47.436 57.042 94.980 1.00 71.17 29 VAL B N 1
ATOM 5846 C CA . VAL B 1 53 ? 46.803 56.406 96.128 1.00 76.92 29 VAL B CA 1
ATOM 5847 C C . VAL B 1 53 ? 47.902 55.851 97.022 1.00 86.04 29 VAL B C 1
ATOM 5848 O O . VAL B 1 53 ? 49.039 55.646 96.590 1.00 85.69 29 VAL B O 1
ATOM 5852 N N . SER B 1 54 ? 47.559 55.622 98.297 1.00 97.53 30 SER B N 1
ATOM 5853 C CA . SER B 1 54 ? 48.560 55.087 99.218 1.00 103.22 30 SER B CA 1
ATOM 5854 C C . SER B 1 54 ? 47.933 54.122 100.230 1.00 105.81 30 SER B C 1
ATOM 5855 O O . SER B 1 54 ? 47.781 54.414 101.416 1.00 107.33 30 SER B O 1
ATOM 5858 N N . SER B 1 55 ? 47.553 52.940 99.757 1.00 105.16 31 SER B N 1
ATOM 5859 C CA . SER B 1 55 ? 47.157 51.836 100.626 1.00 104.68 31 SER B CA 1
ATOM 5860 C C . SER B 1 55 ? 48.216 50.748 100.481 1.00 106.31 31 SER B C 1
ATOM 5861 O O . SER B 1 55 ? 47.972 49.669 99.935 1.00 106.22 31 SER B O 1
ATOM 5864 N N . SER B 1 56 ? 49.418 51.069 100.963 1.00 109.41 32 SER B N 1
ATOM 5865 C CA . SER B 1 56 ? 50.604 50.219 100.850 1.00 112.40 32 SER B CA 1
ATOM 5866 C C . SER B 1 56 ? 51.008 50.084 99.386 1.00 114.66 32 SER B C 1
ATOM 5867 O O . SER B 1 56 ? 51.703 50.946 98.844 1.00 115.77 32 SER B O 1
ATOM 5870 N N . TYR B 1 59 ? 44.700 50.527 97.289 1.00 78.89 35 TYR B N 1
ATOM 5871 C CA . TYR B 1 59 ? 44.935 49.693 96.119 1.00 79.09 35 TYR B CA 1
ATOM 5872 C C . TYR B 1 59 ? 43.616 49.314 95.456 1.00 75.06 35 TYR B C 1
ATOM 5873 O O . TYR B 1 59 ? 43.310 48.143 95.241 1.00 73.58 35 TYR B O 1
ATOM 5882 N N . LEU B 1 60 ? 42.857 50.355 95.139 1.00 73.65 36 LEU B N 1
ATOM 5883 C CA . LEU B 1 60 ? 41.624 50.319 94.373 1.00 74.56 36 LEU B CA 1
ATOM 5884 C C . LEU B 1 60 ? 41.896 50.256 92.875 1.00 71.19 36 LEU B C 1
ATOM 5885 O O . LEU B 1 60 ? 40.970 50.469 92.083 1.00 70.55 36 LEU B O 1
ATOM 5890 N N . GLN B 1 61 ? 43.153 50.013 92.499 1.00 69.51 37 GLN B N 1
ATOM 5891 C CA . GLN B 1 61 ? 43.625 50.128 91.133 1.00 69.82 37 GLN B CA 1
ATOM 5892 C C . GLN B 1 61 ? 44.110 48.807 90.504 1.00 76.98 37 GLN B C 1
ATOM 5893 O O . GLN B 1 61 ? 44.776 48.891 89.451 1.00 74.74 37 GLN B O 1
ATOM 5899 N N . LYS B 1 62 ? 43.842 47.597 91.117 1.00 89.78 38 LYS B N 1
ATOM 5900 C CA . LYS B 1 62 ? 44.167 46.334 90.425 1.00 91.88 38 LYS B CA 1
ATOM 5901 C C . LYS B 1 62 ? 43.883 46.504 88.972 1.00 90.46 38 LYS B C 1
ATOM 5902 O O . LYS B 1 62 ? 44.742 46.359 88.108 1.00 91.33 38 LYS B O 1
ATOM 5908 N N . ASN B 1 63 ? 42.583 46.670 88.721 1.00 80.80 39 ASN B N 1
ATOM 5909 C CA . ASN B 1 63 ? 41.749 46.347 87.577 1.00 67.68 39 ASN B CA 1
ATOM 5910 C C . ASN B 1 63 ? 41.866 47.370 86.509 1.00 57.61 39 ASN B C 1
ATOM 5911 O O . ASN B 1 63 ? 41.285 47.218 85.425 1.00 54.88 39 ASN B O 1
ATOM 5916 N N . ILE B 1 64 ? 42.570 48.433 86.845 1.00 50.94 40 ILE B N 1
ATOM 5917 C CA . ILE B 1 64 ? 42.952 49.379 85.839 1.00 50.41 40 ILE B CA 1
ATOM 5918 C C . ILE B 1 64 ? 43.952 48.651 84.975 1.00 48.41 40 ILE B C 1
ATOM 5919 O O . ILE B 1 64 ? 44.918 48.051 85.471 1.00 46.91 40 ILE B O 1
ATOM 5924 N N . GLN B 1 65 ? 43.675 48.626 83.704 1.00 47.34 41 GLN B N 1
ATOM 5925 C CA . GLN B 1 65 ? 44.480 47.887 82.760 1.00 46.49 41 GLN B CA 1
ATOM 5926 C C . GLN B 1 65 ? 45.099 48.909 81.827 1.00 39.76 41 GLN B C 1
ATOM 5927 O O . GLN B 1 65 ? 44.428 49.434 80.929 1.00 36.24 41 GLN B O 1
ATOM 5933 N N . VAL B 1 66 ? 46.360 49.221 82.091 1.00 36.89 42 VAL B N 1
ATOM 5934 C CA . VAL B 1 66 ? 47.137 50.151 81.288 1.00 35.43 42 VAL B CA 1
ATOM 5935 C C . VAL B 1 66 ? 47.817 49.356 80.191 1.00 33.84 42 VAL B C 1
ATOM 5936 O O . VAL B 1 66 ? 48.441 48.320 80.455 1.00 36.11 42 VAL B O 1
ATOM 5940 N N . ARG B 1 67 ? 47.663 49.808 78.957 1.00 31.38 43 ARG B N 1
ATOM 5941 C CA . ARG B 1 67 ? 48.372 49.207 77.846 1.00 30.48 43 ARG B CA 1
ATOM 5942 C C . ARG B 1 67 ? 49.041 50.298 77.030 1.00 33.07 43 ARG B C 1
ATOM 5943 O O . ARG B 1 67 ? 48.583 51.444 76.993 1.00 28.88 43 ARG B O 1
ATOM 5951 N N . LEU B 1 68 ? 50.141 49.928 76.390 1.00 33.54 44 LEU B N 1
ATOM 5952 C CA . LEU B 1 68 ? 50.796 50.778 75.412 1.00 31.71 44 LEU B CA 1
ATOM 5953 C C . LEU B 1 68 ? 50.489 50.255 74.016 1.00 31.76 44 LEU B C 1
ATOM 5954 O O . LEU B 1 68 ? 50.556 49.047 73.763 1.00 27.65 44 LEU B O 1
ATOM 5959 N N . ALA B 1 69 ? 50.143 51.167 73.114 1.00 32.39 45 ALA B N 1
ATOM 5960 C CA . ALA B 1 69 ? 49.944 50.844 71.709 1.00 30.03 45 ALA B CA 1
ATOM 5961 C C . ALA B 1 69 ? 51.102 51.415 70.904 1.00 29.68 45 ALA B C 1
ATOM 5962 O O . ALA B 1 69 ? 51.465 52.585 71.072 1.00 31.89 45 ALA B O 1
ATOM 5964 N N . ILE B 1 70 ? 51.679 50.591 70.036 1.00 24.01 46 ILE B N 1
ATOM 5965 C CA . ILE B 1 70 ? 52.783 50.991 69.171 1.00 24.02 46 ILE B CA 1
ATOM 5966 C C . ILE B 1 70 ? 52.350 50.781 67.727 1.00 26.49 46 ILE B C 1
ATOM 5967 O O . ILE B 1 70 ? 52.006 49.659 67.331 1.00 27.85 46 ILE B O 1
ATOM 5972 N N . GLY B 1 71 ? 52.363 51.856 66.945 1.00 27.05 47 GLY B N 1
ATOM 5973 C CA . GLY B 1 71 ? 51.964 51.818 65.548 1.00 26.43 47 GLY B CA 1
ATOM 5974 C C . GLY B 1 71 ? 53.177 51.875 64.643 1.00 27.59 47 GLY B C 1
ATOM 5975 O O . GLY B 1 71 ? 54.050 52.732 64.806 1.00 26.29 47 GLY B O 1
ATOM 5976 N N . ARG B 1 72 ? 53.218 50.960 63.677 1.00 24.15 48 ARG B N 1
ATOM 5977 C CA . ARG B 1 72 ? 54.359 50.802 62.790 1.00 27.51 48 ARG B CA 1
ATOM 5978 C C . ARG B 1 72 ? 54.075 51.372 61.404 1.00 29.19 48 ARG B C 1
ATOM 5979 O O . ARG B 1 72 ? 52.926 51.516 60.980 1.00 28.46 48 ARG B O 1
ATOM 5987 N N . ALA B 1 73 ? 55.162 51.703 60.703 1.00 25.27 49 ALA B N 1
ATOM 5988 C CA . ALA B 1 73 ? 55.077 52.151 59.317 1.00 30.84 49 ALA B CA 1
ATOM 5989 C C . ALA B 1 73 ? 54.437 51.119 58.394 1.00 31.82 49 ALA B C 1
ATOM 5990 O O . ALA B 1 73 ? 53.947 51.491 57.323 1.00 31.65 49 ALA B O 1
ATOM 5992 N N . ASN B 1 74 ? 54.458 49.837 58.751 1.00 30.64 50 ASN B N 1
ATOM 5993 C CA . ASN B 1 74 ? 53.818 48.819 57.927 1.00 29.08 50 ASN B CA 1
ATOM 5994 C C . ASN B 1 74 ? 52.359 48.585 58.305 1.00 27.83 50 ASN B C 1
ATOM 5995 O O . ASN B 1 74 ? 51.728 47.678 57.754 1.00 28.45 50 ASN B O 1
ATOM 6000 N N . GLY B 1 75 ? 51.813 49.382 59.224 1.00 29.85 51 GLY B N 1
ATOM 6001 C CA . GLY B 1 75 ? 50.426 49.275 59.621 1.00 27.97 51 GLY B CA 1
ATOM 6002 C C . GLY B 1 75 ? 50.155 48.400 60.827 1.00 26.24 51 GLY B C 1
ATOM 6003 O O . GLY B 1 75 ? 49.041 48.449 61.364 1.00 23.54 51 GLY B O 1
ATOM 6004 N N . ASP B 1 76 ? 51.121 47.586 61.253 1.00 23.75 52 ASP B N 1
ATOM 6005 C CA . ASP B 1 76 ? 50.978 46.832 62.493 1.00 27.03 52 ASP B CA 1
ATOM 6006 C C . ASP B 1 76 ? 50.648 47.758 63.656 1.00 26.74 52 ASP B C 1
ATOM 6007 O O . ASP B 1 76 ? 51.142 48.885 63.734 1.00 27.71 52 ASP B O 1
ATOM 6012 N N . ILE B 1 77 ? 49.797 47.278 64.559 1.00 29.05 53 ILE B N 1
ATOM 6013 C CA . ILE B 1 77 ? 49.541 47.943 65.831 1.00 28.64 53 ILE B CA 1
ATOM 6014 C C . ILE B 1 77 ? 49.765 46.920 66.933 1.00 28.39 53 ILE B C 1
ATOM 6015 O O . ILE B 1 77 ? 49.087 45.887 66.972 1.00 29.72 53 ILE B O 1
ATOM 6020 N N . GLU B 1 78 ? 50.714 47.203 67.820 1.00 28.47 54 GLU B N 1
ATOM 6021 C CA . GLU B 1 78 ? 51.112 46.287 68.879 1.00 28.57 54 GLU B CA 1
ATOM 6022 C C . GLU B 1 78 ? 50.592 46.783 70.220 1.00 26.15 54 GLU B C 1
ATOM 6023 O O . GLU B 1 78 ? 50.743 47.963 70.551 1.00 25.79 54 GLU B O 1
ATOM 6029 N N . ILE B 1 79 ? 49.990 45.880 70.987 1.00 26.15 55 ILE B N 1
ATOM 6030 C CA . ILE B 1 79 ? 49.519 46.173 72.335 1.00 27.92 55 ILE B CA 1
ATOM 6031 C C . ILE B 1 79 ? 50.535 45.599 73.317 1.00 31.90 55 ILE B C 1
ATOM 6032 O O . ILE B 1 79 ? 50.765 44.384 73.344 1.00 28.53 55 ILE B O 1
ATOM 6037 N N . TRP B 1 80 ? 51.133 46.469 74.130 1.00 31.03 56 TRP B N 1
ATOM 6038 C CA . TRP B 1 80 ? 52.140 46.088 75.113 1.00 31.95 56 TRP B CA 1
ATOM 6039 C C . TRP B 1 80 ? 51.613 46.318 76.524 1.00 36.22 56 TRP B C 1
ATOM 6040 O O . TRP B 1 80 ? 50.890 47.286 76.777 1.00 32.23 56 TRP B O 1
ATOM 6051 N N . ASN B 1 81 ? 51.996 45.432 77.445 1.00 38.77 57 ASN B N 1
ATOM 6052 C CA . ASN B 1 81 ? 51.654 45.572 78.856 1.00 37.12 57 ASN B CA 1
ATOM 6053 C C . ASN B 1 81 ? 52.896 45.990 79.632 1.00 36.63 57 ASN B C 1
ATOM 6054 O O . ASN B 1 81 ? 53.879 45.233 79.660 1.00 34.76 57 ASN B O 1
ATOM 6059 N N . PRO B 1 82 ? 52.906 47.167 80.269 1.00 36.89 58 PRO B N 1
ATOM 6060 C CA . PRO B 1 82 ? 54.125 47.601 80.976 1.00 37.62 58 PRO B CA 1
ATOM 6061 C C . PRO B 1 82 ? 54.473 46.763 82.200 1.00 42.22 58 PRO B C 1
ATOM 6062 O O . PRO B 1 82 ? 55.663 46.631 82.510 1.00 47.43 58 PRO B O 1
ATOM 6066 N N . LEU B 1 83 ? 53.483 46.183 82.882 1.00 41.62 59 LEU B N 1
ATOM 6067 C CA . LEU B 1 83 ? 53.690 45.234 83.986 1.00 50.80 59 LEU B CA 1
ATOM 6068 C C . LEU B 1 83 ? 54.756 45.710 84.977 1.00 53.92 59 LEU B C 1
ATOM 6069 O O . LEU B 1 83 ? 55.648 44.955 85.371 1.00 54.99 59 LEU B O 1
ATOM 6074 N N . ASN B 1 84 ? 54.658 46.983 85.371 1.00 56.57 60 ASN B N 1
ATOM 6075 C CA . ASN B 1 84 ? 55.572 47.640 86.325 1.00 59.54 60 ASN B CA 1
ATOM 6076 C C . ASN B 1 84 ? 57.037 47.284 86.062 1.00 58.78 60 ASN B C 1
ATOM 6077 O O . ASN B 1 84 ? 57.776 46.865 86.956 1.00 61.94 60 ASN B O 1
ATOM 6082 N N . GLY B 1 85 ? 57.452 47.441 84.805 1.00 58.28 61 GLY B N 1
ATOM 6083 C CA . GLY B 1 85 ? 58.818 47.194 84.390 1.00 61.78 61 GLY B CA 1
ATOM 6084 C C . GLY B 1 85 ? 59.019 45.927 83.587 1.00 64.39 61 GLY B C 1
ATOM 6085 O O . GLY B 1 85 ? 59.994 45.838 82.831 1.00 63.16 61 GLY B O 1
ATOM 6086 N N . GLY B 1 86 ? 58.134 44.945 83.729 1.00 70.56 62 GLY B N 1
ATOM 6087 C CA . GLY B 1 86 ? 58.189 43.776 82.875 1.00 70.07 62 GLY B CA 1
ATOM 6088 C C . GLY B 1 86 ? 57.432 43.987 81.581 1.00 69.32 62 GLY B C 1
ATOM 6089 O O . GLY B 1 86 ? 56.294 43.534 81.435 1.00 77.77 62 GLY B O 1
ATOM 6090 N N . TRP B 1 87 ? 58.055 44.677 80.630 1.00 54.78 63 TRP B N 1
ATOM 6091 C CA . TRP B 1 87 ? 57.378 44.984 79.379 1.00 44.36 63 TRP B CA 1
ATOM 6092 C C . TRP B 1 87 ? 57.153 43.710 78.578 1.00 41.78 63 TRP B C 1
ATOM 6093 O O . TRP B 1 87 ? 58.087 42.939 78.333 1.00 41.84 63 TRP B O 1
ATOM 6104 N N . TYR B 1 88 ? 55.903 43.490 78.175 1.00 36.70 64 TYR B N 1
ATOM 6105 C CA . TYR B 1 88 ? 55.497 42.265 77.502 1.00 34.67 64 TYR B CA 1
ATOM 6106 C C . TYR B 1 88 ? 54.618 42.637 76.319 1.00 31.02 64 TYR B C 1
ATOM 6107 O O . TYR B 1 88 ? 53.612 43.337 76.486 1.00 28.87 64 TYR B O 1
ATOM 6116 N N . GLN B 1 89 ? 55.003 42.185 75.131 1.00 29.73 65 GLN B N 1
ATOM 6117 C CA . GLN B 1 89 ? 54.222 42.439 73.928 1.00 32.70 65 GLN B CA 1
ATOM 6118 C C . GLN B 1 89 ? 53.126 41.385 73.821 1.00 34.55 65 GLN B C 1
ATOM 6119 O O . GLN B 1 89 ? 53.416 40.192 73.670 1.00 33.79 65 GLN B O 1
ATOM 6125 N N . GLU B 1 90 ? 51.870 41.822 73.901 1.00 33.31 66 GLU B N 1
ATOM 6126 C CA . GLU B 1 90 ? 50.744 40.904 74.052 1.00 32.37 66 GLU B CA 1
ATOM 6127 C C . GLU B 1 90 ? 50.133 40.508 72.709 1.00 36.21 66 GLU B C 1
ATOM 6128 O O . GLU B 1 90 ? 50.053 39.320 72.380 1.00 36.80 66 GLU B O 1
ATOM 6134 N N . VAL B 1 91 ? 49.688 41.494 71.934 1.00 35.26 67 VAL B N 1
ATOM 6135 C CA . VAL B 1 91 ? 48.887 41.263 70.738 1.00 37.33 67 VAL B CA 1
ATOM 6136 C C . VAL B 1 91 ? 49.421 42.157 69.629 1.00 36.95 67 VAL B C 1
ATOM 6137 O O . VAL B 1 91 ? 49.760 43.322 69.867 1.00 38.51 67 VAL B O 1
ATOM 6141 N N . ILE B 1 92 ? 49.505 41.615 68.417 1.00 31.49 68 ILE B N 1
ATOM 6142 C CA . ILE B 1 92 ? 49.852 42.396 67.237 1.00 31.13 68 ILE B CA 1
ATOM 6143 C C . ILE B 1 92 ? 48.677 42.345 66.273 1.00 35.28 68 ILE B C 1
ATOM 6144 O O . ILE B 1 92 ? 48.363 41.285 65.714 1.00 35.06 68 ILE B O 1
ATOM 6149 N N . ILE B 1 93 ? 48.032 43.490 66.077 1.00 34.12 69 ILE B N 1
ATOM 6150 C CA . ILE B 1 93 ? 46.996 43.644 65.063 1.00 28.19 69 ILE B CA 1
ATOM 6151 C C . ILE B 1 93 ? 47.723 43.898 63.750 1.00 25.97 69 ILE B C 1
ATOM 6152 O O . ILE B 1 93 ? 48.496 44.863 63.650 1.00 29.30 69 ILE B O 1
ATOM 6157 N N . PRO B 1 94 ? 47.513 43.078 62.722 1.00 27.20 70 PRO B N 1
ATOM 6158 C CA . PRO B 1 94 ? 48.365 43.173 61.532 1.00 26.63 70 PRO B CA 1
ATOM 6159 C C . PRO B 1 94 ? 48.030 44.388 60.683 1.00 26.89 70 PRO B C 1
ATOM 6160 O O . PRO B 1 94 ? 46.867 44.767 60.530 1.00 29.04 70 PRO B O 1
ATOM 6164 N N . GLY B 1 95 ? 49.074 44.997 60.131 1.00 26.00 71 GLY B N 1
ATOM 6165 C CA . GLY B 1 95 ? 48.928 45.933 59.040 1.00 27.24 71 GLY B CA 1
ATOM 6166 C C . GLY B 1 95 ? 48.711 45.190 57.739 1.00 32.16 71 GLY B C 1
ATOM 6167 O O . GLY B 1 95 ? 48.276 44.037 57.715 1.00 26.98 71 GLY B O 1
ATOM 6168 N N . GLY B 1 96 ? 49.023 45.864 56.639 1.00 36.84 72 GLY B N 1
ATOM 6169 C CA . GLY B 1 96 ? 48.842 45.239 55.343 1.00 35.62 72 GLY B CA 1
ATOM 6170 C C . GLY B 1 96 ? 49.520 46.039 54.256 1.00 36.20 72 GLY B C 1
ATOM 6171 O O . GLY B 1 96 ? 50.067 47.120 54.494 1.00 32.05 72 GLY B O 1
ATOM 6172 N N . LYS B 1 97 ? 49.492 45.467 53.054 1.00 36.50 73 LYS B N 1
ATOM 6173 C CA . LYS B 1 97 ? 50.028 46.135 51.877 1.00 40.07 73 LYS B CA 1
ATOM 6174 C C . LYS B 1 97 ? 49.393 47.506 51.694 1.00 36.76 73 LYS B C 1
ATOM 6175 O O . LYS B 1 97 ? 48.174 47.660 51.804 1.00 34.43 73 LYS B O 1
ATOM 6181 N N . ASP B 1 98 ? 50.239 48.500 51.419 1.00 38.01 74 ASP B N 1
ATOM 6182 C CA . ASP B 1 98 ? 49.809 49.877 51.186 1.00 43.02 74 ASP B CA 1
ATOM 6183 C C . ASP B 1 98 ? 49.061 50.448 52.387 1.00 45.62 74 ASP B C 1
ATOM 6184 O O . ASP B 1 98 ? 48.208 51.326 52.239 1.00 48.55 74 ASP B O 1
ATOM 6189 N N . ARG B 1 99 ? 49.378 49.961 53.584 1.00 39.24 75 ARG B N 1
ATOM 6190 C CA . ARG B 1 99 ? 48.839 50.512 54.818 1.00 34.34 75 ARG B CA 1
ATOM 6191 C C . ARG B 1 99 ? 49.973 50.907 55.750 1.00 38.51 75 ARG B C 1
ATOM 6192 O O . ARG B 1 99 ? 50.984 50.205 55.853 1.00 39.54 75 ARG B O 1
ATOM 6200 N N . SER B 1 100 ? 49.789 52.035 56.429 1.00 35.76 76 SER B N 1
ATOM 6201 C CA . SER B 1 100 ? 50.704 52.493 57.460 1.00 35.19 76 SER B CA 1
ATOM 6202 C C . SER B 1 100 ? 49.892 53.109 58.589 1.00 36.70 76 SER B C 1
ATOM 6203 O O . SER B 1 100 ? 48.795 53.630 58.370 1.00 35.23 76 SER B O 1
ATOM 6206 N N . VAL B 1 101 ? 50.436 53.041 59.800 1.00 32.89 77 VAL B N 1
ATOM 6207 C CA . VAL B 1 101 ? 49.872 53.741 60.946 1.00 33.33 77 VAL B CA 1
ATOM 6208 C C . VAL B 1 101 ? 50.754 54.945 61.220 1.00 32.39 77 VAL B C 1
ATOM 6209 O O . VAL B 1 101 ? 51.975 54.813 61.369 1.00 31.53 77 VAL B O 1
ATOM 6213 N N . ASP B 1 102 ? 50.147 56.123 61.245 1.00 34.30 78 ASP B N 1
ATOM 6214 C CA . ASP B 1 102 ? 50.886 57.355 61.440 1.00 37.97 78 ASP B CA 1
ATOM 6215 C C . ASP B 1 102 ? 50.454 58.141 62.668 1.00 37.58 78 ASP B C 1
ATOM 6216 O O . ASP B 1 102 ? 51.161 59.076 63.061 1.00 42.85 78 ASP B O 1
ATOM 6221 N N . GLY B 1 103 ? 49.317 57.803 63.269 1.00 34.58 79 GLY B N 1
ATOM 6222 C CA . GLY B 1 103 ? 48.861 58.448 64.483 1.00 31.43 79 GLY B CA 1
ATOM 6223 C C . GLY B 1 103 ? 47.979 57.512 65.284 1.00 31.09 79 GLY B C 1
ATOM 6224 O O . GLY B 1 103 ? 47.225 56.724 64.707 1.00 32.80 79 GLY B O 1
ATOM 6225 N N . LEU B 1 104 ? 48.069 57.576 66.610 1.00 26.66 80 LEU B N 1
ATOM 6226 C CA . LEU B 1 104 ? 47.266 56.738 67.490 1.00 29.10 80 LEU B CA 1
ATOM 6227 C C . LEU B 1 104 ? 46.658 57.592 68.591 1.00 31.84 80 LEU B C 1
ATOM 6228 O O . LEU B 1 104 ? 47.317 58.487 69.129 1.00 30.31 80 LEU B O 1
ATOM 6233 N N . VAL B 1 105 ? 45.402 57.307 68.929 1.00 34.35 81 VAL B N 1
ATOM 6234 C CA . VAL B 1 105 ? 44.689 58.036 69.973 1.00 34.24 81 VAL B CA 1
ATOM 6235 C C . VAL B 1 105 ? 43.891 57.033 70.796 1.00 32.72 81 VAL B C 1
ATOM 6236 O O . VAL B 1 105 ? 43.058 56.301 70.250 1.00 31.97 81 VAL B O 1
ATOM 6240 N N . TRP B 1 106 ? 44.145 56.995 72.103 1.00 31.63 82 TRP B N 1
ATOM 6241 C CA . TRP B 1 106 ? 43.294 56.276 73.041 1.00 31.70 82 TRP B CA 1
ATOM 6242 C C . TRP B 1 106 ? 42.241 57.220 73.604 1.00 33.19 82 TRP B C 1
ATOM 6243 O O . TRP B 1 106 ? 42.531 58.380 73.907 1.00 32.64 82 TRP B O 1
ATOM 6254 N N . VAL B 1 107 ? 41.017 56.719 73.739 1.00 34.83 83 VAL B N 1
ATOM 6255 C CA . VAL B 1 107 ? 39.945 57.417 74.442 1.00 36.89 83 VAL B CA 1
ATOM 6256 C C . VAL B 1 107 ? 39.504 56.527 75.595 1.00 39.18 83 VAL B C 1
ATOM 6257 O O . VAL B 1 107 ? 38.945 55.445 75.373 1.00 42.20 83 VAL B O 1
ATOM 6261 N N . THR B 1 108 ? 39.756 56.971 76.824 1.00 36.40 84 THR B N 1
ATOM 6262 C CA . THR B 1 108 ? 39.413 56.216 78.024 1.00 39.44 84 THR B CA 1
ATOM 6263 C C . THR B 1 108 ? 38.371 56.981 78.830 1.00 42.27 84 THR B C 1
ATOM 6264 O O . THR B 1 108 ? 38.592 58.144 79.186 1.00 44.78 84 THR B O 1
ATOM 6268 N N . ASP B 1 109 ? 37.241 56.330 79.111 1.00 40.30 85 ASP B N 1
ATOM 6269 C CA . ASP B 1 109 ? 36.168 56.954 79.869 1.00 41.83 85 ASP B CA 1
ATOM 6270 C C . ASP B 1 109 ? 36.581 57.163 81.327 1.00 40.93 85 ASP B C 1
ATOM 6271 O O . ASP B 1 109 ? 37.519 56.529 81.815 1.00 40.17 85 ASP B O 1
ATOM 6276 N N . PRO B 1 110 ? 35.901 58.063 82.038 1.00 40.93 86 PRO B N 1
ATOM 6277 C CA . PRO B 1 110 ? 36.069 58.134 83.495 1.00 41.76 86 PRO B CA 1
ATOM 6278 C C . PRO B 1 110 ? 35.496 56.913 84.199 1.00 41.18 86 PRO B C 1
ATOM 6279 O O . PRO B 1 110 ? 34.606 56.230 83.686 1.00 39.25 86 PRO B O 1
ATOM 6283 N N . ASP B 1 111 ? 36.029 56.639 85.390 1.00 45.34 87 ASP B N 1
ATOM 6284 C CA . ASP B 1 111 ? 35.448 55.612 86.243 1.00 51.58 87 ASP B CA 1
ATOM 6285 C C . ASP B 1 111 ? 34.048 56.039 86.675 1.00 58.96 87 ASP B C 1
ATOM 6286 O O . ASP B 1 111 ? 33.735 57.230 86.745 1.00 58.36 8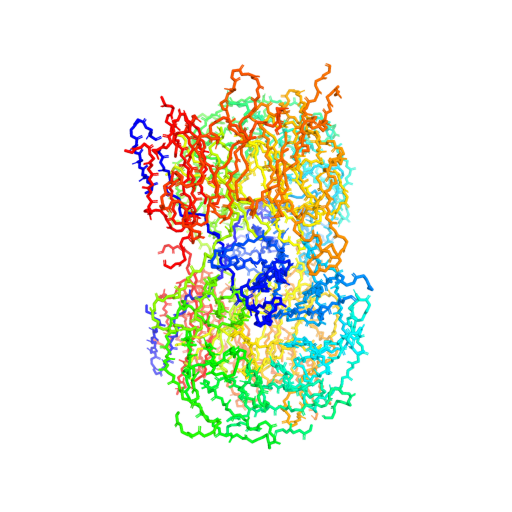7 ASP B O 1
ATOM 6291 N N . GLU B 1 112 ? 33.192 55.057 86.960 1.00 67.11 88 GLU B N 1
ATOM 6292 C CA . GLU B 1 112 ? 31.837 55.369 87.399 1.00 75.70 88 GLU B CA 1
ATOM 6293 C C . GLU B 1 112 ? 31.359 54.360 88.438 1.00 80.81 88 GLU B C 1
ATOM 6294 O O . GLU B 1 112 ? 31.830 53.221 88.499 1.00 79.32 88 GLU B O 1
ATOM 6300 N N . GLU B 1 113 ? 30.415 54.812 89.263 1.00 88.99 89 GLU B N 1
ATOM 6301 C CA . GLU B 1 113 ? 29.844 54.026 90.350 1.00 96.09 89 GLU B CA 1
ATOM 6302 C C . GLU B 1 113 ? 28.658 53.188 89.882 1.00 102.54 89 GLU B C 1
ATOM 6303 O O . GLU B 1 113 ? 27.797 53.665 89.137 1.00 101.94 89 GLU B O 1
ATOM 6317 N N . ALA B 1 115 ? 25.348 50.750 91.440 1.00 112.15 91 ALA B N 1
ATOM 6318 C CA . ALA B 1 115 ? 24.405 51.047 92.518 1.00 109.97 91 ALA B CA 1
ATOM 6319 C C . ALA B 1 115 ? 24.939 50.642 93.888 1.00 108.55 91 ALA B C 1
ATOM 6320 O O . ALA B 1 115 ? 24.659 51.318 94.885 1.00 109.08 91 ALA B O 1
ATOM 6322 N N . ASP B 1 116 ? 25.711 49.560 93.961 1.00 105.50 92 ASP B N 1
ATOM 6323 C CA . ASP B 1 116 ? 26.288 49.084 95.210 1.00 103.32 92 ASP B CA 1
ATOM 6324 C C . ASP B 1 116 ? 27.655 49.697 95.513 1.00 101.88 92 ASP B C 1
ATOM 6325 O O . ASP B 1 116 ? 28.379 49.174 96.369 1.00 101.43 92 ASP B O 1
ATOM 6330 N N . GLY B 1 117 ? 28.028 50.779 94.834 1.00 100.28 93 GLY B N 1
ATOM 6331 C CA . GLY B 1 117 ? 29.335 51.358 95.060 1.00 97.29 93 GLY B CA 1
ATOM 6332 C C . GLY B 1 117 ? 30.464 50.664 94.333 1.00 93.53 93 GLY B C 1
ATOM 6333 O O . GLY B 1 117 ? 31.632 50.925 94.642 1.00 93.44 93 GLY B O 1
ATOM 6334 N N . LYS B 1 118 ? 30.153 49.781 93.387 1.00 91.44 94 LYS B N 1
ATOM 6335 C CA . LYS B 1 118 ? 31.175 49.083 92.621 1.00 86.42 94 LYS B CA 1
ATOM 6336 C C . LYS B 1 118 ? 31.749 49.986 91.540 1.00 80.49 94 LYS B C 1
ATOM 6337 O O . LYS B 1 118 ? 31.025 50.750 90.895 1.00 81.33 94 LYS B O 1
ATOM 6343 N N . ILE B 1 119 ? 33.061 49.896 91.355 1.00 73.42 95 ILE B N 1
ATOM 6344 C CA . ILE B 1 119 ? 33.781 50.747 90.418 1.00 67.39 95 ILE B CA 1
ATOM 6345 C C . ILE B 1 119 ? 33.874 50.023 89.079 1.00 62.35 95 ILE B C 1
ATOM 6346 O O . ILE B 1 119 ? 34.517 48.975 88.975 1.00 62.98 95 ILE B O 1
ATOM 6351 N N . ILE B 1 120 ? 33.231 50.576 88.054 1.00 57.90 96 ILE B N 1
ATOM 6352 C CA . ILE B 1 120 ? 33.519 50.203 86.673 1.00 55.00 96 ILE B CA 1
ATOM 6353 C C . ILE B 1 120 ? 34.621 51.131 86.182 1.00 51.75 96 ILE B C 1
ATOM 6354 O O . ILE B 1 120 ? 34.406 52.334 86.021 1.00 47.62 96 ILE B O 1
ATOM 6359 N N . HIS B 1 121 ? 35.804 50.576 85.947 1.00 49.50 97 HIS B N 1
ATOM 6360 C CA . HIS B 1 121 ? 36.887 51.373 85.394 1.00 47.30 97 HIS B CA 1
ATOM 6361 C C . HIS B 1 121 ? 36.591 51.739 83.945 1.00 48.80 97 HIS B C 1
ATOM 6362 O O . HIS B 1 121 ? 36.029 50.942 83.191 1.00 51.13 97 HIS B O 1
ATOM 6369 N N . GLY B 1 122 ? 36.941 52.968 83.575 1.00 45.78 98 GLY B N 1
ATOM 6370 C CA . GLY B 1 122 ? 36.557 53.479 82.270 1.00 44.40 98 GLY B CA 1
ATOM 6371 C C . GLY B 1 122 ? 37.060 52.601 81.135 1.00 42.83 98 GLY B C 1
ATOM 6372 O O . GLY B 1 122 ? 38.178 52.081 81.169 1.00 41.58 98 GLY B O 1
ATOM 6373 N N . LYS B 1 123 ? 36.213 52.439 80.122 1.00 40.42 99 LYS B N 1
ATOM 6374 C CA . LYS B 1 123 ? 36.565 51.688 78.925 1.00 41.73 99 LYS B CA 1
ATOM 6375 C C . LYS B 1 123 ? 37.535 52.483 78.058 1.00 37.94 99 LYS B C 1
ATOM 6376 O O . LYS B 1 123 ? 37.483 53.713 77.999 1.00 38.06 99 LYS B O 1
ATOM 6382 N N . SER B 1 124 ? 38.423 51.766 77.373 1.00 37.92 100 SER B N 1
ATOM 6383 C CA . SER B 1 124 ? 39.417 52.370 76.495 1.00 35.37 100 SER B CA 1
ATOM 6384 C C . SER B 1 124 ? 39.165 51.966 75.048 1.00 36.77 100 SER B C 1
ATOM 6385 O O . SER B 1 124 ? 39.027 50.776 74.745 1.00 38.83 100 SER B O 1
ATOM 6388 N N . ARG B 1 125 ? 39.111 52.960 74.162 1.00 33.56 101 ARG B N 1
ATOM 6389 C CA . ARG B 1 125 ? 38.945 52.757 72.731 1.00 32.29 101 ARG B CA 1
ATOM 6390 C C . ARG B 1 125 ? 40.184 53.272 72.009 1.00 32.59 101 ARG B C 1
ATOM 6391 O O . ARG B 1 125 ? 40.810 54.243 72.443 1.00 35.77 101 ARG B O 1
ATOM 6399 N N . LEU B 1 126 ? 40.544 52.612 70.909 1.00 33.50 102 LEU B N 1
ATOM 6400 C CA . LEU B 1 126 ? 41.765 52.929 70.180 1.00 33.11 102 LEU B CA 1
ATOM 6401 C C . LEU B 1 126 ? 41.444 53.285 68.735 1.00 33.45 102 LEU B C 1
ATOM 6402 O O . LEU B 1 126 ? 40.739 52.539 68.047 1.00 29.79 102 LEU B O 1
ATOM 6407 N N . PHE B 1 127 ? 41.980 54.417 68.279 1.00 31.42 103 PHE B N 1
ATOM 6408 C CA . PHE B 1 127 ? 41.775 54.917 66.927 1.00 29.81 103 PHE B CA 1
ATOM 6409 C C . PHE B 1 127 ? 43.124 55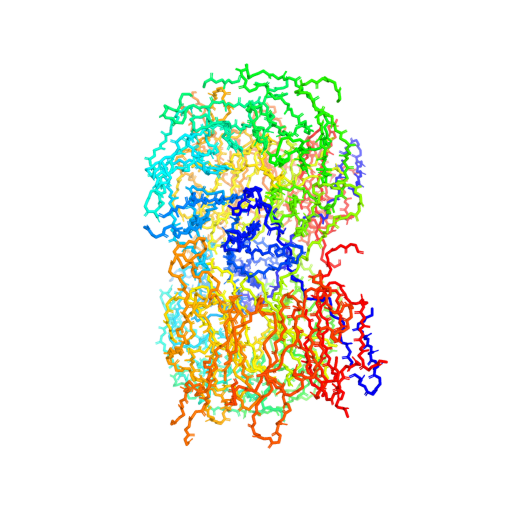.188 66.276 1.00 29.47 103 PHE B C 1
ATOM 6410 O O . PHE B 1 127 ? 44.125 55.427 66.955 1.00 31.35 103 PHE B O 1
ATOM 6418 N N . SER B 1 128 ? 43.144 55.157 64.945 1.00 30.36 104 SER B N 1
ATOM 6419 C CA . SER B 1 128 ? 44.364 55.442 64.204 1.00 27.81 104 SER B CA 1
ATOM 6420 C C . SER B 1 128 ? 44.058 56.226 62.935 1.00 31.12 104 SER B C 1
ATOM 6421 O O . SER B 1 128 ? 42.931 56.234 62.433 1.00 32.25 104 SER B O 1
ATOM 6424 N N . ILE B 1 129 ? 45.093 56.896 62.430 1.00 30.70 105 ILE B N 1
ATOM 6425 C CA . ILE B 1 129 ? 45.087 57.525 61.117 1.00 32.83 105 ILE B CA 1
ATOM 6426 C C . ILE B 1 129 ? 46.318 57.039 60.367 1.00 35.97 105 ILE B C 1
ATOM 6427 O O . ILE B 1 129 ? 47.341 56.704 60.972 1.00 32.70 105 ILE B O 1
ATOM 6432 N N . GLY B 1 130 ? 46.214 56.993 59.042 1.00 33.84 106 GLY B N 1
ATOM 6433 C CA . GLY B 1 130 ? 47.321 56.522 58.233 1.00 32.86 106 GLY B CA 1
ATOM 6434 C C . GLY B 1 130 ? 47.448 57.254 56.913 1.00 35.87 106 GLY B C 1
ATOM 6435 O O . GLY B 1 130 ? 47.521 56.635 55.848 1.00 37.02 106 GLY B O 1
ATOM 6436 N N . TYR B 1 131 ? 47.492 58.588 56.991 1.00 37.84 107 TYR B N 1
ATOM 6437 C CA . TYR B 1 131 ? 47.644 59.480 55.837 1.00 44.31 107 TYR B CA 1
ATOM 6438 C C . TYR B 1 131 ? 46.617 59.223 54.739 1.00 45.13 107 TYR B C 1
ATOM 6439 O O . TYR B 1 131 ? 46.928 59.317 53.548 1.00 47.14 107 TYR B O 1
ATOM 6448 N N . THR B 1 132 ? 45.395 58.900 55.127 1.00 41.07 108 THR B N 1
ATOM 6449 C CA . THR B 1 132 ? 44.266 58.856 54.214 1.00 40.53 108 THR B CA 1
ATOM 6450 C C . THR B 1 132 ? 43.198 59.788 54.776 1.00 42.35 108 THR B C 1
ATOM 6451 O O . THR B 1 132 ? 43.421 60.494 55.762 1.00 44.14 108 THR B O 1
ATOM 6455 N N . THR B 1 133 ? 42.028 59.786 54.149 1.00 42.39 109 THR B N 1
ATOM 6456 C CA . THR B 1 133 ? 40.894 60.545 54.653 1.00 41.47 109 THR B CA 1
ATOM 6457 C C . THR B 1 133 ? 40.084 59.760 55.675 1.00 40.15 109 THR B C 1
ATOM 6458 O O . THR B 1 133 ? 39.010 60.215 56.081 1.00 40.11 109 THR B O 1
ATOM 6462 N N . THR B 1 134 ? 40.583 58.604 56.104 1.00 38.11 110 THR B N 1
ATOM 6463 C CA . THR B 1 134 ? 39.837 57.666 56.931 1.00 36.61 110 THR B CA 1
ATOM 6464 C C . THR B 1 134 ? 40.408 57.611 58.343 1.00 38.57 110 THR B C 1
ATOM 6465 O O . THR B 1 134 ? 41.629 57.536 58.525 1.00 37.13 110 THR B O 1
ATOM 6469 N N . ILE B 1 135 ? 39.521 57.659 59.336 1.00 35.26 111 ILE B N 1
ATOM 6470 C CA . ILE B 1 135 ? 39.843 57.308 60.715 1.00 33.86 111 ILE B CA 1
ATOM 6471 C C . ILE B 1 135 ? 39.355 55.889 60.962 1.00 32.64 111 ILE B C 1
ATOM 6472 O O . ILE B 1 135 ? 38.242 55.525 60.560 1.00 32.72 111 ILE B O 1
ATOM 6477 N N . THR B 1 136 ? 40.186 55.080 61.614 1.00 27.97 112 THR B N 1
ATOM 6478 C CA . THR B 1 136 ? 39.858 53.693 61.914 1.00 28.85 112 THR B CA 1
ATOM 6479 C C . THR B 1 136 ? 39.802 53.488 63.420 1.00 32.62 112 THR B C 1
ATOM 6480 O O . THR B 1 136 ? 40.715 53.906 64.139 1.00 33.68 112 THR B O 1
ATOM 6484 N N . GLU B 1 137 ? 38.736 52.845 63.891 1.00 35.21 113 GLU B N 1
ATOM 6485 C CA . GLU B 1 137 ? 38.670 52.340 65.254 1.00 35.45 113 GLU B CA 1
ATOM 6486 C C . GLU B 1 137 ? 38.991 50.853 65.252 1.00 35.85 113 GLU B C 1
ATOM 6487 O O . GLU B 1 137 ? 38.557 50.113 64.364 1.00 35.61 113 GLU B O 1
ATOM 6493 N N . TRP B 1 138 ? 39.751 50.422 66.250 1.00 33.91 114 TRP B N 1
ATOM 6494 C CA . TRP B 1 138 ? 40.242 49.057 66.317 1.00 33.22 114 TRP B CA 1
ATOM 6495 C C . TRP B 1 138 ? 39.486 48.244 67.358 1.00 36.82 114 TRP B C 1
ATOM 6496 O O . TRP B 1 138 ? 39.207 48.723 68.461 1.00 39.16 114 TRP B O 1
ATOM 6507 N N . ASP B 1 139 ? 39.148 47.014 66.984 1.00 37.98 115 ASP B N 1
ATOM 6508 C CA . ASP B 1 139 ? 38.463 46.072 67.864 1.00 38.35 115 ASP B CA 1
ATOM 6509 C C . ASP B 1 139 ? 39.533 45.283 68.606 1.00 37.19 115 ASP B C 1
ATOM 6510 O O . ASP B 1 139 ? 40.122 44.347 68.060 1.00 36.78 115 ASP B O 1
ATOM 6515 N N . LEU B 1 140 ? 39.795 45.671 69.857 1.00 36.98 116 LEU B N 1
ATOM 6516 C CA . LEU B 1 140 ? 40.793 44.964 70.652 1.00 39.85 116 LEU B CA 1
ATOM 6517 C C . LEU B 1 140 ? 40.365 43.532 70.949 1.00 39.07 116 LEU B C 1
ATOM 6518 O O . LEU B 1 140 ? 41.218 42.649 71.094 1.00 38.57 116 LEU B O 1
ATOM 6523 N N . GLU B 1 141 ? 39.058 43.285 71.048 1.00 38.20 117 GLU B N 1
ATOM 6524 C CA . GLU B 1 141 ? 38.569 41.946 71.354 1.00 40.76 117 GLU B CA 1
ATOM 6525 C C . GLU B 1 141 ? 38.654 40.994 70.164 1.00 39.76 117 GLU B C 1
ATOM 6526 O O . GLU B 1 141 ? 38.690 39.776 70.367 1.00 39.93 117 GLU B O 1
ATOM 6532 N N . LYS B 1 142 ? 38.672 41.508 68.934 1.00 39.77 118 LYS B N 1
ATOM 6533 C CA . LYS B 1 142 ? 38.790 40.667 67.749 1.00 40.07 118 LYS B CA 1
ATOM 6534 C C . LYS B 1 142 ? 40.103 40.868 67.005 1.00 39.20 118 LYS B C 1
ATOM 6535 O O . LYS B 1 142 ? 40.323 40.215 65.978 1.00 35.92 118 LYS B O 1
ATOM 6541 N N . ALA B 1 143 ? 40.984 41.733 67.508 1.00 37.09 119 ALA B N 1
ATOM 6542 C CA . ALA B 1 143 ? 42.289 42.006 66.903 1.00 32.04 119 ALA B CA 1
ATOM 6543 C C . ALA B 1 143 ? 42.170 42.329 65.413 1.00 34.67 119 ALA B C 1
ATOM 6544 O O . ALA B 1 143 ? 42.909 41.809 64.575 1.00 36.65 119 ALA B O 1
ATOM 6546 N N . ARG B 1 144 ? 41.231 43.213 65.087 1.00 33.19 120 ARG B N 1
ATOM 6547 C CA . ARG B 1 144 ? 41.019 43.651 63.712 1.00 34.01 120 ARG B CA 1
ATOM 6548 C C . ARG B 1 144 ? 40.302 44.994 63.744 1.00 33.93 120 ARG B C 1
ATOM 6549 O O . ARG B 1 144 ? 39.923 45.495 64.806 1.00 34.86 120 ARG B O 1
ATOM 6557 N N . ALA B 1 145 ? 40.106 45.566 62.557 1.00 32.46 121 ALA B N 1
ATOM 6558 C CA . ALA B 1 145 ? 39.431 46.851 62.438 1.00 34.42 121 ALA B CA 1
ATOM 6559 C C . ALA B 1 145 ? 37.969 46.726 62.847 1.00 37.30 121 ALA B C 1
ATOM 6560 O O . ALA B 1 145 ? 37.270 45.797 62.428 1.00 37.75 121 ALA B O 1
ATOM 6562 N N . LYS B 1 146 ? 37.511 47.667 63.670 1.00 38.75 122 LYS B N 1
ATOM 6563 C CA . LYS B 1 146 ? 36.126 47.705 64.120 1.00 37.79 122 LYS B CA 1
ATOM 6564 C C . LYS B 1 146 ? 35.236 48.518 63.184 1.00 40.65 122 LYS B C 1
ATOM 6565 O O . LYS B 1 146 ? 34.142 48.071 62.824 1.00 40.39 122 LYS B O 1
ATOM 6571 N N . LYS B 1 147 ? 35.685 49.708 62.781 1.00 37.87 123 LYS B N 1
ATOM 6572 C CA . LYS B 1 147 ? 34.894 50.532 61.878 1.00 41.33 123 LYS B CA 1
ATOM 6573 C C . LYS B 1 147 ? 35.801 51.569 61.227 1.00 42.30 123 LYS B C 1
ATOM 6574 O O . LYS B 1 147 ? 36.775 52.029 61.831 1.00 37.71 123 LYS B O 1
ATOM 6580 N N . HIS B 1 148 ? 35.477 51.914 59.981 1.00 42.77 124 HIS B N 1
ATOM 6581 C CA . HIS B 1 148 ? 36.155 52.964 59.231 1.00 41.78 124 HIS B CA 1
ATOM 6582 C C . HIS B 1 148 ? 35.189 54.111 58.965 1.00 43.76 124 HIS B C 1
ATOM 6583 O O . HIS B 1 148 ? 34.008 53.884 58.684 1.00 47.60 124 HIS B O 1
ATOM 6590 N N . ALA B 1 149 ? 35.690 55.343 59.061 1.00 43.90 125 ALA B N 1
ATOM 6591 C CA . ALA B 1 149 ? 34.902 56.526 58.738 1.00 47.71 125 ALA B CA 1
ATOM 6592 C C . ALA B 1 149 ? 35.758 57.539 57.990 1.00 45.30 125 ALA B C 1
ATOM 6593 O O . ALA B 1 149 ? 36.902 57.799 58.374 1.00 42.04 125 ALA B O 1
ATOM 6595 N N . SER B 1 150 ? 35.196 58.107 56.924 1.00 43.42 126 SER B N 1
ATOM 6596 C CA . SER B 1 150 ? 35.827 59.177 56.163 1.00 43.63 126 SER B CA 1
ATOM 6597 C C . SER B 1 150 ? 34.806 60.277 55.896 1.00 46.10 126 SER B C 1
ATOM 6598 O O . SER B 1 150 ? 33.619 60.145 56.206 1.00 48.48 126 SER B O 1
ATOM 6601 N N . GLY B 1 151 ? 35.282 61.376 55.313 1.00 44.37 127 GLY B N 1
ATOM 6602 C CA . GLY B 1 151 ? 34.424 62.485 54.956 1.00 47.04 127 GLY B CA 1
ATOM 6603 C C . GLY B 1 151 ? 34.964 63.173 53.723 1.00 46.92 127 GLY B C 1
ATOM 6604 O O . GLY B 1 151 ? 36.003 62.788 53.182 1.00 46.22 127 GLY B O 1
ATOM 6605 N N . GLN B 1 152 ? 34.262 64.220 53.287 1.00 51.28 128 GLN B N 1
ATOM 6606 C CA . GLN B 1 152 ? 34.699 64.981 52.116 1.00 55.86 128 GLN B CA 1
ATOM 6607 C C . GLN B 1 152 ? 35.666 66.063 52.590 1.00 54.10 128 GLN B C 1
ATOM 6608 O O . GLN B 1 152 ? 35.303 67.211 52.858 1.00 51.63 128 GLN B O 1
ATOM 6614 N N . HIS B 1 153 ? 36.932 65.666 52.679 1.00 51.74 129 HIS B N 1
ATOM 6615 C CA . HIS B 1 153 ? 38.028 66.525 53.103 1.00 46.99 129 HIS B CA 1
ATOM 6616 C C . HIS B 1 153 ? 39.321 65.866 52.647 1.00 43.05 129 HIS B C 1
ATOM 6617 O O . HIS B 1 153 ? 39.323 64.725 52.179 1.00 47.14 129 HIS B O 1
ATOM 6624 N N . GLY B 1 154 ? 40.423 66.596 52.781 1.00 41.37 130 GLY B N 1
ATOM 6625 C CA . GLY B 1 154 ? 41.723 66.069 52.424 1.00 42.09 130 GLY B CA 1
ATOM 6626 C C . GLY B 1 154 ? 42.232 65.018 53.400 1.00 40.90 130 GLY B C 1
ATOM 6627 O O . GLY B 1 154 ? 41.566 64.619 54.356 1.00 39.40 130 GLY B O 1
ATOM 6628 N N . GLU B 1 155 ? 43.449 64.548 53.126 1.00 43.89 131 GLU B N 1
ATOM 6629 C CA . GLU B 1 155 ? 44.091 63.555 53.981 1.00 45.46 131 GLU B CA 1
ATOM 6630 C C . GLU B 1 155 ? 44.334 64.095 55.385 1.00 37.32 131 GLU B C 1
ATOM 6631 O O . GLU B 1 155 ? 44.755 65.240 55.569 1.00 35.08 131 GLU B O 1
ATOM 6637 N N . ILE B 1 156 ? 44.074 63.249 56.375 1.00 37.22 132 ILE B N 1
ATOM 6638 C CA . ILE B 1 156 ? 44.262 63.597 57.779 1.00 36.87 132 ILE B CA 1
ATOM 6639 C C . ILE B 1 156 ? 45.734 63.458 58.143 1.00 36.32 132 ILE B C 1
ATOM 6640 O O . ILE B 1 156 ? 46.341 62.402 57.927 1.00 38.83 132 ILE B O 1
ATOM 6645 N N . TRP B 1 157 ? 46.316 64.523 58.697 1.00 35.50 133 TRP B N 1
ATOM 6646 C CA . TRP B 1 157 ? 47.696 64.480 59.158 1.00 37.25 133 TRP B CA 1
ATOM 6647 C C . TRP B 1 157 ? 47.832 64.481 60.674 1.00 36.46 133 TRP B C 1
ATOM 6648 O O . TRP B 1 157 ? 48.926 64.208 61.179 1.00 35.04 133 TRP B O 1
ATOM 6659 N N . CYS B 1 158 ? 46.763 64.778 61.407 1.00 33.67 134 CYS B N 1
ATOM 6660 C CA . CYS B 1 158 ? 46.803 64.763 62.863 1.00 32.44 134 CYS B CA 1
ATOM 6661 C C . CYS B 1 158 ? 45.379 64.694 63.389 1.00 31.70 134 CYS B C 1
ATOM 6662 O O . CYS B 1 158 ? 44.431 65.103 62.713 1.00 33.35 134 CYS B O 1
ATOM 6665 N N . PHE B 1 159 ? 45.240 64.169 64.603 1.00 30.55 135 PHE B N 1
ATOM 6666 C CA . PHE B 1 159 ? 43.937 64.145 65.253 1.00 32.63 135 PHE B CA 1
ATOM 6667 C C . PHE B 1 159 ? 44.122 63.899 66.742 1.00 30.44 135 PHE B C 1
ATOM 6668 O O . PHE B 1 159 ? 45.172 63.431 67.191 1.00 28.91 135 PHE B O 1
ATOM 6676 N N . GLY B 1 160 ? 43.087 64.247 67.500 1.00 27.66 136 GLY B N 1
ATOM 6677 C CA . GLY B 1 160 ? 43.095 64.062 68.938 1.00 30.88 136 GLY B CA 1
ATOM 6678 C C . GLY B 1 160 ? 41.683 64.092 69.472 1.00 34.81 136 GLY B C 1
ATOM 6679 O O . GLY B 1 160 ? 40.749 64.524 68.790 1.00 33.83 136 GLY B O 1
ATOM 6680 N N . VAL B 1 161 ? 41.535 63.636 70.709 1.00 36.59 137 VAL B N 1
ATOM 6681 C CA . VAL B 1 161 ? 40.233 63.586 71.361 1.00 36.26 137 VAL B CA 1
ATOM 6682 C C . VAL B 1 161 ? 40.068 64.821 72.233 1.00 35.18 137 VAL B C 1
ATOM 6683 O O . VAL B 1 161 ? 40.994 65.234 72.945 1.00 32.43 137 VAL B O 1
ATOM 6687 N N . GLN B 1 162 ? 38.900 65.436 72.137 1.00 36.05 138 GLN B N 1
ATOM 6688 C CA . GLN B 1 162 ? 38.559 66.556 72.995 1.00 37.25 138 GLN B CA 1
ATOM 6689 C C . GLN B 1 162 ? 38.539 66.094 74.450 1.00 38.17 138 GLN B C 1
ATOM 6690 O O . GLN B 1 162 ? 37.910 65.073 74.760 1.00 41.58 138 GLN B O 1
ATOM 6696 N N . PRO B 1 163 ? 39.229 66.781 75.357 1.00 36.16 139 PRO B N 1
ATOM 6697 C CA . PRO B 1 163 ? 39.212 66.364 76.761 1.00 37.19 139 PRO B CA 1
ATOM 6698 C C . PRO B 1 163 ? 37.872 66.683 77.405 1.00 43.74 139 PRO B C 1
ATOM 6699 O O . PRO B 1 163 ? 37.087 67.495 76.910 1.00 45.14 139 PRO B O 1
ATOM 6703 N N . LEU B 1 164 ? 37.613 66.012 78.521 1.00 48.71 140 LEU B N 1
ATOM 6704 C CA . LEU B 1 164 ? 36.380 66.250 79.253 1.00 54.63 140 LEU B CA 1
ATOM 6705 C C . LEU B 1 164 ? 36.371 67.665 79.826 1.00 62.42 140 LEU B C 1
ATOM 6706 O O . LEU B 1 164 ? 37.418 68.178 80.234 1.00 58.19 140 LEU B O 1
ATOM 6711 N N . PRO B 1 165 ? 35.215 68.323 79.865 1.00 74.17 141 PRO B N 1
ATOM 6712 C CA . PRO B 1 165 ? 35.125 69.603 80.573 1.00 84.25 141 PRO B CA 1
ATOM 6713 C C . PRO B 1 165 ? 35.210 69.357 82.072 1.00 96.36 141 PRO B C 1
ATOM 6714 O O . PRO B 1 165 ? 35.046 68.235 82.554 1.00 95.19 141 PRO B O 1
ATOM 6718 N N . HIS B 1 166 ? 35.476 70.431 82.815 1.00 112.58 142 HIS B N 1
ATOM 6719 C CA . HIS B 1 166 ? 36.006 70.269 84.167 1.00 119.03 142 HIS B CA 1
ATOM 6720 C C . HIS B 1 166 ? 35.009 69.585 85.094 1.00 118.80 142 HIS B C 1
ATOM 6721 O O . HIS B 1 166 ? 35.346 68.594 85.753 1.00 118.63 142 HIS B O 1
ATOM 6728 N N . LYS B 1 167 ? 33.778 70.090 85.168 1.00 111.94 143 LYS B N 1
ATOM 6729 C CA . LYS B 1 167 ? 32.730 69.362 85.885 1.00 103.01 143 LYS B CA 1
ATOM 6730 C C . LYS B 1 167 ? 31.979 68.514 84.862 1.00 94.88 143 LYS B C 1
ATOM 6731 O O . LYS B 1 167 ? 30.913 68.866 84.346 1.00 95.01 143 LYS B O 1
ATOM 6737 N N . ALA B 1 168 ? 32.585 67.367 84.563 1.00 88.43 144 ALA B N 1
ATOM 6738 C CA . ALA B 1 168 ? 32.103 66.466 83.532 1.00 83.45 144 ALA B CA 1
ATOM 6739 C C . ALA B 1 168 ? 31.037 65.539 84.095 1.00 81.13 144 ALA B C 1
ATOM 6740 O O . ALA B 1 168 ? 31.250 64.895 85.125 1.00 83.82 144 ALA B O 1
ATOM 6742 N N . ASN B 1 169 ? 29.900 65.465 83.413 1.00 75.26 145 ASN B N 1
ATOM 6743 C CA . ASN B 1 169 ? 28.841 64.539 83.774 1.00 69.96 145 ASN B CA 1
ATOM 6744 C C . ASN B 1 169 ? 28.848 63.359 82.804 1.00 67.85 145 ASN B C 1
ATOM 6745 O O . ASN B 1 169 ? 29.746 63.223 81.965 1.00 66.48 145 ASN B O 1
ATOM 6750 N N . ALA B 1 170 ? 27.828 62.506 82.916 1.00 70.10 146 ALA B N 1
ATOM 6751 C CA . ALA B 1 170 ? 27.765 61.314 82.078 1.00 71.09 146 ALA B CA 1
ATOM 6752 C C . ALA B 1 170 ? 27.597 61.660 80.603 1.00 70.84 146 ALA B C 1
ATOM 6753 O O . ALA B 1 170 ? 28.139 60.958 79.741 1.00 70.01 146 ALA B O 1
ATOM 6755 N N . ALA B 1 171 ? 26.860 62.730 80.293 1.00 70.42 147 ALA B N 1
ATOM 6756 C CA . ALA B 1 171 ? 26.626 63.085 78.897 1.00 67.15 147 ALA B CA 1
ATOM 6757 C C . ALA B 1 171 ? 27.903 63.557 78.223 1.00 62.08 147 ALA B C 1
ATOM 6758 O O . ALA B 1 171 ? 28.202 63.147 77.100 1.00 60.06 147 ALA B O 1
ATOM 6760 N N . ALA B 1 172 ? 28.654 64.439 78.881 1.00 59.51 148 ALA B N 1
ATOM 6761 C CA . ALA B 1 172 ? 29.963 64.835 78.375 1.00 59.90 148 ALA B CA 1
ATOM 6762 C C . ALA B 1 172 ? 30.836 63.618 78.078 1.00 63.55 148 ALA B C 1
ATOM 6763 O O . ALA B 1 172 ? 31.453 63.527 77.011 1.00 63.36 148 ALA B O 1
ATOM 6765 N N . ALA B 1 173 ? 30.909 62.676 79.027 1.00 64.66 149 ALA B N 1
ATOM 6766 C CA . ALA B 1 173 ? 31.794 61.520 78.877 1.00 66.40 149 ALA B CA 1
ATOM 6767 C C . ALA B 1 173 ? 31.255 60.466 77.920 1.00 69.60 149 ALA B C 1
ATOM 6768 O O . ALA B 1 173 ? 32.040 59.787 77.249 1.00 68.94 149 ALA B O 1
ATOM 6770 N N . GLN B 1 174 ? 29.945 60.339 77.795 1.00 73.41 150 GLN B N 1
ATOM 6771 C CA . GLN B 1 174 ? 29.417 59.378 76.845 1.00 76.98 150 GLN B CA 1
ATOM 6772 C C . GLN B 1 174 ? 29.279 60.002 75.479 1.00 77.65 150 GLN B C 1
ATOM 6773 O O . GLN B 1 174 ? 28.692 59.387 74.580 1.00 76.59 150 GLN B O 1
ATOM 6779 N N . ASN B 1 175 ? 29.744 61.240 75.325 1.00 77.93 151 ASN B N 1
ATOM 6780 C CA . ASN B 1 175 ? 29.529 61.932 74.082 1.00 78.20 151 ASN B CA 1
ATOM 6781 C C . ASN B 1 175 ? 30.696 62.825 73.657 1.00 71.55 151 ASN B C 1
ATOM 6782 O O . ASN B 1 175 ? 30.582 64.045 73.626 1.00 68.59 151 ASN B O 1
ATOM 6787 N N . ARG B 1 176 ? 31.835 62.222 73.347 1.00 68.66 152 ARG B N 1
ATOM 6788 C CA . ARG B 1 176 ? 33.025 62.966 72.971 1.00 62.98 152 ARG B CA 1
ATOM 6789 C C . ARG B 1 176 ? 33.294 62.941 71.472 1.00 52.24 152 ARG B C 1
ATOM 6790 O O . ARG B 1 176 ? 32.673 62.202 70.704 1.00 53.49 152 ARG B O 1
ATOM 6798 N N . LYS B 1 177 ? 34.221 63.804 71.066 1.00 44.18 153 LYS B N 1
ATOM 6799 C CA . LYS B 1 177 ? 34.511 64.076 69.670 1.00 44.36 153 LYS B CA 1
ATOM 6800 C C . LYS B 1 177 ? 35.993 63.908 69.370 1.00 44.29 153 LYS B C 1
ATOM 6801 O O . LYS B 1 177 ? 36.853 64.136 70.226 1.00 44.31 153 LYS B O 1
ATOM 6807 N N . LEU B 1 178 ? 36.275 63.498 68.138 1.00 38.81 154 LEU B N 1
ATOM 6808 C CA . LEU B 1 178 ? 37.620 63.515 67.588 1.00 36.53 154 LEU B CA 1
ATOM 6809 C C . LEU B 1 178 ? 37.731 64.711 66.654 1.00 37.47 154 LEU B C 1
ATOM 6810 O O . LEU B 1 178 ? 36.811 64.992 65.879 1.00 37.01 154 LEU B O 1
ATOM 6815 N N . VAL B 1 179 ? 38.851 65.420 66.739 1.00 34.31 155 VAL B N 1
ATOM 6816 C CA . VAL B 1 179 ? 39.138 66.551 65.867 1.00 32.58 155 VAL B CA 1
ATOM 6817 C C . VAL B 1 179 ? 40.366 66.206 65.044 1.00 33.54 155 VAL B C 1
ATOM 6818 O O . VAL B 1 179 ? 41.407 65.842 65.602 1.00 31.03 155 VAL B O 1
ATOM 6822 N N . ALA B 1 180 ? 40.250 66.329 63.726 1.00 32.62 156 ALA B N 1
ATOM 6823 C CA . ALA B 1 180 ? 41.334 65.992 62.818 1.00 34.19 156 ALA B CA 1
ATOM 6824 C C . ALA B 1 180 ? 41.703 67.195 61.964 1.00 36.64 156 ALA B C 1
ATOM 6825 O O . ALA B 1 180 ? 40.829 67.942 61.511 1.00 36.18 156 ALA B O 1
ATOM 6827 N N . GLY B 1 181 ? 43.003 67.369 61.747 1.00 33.78 157 GLY B N 1
ATOM 6828 C CA . GLY B 1 181 ? 43.516 68.392 60.852 1.00 35.57 157 GLY B CA 1
ATOM 6829 C C . GLY B 1 181 ? 44.000 67.744 59.566 1.00 36.92 157 GLY B C 1
ATOM 6830 O O . GLY B 1 181 ? 44.599 66.668 59.588 1.00 34.67 157 GLY B O 1
ATOM 6831 N N . THR B 1 182 ? 43.732 68.406 58.448 1.00 37.85 158 THR B N 1
ATOM 6832 C CA . THR B 1 182 ? 43.997 67.830 57.140 1.00 39.09 158 THR B CA 1
ATOM 6833 C C . THR B 1 182 ? 45.135 68.553 56.434 1.00 39.29 158 THR B C 1
ATOM 6834 O O . THR B 1 182 ? 45.594 69.621 56.848 1.00 34.16 158 THR B O 1
ATOM 6838 N N . VAL B 1 183 ? 45.579 67.935 55.336 1.00 42.37 159 VAL B N 1
ATOM 6839 C CA . VAL B 1 183 ? 46.616 68.511 54.494 1.00 45.45 159 VAL B CA 1
ATOM 6840 C C . VAL B 1 183 ? 46.111 69.769 53.795 1.00 50.88 159 VAL B C 1
ATOM 6841 O O . VAL B 1 183 ? 46.917 70.572 53.309 1.00 51.82 159 VAL B O 1
ATOM 6845 N N . ASP B 1 184 ? 44.792 69.969 53.737 1.00 54.10 160 ASP B N 1
ATOM 6846 C CA . ASP B 1 184 ? 44.211 71.175 53.164 1.00 56.87 160 ASP B CA 1
ATOM 6847 C C . ASP B 1 184 ? 43.902 72.232 54.215 1.00 57.07 160 ASP B C 1
ATOM 6848 O O . ASP B 1 184 ? 43.146 73.165 53.930 1.00 61.18 160 ASP B O 1
ATOM 6853 N N . GLY B 1 185 ? 44.474 72.121 55.408 1.00 57.82 161 GLY B N 1
ATOM 6854 C CA . GLY B 1 185 ? 44.280 73.148 56.416 1.00 60.66 161 GLY B CA 1
ATOM 6855 C C . GLY B 1 185 ? 42.851 73.268 56.899 1.00 60.98 161 GLY B C 1
ATOM 6856 O O . GLY B 1 185 ? 42.375 74.385 57.133 1.00 61.64 161 GLY B O 1
ATOM 6857 N N . ASN B 1 186 ? 42.153 72.148 57.053 1.00 62.08 162 ASN B N 1
ATOM 6858 C CA . ASN B 1 186 ? 40.810 72.139 57.612 1.00 61.64 162 ASN B CA 1
ATOM 6859 C C . ASN B 1 186 ? 40.777 71.320 58.892 1.00 51.52 162 ASN B C 1
ATOM 6860 O O . ASN B 1 186 ? 41.395 70.253 58.981 1.00 46.29 162 ASN B O 1
ATOM 6865 N N . LEU B 1 187 ? 40.052 71.834 59.877 1.00 45.41 163 LEU B N 1
ATOM 6866 C CA . LEU B 1 187 ? 39.673 71.066 61.050 1.00 43.13 163 LEU B CA 1
ATOM 6867 C C . LEU B 1 187 ? 38.346 70.378 60.768 1.00 40.86 163 LEU B C 1
ATOM 6868 O O . LEU B 1 187 ? 37.376 71.030 60.367 1.00 36.95 163 LEU B O 1
ATOM 6873 N N . VAL B 1 188 ? 38.307 69.065 60.960 1.00 39.76 164 VAL B N 1
ATOM 6874 C CA . VAL B 1 188 ? 37.078 68.308 60.777 1.00 39.21 164 VAL B CA 1
ATOM 6875 C C . VAL B 1 188 ? 36.744 67.628 62.093 1.00 39.16 164 VAL B C 1
ATOM 6876 O O . VAL B 1 188 ? 37.626 67.331 62.906 1.00 42.32 164 VAL B O 1
ATOM 6880 N N . LEU B 1 189 ? 35.455 67.387 62.300 1.00 40.52 165 LEU B N 1
ATOM 6881 C CA . LEU B 1 189 ? 34.956 66.839 63.550 1.00 41.12 165 LEU B CA 1
ATOM 6882 C C . LEU B 1 189 ? 34.335 65.478 63.288 1.00 43.56 165 LEU B C 1
ATOM 6883 O O . LEU B 1 189 ? 33.550 65.318 62.347 1.00 42.38 165 LEU B O 1
ATOM 6888 N N . TYR B 1 190 ? 34.680 64.507 64.127 1.00 40.35 166 TYR B N 1
ATOM 6889 C CA . TYR B 1 190 ? 34.107 63.172 64.072 1.00 36.83 166 TYR B CA 1
ATOM 6890 C C . TYR B 1 190 ? 33.441 62.880 65.405 1.00 35.35 166 TYR B C 1
ATOM 6891 O O . TYR B 1 190 ? 33.975 63.225 66.465 1.00 33.37 166 TYR B O 1
ATOM 6900 N N . SER B 1 191 ? 32.278 62.244 65.351 1.00 35.04 167 SER B N 1
ATOM 6901 C CA . SER B 1 191 ? 31.549 61.861 66.548 1.00 39.92 167 SER B CA 1
ATOM 6902 C C . SER B 1 191 ? 31.825 60.396 66.859 1.00 42.49 167 SER B C 1
ATOM 6903 O O . SER B 1 191 ? 31.825 59.548 65.962 1.00 39.46 167 SER B O 1
ATOM 6906 N N . ILE B 1 192 ? 32.081 60.107 68.132 1.00 43.53 168 ILE B N 1
ATOM 6907 C CA . ILE B 1 192 ? 32.285 58.732 68.572 1.00 43.80 168 ILE B CA 1
ATOM 6908 C C . ILE B 1 192 ? 31.245 58.390 69.629 1.00 47.96 168 ILE B C 1
ATOM 6909 O O . ILE B 1 192 ? 31.465 57.525 70.485 1.00 47.50 168 ILE B O 1
ATOM 6914 N N . GLU B 1 193 ? 30.104 59.069 69.559 1.00 51.73 169 GLU B N 1
ATOM 6915 C CA . GLU B 1 193 ? 29.004 58.845 70.486 1.00 57.59 169 GLU B CA 1
ATOM 6916 C C . GLU B 1 193 ? 28.491 57.409 70.401 1.00 58.74 169 GLU B C 1
ATOM 6917 O O . GLU B 1 193 ? 28.523 56.775 69.343 1.00 58.54 169 GLU B O 1
ATOM 6923 N N . ASP B 1 194 ? 28.042 56.899 71.552 1.00 62.46 170 ASP B N 1
ATOM 6924 C CA . ASP B 1 194 ? 27.505 55.551 71.754 1.00 68.03 170 ASP B CA 1
ATOM 6925 C C . ASP B 1 194 ? 28.267 54.460 71.005 1.00 62.67 170 ASP B C 1
ATOM 6926 O O . ASP B 1 194 ? 27.656 53.576 70.396 1.00 61.57 170 ASP B O 1
ATOM 6931 N N . GLY B 1 195 ? 29.595 54.497 71.067 1.00 57.09 171 GLY B N 1
ATOM 6932 C CA . GLY B 1 195 ? 30.410 53.422 70.538 1.00 52.09 171 GLY B CA 1
ATOM 6933 C C . GLY B 1 195 ? 30.542 53.360 69.034 1.00 47.91 171 GLY B C 1
ATOM 6934 O O . GLY B 1 195 ? 31.071 52.368 68.519 1.00 48.15 171 GLY B O 1
ATOM 6935 N N . ASP B 1 196 ? 30.088 54.378 68.310 1.00 44.69 172 ASP B N 1
ATOM 6936 C CA . ASP B 1 196 ? 30.216 54.408 66.864 1.00 43.40 172 ASP B CA 1
ATOM 6937 C C . ASP B 1 196 ? 31.336 55.374 66.485 1.00 40.32 172 ASP B C 1
ATOM 6938 O O . ASP B 1 196 ? 31.979 55.985 67.338 1.00 41.26 172 ASP B O 1
ATOM 6943 N N . LEU B 1 197 ? 31.589 55.491 65.185 1.00 38.77 173 LEU B N 1
ATOM 6944 C CA . LEU B 1 197 ? 32.581 56.421 64.661 1.00 38.36 173 LEU B CA 1
ATOM 6945 C C . LEU B 1 197 ? 32.037 56.962 63.352 1.00 39.55 173 LEU B C 1
ATOM 6946 O O . LEU B 1 197 ? 31.826 56.195 62.408 1.00 39.73 173 LEU B O 1
ATOM 6951 N N . LYS B 1 198 ? 31.816 58.272 63.281 1.00 40.91 174 LYS B N 1
ATOM 6952 C CA . LYS B 1 198 ? 31.240 58.830 62.069 1.00 44.56 174 LYS B CA 1
ATOM 6953 C C . LYS B 1 198 ? 31.660 60.279 61.881 1.00 42.12 174 LYS B C 1
ATOM 6954 O O . LYS B 1 198 ? 31.810 61.031 62.848 1.00 41.54 174 LYS B O 1
ATOM 6960 N N . PHE B 1 199 ? 31.846 60.649 60.617 1.00 40.43 175 PHE B N 1
ATOM 6961 C CA . PHE B 1 199 ? 32.119 62.029 60.247 1.00 40.12 175 PHE B CA 1
ATOM 6962 C C . PHE B 1 199 ? 30.933 62.915 60.591 1.00 43.58 175 PHE B C 1
ATOM 6963 O O . PHE B 1 199 ? 29.783 62.558 60.319 1.00 47.02 175 PHE B O 1
ATOM 6971 N N . GLN B 1 200 ? 31.200 64.069 61.197 1.00 43.74 176 GLN B N 1
ATOM 6972 C CA . GLN B 1 200 ? 30.119 64.975 61.550 1.00 47.59 176 GLN B CA 1
ATOM 6973 C C . GLN B 1 200 ? 30.106 66.220 60.670 1.00 46.11 176 GLN B C 1
ATOM 6974 O O . GLN B 1 200 ? 29.109 66.468 59.984 1.00 45.97 176 GLN B O 1
ATOM 6980 N N . LYS B 1 201 ? 31.191 66.994 60.632 1.00 44.57 177 LYS B N 1
ATOM 6981 C CA . LYS B 1 201 ? 31.200 68.222 59.841 1.00 41.66 177 LYS B CA 1
ATOM 6982 C C . LYS B 1 201 ? 32.610 68.794 59.780 1.00 40.64 177 LYS B C 1
ATOM 6983 O O . LYS B 1 201 ? 33.471 68.472 60.604 1.00 37.56 177 LYS B O 1
ATOM 6989 N N . THR B 1 202 ? 32.825 69.651 58.784 1.00 39.31 178 THR B N 1
ATOM 6990 C CA . THR B 1 202 ? 34.027 70.471 58.713 1.00 41.83 178 THR B CA 1
ATOM 6991 C C . THR B 1 202 ? 33.827 71.720 59.566 1.00 45.51 178 THR B C 1
ATOM 6992 O O . THR B 1 202 ? 32.827 72.429 59.421 1.00 49.64 178 THR B O 1
ATOM 6996 N N . LEU B 1 203 ? 34.786 71.984 60.458 1.00 47.06 179 LEU B N 1
ATOM 6997 C CA . LEU B 1 203 ? 34.678 73.082 61.416 1.00 51.83 179 LEU B CA 1
ATOM 6998 C C . LEU B 1 203 ? 35.068 74.429 60.818 1.00 56.64 179 LEU B C 1
ATOM 6999 O O . LEU B 1 203 ? 34.476 75.455 61.170 1.00 57.28 179 LEU B O 1
ATOM 7004 N N . THR B 1 204 ? 36.044 74.453 59.921 1.00 62.95 180 THR B N 1
ATOM 7005 C CA . THR B 1 204 ? 36.652 75.689 59.455 1.00 73.90 180 THR B CA 1
ATOM 7006 C C . THR B 1 204 ? 36.284 75.964 58.000 1.00 93.15 180 THR B C 1
ATOM 7007 O O . THR B 1 204 ? 35.415 75.308 57.413 1.00 95.74 180 THR B O 1
ATOM 7011 N N . ARG B 1 205 ? 36.920 76.991 57.435 1.00 112.42 181 ARG B N 1
ATOM 7012 C CA . ARG B 1 205 ? 36.792 77.320 56.021 1.00 118.08 181 ARG B CA 1
ATOM 7013 C C . ARG B 1 205 ? 38.150 77.317 55.331 1.00 117.93 181 ARG B C 1
ATOM 7014 O O . ARG B 1 205 ? 38.391 76.495 54.442 1.00 116.52 181 ARG B O 1
ATOM 7022 N N . THR B 1 206 ? 39.035 78.227 55.733 1.00 113.31 182 THR B N 1
ATOM 7023 C CA . THR B 1 206 ? 40.414 7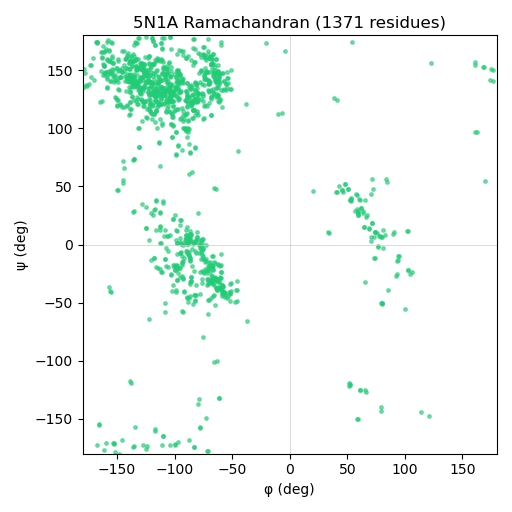8.260 55.244 1.00 109.45 182 THR B CA 1
ATOM 7024 C C . THR B 1 206 ? 40.494 78.301 53.719 1.00 108.69 182 THR B C 1
ATOM 7025 O O . THR B 1 206 ? 40.843 77.307 53.079 1.00 107.96 182 THR B O 1
ATOM 7029 N N . SER B 1 208 ? 43.984 78.737 52.797 1.00 92.09 184 SER B N 1
ATOM 7030 C CA . SER B 1 208 ? 45.057 78.213 51.961 1.00 89.56 184 SER B CA 1
ATOM 7031 C C . SER B 1 208 ? 45.016 76.692 51.877 1.00 84.73 184 SER B C 1
ATOM 7032 O O . SER B 1 208 ? 45.105 76.003 52.894 1.00 82.26 184 SER B O 1
ATOM 7035 N N . LYS B 1 209 ? 44.882 76.178 50.653 1.00 82.06 185 LYS B N 1
ATOM 7036 C CA . LYS B 1 209 ? 44.854 74.740 50.425 1.00 79.80 185 LYS B CA 1
ATOM 7037 C C . LYS B 1 209 ? 46.238 74.102 50.452 1.00 78.95 185 LYS B C 1
ATOM 7038 O O . LYS B 1 209 ? 46.332 72.871 50.414 1.00 79.75 185 LYS B O 1
ATOM 7044 N N . LYS B 1 210 ? 47.307 74.899 50.525 1.00 77.34 186 LYS B N 1
ATOM 7045 C CA . LYS B 1 210 ? 48.660 74.383 50.686 1.00 73.11 186 LYS B CA 1
ATOM 7046 C C . LYS B 1 210 ? 49.137 74.418 52.131 1.00 68.88 186 LYS B C 1
ATOM 7047 O O . LYS B 1 210 ? 50.203 73.868 52.431 1.00 66.14 186 LYS B O 1
ATOM 7053 N N . THR B 1 211 ? 48.379 75.047 53.024 1.00 66.67 187 THR B N 1
ATOM 7054 C CA . THR B 1 211 ? 48.725 75.111 54.438 1.00 59.90 187 THR B CA 1
ATOM 7055 C C . THR B 1 211 ? 48.221 73.848 55.120 1.00 54.67 187 THR B C 1
ATOM 7056 O O . THR B 1 211 ? 47.024 73.551 55.084 1.00 51.37 187 THR B O 1
ATOM 7060 N N . LYS B 1 212 ? 49.135 73.104 55.727 1.00 52.60 188 LYS B N 1
ATOM 7061 C CA . LYS B 1 212 ? 48.823 71.811 56.313 1.00 50.56 188 LYS B CA 1
ATOM 7062 C C . LYS B 1 212 ? 48.713 71.924 57.828 1.00 48.96 188 LYS B C 1
ATOM 7063 O O . LYS B 1 212 ? 49.507 72.618 58.469 1.00 48.60 188 LYS B O 1
ATOM 7069 N N . PHE B 1 213 ? 47.713 71.248 58.393 1.00 42.57 189 PHE B N 1
ATOM 7070 C CA . PHE B 1 213 ? 47.599 71.075 59.838 1.00 39.58 189 PHE B CA 1
ATOM 7071 C C . PHE B 1 213 ? 48.316 69.778 60.190 1.00 35.39 189 PHE B C 1
ATOM 7072 O O . PHE B 1 213 ? 47.850 68.690 59.836 1.00 36.49 189 PHE B O 1
ATOM 7080 N N . VAL B 1 214 ? 49.439 69.882 60.896 1.00 35.55 190 VAL B N 1
ATOM 7081 C CA . VAL B 1 214 ? 50.337 68.746 61.055 1.00 36.17 190 VAL B CA 1
ATOM 7082 C C . VAL B 1 214 ? 50.406 68.225 62.487 1.00 34.51 190 VAL B C 1
ATOM 7083 O O . VAL B 1 214 ? 50.793 67.063 62.682 1.00 36.98 190 VAL B O 1
ATOM 7087 N N . SER B 1 215 ? 50.039 69.024 63.485 1.00 32.45 191 SER B N 1
ATOM 7088 C CA . SER B 1 215 ? 50.028 68.558 64.864 1.00 30.99 191 SER B CA 1
ATOM 7089 C C . SER B 1 215 ? 48.876 69.226 65.597 1.00 33.42 191 SER B C 1
ATOM 7090 O O . SER B 1 215 ? 48.466 70.337 65.251 1.00 32.88 191 SER B O 1
ATOM 7093 N N . ILE B 1 216 ? 48.359 68.542 66.614 1.00 35.03 192 ILE B N 1
ATOM 7094 C CA . ILE B 1 216 ? 47.177 68.999 67.336 1.00 36.25 192 ILE B CA 1
ATOM 7095 C C . ILE B 1 216 ? 47.346 68.698 68.819 1.00 31.87 192 ILE B C 1
ATOM 7096 O O . ILE B 1 216 ? 47.869 67.645 69.200 1.00 32.80 192 ILE B O 1
ATOM 7101 N N . ALA B 1 217 ? 46.903 69.636 69.654 1.00 34.50 193 ALA B N 1
ATOM 7102 C CA . ALA B 1 217 ? 46.825 69.448 71.093 1.00 33.77 193 ALA B CA 1
ATOM 7103 C C . ALA B 1 217 ? 45.725 70.358 71.615 1.00 34.51 193 ALA B C 1
ATOM 7104 O O . ALA B 1 217 ? 45.465 71.421 71.047 1.00 35.06 193 ALA B O 1
ATOM 7106 N N . PHE B 1 218 ? 45.078 69.934 72.695 1.00 33.38 194 PHE B N 1
ATOM 7107 C CA . PHE B 1 218 ? 43.986 70.696 73.286 1.00 34.20 194 PHE B CA 1
ATOM 7108 C C . PHE B 1 218 ? 44.477 71.462 74.505 1.00 36.80 194 PHE B C 1
ATOM 7109 O O . PHE B 1 218 ? 45.120 70.889 75.391 1.00 37.37 194 PHE B O 1
ATOM 7117 N N . GLN B 1 219 ? 44.177 72.759 74.538 1.00 38.16 195 GLN B N 1
ATOM 7118 C CA . GLN B 1 219 ? 44.465 73.592 75.696 1.00 37.27 195 GLN B CA 1
ATOM 7119 C C . GLN B 1 219 ? 43.350 73.539 76.730 1.00 42.41 195 GLN B C 1
ATOM 7120 O O . GLN B 1 219 ? 43.619 73.647 77.932 1.00 44.00 195 GLN B O 1
ATOM 7126 N N . SER B 1 220 ? 42.111 73.358 76.283 1.00 42.81 196 SER B N 1
ATOM 7127 C CA . SER B 1 220 ? 40.966 73.159 77.160 1.00 43.95 196 SER B CA 1
ATOM 7128 C C . SER B 1 220 ? 39.930 72.344 76.395 1.00 46.26 196 SER B C 1
ATOM 7129 O O . SER B 1 220 ? 40.209 71.813 75.315 1.00 46.43 196 SER B O 1
ATOM 7132 N N . HIS B 1 221 ? 38.735 72.217 76.973 1.00 46.62 197 HIS B N 1
ATOM 7133 C CA . HIS B 1 221 ? 37.671 71.480 76.300 1.00 48.03 197 HIS B CA 1
ATOM 7134 C C . HIS B 1 221 ? 37.335 72.109 74.952 1.00 47.69 197 HIS B C 1
ATOM 7135 O O . HIS B 1 221 ? 37.065 71.398 73.977 1.00 45.39 197 HIS B O 1
ATOM 7142 N N . ASN B 1 222 ? 37.346 73.444 74.877 1.00 55.37 198 ASN B N 1
ATOM 7143 C CA . ASN B 1 222 ? 36.902 74.161 73.689 1.00 57.36 198 ASN B CA 1
ATOM 7144 C C . ASN B 1 222 ? 38.018 74.772 72.851 1.00 53.27 198 ASN B C 1
ATOM 7145 O O . ASN B 1 222 ? 37.725 75.307 71.776 1.00 54.10 198 ASN B O 1
ATOM 7150 N N . ILE B 1 223 ? 39.274 74.717 73.286 1.00 48.12 199 ILE B N 1
ATOM 7151 C CA . ILE B 1 223 ? 40.363 75.368 72.563 1.00 44.01 199 ILE B CA 1
ATOM 7152 C C . ILE B 1 223 ? 41.343 74.310 72.073 1.00 44.57 199 ILE B C 1
ATOM 7153 O O . ILE B 1 223 ? 41.979 73.621 72.881 1.00 46.18 199 ILE B O 1
ATOM 7158 N N . VAL B 1 224 ? 41.460 74.181 70.753 1.00 40.49 200 VAL B N 1
ATOM 7159 C CA . VAL B 1 224 ? 42.389 73.251 70.122 1.00 40.89 200 VAL B CA 1
ATOM 7160 C C . VAL B 1 224 ? 43.564 74.054 69.577 1.00 41.76 200 VAL B C 1
ATOM 7161 O O . VAL B 1 224 ? 43.381 75.123 68.980 1.00 38.73 200 VAL B O 1
ATOM 7165 N N . ILE B 1 225 ? 44.773 73.557 69.822 1.00 38.56 201 ILE B N 1
ATOM 7166 C CA . ILE B 1 225 ? 46.001 74.145 69.297 1.00 36.40 201 ILE B CA 1
ATOM 7167 C C . ILE B 1 225 ? 46.454 73.307 68.110 1.00 36.42 201 ILE B C 1
ATOM 7168 O O . ILE B 1 225 ? 46.511 72.076 68.203 1.00 38.23 201 ILE B O 1
ATOM 7173 N N . VAL B 1 226 ? 46.770 73.960 66.990 1.00 35.36 202 VAL B N 1
ATOM 7174 C CA . VAL B 1 226 ? 47.143 73.252 65.767 1.00 38.82 202 VAL B CA 1
ATOM 7175 C C . VAL B 1 226 ? 48.476 73.790 65.256 1.00 38.75 202 VAL B C 1
ATOM 7176 O O . VAL B 1 226 ? 48.633 75.000 65.049 1.00 39.93 202 VAL B O 1
ATOM 7180 N N . GLY B 1 227 ? 49.451 72.893 65.105 1.00 33.80 203 GLY B N 1
ATOM 7181 C CA . GLY B 1 227 ? 50.716 73.252 64.485 1.00 35.44 203 GLY B CA 1
ATOM 7182 C C . GLY B 1 227 ? 50.602 73.140 62.976 1.00 36.20 203 GLY B C 1
ATOM 7183 O O . GLY B 1 227 ? 50.058 72.161 62.454 1.00 34.33 203 GLY B O 1
ATOM 7184 N N . CYS B 1 228 ? 51.123 74.136 62.271 1.00 34.92 204 CYS B N 1
ATOM 7185 C CA . CYS B 1 228 ? 50.931 74.254 60.832 1.00 37.34 204 CYS B CA 1
ATOM 7186 C C . CYS B 1 228 ? 52.272 74.198 60.105 1.00 37.71 204 CYS B C 1
ATOM 7187 O O . CYS B 1 228 ? 53.343 74.162 60.716 1.00 41.98 204 CYS B O 1
ATOM 7190 N N . SER B 1 229 ? 52.194 74.194 58.775 1.00 35.65 205 SER B N 1
ATOM 7191 C CA . SER B 1 229 ? 53.356 74.098 57.903 1.00 38.89 205 SER B CA 1
ATOM 7192 C C . SER B 1 229 ? 53.822 75.448 57.375 1.00 42.35 205 SER B C 1
ATOM 7193 O O . SER B 1 229 ? 54.782 75.493 56.600 1.00 45.89 205 SER B O 1
ATOM 7196 N N . ASN B 1 230 ? 53.175 76.542 57.769 1.00 42.21 206 ASN B N 1
ATOM 7197 C CA . ASN B 1 230 ? 53.479 77.871 57.253 1.00 45.21 206 ASN B CA 1
ATOM 7198 C C . ASN B 1 230 ? 54.005 78.779 58.357 1.00 43.68 206 ASN B C 1
ATOM 7199 O O . ASN B 1 230 ? 53.690 79.970 58.409 1.00 46.52 206 ASN B O 1
ATOM 7204 N N . SER B 1 231 ? 54.811 78.210 59.256 1.00 41.02 207 SER B N 1
ATOM 7205 C CA . SER B 1 231 ? 55.443 78.942 60.355 1.00 41.27 207 SER B CA 1
ATOM 7206 C C . SER B 1 231 ? 54.417 79.512 61.328 1.00 45.39 207 SER B C 1
ATOM 7207 O O . SER B 1 231 ? 54.672 80.523 61.987 1.00 49.13 207 SER B O 1
ATOM 7210 N N . THR B 1 232 ? 53.248 78.882 61.442 1.00 44.69 208 THR B N 1
ATOM 7211 C CA . THR B 1 232 ? 52.232 79.352 62.372 1.00 45.00 208 THR B CA 1
ATOM 7212 C C . THR B 1 232 ? 51.719 78.227 63.258 1.00 45.38 208 THR B C 1
ATOM 7213 O O . THR B 1 232 ? 51.708 77.053 62.877 1.00 47.14 208 THR B O 1
ATOM 7217 N N . ILE B 1 233 ? 51.298 78.623 64.456 1.00 44.77 209 ILE B N 1
ATOM 7218 C CA . ILE B 1 233 ? 50.465 77.825 65.344 1.00 43.30 209 ILE B CA 1
ATOM 7219 C C . ILE B 1 233 ? 49.168 78.589 65.561 1.00 45.37 209 ILE B C 1
ATOM 7220 O O . ILE B 1 233 ? 49.190 79.803 65.796 1.00 48.68 209 ILE B O 1
ATOM 7225 N N . CYS B 1 234 ? 48.040 77.891 65.474 1.00 45.88 210 CYS B N 1
ATOM 7226 C CA . CYS B 1 234 ? 46.733 78.527 65.560 1.00 49.69 210 CYS B CA 1
ATOM 7227 C C . CYS B 1 234 ? 45.909 77.923 66.690 1.00 46.18 210 CYS B C 1
ATOM 7228 O O . CYS B 1 234 ? 45.935 76.708 66.914 1.00 44.15 210 CYS B O 1
ATOM 7231 N N . ALA B 1 235 ? 45.184 78.784 67.399 1.00 42.29 211 ALA B N 1
ATOM 7232 C CA . ALA B 1 235 ? 44.222 78.376 68.414 1.00 41.34 211 ALA B CA 1
ATOM 7233 C C . ALA B 1 235 ? 42.811 78.532 67.859 1.00 41.92 211 ALA B C 1
ATOM 7234 O O . ALA B 1 235 ? 42.447 79.606 67.369 1.00 43.32 211 ALA B O 1
ATOM 7236 N N . TYR B 1 236 ? 42.020 77.463 67.940 1.00 40.91 212 TYR B N 1
ATOM 7237 C CA . TYR B 1 236 ? 40.673 77.438 67.388 1.00 41.56 212 TYR B CA 1
ATOM 7238 C C . TYR B 1 236 ? 39.649 77.079 68.455 1.00 43.11 212 TYR B C 1
ATOM 7239 O O . TYR B 1 236 ? 39.921 76.289 69.365 1.00 41.10 212 TYR B O 1
ATOM 7248 N N . ASP B 1 237 ? 38.464 77.671 68.326 1.00 44.98 213 ASP B N 1
ATOM 7249 C CA . ASP B 1 237 ? 37.311 77.280 69.125 1.00 49.40 213 ASP B CA 1
ATOM 7250 C C . ASP B 1 237 ? 36.650 76.073 68.470 1.00 47.28 213 ASP B C 1
ATOM 7251 O O . ASP B 1 237 ? 36.281 76.127 67.292 1.00 48.90 213 ASP B O 1
ATOM 7256 N N . VAL B 1 238 ? 36.505 74.985 69.229 1.00 46.80 214 VAL B N 1
ATOM 7257 C CA . VAL B 1 238 ? 35.995 73.741 68.658 1.00 49.79 214 VAL B CA 1
ATOM 7258 C C . VAL B 1 238 ? 34.531 73.880 68.253 1.00 54.82 214 VAL B C 1
ATOM 7259 O O . VAL B 1 238 ? 34.094 73.275 67.265 1.00 56.26 214 VAL B O 1
ATOM 7263 N N . ARG B 1 239 ? 33.752 74.673 68.991 1.00 59.14 215 ARG B N 1
ATOM 7264 C CA . ARG B 1 239 ? 32.329 74.804 68.686 1.00 58.60 215 ARG B CA 1
ATOM 7265 C C . ARG B 1 239 ? 32.103 75.579 67.393 1.00 58.89 215 ARG B C 1
ATOM 7266 O O . ARG B 1 239 ? 31.332 75.150 66.528 1.00 61.12 215 ARG B O 1
ATOM 7274 N N . THR B 1 240 ? 32.774 76.719 67.238 1.00 56.64 216 THR B N 1
ATOM 7275 C CA . THR B 1 240 ? 32.521 77.602 66.107 1.00 52.90 216 THR B CA 1
ATOM 7276 C C . THR B 1 240 ? 33.443 77.347 64.924 1.00 50.18 216 THR B C 1
ATOM 7277 O O . THR B 1 240 ? 33.073 77.654 63.784 1.00 48.88 216 THR B O 1
ATOM 7281 N N . GLY B 1 241 ? 34.641 76.822 65.162 1.00 48.77 217 GLY B N 1
ATOM 7282 C CA . GLY B 1 241 ? 35.629 76.760 64.108 1.00 45.49 217 GLY B CA 1
ATOM 7283 C C . GLY B 1 241 ? 36.349 78.066 63.889 1.00 45.27 217 GLY B C 1
ATOM 7284 O O . GLY B 1 241 ? 37.125 78.182 62.934 1.00 43.89 217 GLY B O 1
ATOM 7285 N N . THR B 1 242 ? 36.103 79.055 64.744 1.00 48.01 218 THR B N 1
ATOM 7286 C CA . THR B 1 242 ? 36.699 80.374 64.606 1.00 47.86 218 THR B CA 1
ATOM 7287 C C . THR B 1 242 ? 38.128 80.360 65.131 1.00 43.31 218 THR B C 1
ATOM 7288 O O . THR B 1 242 ? 38.399 79.815 66.205 1.00 40.76 218 THR B O 1
ATOM 7300 N N . LEU B 1 244 ? 40.969 81.858 67.059 1.00 48.27 220 LEU B N 1
ATOM 7301 C CA . LEU B 1 244 ? 41.054 82.782 68.184 1.00 46.58 220 LEU B CA 1
ATOM 7302 C C . LEU B 1 244 ? 42.383 83.525 68.227 1.00 45.15 220 LEU B C 1
ATOM 7303 O O . LEU B 1 244 ? 42.411 84.722 68.531 1.00 48.04 220 LEU B O 1
ATOM 7308 N N . ARG B 1 245 ? 43.483 82.837 67.931 1.00 43.11 221 ARG B N 1
ATOM 7309 C CA . ARG B 1 245 ? 44.820 83.406 68.025 1.00 45.84 221 ARG B CA 1
ATOM 7310 C C . ARG B 1 245 ? 45.683 82.796 66.931 1.00 48.73 221 ARG B C 1
ATOM 7311 O O . ARG B 1 245 ? 45.521 81.621 66.594 1.00 48.14 221 ARG B O 1
ATOM 7319 N N . GLN B 1 246 ? 46.586 83.597 66.370 1.00 50.94 222 GLN B N 1
ATOM 7320 C CA . GLN B 1 246 ? 47.568 83.106 65.412 1.00 51.17 222 GLN B CA 1
ATOM 7321 C C . GLN B 1 246 ? 48.962 83.465 65.903 1.00 49.35 222 GLN B C 1
ATOM 7322 O O . GLN B 1 246 ? 49.301 84.648 66.013 1.00 48.57 222 GLN B O 1
ATOM 7336 N N . THR B 1 248 ? 53.036 83.221 65.154 1.00 49.19 224 THR B N 1
ATOM 7337 C CA . THR B 1 248 ? 53.929 83.109 64.011 1.00 51.59 224 THR B CA 1
ATOM 7338 C C . THR B 1 248 ? 55.357 82.885 64.495 1.00 49.21 224 THR B C 1
ATOM 7339 O O . THR B 1 248 ? 55.774 83.427 65.523 1.00 44.76 224 THR B O 1
ATOM 7343 N N . LEU B 1 249 ? 56.103 82.078 63.748 1.00 50.65 225 LEU B N 1
ATOM 7344 C CA . LEU B 1 249 ? 57.468 81.723 64.104 1.00 52.86 225 LEU B CA 1
ATOM 7345 C C . LEU B 1 249 ? 58.448 82.330 63.109 1.00 57.62 225 LEU B C 1
ATOM 7346 O O . LEU B 1 249 ? 58.098 82.654 61.970 1.00 59.66 225 LEU B O 1
ATOM 7351 N N . GLY B 1 250 ? 59.691 82.476 63.557 1.00 63.83 226 GLY B N 1
ATOM 7352 C CA . GLY B 1 250 ? 60.751 83.007 62.720 1.00 67.26 226 GLY B CA 1
ATOM 7353 C C . GLY B 1 250 ? 60.723 84.519 62.605 1.00 70.16 226 GLY B C 1
ATOM 7354 O O . GLY B 1 250 ? 60.887 85.071 61.518 1.00 70.95 226 GLY B O 1
ATOM 7355 N N . SER B 1 257 ? 61.972 81.793 57.571 1.00 74.76 233 SER B N 1
ATOM 7356 C CA . SER B 1 257 ? 61.110 81.461 56.448 1.00 74.40 233 SER B CA 1
ATOM 7357 C C . SER B 1 257 ? 59.651 81.451 56.864 1.00 73.32 233 SER B C 1
ATOM 7358 O O . SER B 1 257 ? 59.278 81.556 58.032 1.00 75.50 233 SER B O 1
ATOM 7361 N N . LYS B 1 258 ? 58.908 81.286 55.772 1.00 70.75 234 LYS B N 1
ATOM 7362 C CA . LYS B 1 258 ? 57.481 81.133 55.554 1.00 72.00 234 LYS B CA 1
ATOM 7363 C C . LYS B 1 258 ? 57.008 79.702 55.652 1.00 65.44 234 LYS B C 1
ATOM 7364 O O . LYS B 1 258 ? 55.803 79.451 55.529 1.00 61.71 234 LYS B O 1
ATOM 7370 N N . ASN B 1 259 ? 57.950 78.768 55.719 1.00 60.40 235 ASN B N 1
ATOM 7371 C CA . ASN B 1 259 ? 57.724 77.336 55.585 1.00 57.73 235 ASN B CA 1
ATOM 7372 C C . ASN B 1 259 ? 58.260 76.551 56.780 1.00 52.22 235 ASN B C 1
ATOM 7373 O O . ASN B 1 259 ? 58.738 75.425 56.620 1.00 48.22 235 ASN B O 1
ATOM 7378 N N . ILE B 1 260 ? 58.234 77.126 57.975 1.00 48.07 236 ILE B N 1
ATOM 7379 C CA . ILE B 1 260 ? 58.595 76.381 59.177 1.00 43.15 236 ILE B CA 1
ATOM 7380 C C . ILE B 1 260 ? 57.436 75.472 59.554 1.00 41.49 236 ILE B C 1
ATOM 7381 O O . ILE B 1 260 ? 56.297 75.930 59.697 1.00 41.30 236 ILE B O 1
ATOM 7386 N N . ILE B 1 261 ? 57.714 74.179 59.687 1.00 37.52 237 ILE B N 1
ATOM 7387 C CA . ILE B 1 261 ? 56.695 73.182 59.994 1.00 37.32 237 ILE B CA 1
ATOM 7388 C C . ILE B 1 261 ? 56.732 72.903 61.489 1.00 37.58 237 ILE B C 1
ATOM 7389 O O . ILE B 1 261 ? 57.793 72.587 62.042 1.00 36.79 237 ILE B O 1
ATOM 7394 N N . VAL B 1 262 ? 55.579 73.009 62.144 1.00 35.78 238 VAL B N 1
ATOM 7395 C CA . VAL B 1 262 ? 55.470 72.795 63.588 1.00 37.28 238 VAL B CA 1
ATOM 7396 C C . VAL B 1 262 ? 55.006 71.354 63.784 1.00 34.94 238 VAL B C 1
ATOM 7397 O O . VAL B 1 262 ? 53.820 71.076 63.961 1.00 38.53 238 VAL B O 1
ATOM 7401 N N . TRP B 1 263 ? 55.966 70.425 63.792 1.00 33.73 239 TRP B N 1
ATOM 7402 C CA . TRP B 1 263 ? 55.645 69.003 63.847 1.00 30.24 239 TRP B CA 1
ATOM 7403 C C . TRP B 1 263 ? 55.005 68.584 65.166 1.00 28.12 239 TRP B C 1
ATOM 7404 O O . TRP B 1 263 ? 54.392 67.512 65.224 1.00 26.30 239 TRP B O 1
ATOM 7415 N N . ALA B 1 264 ? 55.137 69.381 66.224 1.00 29.34 240 ALA B N 1
ATOM 7416 C CA . ALA B 1 264 ? 54.685 68.939 67.537 1.00 30.82 240 ALA B CA 1
ATOM 7417 C C . ALA B 1 264 ? 54.205 70.119 68.365 1.00 32.33 240 ALA B C 1
ATOM 7418 O O . ALA B 1 264 ? 54.883 71.148 68.441 1.00 33.80 240 ALA B O 1
ATOM 7420 N N . VAL B 1 265 ? 53.037 69.958 68.985 1.00 32.27 241 VAL B N 1
ATOM 7421 C CA . VAL B 1 265 ? 52.525 70.893 69.978 1.00 33.95 241 VAL B CA 1
ATOM 7422 C C . VAL B 1 265 ? 52.034 70.104 71.184 1.00 35.19 241 VAL B C 1
ATOM 7423 O O . VAL B 1 265 ? 51.437 69.031 71.040 1.00 29.43 241 VAL B O 1
ATOM 7427 N N . LYS B 1 266 ? 52.301 70.633 72.376 1.00 34.78 242 LYS B N 1
ATOM 7428 C CA . LYS B 1 266 ? 51.765 70.095 73.616 1.00 35.50 242 LYS B CA 1
ATOM 7429 C C . LYS B 1 266 ? 51.344 71.259 74.500 1.00 37.65 242 LYS B C 1
ATOM 7430 O O . LYS B 1 266 ? 51.814 72.387 74.337 1.00 36.80 242 LYS B O 1
ATOM 7436 N N . CYS B 1 267 ? 50.445 70.978 75.440 1.00 35.36 243 CYS B N 1
ATOM 7437 C CA . CYS B 1 267 ? 50.027 71.961 76.430 1.00 37.88 243 CYS B CA 1
ATOM 7438 C C . CYS B 1 267 ? 50.446 71.507 77.820 1.00 38.23 243 CYS B C 1
ATOM 7439 O O . CYS B 1 267 ? 50.216 70.354 78.200 1.00 38.27 243 CYS B O 1
ATOM 7442 N N . LEU B 1 268 ? 51.059 72.419 78.569 1.00 36.14 244 LEU B N 1
ATOM 7443 C CA . LEU B 1 268 ? 51.395 72.170 79.956 1.00 37.89 244 LEU B CA 1
ATOM 7444 C C . LEU B 1 268 ? 50.132 72.221 80.814 1.00 41.00 244 LEU B C 1
ATOM 7445 O O . LEU B 1 268 ? 49.105 72.754 80.387 1.00 42.00 244 LEU B O 1
ATOM 7450 N N . PRO B 1 269 ? 50.175 71.643 82.020 1.00 42.21 245 PRO B N 1
ATOM 7451 C CA . PRO B 1 269 ? 49.004 71.723 82.912 1.00 40.43 245 PRO B CA 1
ATOM 7452 C C . PRO B 1 269 ? 48.476 73.133 83.117 1.00 41.06 245 PRO B C 1
ATOM 7453 O O . PRO B 1 269 ? 47.261 73.310 83.271 1.00 45.00 245 PRO B O 1
ATOM 7457 N N . ASN B 1 270 ? 49.348 74.142 83.125 1.00 42.21 246 ASN B N 1
ATOM 7458 C CA . ASN B 1 270 ? 48.918 75.521 83.322 1.00 41.99 246 ASN B CA 1
ATOM 7459 C C . ASN B 1 270 ? 48.398 76.182 82.051 1.00 39.64 246 ASN B C 1
ATOM 7460 O O . ASN B 1 270 ? 48.028 77.360 82.096 1.00 44.64 246 ASN B O 1
ATOM 7465 N N . GLY B 1 271 ? 48.345 75.463 80.931 1.00 38.18 247 GLY B N 1
ATOM 7466 C CA . GLY B 1 271 ? 47.868 76.021 79.685 1.00 36.94 247 GLY B CA 1
ATOM 7467 C C . GLY B 1 271 ? 48.931 76.557 78.745 1.00 39.03 247 GLY B C 1
ATOM 7468 O O . GLY B 1 271 ? 48.603 76.877 77.595 1.00 39.15 247 GLY B O 1
ATOM 7469 N N . ASP B 1 272 ? 50.184 76.670 79.185 1.00 36.69 248 ASP B N 1
ATOM 7470 C CA . ASP B 1 272 ? 51.250 77.067 78.274 1.00 36.54 248 ASP B CA 1
ATOM 7471 C C . ASP B 1 272 ? 51.411 76.040 77.159 1.00 34.31 248 ASP B C 1
ATOM 7472 O O . ASP B 1 272 ? 51.175 74.844 77.345 1.00 33.47 248 ASP B O 1
ATOM 7477 N N . ILE B 1 273 ? 51.819 76.521 75.987 1.00 32.79 249 ILE B N 1
ATOM 7478 C CA . ILE B 1 273 ? 51.987 75.685 74.804 1.00 33.23 249 ILE B CA 1
ATOM 7479 C C . ILE B 1 273 ? 53.472 75.432 74.590 1.00 35.57 249 ILE B C 1
ATOM 7480 O O . ILE B 1 273 ? 54.284 76.365 74.640 1.00 37.18 249 ILE B O 1
ATOM 7485 N N . VAL B 1 274 ? 53.830 74.170 74.365 1.00 31.44 250 VAL B N 1
ATOM 7486 C CA . VAL B 1 274 ? 55.175 73.777 73.962 1.00 26.93 250 VAL B CA 1
ATOM 7487 C C . VAL B 1 274 ? 55.124 73.346 72.503 1.00 33.47 250 VAL B C 1
ATOM 7488 O O . VAL B 1 274 ? 54.274 72.532 72.122 1.00 34.66 250 VAL B O 1
ATOM 7492 N N . SER B 1 275 ? 56.026 73.887 71.687 1.00 31.87 251 SER B N 1
ATOM 7493 C CA . SER B 1 275 ? 56.087 73.547 70.274 1.00 32.13 251 SER B CA 1
ATOM 7494 C C . SER B 1 275 ? 57.468 73.027 69.895 1.00 31.07 251 SER B C 1
ATOM 7495 O O . SER B 1 275 ? 58.480 73.408 70.488 1.00 29.63 251 SER B O 1
ATOM 7498 N N . GLY B 1 276 ? 57.491 72.148 68.895 1.00 26.46 252 GLY B N 1
ATOM 7499 C CA . GLY B 1 276 ? 58.718 71.682 68.279 1.00 24.08 252 GLY B CA 1
ATOM 7500 C C . GLY B 1 276 ? 58.606 71.823 66.776 1.00 30.56 252 GLY B C 1
ATOM 7501 O O . GLY B 1 276 ? 57.576 71.451 66.205 1.00 35.39 252 GLY B O 1
ATOM 7502 N N . ASP B 1 277 ? 59.631 72.355 66.112 1.00 28.82 253 ASP B N 1
ATOM 7503 C CA . ASP B 1 277 ? 59.498 72.702 64.704 1.00 31.80 253 ASP B CA 1
ATOM 7504 C C . ASP B 1 277 ? 60.685 72.211 63.883 1.00 34.54 253 ASP B C 1
ATOM 7505 O O . ASP B 1 277 ? 61.683 71.706 64.406 1.00 35.47 253 ASP B O 1
ATOM 7510 N N . SER B 1 278 ? 60.540 72.382 62.565 1.00 35.63 254 SER B N 1
ATOM 7511 C CA . SER B 1 278 ? 61.470 71.887 61.557 1.00 36.34 254 SER B CA 1
ATOM 7512 C C . SER B 1 278 ? 62.848 72.534 61.616 1.00 36.33 254 SER B C 1
ATOM 7513 O O . SER B 1 278 ? 63.778 72.005 60.998 1.00 38.08 254 SER B O 1
ATOM 7516 N N . THR B 1 279 ? 63.010 73.656 62.312 1.00 35.43 255 THR B N 1
ATOM 7517 C CA . THR B 1 279 ? 64.323 74.274 62.442 1.00 34.53 255 THR B CA 1
ATOM 7518 C C . THR B 1 279 ? 65.094 73.751 63.645 1.00 40.61 255 THR B C 1
ATOM 7519 O O . THR B 1 279 ? 66.221 74.196 63.887 1.00 43.90 255 THR B O 1
ATOM 7523 N N . GLY B 1 280 ? 64.514 72.824 64.401 1.00 37.90 256 GLY B N 1
ATOM 7524 C CA . GLY B 1 280 ? 65.162 72.275 65.571 1.00 32.43 256 GLY B CA 1
ATOM 7525 C C . GLY B 1 280 ? 64.893 73.021 66.855 1.00 31.01 256 GLY B C 1
ATOM 7526 O O . GLY B 1 280 ? 65.529 72.720 67.873 1.00 32.40 256 GLY B O 1
ATOM 7527 N N . GLN B 1 281 ? 63.961 73.970 66.849 1.00 29.15 257 GLN B N 1
ATOM 7528 C CA . GLN B 1 281 ? 63.677 74.790 68.017 1.00 32.27 257 GLN B CA 1
ATOM 7529 C C . GLN B 1 281 ? 62.497 74.230 68.799 1.00 32.52 257 GLN B C 1
ATOM 7530 O O . GLN B 1 281 ? 61.500 73.793 68.216 1.00 36.61 257 GLN B O 1
ATOM 7536 N N . VAL B 1 282 ? 62.622 74.252 70.123 1.00 32.65 258 VAL B N 1
ATOM 7537 C CA . VAL B 1 282 ? 61.506 74.044 71.036 1.00 32.90 258 VAL B CA 1
ATOM 7538 C C . VAL B 1 282 ? 61.135 75.400 71.614 1.00 36.07 258 VAL B C 1
ATOM 7539 O O . VAL B 1 282 ? 61.994 76.103 72.160 1.00 36.03 258 VAL B O 1
ATOM 7543 N N . CYS B 1 283 ? 59.870 75.784 71.475 1.00 35.42 259 CYS B N 1
ATOM 7544 C CA . CYS B 1 283 ? 59.407 77.075 71.955 1.00 38.04 259 CYS B CA 1
ATOM 7545 C C . CYS B 1 283 ? 58.381 76.907 73.067 1.00 38.16 259 CYS B C 1
ATOM 7546 O O . CYS B 1 283 ? 57.651 75.912 73.124 1.00 39.32 259 CYS B O 1
ATOM 7549 N N . ILE B 1 284 ? 58.350 77.894 73.959 1.00 39.90 260 ILE B N 1
ATOM 7550 C CA . ILE B 1 284 ? 57.349 77.999 75.013 1.00 39.77 260 ILE B CA 1
ATOM 7551 C C . ILE B 1 284 ? 56.462 79.193 74.692 1.00 41.69 260 ILE B C 1
ATOM 7552 O O . ILE B 1 284 ? 56.963 80.297 74.446 1.00 40.02 260 ILE B O 1
ATOM 7557 N N . TRP B 1 285 ? 55.150 78.973 74.684 1.00 42.42 261 TRP B N 1
ATOM 7558 C CA . TRP B 1 285 ? 54.181 80.029 74.427 1.00 42.28 261 TRP B CA 1
ATOM 7559 C C . TRP B 1 285 ? 53.309 80.222 75.658 1.00 42.48 261 TRP B C 1
ATOM 7560 O O . TRP B 1 285 ? 52.784 79.249 76.211 1.00 40.39 261 TRP B O 1
ATOM 7571 N N . ASP B 1 286 ? 53.164 81.475 76.086 1.00 41.87 262 ASP B N 1
ATOM 7572 C CA . ASP B 1 286 ? 52.302 81.787 77.219 1.00 42.39 262 ASP B CA 1
ATOM 7573 C C . ASP B 1 286 ? 50.855 81.445 76.885 1.00 42.52 262 ASP B C 1
ATOM 7574 O O . ASP B 1 286 ? 50.319 81.886 75.864 1.00 40.38 262 ASP B O 1
ATOM 7579 N N . GLY B 1 287 ? 50.222 80.656 77.756 1.00 44.28 263 GLY B N 1
ATOM 7580 C CA . GLY B 1 287 ? 48.901 80.125 77.465 1.00 47.26 263 GLY B CA 1
ATOM 7581 C C . GLY B 1 287 ? 47.793 81.158 77.458 1.00 50.58 263 GLY B C 1
ATOM 7582 O O . GLY B 1 287 ? 46.724 80.897 76.895 1.00 51.54 263 GLY B O 1
ATOM 7583 N N . LYS B 1 288 ? 48.020 82.322 78.063 1.00 51.85 264 LYS B N 1
ATOM 7584 C CA . LYS B 1 288 ? 46.993 83.349 78.175 1.00 51.83 264 LYS B CA 1
ATOM 7585 C C . LYS B 1 288 ? 47.132 84.442 77.125 1.00 49.79 264 LYS B C 1
ATOM 7586 O O . LYS B 1 288 ? 46.127 84.889 76.565 1.00 52.59 264 LYS B O 1
ATOM 7592 N N . THR B 1 289 ? 48.361 84.873 76.841 1.00 48.41 265 THR B N 1
ATOM 7593 C CA . THR B 1 289 ? 48.608 85.907 75.847 1.00 48.86 265 THR B CA 1
ATOM 7594 C C . THR B 1 289 ? 48.912 85.340 74.470 1.00 49.87 265 THR B C 1
ATOM 7595 O O . THR B 1 289 ? 48.820 86.075 73.480 1.00 49.72 265 THR B O 1
ATOM 7599 N N . TYR B 1 290 ? 49.269 84.056 74.391 1.00 45.04 266 TYR B N 1
ATOM 7600 C CA . TYR B 1 290 ? 49.601 83.398 73.127 1.00 43.84 266 TYR B CA 1
ATOM 7601 C C . TYR B 1 290 ? 50.751 84.111 72.421 1.00 43.48 266 TYR B C 1
ATOM 7602 O O . TYR B 1 290 ? 50.727 84.327 71.208 1.00 46.48 266 TYR B O 1
ATOM 7611 N N . THR B 1 291 ? 51.767 84.481 73.196 1.00 41.97 267 THR B N 1
ATOM 7612 C CA . THR B 1 291 ? 52.972 85.115 72.690 1.00 43.70 267 THR B CA 1
ATOM 7613 C C . THR B 1 291 ? 54.172 84.225 72.986 1.00 43.52 267 THR B C 1
ATOM 7614 O O . THR B 1 291 ? 54.159 83.419 73.920 1.00 40.89 267 THR B O 1
ATOM 7618 N N . GLN B 1 292 ? 55.215 84.380 72.176 1.00 44.45 268 GLN B N 1
ATOM 7619 C CA . GLN B 1 292 ? 56.403 83.538 72.279 1.00 46.48 268 GLN B CA 1
ATOM 7620 C C . GLN B 1 292 ? 57.219 83.972 73.491 1.00 49.78 268 GLN B C 1
ATOM 7621 O O . GLN B 1 292 ? 57.846 85.036 73.480 1.00 57.40 268 GLN B O 1
ATOM 7627 N N . ALA B 1 293 ? 57.208 83.148 74.537 1.00 47.57 269 ALA B N 1
ATOM 7628 C CA . ALA B 1 293 ? 57.954 83.439 75.754 1.00 47.55 269 ALA B CA 1
ATOM 7629 C C . ALA B 1 293 ? 59.405 82.979 75.704 1.00 46.04 269 ALA B C 1
ATOM 7630 O O . ALA B 1 293 ? 60.254 83.578 76.375 1.00 43.44 269 ALA B O 1
ATOM 7632 N N . GLN B 1 294 ? 59.721 81.942 74.930 1.00 44.44 270 GLN B N 1
ATOM 7633 C CA . GLN B 1 294 ? 61.071 81.396 74.959 1.00 43.11 270 GLN B CA 1
ATOM 7634 C C . GLN B 1 294 ? 61.341 80.604 73.687 1.00 43.78 270 GLN B C 1
ATOM 7635 O O . GLN B 1 294 ? 60.437 79.988 73.115 1.00 41.34 270 GLN B O 1
ATOM 7641 N N . ARG B 1 295 ? 62.605 80.624 73.265 1.00 47.15 271 ARG B N 1
ATOM 7642 C CA . ARG B 1 295 ? 63.080 79.886 72.099 1.00 47.74 271 ARG B CA 1
ATOM 7643 C C . ARG B 1 295 ? 64.348 79.143 72.489 1.00 44.42 271 ARG B C 1
ATOM 7644 O O . ARG B 1 295 ? 65.302 79.758 72.978 1.00 42.24 271 ARG B O 1
ATOM 7652 N N . ILE B 1 296 ? 64.358 77.829 72.279 1.00 39.91 272 ILE B N 1
ATOM 7653 C CA . ILE B 1 296 ? 65.502 76.981 72.600 1.00 40.05 272 ILE B CA 1
ATOM 7654 C C . ILE B 1 296 ? 65.913 76.232 71.339 1.00 39.85 272 ILE B C 1
ATOM 7655 O O . ILE B 1 296 ? 65.142 75.417 70.817 1.00 39.80 272 ILE B O 1
ATOM 7660 N N . GLN B 1 297 ? 67.129 76.498 70.857 1.00 37.70 273 GLN B N 1
ATOM 7661 C CA . GLN B 1 297 ? 67.682 75.780 69.708 1.00 42.42 273 GLN B CA 1
ATOM 7662 C C . GLN B 1 297 ? 68.269 74.466 70.218 1.00 44.24 273 GLN B C 1
ATOM 7663 O O . GLN B 1 297 ? 69.464 74.337 70.497 1.00 46.40 273 GLN B O 1
ATOM 7669 N N . SER B 1 298 ? 67.398 73.468 70.347 1.00 41.59 274 SER B N 1
ATOM 7670 C CA . SER B 1 298 ? 67.743 72.237 71.046 1.00 41.14 274 SER B CA 1
ATOM 7671 C C . SER B 1 298 ? 68.165 71.102 70.124 1.00 37.42 274 SER B C 1
ATOM 7672 O O . SER B 1 298 ? 68.972 70.261 70.531 1.00 39.59 274 SER B O 1
ATOM 7675 N N . HIS B 1 299 ? 67.638 71.044 68.906 1.00 33.21 275 HIS B N 1
ATOM 7676 C CA . HIS B 1 299 ? 68.004 70.011 67.951 1.00 33.58 275 HIS B CA 1
ATOM 7677 C C . HIS B 1 299 ? 68.664 70.644 66.734 1.00 37.24 275 HIS B C 1
ATOM 7678 O O . HIS B 1 299 ? 68.486 71.833 66.452 1.00 36.04 275 HIS B O 1
ATOM 7685 N N . THR B 1 300 ? 69.430 69.834 66.005 1.00 36.50 276 THR B N 1
ATOM 7686 C CA . THR B 1 300 ? 70.073 70.294 64.782 1.00 39.46 276 THR B CA 1
ATOM 7687 C C . THR B 1 300 ? 69.260 69.963 63.539 1.00 42.08 276 THR B C 1
ATOM 7688 O O . THR B 1 300 ? 69.620 70.408 62.443 1.00 42.52 276 THR B O 1
ATOM 7692 N N . GLN B 1 301 ? 68.185 69.191 63.686 1.00 42.74 277 GLN B N 1
ATOM 7693 C CA . GLN B 1 301 ? 67.265 68.871 62.605 1.00 41.66 277 GLN B CA 1
ATOM 7694 C C . GLN B 1 301 ? 65.848 69.014 63.150 1.00 37.54 277 GLN B C 1
ATOM 7695 O O . GLN B 1 301 ? 65.650 69.461 64.283 1.00 38.50 2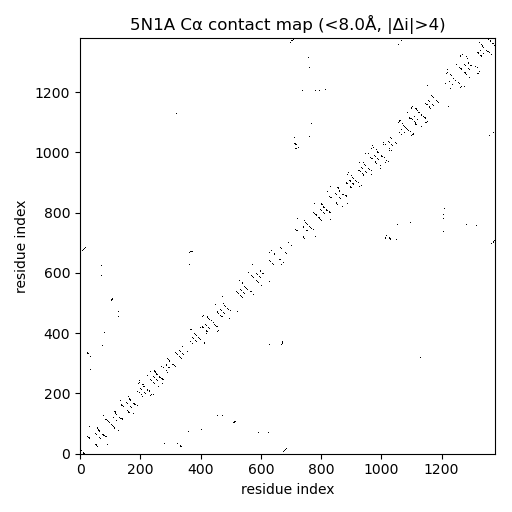77 GLN B O 1
ATOM 7701 N N . ASP B 1 302 ? 64.856 68.641 62.338 1.00 35.85 278 ASP B N 1
ATOM 7702 C CA . ASP B 1 302 ? 63.453 68.797 62.722 1.00 36.90 278 ASP B CA 1
ATOM 7703 C C . ASP B 1 302 ? 63.172 68.182 64.088 1.00 37.64 278 ASP B C 1
ATOM 7704 O O . ASP B 1 302 ? 63.579 67.054 64.369 1.00 35.90 278 ASP B O 1
ATOM 7709 N N . VAL B 1 303 ? 62.464 68.928 64.932 1.00 36.17 279 VAL B N 1
ATOM 7710 C CA . VAL B 1 303 ? 61.866 68.349 66.129 1.00 34.50 279 VAL B CA 1
ATOM 7711 C C . VAL B 1 303 ? 60.571 67.668 65.706 1.00 32.70 279 VAL B C 1
ATOM 7712 O O . VAL B 1 303 ? 59.685 68.306 65.130 1.00 32.85 279 VAL B O 1
ATOM 7716 N N . LEU B 1 304 ? 60.459 66.372 65.988 1.00 31.21 280 LEU B N 1
ATOM 7717 C CA . LEU B 1 304 ? 59.318 65.592 65.525 1.00 29.59 280 LEU B CA 1
ATOM 7718 C C . LEU B 1 304 ? 58.287 65.299 66.603 1.00 27.62 280 LEU B C 1
ATOM 7719 O O . LEU B 1 304 ? 57.117 65.082 66.272 1.00 28.45 280 LEU B O 1
ATOM 7724 N N . CYS B 1 305 ? 58.670 65.280 67.877 1.00 26.35 281 CYS B N 1
ATOM 7725 C CA . CYS B 1 305 ? 57.733 64.828 68.896 1.00 27.58 281 CYS B CA 1
ATOM 7726 C C . CYS B 1 305 ? 58.097 65.431 70.243 1.00 26.41 281 CYS B C 1
ATOM 7727 O O . CYS B 1 305 ? 59.242 65.822 70.487 1.00 25.89 281 CYS B O 1
ATOM 7730 N N . LEU B 1 306 ? 57.094 65.486 71.118 1.00 26.11 282 LEU B N 1
ATOM 7731 C CA . LEU B 1 306 ? 57.220 66.063 72.446 1.00 28.19 282 LEU B CA 1
ATOM 7732 C C . LEU B 1 306 ? 56.508 65.165 73.446 1.00 28.81 282 LEU B C 1
ATOM 7733 O O . LEU B 1 306 ? 55.569 64.445 73.097 1.00 31.00 282 LEU B O 1
ATOM 7738 N N . SER B 1 307 ? 56.964 65.212 74.696 1.00 28.81 283 SER B N 1
ATOM 7739 C CA . SER B 1 307 ? 56.248 64.595 75.801 1.00 31.49 283 SER B CA 1
ATOM 7740 C C . SER B 1 307 ? 56.377 65.479 77.031 1.00 31.84 283 SER B C 1
ATOM 7741 O O . SER B 1 307 ? 57.417 66.107 77.246 1.00 30.84 283 SER B O 1
ATOM 7744 N N . VAL B 1 308 ? 55.315 65.526 77.832 1.00 33.28 284 VAL B N 1
ATOM 7745 C CA . VAL B 1 308 ? 55.264 66.342 79.039 1.00 39.62 284 VAL B CA 1
ATOM 7746 C C . VAL B 1 308 ? 54.799 65.467 80.192 1.00 42.95 284 VAL B C 1
ATOM 7747 O O . VAL B 1 308 ? 53.827 64.715 80.054 1.00 45.92 284 VAL B O 1
ATOM 7751 N N . SER B 1 309 ? 55.488 65.563 81.325 1.00 40.10 285 SER B N 1
ATOM 7752 C CA . SER B 1 309 ? 55.087 64.816 82.504 1.00 37.43 285 SER B CA 1
ATOM 7753 C C . SER B 1 309 ? 53.770 65.357 83.056 1.00 39.29 285 SER B C 1
ATOM 7754 O O . SER B 1 309 ? 53.352 66.480 82.756 1.00 40.63 285 SER B O 1
ATOM 7757 N N . ALA B 1 310 ? 53.113 64.532 83.875 1.00 38.81 286 ALA B N 1
ATOM 7758 C CA . ALA B 1 310 ? 51.797 64.893 84.397 1.00 40.93 286 ALA B CA 1
ATOM 7759 C C . ALA B 1 310 ? 51.858 66.135 85.280 1.00 41.45 286 ALA B C 1
ATOM 7760 O O . ALA B 1 310 ? 50.962 66.986 85.224 1.00 41.50 286 ALA B O 1
ATOM 7762 N N . ASP B 1 311 ? 52.899 66.263 86.102 1.00 40.33 287 ASP B N 1
ATOM 7763 C CA . ASP B 1 311 ? 53.006 67.434 86.964 1.00 47.11 287 ASP B CA 1
ATOM 7764 C C . ASP B 1 311 ? 53.579 68.656 86.255 1.00 52.62 287 ASP B C 1
ATOM 7765 O O . ASP B 1 311 ? 53.776 69.688 86.904 1.00 56.17 287 ASP B O 1
ATOM 7770 N N . GLY B 1 312 ? 53.850 68.569 84.955 1.00 51.74 288 GLY B N 1
ATOM 7771 C CA . GLY B 1 312 ? 54.390 69.706 84.238 1.00 47.49 288 GLY B CA 1
ATOM 7772 C C . GLY B 1 312 ? 55.806 70.093 84.594 1.00 43.13 288 GLY B C 1
ATOM 7773 O O . GLY B 1 312 ? 56.229 71.201 84.252 1.00 44.08 288 GLY B O 1
ATOM 7774 N N . SER B 1 313 ? 56.552 69.233 85.285 1.00 43.38 289 SER B N 1
ATOM 7775 C CA . SER B 1 313 ? 57.914 69.564 85.678 1.00 41.88 289 SER B CA 1
ATOM 7776 C C . SER B 1 313 ? 58.964 69.109 84.674 1.00 39.07 289 SER B C 1
ATOM 7777 O O . SER B 1 313 ? 60.127 69.510 84.799 1.00 39.35 289 SER B O 1
ATOM 7780 N N . LYS B 1 314 ? 58.604 68.283 83.691 1.00 38.06 290 LYS B N 1
ATOM 7781 C CA . LYS B 1 314 ? 59.580 67.793 82.727 1.00 36.52 290 LYS B CA 1
ATOM 7782 C C . LYS B 1 314 ? 59.006 67.804 81.317 1.00 35.09 290 LYS B C 1
ATOM 7783 O O . LYS B 1 314 ? 57.836 67.470 81.107 1.00 31.87 290 LYS B O 1
ATOM 7789 N N . ILE B 1 315 ? 59.844 68.193 80.357 1.00 33.99 291 ILE B N 1
ATOM 7790 C CA . ILE B 1 315 ? 59.525 68.157 78.935 1.00 34.00 291 ILE B CA 1
ATOM 7791 C C . ILE B 1 315 ? 60.562 67.283 78.243 1.00 32.88 291 ILE B C 1
ATOM 7792 O O . ILE B 1 315 ? 61.752 67.344 78.572 1.00 33.09 291 ILE B O 1
ATOM 7797 N N . ILE B 1 316 ? 60.113 66.473 77.285 1.00 30.32 292 ILE B N 1
ATOM 7798 C CA . ILE B 1 316 ? 60.986 65.621 76.486 1.00 29.90 292 ILE B CA 1
ATOM 7799 C C . ILE B 1 316 ? 60.728 65.929 75.018 1.00 29.92 292 ILE B C 1
ATOM 7800 O O . ILE B 1 316 ? 59.577 66.113 74.609 1.00 30.61 292 ILE B O 1
ATOM 7805 N N . SER B 1 317 ? 61.797 65.987 74.225 1.00 26.69 293 SER B N 1
ATOM 7806 C CA . SER B 1 317 ? 61.685 66.241 72.797 1.00 27.13 293 SER B CA 1
ATOM 7807 C C . SER B 1 317 ? 62.525 65.236 72.022 1.00 31.19 293 SER B C 1
ATOM 7808 O O . SER B 1 317 ? 63.555 64.758 72.506 1.00 28.55 293 SER B O 1
ATOM 7811 N N . GLY B 1 318 ? 62.074 64.926 70.808 1.00 27.37 294 GLY B N 1
ATOM 7812 C CA . GLY B 1 318 ? 62.780 64.015 69.926 1.00 29.12 294 GLY B CA 1
ATOM 7813 C C . GLY B 1 318 ? 62.847 64.546 68.508 1.00 31.70 294 GLY B C 1
ATOM 7814 O O . GLY B 1 318 ? 61.900 65.188 68.041 1.00 31.07 294 GLY B O 1
ATOM 7815 N N . GLY B 1 319 ? 63.952 64.287 67.800 1.00 32.25 295 GLY B N 1
ATOM 7816 C CA . GLY B 1 319 ? 64.164 64.902 66.509 1.00 33.99 295 GLY B CA 1
ATOM 7817 C C . GLY B 1 319 ? 64.740 63.952 65.478 1.00 33.98 295 GLY B C 1
ATOM 7818 O O . GLY B 1 319 ? 65.141 62.824 65.780 1.00 32.48 295 GLY B O 1
ATOM 7827 N N . ASP B 1 321 ? 67.480 64.410 64.176 1.00 31.61 297 ASP B N 1
ATOM 7828 C CA . ASP B 1 321 ? 68.898 64.302 64.489 1.00 31.97 297 ASP B CA 1
ATOM 7829 C C . ASP B 1 321 ? 69.203 63.150 65.442 1.00 31.80 297 ASP B C 1
ATOM 7830 O O . ASP B 1 321 ? 70.322 63.075 65.962 1.00 32.37 297 ASP B O 1
ATOM 7835 N N . ARG B 1 322 ? 68.228 62.271 65.687 1.00 33.38 298 ARG B N 1
ATOM 7836 C CA . ARG B 1 322 ? 68.346 61.065 66.505 1.00 34.95 298 ARG B CA 1
ATOM 7837 C C . ARG B 1 322 ? 68.490 61.398 67.985 1.00 36.04 298 ARG B C 1
ATOM 7838 O O . ARG B 1 322 ? 68.718 60.499 68.804 1.00 34.97 298 ARG B O 1
ATOM 7846 N N . ARG B 1 323 ? 68.351 62.671 68.345 1.00 31.52 299 ARG B N 1
ATOM 7847 C CA . ARG B 1 323 ? 68.589 63.160 69.693 1.00 35.45 299 ARG B CA 1
ATOM 7848 C C . ARG B 1 323 ? 67.303 63.170 70.518 1.00 31.25 299 ARG B C 1
ATOM 7849 O O . ARG B 1 323 ? 66.220 63.468 70.003 1.00 28.64 299 ARG B O 1
ATOM 7857 N N . THR B 1 324 ? 67.431 62.824 71.798 1.00 28.85 300 THR B N 1
ATOM 7858 C CA . THR B 1 324 ? 66.382 63.010 72.795 1.00 26.94 300 THR B CA 1
ATOM 7859 C C . THR B 1 324 ? 66.860 64.041 73.808 1.00 30.34 300 THR B C 1
ATOM 7860 O O . THR B 1 324 ? 67.967 63.917 74.342 1.00 31.10 300 THR B O 1
ATOM 7864 N N . ALA B 1 325 ? 66.038 65.056 74.068 1.00 28.72 301 ALA B N 1
ATOM 7865 C CA . ALA B 1 325 ? 66.398 66.136 74.977 1.00 33.05 301 ALA B CA 1
ATOM 7866 C C . ALA B 1 325 ? 65.417 66.218 76.140 1.00 31.83 301 ALA B C 1
ATOM 7867 O O . ALA B 1 325 ? 64.231 65.908 75.997 1.00 29.61 301 ALA B O 1
ATOM 7869 N N . VAL B 1 326 ? 65.928 66.641 77.296 1.00 33.21 302 VAL B N 1
ATOM 7870 C CA . VAL B 1 326 ? 65.144 66.784 78.520 1.00 33.16 302 VAL B CA 1
ATOM 7871 C C . VAL B 1 326 ? 65.256 68.226 79.001 1.00 33.79 302 VAL B C 1
ATOM 7872 O O . VAL B 1 326 ? 66.355 68.793 79.021 1.00 34.32 302 VAL B O 1
ATOM 7876 N N . TYR B 1 327 ? 64.123 68.815 79.386 1.00 30.59 303 TYR B N 1
ATOM 7877 C CA . TYR B 1 327 ? 64.073 70.184 79.881 1.00 31.55 303 TYR B CA 1
ATOM 7878 C C . TYR B 1 327 ? 63.390 70.218 81.241 1.00 32.85 303 TYR B C 1
ATOM 7879 O O . TYR B 1 327 ? 62.483 69.429 81.517 1.00 32.60 303 TYR B O 1
ATOM 7888 N N . GLU B 1 328 ? 63.833 71.140 82.084 1.00 34.98 304 GLU B N 1
ATOM 7889 C CA . GLU B 1 328 ? 63.272 71.362 83.406 1.00 38.52 304 GLU B CA 1
ATOM 7890 C C . GLU B 1 328 ? 63.073 72.853 83.627 1.00 39.47 304 GLU B C 1
ATOM 7891 O O . GLU B 1 328 ? 63.694 73.676 82.944 1.00 40.14 304 GLU B O 1
ATOM 7897 N N . PRO B 1 329 ? 62.197 73.238 84.560 1.00 38.69 305 PRO B N 1
ATOM 7898 C CA . PRO B 1 329 ? 61.961 74.667 84.794 1.00 41.40 305 PRO B CA 1
ATOM 7899 C C . PRO B 1 329 ? 63.226 75.373 85.255 1.00 42.72 305 PRO B C 1
ATOM 7900 O O . PRO B 1 329 ? 63.997 74.849 86.062 1.00 42.93 305 PRO B O 1
ATOM 7912 N N . ALA B 1 331 ? 65.601 77.587 87.276 1.00 68.92 307 ALA B N 1
ATOM 7913 C CA . ALA B 1 331 ? 65.643 77.958 88.684 1.00 74.42 307 ALA B CA 1
ATOM 7914 C C . ALA B 1 331 ? 65.366 79.446 88.850 1.00 78.38 307 ALA B C 1
ATOM 7915 O O . ALA B 1 331 ? 65.924 80.281 88.130 1.00 78.95 307 ALA B O 1
ATOM 7917 N N . GLY B 1 332 ? 64.495 79.772 89.794 1.00 82.53 308 GLY B N 1
ATOM 7918 C CA . GLY B 1 332 ? 64.116 81.160 90.054 1.00 86.86 308 GLY B CA 1
ATOM 7919 C C . GLY B 1 332 ? 63.094 81.778 89.127 1.00 90.52 308 GLY B C 1
ATOM 7920 O O . GLY B 1 332 ? 62.108 82.358 89.591 1.00 90.92 308 GLY B O 1
ATOM 7921 N N . GLN B 1 333 ? 63.314 81.689 87.819 1.00 90.92 309 GLN B N 1
ATOM 7922 C CA . GLN B 1 333 ? 62.430 82.319 86.843 1.00 91.57 309 GLN B CA 1
ATOM 7923 C C . GLN B 1 333 ? 61.244 81.398 86.564 1.00 90.15 309 GLN B C 1
ATOM 7924 O O . GLN B 1 333 ? 61.419 80.301 86.026 1.00 91.83 309 GLN B O 1
ATOM 7930 N N . SER B 1 334 ? 60.039 81.847 86.912 1.00 87.90 310 SER B N 1
ATOM 7931 C CA . SER B 1 334 ? 58.837 81.026 86.801 1.00 85.28 310 SER B CA 1
ATOM 7932 C C . SER B 1 334 ? 58.311 81.003 85.370 1.00 83.27 310 SER B C 1
ATOM 7933 O O . SER B 1 334 ? 58.253 82.032 84.692 1.00 85.50 310 SER B O 1
ATOM 7936 N N . GLY B 1 335 ? 57.955 79.812 84.902 1.00 78.05 311 GLY B N 1
ATOM 7937 C CA . GLY B 1 335 ? 57.430 79.656 83.560 1.00 70.76 311 GLY B CA 1
ATOM 7938 C C . GLY B 1 335 ? 58.466 79.649 82.459 1.00 62.55 311 GLY B C 1
ATOM 7939 O O . GLY B 1 335 ? 58.093 79.609 81.282 1.00 61.54 311 GLY B O 1
ATOM 7940 N N . ARG B 1 336 ? 59.749 79.646 82.820 1.00 60.70 312 ARG B N 1
ATOM 7941 C CA . ARG B 1 336 ? 60.919 79.508 81.969 1.00 60.26 312 ARG B CA 1
ATOM 7942 C C . ARG B 1 336 ? 61.489 78.097 82.088 1.00 48.71 312 ARG B C 1
ATOM 7943 O O . ARG B 1 336 ? 61.449 77.489 83.161 1.00 51.25 312 ARG B O 1
ATOM 7951 N N . TRP B 1 337 ? 62.097 77.616 81.002 1.00 41.73 313 TRP B N 1
ATOM 7952 C CA . TRP B 1 337 ? 62.585 76.246 80.907 1.00 40.46 313 TRP B CA 1
ATOM 7953 C C . TRP B 1 337 ? 64.076 76.202 80.574 1.00 43.53 313 TRP B C 1
ATOM 7954 O O . TRP B 1 337 ? 64.606 77.050 79.845 1.00 44.72 313 TRP B O 1
ATOM 7965 N N . SER B 1 338 ? 64.745 75.176 81.098 1.00 43.53 314 SER B N 1
ATOM 7966 C CA . SER B 1 338 ? 66.165 74.968 80.849 1.00 44.62 314 SER B CA 1
ATOM 7967 C C . SER B 1 338 ? 66.415 73.554 80.338 1.00 42.28 314 SER B C 1
ATOM 7968 O O . SER B 1 338 ? 65.932 72.579 80.924 1.00 39.37 314 SER B O 1
ATOM 7971 N N . LYS B 1 339 ? 67.185 73.447 79.258 1.00 38.10 315 LYS B N 1
ATOM 7972 C CA . LYS B 1 339 ? 67.572 72.142 78.740 1.00 38.26 315 LYS B CA 1
ATOM 7973 C C . LYS B 1 339 ? 68.584 71.507 79.687 1.00 39.32 315 LYS B C 1
ATOM 7974 O O . LYS B 1 339 ? 69.671 72.054 79.903 1.00 41.54 315 LYS B O 1
ATOM 7980 N N . VAL B 1 340 ? 68.233 70.350 80.247 1.00 37.68 316 VAL B N 1
ATOM 7981 C CA . VAL B 1 340 ? 69.105 69.706 81.222 1.00 36.95 316 VAL B CA 1
ATOM 7982 C C . VAL B 1 340 ? 70.195 68.907 80.523 1.00 36.37 316 VAL B C 1
ATOM 7983 O O . VAL B 1 340 ? 71.380 69.019 80.857 1.00 36.08 316 VAL B O 1
ATOM 7987 N N . PHE B 1 341 ? 69.814 68.097 79.540 1.00 33.60 317 PHE B N 1
ATOM 7988 C CA . PHE B 1 341 ? 70.777 67.317 78.777 1.00 33.00 317 PHE B CA 1
ATOM 7989 C C . PHE B 1 341 ? 70.105 66.835 77.500 1.00 30.97 317 PHE B C 1
ATOM 7990 O O . PHE B 1 341 ? 68.881 66.886 77.361 1.00 33.73 317 PHE B O 1
ATOM 7998 N N . HIS B 1 342 ? 70.927 66.367 76.564 1.00 28.17 318 HIS B N 1
ATOM 7999 C CA . HIS B 1 342 ? 70.428 65.555 75.466 1.00 32.48 318 HIS B CA 1
ATOM 8000 C C . HIS B 1 342 ? 71.371 64.381 75.253 1.00 35.02 318 HIS B C 1
ATOM 8001 O O . HIS B 1 342 ? 72.538 64.408 75.654 1.00 35.93 318 HIS B O 1
ATOM 8008 N N . ARG B 1 343 ? 70.837 63.340 74.622 1.00 32.97 319 ARG B N 1
ATOM 8009 C CA . ARG B 1 343 ? 71.559 62.099 74.391 1.00 36.99 319 ARG B CA 1
ATOM 8010 C C . ARG B 1 343 ? 70.924 61.401 73.199 1.00 38.09 319 ARG B C 1
ATOM 8011 O O . ARG B 1 343 ? 69.718 61.517 72.968 1.00 40.00 319 ARG B O 1
ATOM 8019 N N . ARG B 1 344 ? 71.751 60.693 72.436 1.00 36.31 320 ARG B N 1
ATOM 8020 C CA . ARG B 1 344 ? 71.266 59.836 71.361 1.00 36.73 320 ARG B CA 1
ATOM 8021 C C . ARG B 1 344 ? 70.977 58.455 71.939 1.00 36.80 320 ARG B C 1
ATOM 8022 O O . ARG B 1 344 ? 71.903 57.702 72.258 1.00 40.59 320 ARG B O 1
ATOM 8030 N N . TYR B 1 345 ? 69.693 58.125 72.083 1.00 30.93 321 TYR B N 1
ATOM 8031 C CA . TYR B 1 345 ? 69.303 56.779 72.484 1.00 27.60 321 TYR B CA 1
ATOM 8032 C C . TYR B 1 345 ? 69.060 55.876 71.283 1.00 30.74 321 TYR B C 1
ATOM 8033 O O . TYR B 1 345 ? 69.453 54.705 71.297 1.00 31.22 321 TYR B O 1
ATOM 8042 N N . HIS B 1 346 ? 68.425 56.404 70.243 1.00 32.63 322 HIS B N 1
ATOM 8043 C CA . HIS B 1 346 ? 68.038 55.624 69.080 1.00 31.65 322 HIS B CA 1
ATOM 8044 C C . HIS B 1 346 ? 69.142 55.636 68.027 1.00 34.67 322 HIS B C 1
ATOM 8045 O O . HIS B 1 346 ? 70.021 56.500 68.020 1.00 37.23 322 HIS B O 1
ATOM 8052 N N . GLN B 1 347 ? 69.077 54.659 67.120 1.00 33.18 323 GLN B N 1
ATOM 8053 C CA . GLN B 1 347 ? 70.021 54.603 66.012 1.00 35.88 323 GLN B CA 1
ATOM 8054 C C . GLN B 1 347 ? 69.604 55.506 64.862 1.00 39.70 323 GLN B C 1
ATOM 8055 O O . GLN B 1 347 ? 70.455 55.895 64.056 1.00 45.91 323 GLN B O 1
ATOM 8061 N N . HIS B 1 348 ? 68.320 55.836 64.768 1.00 35.63 324 HIS B N 1
ATOM 8062 C CA A HIS B 1 348 ? 67.808 56.693 63.706 0.48 37.31 324 HIS B CA 1
ATOM 8063 C CA B HIS B 1 348 ? 67.808 56.693 63.705 0.52 37.29 324 HIS B CA 1
ATOM 8064 C C . HIS B 1 348 ? 66.954 57.785 64.349 1.00 37.06 324 HIS B C 1
ATOM 8065 O O . HIS B 1 348 ? 67.080 58.096 65.540 1.00 37.12 324 HIS B O 1
ATOM 8078 N N . ASP B 1 349 ? 66.061 58.381 63.561 1.00 34.16 325 ASP B N 1
ATOM 8079 C CA . ASP B 1 349 ? 65.279 59.510 64.045 1.00 38.28 325 ASP B CA 1
ATOM 8080 C C . ASP B 1 349 ? 64.299 59.085 65.139 1.00 37.31 325 ASP B C 1
ATOM 8081 O O . ASP B 1 349 ? 63.891 57.924 65.239 1.00 36.36 325 ASP B O 1
ATOM 8086 N N . VAL B 1 350 ? 63.932 60.055 65.972 1.00 30.94 326 VAL B N 1
ATOM 8087 C CA . VAL B 1 350 ? 62.981 59.866 67.061 1.00 28.88 326 VAL B CA 1
ATOM 8088 C C . VAL B 1 350 ? 61.647 60.426 66.581 1.00 26.46 326 VAL B C 1
ATOM 8089 O O . VAL B 1 350 ? 61.443 61.643 66.555 1.00 28.22 326 VAL B O 1
ATOM 8093 N N . LYS B 1 351 ? 60.731 59.535 66.200 1.00 24.93 327 LYS B N 1
ATOM 8094 C CA . LYS B 1 351 ? 59.497 59.948 65.540 1.00 27.11 327 LYS B CA 1
ATOM 8095 C C . LYS B 1 351 ? 58.338 60.173 66.500 1.00 27.44 327 LYS B C 1
ATOM 8096 O O . LYS B 1 351 ? 57.468 61.004 66.217 1.00 28.61 327 LYS B O 1
ATOM 8102 N N . ALA B 1 352 ? 58.297 59.466 67.627 1.00 27.92 328 ALA B N 1
ATOM 8103 C CA . ALA B 1 352 ? 57.127 59.519 68.490 1.00 30.15 328 ALA B CA 1
ATOM 8104 C C . ALA B 1 352 ? 57.521 59.182 69.919 1.00 28.16 328 ALA B C 1
ATOM 8105 O O . ALA B 1 352 ? 58.516 58.497 70.167 1.00 26.34 328 ALA B O 1
ATOM 8115 N N . ALA B 1 354 ? 55.545 59.125 74.264 1.00 28.62 330 ALA B N 1
ATOM 8116 C CA . ALA B 1 354 ? 54.399 59.319 75.141 1.00 28.23 330 ALA B CA 1
ATOM 8117 C C . ALA B 1 354 ? 54.795 58.888 76.545 1.00 32.44 330 ALA B C 1
ATOM 8118 O O . ALA B 1 354 ? 55.652 58.018 76.719 1.00 30.30 330 ALA B O 1
ATOM 8120 N N . SER B 1 355 ? 54.170 59.508 77.542 1.00 32.64 331 SER B N 1
ATOM 8121 C CA . SER B 1 355 ? 54.492 59.255 78.938 1.00 33.97 331 SER B CA 1
ATOM 8122 C C . SER B 1 355 ? 53.367 58.499 79.634 1.00 34.80 331 SER B C 1
ATOM 8123 O O . SER B 1 355 ? 52.196 58.593 79.252 1.00 32.27 331 SER B O 1
ATOM 8126 N N . PHE B 1 356 ? 53.741 57.747 80.667 1.00 34.83 332 PHE B N 1
ATOM 8127 C CA . PHE B 1 356 ? 52.792 57.128 81.580 1.00 32.50 332 PHE B CA 1
ATOM 8128 C C . PHE B 1 356 ? 53.290 57.291 83.006 1.00 34.29 332 PHE B C 1
ATOM 8129 O O . PHE B 1 356 ? 54.478 57.099 83.282 1.00 34.67 332 PHE B O 1
ATOM 8137 N N . GLU B 1 357 ? 52.378 57.640 83.910 1.00 34.09 333 GLU B N 1
ATOM 8138 C CA . GLU B 1 357 ? 52.705 57.794 85.323 1.00 36.01 333 GLU B CA 1
ATOM 8139 C C . GLU B 1 357 ? 51.579 57.204 86.158 1.00 36.94 333 GLU B C 1
ATOM 8140 O O . GLU B 1 357 ? 50.451 57.701 86.118 1.00 37.87 333 GLU B O 1
ATOM 8146 N N . GLY B 1 358 ? 51.884 56.156 86.919 1.00 36.70 334 GLY B N 1
ATOM 8147 C CA . GLY B 1 358 ? 50.874 55.480 87.710 1.00 37.37 334 GLY B CA 1
ATOM 8148 C C . GLY B 1 358 ? 51.358 54.167 88.291 1.00 39.74 334 GLY B C 1
ATOM 8149 O O . GLY B 1 358 ? 52.239 53.520 87.718 1.00 37.30 334 GLY B O 1
ATOM 8150 N N . LYS B 1 359 ? 50.779 53.765 89.426 1.00 42.94 335 LYS B N 1
ATOM 8151 C CA . LYS B 1 359 ? 51.135 52.515 90.103 1.00 43.57 335 LYS B CA 1
ATOM 8152 C C . LYS B 1 359 ? 52.640 52.423 90.343 1.00 41.56 335 LYS B C 1
ATOM 8153 O O . LYS B 1 359 ? 53.252 51.364 90.190 1.00 43.18 335 LYS B O 1
ATOM 8159 N N . GLY B 1 360 ? 53.245 53.550 90.717 1.00 40.68 336 GLY B N 1
ATOM 8160 C CA . GLY B 1 360 ? 54.664 53.615 90.979 1.00 43.59 336 GLY B CA 1
ATOM 8161 C C . GLY B 1 360 ? 55.534 53.824 89.756 1.00 48.06 336 GLY B C 1
ATOM 8162 O O . GLY B 1 360 ? 56.718 54.147 89.906 1.00 52.70 336 GLY B O 1
ATOM 8171 N N . SER B 1 362 ? 56.847 55.707 86.250 1.00 34.61 338 SER B N 1
ATOM 8172 C CA . SER B 1 362 ? 56.953 57.060 85.700 1.00 37.19 338 SER B CA 1
ATOM 8173 C C . SER B 1 362 ? 57.957 57.007 84.550 1.00 35.13 338 SER B C 1
ATOM 8174 O O . SER B 1 362 ? 59.168 57.078 84.778 1.00 34.43 338 SER B O 1
ATOM 8177 N N . VAL B 1 363 ? 57.448 56.884 83.320 1.00 33.35 339 VAL B N 1
ATOM 8178 C CA . VAL B 1 363 ? 58.281 56.620 82.153 1.00 29.51 339 VAL B CA 1
ATOM 8179 C C . VAL B 1 363 ? 57.803 57.443 80.966 1.00 31.75 339 VAL B C 1
ATOM 8180 O O . VAL B 1 363 ? 56.650 57.873 80.895 1.00 34.19 339 VAL B O 1
ATOM 8184 N N . VAL B 1 364 ? 58.723 57.668 80.031 1.00 31.56 340 VAL B N 1
ATOM 8185 C CA . VAL B 1 364 ? 58.397 58.066 78.668 1.00 30.09 340 VAL B CA 1
ATOM 8186 C C . VAL B 1 364 ? 58.959 57.004 77.733 1.00 29.13 340 VAL B C 1
ATOM 8187 O O . VAL B 1 364 ? 60.086 56.531 77.920 1.00 28.66 340 VAL B O 1
ATOM 8191 N N . VAL B 1 365 ? 58.167 56.618 76.737 1.00 30.00 341 VAL B N 1
ATOM 8192 C CA . VAL B 1 365 ? 58.563 55.622 75.748 1.00 25.39 341 VAL B CA 1
ATOM 8193 C C . VAL B 1 365 ? 58.706 56.327 74.408 1.00 27.29 341 VAL B C 1
ATOM 8194 O O . VAL B 1 365 ? 57.764 56.978 73.944 1.00 27.99 341 VAL B O 1
ATOM 8198 N N . SER B 1 366 ? 59.868 56.190 73.776 1.00 26.90 342 SER B N 1
ATOM 8199 C CA . SER B 1 366 ? 60.114 56.798 72.476 1.00 26.26 342 SER B CA 1
ATOM 8200 C C . SER B 1 366 ? 60.303 55.724 71.412 1.00 25.53 342 SER B C 1
ATOM 8201 O O . SER B 1 366 ? 60.622 54.569 71.706 1.00 25.42 342 SER B O 1
ATOM 8204 N N . GLY B 1 367 ? 60.118 56.129 70.158 1.00 27.25 343 GLY B N 1
ATOM 8205 C CA . GLY B 1 367 ? 60.252 55.202 69.052 1.00 29.73 343 GLY B CA 1
ATOM 8206 C C . GLY B 1 367 ? 60.561 55.926 67.763 1.00 30.56 343 GLY B C 1
ATOM 8207 O O . GLY B 1 367 ? 60.286 57.121 67.614 1.00 28.41 343 GLY B O 1
ATOM 8208 N N . GLY B 1 368 ? 61.139 55.180 66.826 1.00 27.76 344 GLY B N 1
ATOM 8209 C CA . GLY B 1 368 ? 61.510 55.736 65.541 1.00 24.78 344 GLY B CA 1
ATOM 8210 C C . GLY B 1 368 ? 61.842 54.692 64.495 1.00 26.60 344 GLY B C 1
ATOM 8211 O O . GLY B 1 368 ? 61.371 53.552 64.561 1.00 28.49 344 GLY B O 1
ATOM 8212 N N . SER B 1 369 ? 62.661 55.083 63.518 1.00 29.39 345 SER B N 1
ATOM 8213 C CA . SER B 1 369 ? 62.994 54.204 62.403 1.00 32.48 345 SER B CA 1
ATOM 8214 C C . SER B 1 369 ? 63.811 52.984 62.816 1.00 35.40 345 SER B C 1
ATOM 8215 O O . SER B 1 369 ? 63.834 51.999 62.071 1.00 37.68 345 SER B O 1
ATOM 8218 N N . ASP B 1 370 ? 64.497 53.019 63.962 1.00 29.77 346 ASP B N 1
ATOM 8219 C CA . ASP B 1 370 ? 65.264 51.849 64.382 1.00 29.95 346 ASP B CA 1
ATOM 8220 C C . ASP B 1 370 ? 64.405 50.756 65.015 1.00 27.32 346 ASP B C 1
ATOM 8221 O O . ASP B 1 370 ? 64.953 49.729 65.433 1.00 27.86 346 ASP B O 1
ATOM 8226 N N . ALA B 1 371 ? 63.090 50.973 65.125 1.00 27.59 347 ALA B N 1
ATOM 8227 C CA . ALA B 1 371 ? 62.099 49.947 65.447 1.00 29.91 347 ALA B CA 1
ATOM 8228 C C . ALA B 1 371 ? 62.107 49.490 66.904 1.00 31.39 347 ALA B C 1
ATOM 8229 O O . ALA B 1 371 ? 61.187 48.787 67.334 1.00 33.19 347 ALA B O 1
ATOM 8231 N N . SER B 1 372 ? 63.125 49.864 67.671 1.00 29.98 348 SER B N 1
ATOM 8232 C CA . SER B 1 372 ? 63.123 49.487 69.084 1.00 32.87 348 SER B CA 1
ATOM 8233 C C . SER B 1 372 ? 62.386 50.532 69.916 1.00 30.61 348 SER B C 1
ATOM 8234 O O . SER B 1 372 ? 62.717 51.720 69.837 1.00 31.17 348 SER B O 1
ATOM 8237 N N . PRO B 1 373 ? 61.396 50.140 70.719 1.00 27.95 349 PRO B N 1
ATOM 8238 C CA . PRO B 1 373 ? 60.891 51.054 71.749 1.00 26.18 349 PRO B CA 1
ATOM 8239 C C . PRO B 1 373 ? 61.923 51.208 72.854 1.00 28.05 349 PRO B C 1
ATOM 8240 O O . PRO B 1 373 ? 62.560 50.237 73.271 1.00 27.56 349 PRO B O 1
ATOM 8244 N N . ILE B 1 374 ? 62.095 52.439 73.323 1.00 26.75 350 ILE B N 1
ATOM 8245 C CA . ILE B 1 374 ? 63.042 52.742 74.389 1.00 28.77 350 ILE B CA 1
ATOM 8246 C C . ILE B 1 374 ? 62.295 53.418 75.530 1.00 31.61 350 ILE B C 1
ATOM 8247 O O . ILE B 1 374 ? 61.529 54.363 75.306 1.00 30.11 350 ILE B O 1
ATOM 8252 N N . VAL B 1 375 ? 62.526 52.933 76.748 1.00 29.08 351 VAL B N 1
ATOM 8253 C CA . VAL B 1 375 ? 61.817 53.375 77.944 1.00 31.28 351 VAL B CA 1
ATOM 8254 C C . VAL B 1 375 ? 62.782 54.182 78.803 1.00 31.93 351 VAL B C 1
ATOM 8255 O O . VAL B 1 375 ? 63.837 53.676 79.205 1.00 36.48 351 VAL B O 1
ATOM 8259 N N . LEU B 1 376 ? 62.429 55.438 79.077 1.00 30.54 352 LEU B N 1
ATOM 8260 C CA . LEU B 1 376 ? 63.218 56.284 79.962 1.00 33.68 352 LEU B CA 1
ATOM 8261 C C . LEU B 1 376 ? 62.508 56.457 81.295 1.00 38.02 352 LEU B C 1
ATOM 8262 O O . LEU B 1 376 ? 61.306 56.751 81.311 1.00 41.31 352 LEU B O 1
ATOM 8267 N N . PRO B 1 377 ? 63.204 56.293 82.428 1.00 35.35 353 PRO B N 1
ATOM 8268 C CA . PRO B 1 377 ? 62.582 56.545 83.736 1.00 34.62 353 PRO B CA 1
ATOM 8269 C C . PRO B 1 377 ? 62.573 58.029 84.052 1.00 39.09 353 PRO B C 1
ATOM 8270 O O . PRO B 1 377 ? 63.627 58.650 84.245 1.00 38.43 353 PRO B O 1
ATOM 8274 N N . LEU B 1 378 ? 61.372 58.615 84.107 1.00 38.36 354 LEU B N 1
ATOM 8275 C CA . LEU B 1 378 ? 61.248 60.061 84.265 1.00 37.92 354 LEU B CA 1
ATOM 8276 C C . LEU B 1 378 ? 61.889 60.574 85.549 1.00 39.49 354 LEU B C 1
ATOM 8277 O O . LEU B 1 378 ? 62.331 61.728 85.593 1.00 42.70 354 LEU B O 1
ATOM 8282 N N . ARG B 1 379 ? 61.950 59.759 86.597 1.00 40.73 355 ARG B N 1
ATOM 8283 C CA . ARG B 1 379 ? 62.473 60.245 87.865 1.00 42.93 355 ARG B CA 1
ATOM 8284 C C . ARG B 1 379 ? 63.984 60.091 87.979 1.00 39.90 355 ARG B C 1
ATOM 8285 O O . ARG B 1 379 ? 64.552 60.455 89.012 1.00 44.11 355 ARG B O 1
ATOM 8293 N N . ALA B 1 380 ? 64.644 59.560 86.953 1.00 34.88 356 ALA B N 1
ATOM 8294 C CA . ALA B 1 380 ? 66.096 59.409 86.963 1.00 38.81 356 ALA B CA 1
ATOM 8295 C C . ALA B 1 380 ? 66.649 59.506 85.542 1.00 39.63 356 ALA B C 1
ATOM 8296 O O . ALA B 1 380 ? 67.466 58.690 85.112 1.00 44.32 356 ALA B O 1
ATOM 8298 N N . LEU B 1 381 ? 66.208 60.513 84.791 1.00 37.41 357 LEU B N 1
ATOM 8299 C CA . LEU B 1 381 ? 66.577 60.617 83.383 1.00 38.02 357 LEU B CA 1
ATOM 8300 C C . LEU B 1 381 ? 68.077 60.832 83.201 1.00 40.20 357 LEU B C 1
ATOM 8301 O O . LEU B 1 381 ? 68.724 61.539 83.979 1.00 37.92 357 LEU B O 1
ATOM 8306 N N . GLY B 1 382 ? 68.626 60.212 82.156 1.00 38.36 358 GLY B N 1
ATOM 8307 C CA . GLY B 1 382 ? 70.019 60.389 81.790 1.00 36.61 358 GLY B CA 1
ATOM 8308 C C . GLY B 1 382 ? 71.029 59.749 82.712 1.00 42.50 358 GLY B C 1
ATOM 8309 O O . GLY B 1 382 ? 72.203 60.126 82.681 1.00 44.30 358 GLY B O 1
ATOM 8310 N N . LYS B 1 383 ? 70.613 58.787 83.535 1.00 41.39 359 LYS B N 1
ATOM 8311 C CA . LYS B 1 383 ? 71.501 58.137 84.491 1.00 42.57 359 LYS B CA 1
ATOM 8312 C C . LYS B 1 383 ? 71.744 56.664 84.160 1.00 41.70 359 LYS B C 1
ATOM 8313 O O . LYS B 1 383 ? 71.997 55.858 85.059 1.00 39.39 359 LYS B O 1
ATOM 8319 N N . GLU B 1 384 ? 71.650 56.300 82.877 1.00 39.95 360 GLU B N 1
ATOM 8320 C CA . GLU B 1 384 ? 71.913 54.936 82.405 1.00 39.12 360 GLU B CA 1
ATOM 8321 C C . GLU B 1 384 ? 70.959 53.914 83.020 1.00 38.26 360 GLU B C 1
ATOM 8322 O O . GLU B 1 384 ? 71.325 52.755 83.226 1.00 36.27 360 GLU B O 1
ATOM 8328 N N . PHE B 1 385 ? 69.730 54.332 83.318 1.00 36.75 361 PHE B N 1
ATOM 8329 C CA . PHE B 1 385 ? 68.682 53.422 83.762 1.00 33.60 361 PHE B CA 1
ATOM 8330 C C . PHE B 1 385 ? 67.644 53.183 82.676 1.00 32.85 361 PHE B C 1
ATOM 8331 O O . PHE B 1 385 ? 66.618 52.545 82.937 1.00 35.97 361 PHE B O 1
ATOM 8339 N N . HIS B 1 386 ? 67.884 53.682 81.468 1.00 30.81 362 HIS B N 1
ATOM 8340 C CA . HIS B 1 386 ? 66.972 53.459 80.360 1.00 30.43 362 HIS B CA 1
ATOM 8341 C C . HIS B 1 386 ? 67.002 51.998 79.927 1.00 32.35 362 HIS B C 1
ATOM 8342 O O . HIS B 1 386 ? 67.944 51.252 80.212 1.00 31.67 362 HIS B O 1
ATOM 8349 N N . ARG B 1 387 ? 65.950 51.588 79.227 1.00 29.71 363 ARG B N 1
ATOM 8350 C CA . ARG B 1 387 ? 65.858 50.228 78.721 1.00 32.02 363 ARG B CA 1
ATOM 8351 C C . ARG B 1 387 ? 65.462 50.250 77.255 1.00 33.86 363 ARG B C 1
ATOM 8352 O O . ARG B 1 387 ? 64.514 50.941 76.872 1.00 34.31 363 ARG B O 1
ATOM 8360 N N . THR B 1 388 ? 66.180 49.479 76.448 1.00 32.22 364 THR B N 1
ATOM 8361 C CA . THR B 1 388 ? 65.853 49.291 75.044 1.00 32.94 364 THR B CA 1
ATOM 8362 C C . THR B 1 388 ? 65.069 47.993 74.914 1.00 33.13 364 THR B C 1
ATOM 8363 O O . THR B 1 388 ? 65.594 46.914 75.207 1.00 34.47 364 THR B O 1
ATOM 8367 N N . LEU B 1 389 ? 63.820 48.100 74.480 1.00 33.15 365 LEU B N 1
ATOM 8368 C CA . LEU B 1 389 ? 62.971 46.933 74.338 1.00 27.99 365 LEU B CA 1
ATOM 8369 C C . LEU B 1 389 ? 63.265 46.244 73.009 1.00 28.51 365 LEU B C 1
ATOM 8370 O O . LEU B 1 389 ? 63.779 46.869 72.078 1.00 34.41 365 LEU B O 1
ATOM 8375 N N . PRO B 1 390 ? 62.964 44.950 72.897 1.00 27.04 366 PRO B N 1
ATOM 8376 C CA . PRO B 1 390 ? 63.330 44.220 71.678 1.00 29.90 366 PRO B CA 1
ATOM 8377 C C . PRO B 1 390 ? 62.647 44.782 70.441 1.00 31.39 366 PRO B C 1
ATOM 8378 O O . PRO B 1 390 ? 61.509 45.252 70.486 1.00 32.57 366 PRO B O 1
ATOM 8382 N N . HIS B 1 391 ? 63.369 44.726 69.323 1.00 31.30 367 HIS B N 1
ATOM 8383 C CA . HIS B 1 391 ? 62.808 45.022 68.014 1.00 34.19 367 HIS B CA 1
ATOM 8384 C C . HIS B 1 391 ? 62.218 43.794 67.337 1.00 33.38 367 HIS B C 1
ATOM 8385 O O . HIS B 1 391 ? 61.621 43.923 66.264 1.00 38.71 367 HIS B O 1
ATOM 8392 N N . LEU B 1 392 ? 62.372 42.617 67.930 1.00 29.67 368 LEU B N 1
ATOM 8393 C CA . LEU B 1 392 ? 61.796 41.376 67.438 1.00 27.72 368 LEU B CA 1
ATOM 8394 C C . LEU B 1 392 ? 60.517 41.051 68.198 1.00 28.58 368 LEU B C 1
ATOM 8395 O O . LEU B 1 392 ? 60.420 41.336 69.399 1.00 26.23 368 LEU B O 1
ATOM 8400 N N . PRO B 1 393 ? 59.522 40.474 67.522 1.00 25.84 369 PRO B N 1
ATOM 8401 C CA . PRO B 1 393 ? 58.254 40.170 68.198 1.00 25.65 369 PRO B CA 1
ATOM 8402 C C . PRO B 1 393 ? 58.450 39.162 69.321 1.00 28.53 369 PRO B C 1
ATOM 8403 O O . PRO B 1 393 ? 59.338 38.308 69.272 1.00 28.04 369 PRO B O 1
ATOM 8407 N N . GLN B 1 394 ? 57.610 39.288 70.354 1.00 28.93 370 GLN B N 1
ATOM 8408 C CA . GLN B 1 394 ? 57.630 38.325 71.452 1.00 25.71 370 GLN B CA 1
ATOM 8409 C C . GLN B 1 394 ? 57.407 36.908 70.941 1.00 28.67 370 GLN B C 1
ATOM 8410 O O . GLN B 1 394 ? 58.061 35.963 71.399 1.00 29.72 370 GLN B O 1
ATOM 8416 N N . HIS B 1 395 ? 56.494 36.739 69.993 1.00 27.24 371 HIS B N 1
ATOM 8417 C CA . HIS B 1 395 ? 56.353 35.448 69.335 1.00 25.75 371 HIS B CA 1
ATOM 8418 C C . HIS B 1 395 ? 57.592 35.186 68.486 1.00 25.84 371 HIS B C 1
ATOM 8419 O O . HIS B 1 395 ? 57.978 36.045 67.685 1.00 31.72 371 HIS B O 1
ATOM 8426 N N . PRO B 1 396 ? 58.255 34.037 68.657 1.00 27.19 372 PRO B N 1
ATOM 8427 C CA . PRO B 1 396 ? 59.473 33.751 67.877 1.00 27.56 372 PRO B CA 1
ATOM 8428 C C . PRO B 1 396 ? 59.361 34.033 66.387 1.00 29.00 372 PRO B C 1
ATOM 8429 O O . PRO B 1 396 ? 60.327 34.523 65.790 1.00 32.59 372 PRO B O 1
ATOM 8433 N N . THR B 1 397 ? 58.218 33.731 65.769 1.00 27.21 373 THR B N 1
ATOM 8434 C CA . THR B 1 397 ? 58.005 33.932 64.336 1.00 28.17 373 THR B CA 1
ATOM 8435 C C . THR B 1 397 ? 59.019 33.138 63.512 1.00 27.98 373 THR B C 1
ATOM 8436 O O . THR B 1 397 ? 59.352 33.504 62.380 1.00 26.89 373 THR B O 1
ATOM 8440 N N . VAL B 1 398 ? 59.536 32.059 64.095 1.00 28.15 374 VAL B N 1
ATOM 8441 C CA . VAL B 1 398 ? 60.376 31.088 63.406 1.00 29.44 374 VAL B CA 1
ATOM 8442 C C . VAL B 1 398 ? 59.914 29.701 63.826 1.00 29.26 374 VAL B C 1
ATOM 8443 O O . VAL B 1 398 ? 59.514 29.490 64.977 1.00 30.49 374 VAL B O 1
ATOM 8447 N N . LEU B 1 399 ? 59.941 28.762 62.886 1.00 25.45 375 LEU B N 1
ATOM 8448 C CA . LEU B 1 399 ? 59.542 27.385 63.141 1.00 30.05 375 LEU B CA 1
ATOM 8449 C C . LEU B 1 399 ? 60.551 26.445 62.498 1.00 30.20 375 LEU B C 1
ATOM 8450 O O . LEU B 1 399 ? 61.356 26.845 61.653 1.00 30.51 375 LEU B O 1
ATOM 8455 N N . SER B 1 400 ? 60.509 25.181 62.914 1.00 26.29 376 SER B N 1
ATOM 8456 C CA . SER B 1 400 ? 61.190 24.119 62.193 1.00 31.27 376 SER B CA 1
ATOM 8457 C C . SER B 1 400 ? 60.226 22.983 61.892 1.00 29.87 376 SER B C 1
ATOM 8458 O O . SER B 1 400 ? 59.259 22.751 62.621 1.00 29.49 376 SER B O 1
ATOM 8461 N N . ALA B 1 401 ? 60.512 22.277 60.805 1.00 29.22 377 ALA B N 1
ATOM 8462 C CA . ALA B 1 401 ? 60.004 20.935 60.571 1.00 29.50 377 ALA B CA 1
ATOM 8463 C C . ALA B 1 401 ? 61.150 19.981 60.881 1.00 30.03 377 ALA B C 1
ATOM 8464 O O . ALA B 1 401 ? 61.975 19.699 60.002 1.00 27.68 377 ALA B O 1
ATOM 8466 N N . PRO B 1 402 ? 61.244 19.483 62.120 1.00 29.99 378 PRO B N 1
ATOM 8467 C CA . PRO B 1 402 ? 62.479 18.794 62.546 1.00 34.09 378 PRO B CA 1
ATOM 8468 C C . PRO B 1 402 ? 62.870 17.605 61.685 1.00 38.29 378 PRO B C 1
ATOM 8469 O O . PRO B 1 402 ? 64.057 17.444 61.374 1.00 37.42 378 PRO B O 1
ATOM 8473 N N . LYS B 1 403 ? 61.912 16.766 61.283 1.00 40.14 379 LYS B N 1
ATOM 8474 C CA . LYS B 1 403 ? 62.265 15.585 60.499 1.00 38.80 379 LYS B CA 1
ATOM 8475 C C . LYS B 1 403 ? 62.706 15.944 59.085 1.00 36.21 379 LYS B C 1
ATOM 8476 O O . LYS B 1 403 ? 63.516 15.223 58.493 1.00 35.26 379 LYS B O 1
ATOM 8482 N N . ALA B 1 404 ? 62.189 17.035 58.525 1.00 35.58 380 ALA B N 1
ATOM 8483 C CA . ALA B 1 404 ? 62.616 17.492 57.210 1.00 35.48 380 ALA B CA 1
ATOM 8484 C C . ALA B 1 404 ? 63.844 18.394 57.261 1.00 33.32 380 ALA B C 1
ATOM 8485 O O . ALA B 1 404 ? 64.424 18.680 56.207 1.00 32.54 380 ALA B O 1
ATOM 8487 N N . ARG B 1 405 ? 64.241 18.851 58.452 1.00 34.02 381 ARG B N 1
ATOM 8488 C CA . ARG B 1 405 ? 65.337 19.810 58.618 1.00 34.93 381 ARG B CA 1
ATOM 8489 C C . ARG B 1 405 ? 65.036 21.120 57.890 1.00 34.57 381 ARG B C 1
ATOM 8490 O O . ARG B 1 405 ? 65.918 21.741 57.293 1.00 34.01 381 ARG B O 1
ATOM 8498 N N . TYR B 1 406 ? 63.773 21.545 57.951 1.00 31.39 382 TYR B N 1
ATOM 8499 C CA . TYR B 1 406 ? 63.346 22.831 57.416 1.00 31.58 382 TYR B CA 1
ATOM 8500 C C . TYR B 1 406 ? 63.367 23.894 58.507 1.00 31.80 382 TYR B C 1
ATOM 8501 O O . TYR B 1 406 ? 63.040 23.619 59.664 1.00 30.65 382 TYR B O 1
ATOM 8510 N N . ILE B 1 407 ? 63.743 25.116 58.128 1.00 26.19 383 ILE B N 1
ATOM 8511 C CA . ILE B 1 407 ? 63.556 26.298 58.961 1.00 30.65 383 ILE B CA 1
ATOM 8512 C C . ILE B 1 407 ? 62.577 27.217 58.247 1.00 32.89 383 ILE B C 1
ATOM 8513 O O . ILE B 1 407 ? 62.638 27.371 57.021 1.00 32.11 383 ILE B O 1
ATOM 8518 N N . LEU B 1 408 ? 61.670 27.823 59.009 1.00 27.68 384 LEU B N 1
ATOM 8519 C CA . LEU B 1 408 ? 60.595 28.608 58.425 1.00 33.08 384 LEU B CA 1
ATOM 8520 C C . LEU B 1 408 ? 60.432 29.906 59.201 1.00 34.29 384 LEU B C 1
ATOM 8521 O O . LEU B 1 408 ? 60.538 29.922 60.431 1.00 32.38 384 LEU B O 1
ATOM 8526 N N . SER B 1 409 ? 60.172 30.989 58.472 1.00 30.08 385 SER B N 1
ATOM 8527 C CA . SER B 1 409 ? 59.820 32.270 59.065 1.00 29.47 385 SER B CA 1
ATOM 8528 C C . SER B 1 409 ? 58.823 32.959 58.147 1.00 32.28 385 SER B C 1
ATOM 8529 O O . SER B 1 409 ? 58.639 32.569 56.991 1.00 32.99 385 SER B O 1
ATOM 8532 N N . TRP B 1 410 ? 58.183 34.003 58.666 1.00 29.64 386 TRP B N 1
ATOM 8533 C CA . TRP B 1 410 ? 57.217 34.743 57.870 1.00 30.23 386 TRP B CA 1
ATOM 8534 C C . TRP B 1 410 ? 57.178 36.193 58.324 1.00 31.41 386 TRP B C 1
ATOM 8535 O O . TRP B 1 410 ? 57.460 36.507 59.483 1.00 33.01 386 TRP B O 1
ATOM 8546 N N . TRP B 1 411 ? 56.835 37.070 57.386 1.00 30.65 387 TRP B N 1
ATOM 8547 C CA . TRP B 1 411 ? 56.597 38.477 57.669 1.00 33.44 387 TRP B CA 1
ATOM 8548 C C . TRP B 1 411 ? 55.806 39.059 56.512 1.00 34.49 387 TRP B C 1
ATOM 8549 O O . TRP B 1 411 ? 55.887 38.567 55.382 1.00 33.60 387 TRP B O 1
ATOM 8560 N N . GLU B 1 412 ? 55.051 40.118 56.808 1.00 32.84 388 GLU B N 1
ATOM 8561 C CA . GLU B 1 412 ? 54.140 40.697 55.831 1.00 35.07 388 GLU B CA 1
ATOM 8562 C C . GLU B 1 412 ? 53.267 39.576 55.282 1.00 36.28 388 GLU B C 1
ATOM 8563 O O . GLU B 1 412 ? 52.557 38.922 56.052 1.00 36.34 388 GLU B O 1
ATOM 8569 N N . ASN B 1 413 ? 53.285 39.333 53.976 1.00 35.79 389 ASN B N 1
ATOM 8570 C CA . ASN B 1 413 ? 52.447 38.275 53.424 1.00 35.34 389 ASN B CA 1
ATOM 8571 C C . ASN B 1 413 ? 53.256 37.162 52.761 1.00 35.43 389 ASN B C 1
ATOM 8572 O O . ASN B 1 413 ? 52.752 36.479 51.869 1.00 31.76 389 ASN B O 1
ATOM 8577 N N . GLU B 1 414 ? 54.480 36.910 53.221 1.00 36.31 390 GLU B N 1
ATOM 8578 C CA . GLU B 1 414 ? 55.311 35.886 52.601 1.00 37.22 390 GLU B CA 1
ATOM 8579 C C . GLU B 1 414 ? 55.895 34.951 53.650 1.00 34.52 390 GLU B C 1
ATOM 8580 O O . GLU B 1 414 ? 56.382 35.401 54.692 1.00 32.99 390 GLU B O 1
ATOM 8586 N N . ILE B 1 415 ? 55.826 33.650 53.372 1.00 35.28 391 ILE B N 1
ATOM 8587 C CA . ILE B 1 415 ? 56.488 32.623 54.168 1.00 33.00 391 ILE B CA 1
ATOM 8588 C C . ILE B 1 415 ? 57.742 32.187 53.426 1.00 35.23 391 ILE B C 1
ATOM 8589 O O . ILE B 1 415 ? 57.686 31.884 52.227 1.00 34.12 391 ILE B O 1
ATOM 8594 N N . ARG B 1 416 ? 58.867 32.142 54.131 1.00 31.15 392 ARG B N 1
ATOM 8595 C CA . ARG B 1 416 ? 60.124 31.669 53.570 1.00 34.45 392 ARG B CA 1
ATOM 8596 C C . ARG B 1 416 ? 60.558 30.391 54.276 1.00 34.51 392 ARG B C 1
ATOM 8597 O O . ARG B 1 416 ? 60.437 30.275 55.500 1.00 33.27 392 ARG B O 1
ATOM 8605 N N . ILE B 1 417 ? 61.059 29.432 53.500 1.00 31.80 393 ILE B N 1
ATOM 8606 C CA . ILE B 1 417 ? 61.440 28.119 54.008 1.00 30.42 393 ILE B CA 1
ATOM 8607 C C . ILE B 1 417 ? 62.848 27.790 53.527 1.00 34.75 393 ILE B C 1
ATOM 8608 O O . ILE B 1 417 ? 63.144 27.911 52.333 1.00 38.32 393 ILE B O 1
ATOM 8613 N N . TRP B 1 418 ? 63.710 27.374 54.456 1.00 33.60 394 TRP B N 1
ATOM 8614 C CA . TRP B 1 418 ? 65.071 26.947 54.164 1.00 32.86 394 TRP B CA 1
ATOM 8615 C C . TRP B 1 418 ? 65.261 25.494 54.582 1.00 38.12 394 TRP B C 1
ATOM 8616 O O . TRP B 1 418 ? 64.559 24.981 55.458 1.00 41.68 394 TRP B O 1
ATOM 8627 N N . HIS B 1 419 ? 66.229 24.834 53.948 1.00 38.89 395 HIS B N 1
ATOM 8628 C CA . HIS B 1 419 ? 66.570 23.446 54.240 1.00 38.72 395 HIS B CA 1
ATOM 8629 C C . HIS B 1 419 ? 68.001 23.384 54.755 1.00 37.16 395 HIS B C 1
ATOM 8630 O O . HIS B 1 419 ? 68.926 23.851 54.081 1.00 39.40 395 HIS B O 1
ATOM 8637 N N . LEU B 1 420 ? 68.179 22.812 55.943 1.00 39.86 396 LEU B N 1
ATOM 8638 C CA . LEU B 1 420 ? 69.498 22.644 56.546 1.00 40.69 396 LEU B CA 1
ATOM 8639 C C . LEU B 1 420 ? 70.028 21.264 56.161 1.00 42.26 396 LEU B C 1
ATOM 8640 O O . LEU B 1 420 ? 69.565 20.247 56.687 1.00 42.54 396 LEU B O 1
ATOM 8645 N N . LEU B 1 421 ? 71.000 21.230 55.250 1.00 47.84 397 LEU B N 1
ATOM 8646 C CA . LEU B 1 421 ? 71.466 19.978 54.657 1.00 56.62 397 LEU B CA 1
ATOM 8647 C C . LEU B 1 421 ? 72.159 19.064 55.665 1.00 62.10 397 LEU B C 1
ATOM 8648 O O . LEU B 1 421 ? 72.769 19.518 56.638 1.00 58.89 397 LEU B O 1
ATOM 8653 N N . ASN B 1 422 ? 72.017 17.757 55.413 1.00 76.44 398 ASN B N 1
ATOM 8654 C CA . ASN B 1 422 ? 72.502 16.620 56.215 1.00 81.45 398 ASN B CA 1
ATOM 8655 C C . ASN B 1 422 ? 71.507 16.266 57.313 1.00 77.89 398 ASN B C 1
ATOM 8656 O O . ASN B 1 422 ? 70.980 15.152 57.342 1.00 74.52 398 ASN B O 1
ATOM 8661 N N . ASN B 1 440 ? 75.473 23.826 52.732 1.00 77.72 416 ASN B N 1
ATOM 8662 C CA . ASN B 1 440 ? 75.021 23.861 54.117 1.00 78.57 416 ASN B CA 1
ATOM 8663 C C . ASN B 1 440 ? 73.516 24.137 54.201 1.00 73.95 416 ASN B C 1
ATOM 8664 O O . ASN B 1 440 ? 72.786 23.421 54.888 1.00 72.29 416 ASN B O 1
ATOM 8669 N N . ARG B 1 441 ? 73.058 25.190 53.522 1.00 72.02 417 ARG B N 1
ATOM 8670 C CA . ARG B 1 441 ? 71.653 25.572 53.520 1.00 69.31 417 ARG B CA 1
ATOM 8671 C C . ARG B 1 441 ? 71.190 25.752 52.083 1.00 66.03 417 ARG B C 1
ATOM 8672 O O . ARG B 1 441 ? 71.986 26.076 51.196 1.00 66.92 417 ARG B O 1
ATOM 8680 N N . LYS B 1 442 ? 69.904 25.507 51.850 1.00 62.87 418 LYS B N 1
ATOM 8681 C CA . LYS B 1 442 ? 69.276 25.855 50.584 1.00 60.61 418 LYS B CA 1
ATOM 8682 C C . LYS B 1 442 ? 67.922 26.507 50.830 1.00 55.28 418 LYS B C 1
ATOM 8683 O O . LYS B 1 442 ? 67.161 26.080 51.705 1.00 48.17 418 LYS B O 1
ATOM 8689 N N . PHE B 1 443 ? 67.638 27.554 50.057 1.00 55.14 419 PHE B N 1
ATOM 8690 C CA . PHE B 1 443 ? 66.359 28.254 50.112 1.00 53.90 419 PHE B CA 1
ATOM 8691 C C . PHE B 1 443 ? 65.326 27.460 49.322 1.00 55.40 419 PHE B C 1
ATOM 8692 O O . PHE B 1 443 ? 65.424 27.352 48.095 1.00 58.22 419 PHE B O 1
ATOM 8700 N N . LEU B 1 444 ? 64.343 26.890 50.018 1.00 51.95 420 LEU B N 1
ATOM 8701 C CA . LEU B 1 444 ? 63.372 26.021 49.360 1.00 47.10 420 LEU B CA 1
ATOM 8702 C C . LEU B 1 444 ? 62.183 26.756 48.761 1.00 41.92 420 LEU B C 1
ATOM 8703 O O . LEU B 1 444 ? 61.785 26.444 47.637 1.00 42.55 420 LEU B O 1
ATOM 8708 N N . ALA B 1 445 ? 61.583 27.711 49.469 1.00 40.76 421 ALA B N 1
ATOM 8709 C CA . ALA B 1 445 ? 60.313 28.220 48.970 1.00 37.88 421 ALA B CA 1
ATOM 8710 C C . ALA B 1 445 ? 59.985 29.579 49.567 1.00 37.92 421 ALA B C 1
ATOM 8711 O O . ALA B 1 445 ? 60.325 29.870 50.716 1.00 33.28 421 ALA B O 1
ATOM 8713 N N . GLN B 1 446 ? 59.340 30.411 48.742 1.00 38.14 422 GLN B N 1
ATOM 8714 C CA . GLN B 1 446 ? 58.696 31.661 49.143 1.00 42.44 422 GLN B CA 1
ATOM 8715 C C . GLN B 1 446 ? 57.212 31.547 48.808 1.00 45.87 422 GLN B C 1
ATOM 8716 O O . GLN B 1 446 ? 56.834 31.554 47.629 1.00 50.33 422 GLN B O 1
ATOM 8722 N N . VAL B 1 447 ? 56.384 31.417 49.843 1.00 41.59 423 VAL B N 1
ATOM 8723 C CA . VAL B 1 447 ? 54.944 31.189 49.719 1.00 37.61 423 VAL B CA 1
ATOM 8724 C C . VAL B 1 447 ? 54.155 32.480 49.942 1.00 38.98 423 VAL B C 1
ATOM 8725 O O . VAL B 1 447 ? 54.350 33.181 50.932 1.00 37.09 423 VAL B O 1
ATOM 8729 N N . LEU B 1 448 ? 53.255 32.814 49.044 1.00 43.43 424 LEU B N 1
ATOM 8730 C CA . LEU B 1 448 ? 52.353 33.943 49.241 1.00 45.22 424 LEU B CA 1
ATOM 8731 C C . LEU B 1 448 ? 51.005 33.580 49.813 1.00 44.86 424 LEU B C 1
ATOM 8732 O O . LEU B 1 448 ? 50.429 32.551 49.471 1.00 48.98 424 LEU B O 1
ATOM 8737 N N . ILE B 1 449 ? 50.644 34.346 50.839 1.00 40.44 425 ILE B N 1
ATOM 8738 C CA . ILE B 1 449 ? 49.341 34.315 51.464 1.00 42.55 425 ILE B CA 1
ATOM 8739 C C . ILE B 1 449 ? 48.711 35.648 51.089 1.00 41.54 425 ILE B C 1
ATOM 8740 O O . ILE B 1 449 ? 49.131 36.698 51.586 1.00 40.64 425 ILE B O 1
ATOM 8745 N N . LYS B 1 450 ? 47.771 35.632 50.145 1.00 39.04 426 LYS B N 1
ATOM 8746 C CA . LYS B 1 450 ? 47.121 36.868 49.731 1.00 42.32 426 LYS B CA 1
ATOM 8747 C C . LYS B 1 450 ? 46.156 37.321 50.800 1.00 40.59 426 LYS B C 1
ATOM 8748 O O . LYS B 1 450 ? 45.624 36.513 51.567 1.00 37.39 426 LYS B O 1
ATOM 8754 N N . GLY B 1 451 ? 45.955 38.624 50.852 1.00 40.61 427 GLY B N 1
ATOM 8755 C CA . GLY B 1 451 ? 45.081 39.215 51.837 1.00 42.31 427 GLY B CA 1
ATOM 8756 C C . GLY B 1 451 ? 45.344 40.692 52.009 1.00 40.61 427 GLY B C 1
ATOM 8757 O O . GLY B 1 451 ? 46.424 41.209 51.716 1.00 41.58 427 GLY B O 1
ATOM 8758 N N . ALA B 1 452 ? 44.318 41.396 52.500 1.00 37.40 428 ALA B N 1
ATOM 8759 C CA . ALA B 1 452 ? 44.477 42.818 52.791 1.00 38.84 428 ALA B CA 1
ATOM 8760 C C . ALA B 1 452 ? 45.377 43.065 53.995 1.00 36.99 428 ALA B C 1
ATOM 8761 O O . ALA B 1 452 ? 45.871 44.186 54.163 1.00 37.30 428 ALA B O 1
ATOM 8763 N N . SER B 1 453 ? 45.592 42.054 54.834 1.00 32.34 429 SER B N 1
ATOM 8764 C CA . SER B 1 453 ? 46.415 42.163 56.027 1.00 32.38 429 SER B CA 1
ATOM 8765 C C . SER B 1 453 ? 47.548 41.143 55.996 1.00 36.17 429 SER B C 1
ATOM 8766 O O . SER B 1 453 ? 47.514 40.162 55.248 1.00 37.07 429 SER B O 1
ATOM 8769 N N . HIS B 1 454 ? 48.558 41.397 56.828 1.00 32.03 430 HIS B N 1
ATOM 8770 C CA . HIS B 1 454 ? 49.697 40.499 56.976 1.00 30.93 430 HIS B CA 1
ATOM 8771 C C . HIS B 1 454 ? 49.286 39.142 57.545 1.00 28.76 430 HIS B C 1
ATOM 8772 O O . HIS B 1 454 ? 48.230 38.982 58.164 1.00 25.84 430 HIS B O 1
ATOM 8779 N N . ILE B 1 455 ? 50.158 38.156 57.321 1.00 30.88 431 ILE B N 1
ATOM 8780 C CA . ILE B 1 455 ? 50.049 36.864 57.991 1.00 28.73 431 ILE B CA 1
ATOM 8781 C C . ILE B 1 455 ? 50.069 37.063 59.500 1.00 27.90 431 ILE B C 1
ATOM 8782 O O . ILE B 1 455 ? 50.912 37.795 60.034 1.00 27.27 431 ILE B O 1
ATOM 8787 N N . THR B 1 456 ? 49.143 36.403 60.202 1.00 29.42 432 THR B N 1
ATOM 8788 C CA . THR B 1 456 ? 49.106 36.474 61.658 1.00 31.86 432 THR B CA 1
ATOM 8789 C C . THR B 1 456 ? 49.740 35.271 62.341 1.00 35.33 432 THR B C 1
ATOM 8790 O O . THR B 1 456 ? 50.097 35.370 63.521 1.00 32.86 432 THR B O 1
ATOM 8794 N N . SER B 1 457 ? 49.913 34.157 61.634 1.00 35.60 433 SER B N 1
ATOM 8795 C CA . SER B 1 457 ? 50.357 32.924 62.268 1.00 32.62 433 SER B CA 1
ATOM 8796 C C . SER B 1 457 ? 50.641 31.888 61.194 1.00 33.69 433 SER B C 1
ATOM 8797 O O . SER B 1 457 ? 50.079 31.940 60.096 1.00 28.86 433 SER B O 1
ATOM 8800 N N . ALA B 1 458 ? 51.522 30.949 61.527 1.00 32.91 434 ALA B N 1
ATOM 8801 C CA . ALA B 1 458 ? 51.832 29.845 60.637 1.00 29.36 434 ALA B CA 1
ATOM 8802 C C . ALA B 1 458 ? 52.192 28.628 61.472 1.00 30.29 434 ALA B C 1
ATOM 8803 O O . ALA B 1 458 ? 52.576 28.738 62.639 1.00 26.41 434 ALA B O 1
ATOM 8805 N N . SER B 1 459 ? 52.058 27.460 60.852 1.00 29.08 435 SER B N 1
ATOM 8806 C CA . SER B 1 459 ? 52.391 26.195 61.487 1.00 28.73 435 SER B CA 1
ATOM 8807 C C . SER B 1 459 ? 52.784 25.217 60.394 1.00 28.47 435 SER B C 1
ATOM 8808 O O . SER B 1 459 ? 52.166 25.196 59.326 1.00 28.67 435 SER B O 1
ATOM 8811 N N . ILE B 1 460 ? 53.814 24.417 60.655 1.00 23.45 436 ILE B N 1
ATOM 8812 C CA . ILE B 1 460 ? 54.243 23.382 59.724 1.00 27.34 436 ILE B CA 1
ATOM 8813 C C . ILE B 1 460 ? 54.365 22.061 60.469 1.00 28.76 436 ILE B C 1
ATOM 8814 O O . ILE B 1 460 ? 54.757 22.026 61.641 1.00 26.14 436 ILE B O 1
ATOM 8819 N N . SER B 1 461 ? 54.004 20.977 59.789 1.00 27.00 437 SER B N 1
ATOM 8820 C CA . SER B 1 461 ? 54.129 19.641 60.346 1.00 25.73 437 SER B CA 1
ATOM 8821 C C . SER B 1 461 ? 55.598 19.261 60.521 1.00 26.88 437 SER B C 1
ATOM 8822 O O . SER B 1 461 ? 56.498 19.833 59.901 1.00 28.32 437 SER B O 1
ATOM 8825 N N . GLU B 1 462 ? 55.827 18.278 61.394 1.00 27.51 438 GLU B N 1
ATOM 8826 C CA . GLU B 1 462 ? 57.188 17.846 61.697 1.00 31.06 438 GLU B CA 1
ATOM 8827 C C . GLU B 1 462 ? 57.912 17.306 60.468 1.00 32.08 438 GLU B C 1
ATOM 8828 O O . GLU B 1 462 ? 59.132 17.467 60.354 1.00 30.82 438 GLU B O 1
ATOM 8834 N N . ASP B 1 463 ? 57.195 16.677 59.537 1.00 30.84 439 ASP B N 1
ATOM 8835 C CA . ASP B 1 463 ? 57.831 16.141 58.339 1.00 30.90 439 ASP B CA 1
ATOM 8836 C C . ASP B 1 463 ? 57.867 17.136 57.184 1.00 33.12 439 ASP B C 1
ATOM 8837 O O . ASP B 1 463 ? 58.342 16.786 56.098 1.00 33.57 439 ASP B O 1
ATOM 8842 N N . GLY B 1 464 ? 57.390 18.362 57.394 1.00 30.85 440 GLY B N 1
ATOM 8843 C CA . GLY B 1 464 ? 57.476 19.403 56.388 1.00 27.40 440 GLY B CA 1
ATOM 8844 C C . GLY B 1 464 ? 56.535 19.282 55.210 1.00 29.47 440 GLY B C 1
ATOM 8845 O O . GLY B 1 464 ? 56.693 20.029 54.240 1.00 32.07 440 GLY B O 1
ATOM 8846 N N . THR B 1 465 ? 55.555 18.378 55.254 1.00 28.29 441 THR B N 1
ATOM 8847 C CA . THR B 1 465 ? 54.660 18.197 54.116 1.00 30.74 441 THR B CA 1
ATOM 8848 C C . THR B 1 465 ? 53.361 18.987 54.227 1.00 32.80 441 THR B C 1
ATOM 8849 O O . THR B 1 465 ? 52.709 19.218 53.202 1.00 33.35 441 THR B O 1
ATOM 8853 N N . LEU B 1 466 ? 52.966 19.404 55.429 1.00 33.80 442 LEU B N 1
ATOM 8854 C CA . LEU B 1 466 ? 51.716 20.127 55.637 1.00 35.38 442 LEU B CA 1
ATOM 8855 C C . LEU B 1 466 ? 51.992 21.481 56.276 1.00 36.93 442 LEU B C 1
ATOM 8856 O O . LEU B 1 466 ? 52.625 21.557 57.335 1.00 35.25 442 LEU B O 1
ATOM 8861 N N . LEU B 1 467 ? 51.512 22.546 55.631 1.00 35.35 443 LEU B N 1
ATOM 8862 C CA . LEU B 1 467 ? 51.751 23.918 56.059 1.00 34.99 443 LEU B CA 1
ATOM 8863 C C . LEU B 1 467 ? 50.429 24.666 56.179 1.00 39.01 443 LEU B C 1
ATOM 8864 O O . LEU B 1 467 ? 49.564 24.558 55.305 1.00 39.05 443 LEU B O 1
ATOM 8869 N N . ALA B 1 468 ? 50.277 25.421 57.269 1.00 34.98 444 ALA B N 1
ATOM 8870 C CA . ALA B 1 468 ? 49.097 26.244 57.505 1.00 32.89 444 ALA B CA 1
ATOM 8871 C C . ALA B 1 468 ? 49.517 27.667 57.842 1.00 33.75 444 ALA B C 1
ATOM 8872 O O . ALA B 1 468 ? 50.528 27.880 58.517 1.00 34.72 444 ALA B O 1
ATOM 8874 N N . ALA B 1 469 ? 48.739 28.639 57.364 1.00 33.46 445 ALA B N 1
ATOM 8875 C CA . ALA B 1 469 ? 48.985 30.048 57.644 1.00 33.02 445 ALA B CA 1
ATOM 8876 C C . ALA B 1 469 ? 47.650 30.778 57.692 1.00 36.09 445 ALA B C 1
ATOM 8877 O O . ALA B 1 469 ? 46.695 30.391 57.014 1.00 38.42 445 ALA B O 1
ATOM 8879 N N . SER B 1 470 ? 47.587 31.837 58.499 1.00 31.04 446 SER B N 1
ATOM 8880 C CA . SER B 1 470 ? 46.351 32.583 58.684 1.00 32.82 446 SER B CA 1
ATOM 8881 C C . SER B 1 470 ? 46.556 34.079 58.478 1.00 33.79 446 SER B C 1
ATOM 8882 O O . SER B 1 470 ? 47.657 34.614 58.630 1.00 35.52 446 SER B O 1
ATOM 8885 N N . THR B 1 471 ? 45.448 34.746 58.137 1.00 33.25 447 THR B N 1
ATOM 8886 C CA . THR B 1 471 ? 45.260 36.192 58.107 1.00 31.52 447 THR B CA 1
ATOM 8887 C C . THR B 1 471 ? 43.958 36.474 58.854 1.00 32.07 447 THR B C 1
ATOM 8888 O O . THR B 1 471 ? 43.299 35.524 59.294 1.00 33.60 447 THR B O 1
ATOM 8892 N N . PRO B 1 472 ? 43.542 37.735 59.034 1.00 33.02 448 PRO B N 1
ATOM 8893 C CA . PRO B 1 472 ? 42.224 37.977 59.646 1.00 30.24 448 PRO B CA 1
ATOM 8894 C C . PRO B 1 472 ? 41.045 37.528 58.796 1.00 32.16 448 PRO B C 1
ATOM 8895 O O . PRO B 1 472 ? 39.916 37.532 59.302 1.00 31.73 448 PRO B O 1
ATOM 8899 N N . THR B 1 473 ? 41.253 37.158 57.532 1.00 32.58 449 THR B N 1
ATOM 8900 C CA . THR B 1 473 ? 40.154 36.731 56.679 1.00 36.73 449 THR B CA 1
ATOM 8901 C C . THR B 1 473 ? 40.253 35.294 56.184 1.00 39.57 449 THR B C 1
ATOM 8902 O O . THR B 1 473 ? 39.265 34.782 55.644 1.00 39.03 449 THR B O 1
ATOM 8906 N N . ASP B 1 474 ? 41.394 34.625 56.348 1.00 37.96 450 ASP B N 1
ATOM 8907 C CA . ASP B 1 474 ? 41.567 33.300 55.769 1.00 37.55 450 ASP B CA 1
ATOM 8908 C C . ASP B 1 474 ? 42.420 32.426 56.677 1.00 37.37 450 ASP B C 1
ATOM 8909 O O . ASP B 1 474 ? 43.301 32.911 57.391 1.00 35.12 450 ASP B O 1
ATOM 8914 N N . VAL B 1 475 ? 42.137 31.127 56.639 1.00 35.78 451 VAL B N 1
ATOM 8915 C CA . VAL B 1 475 ? 43.050 30.091 57.108 1.00 33.47 451 VAL B CA 1
ATOM 8916 C C . VAL B 1 475 ? 43.420 29.255 55.890 1.00 31.87 451 VAL B C 1
ATOM 8917 O O . VAL B 1 475 ? 42.559 28.587 55.304 1.00 34.71 451 VAL B O 1
ATOM 8921 N N . LYS B 1 476 ? 44.694 29.287 55.511 1.00 28.83 452 LYS B N 1
ATOM 8922 C CA . LYS B 1 476 ? 45.183 28.628 54.308 1.00 31.43 452 LYS B CA 1
ATOM 8923 C C . LYS B 1 476 ? 46.008 27.402 54.678 1.00 34.55 452 LYS B C 1
ATOM 8924 O O . LYS B 1 476 ? 46.758 27.422 55.659 1.00 35.72 452 LYS B O 1
ATOM 8930 N N . VAL B 1 477 ? 45.873 26.337 53.887 1.00 33.50 453 VAL B N 1
ATOM 8931 C CA . VAL B 1 477 ? 46.598 25.088 54.103 1.00 34.13 453 VAL B CA 1
ATOM 8932 C C . VAL B 1 477 ? 47.258 24.670 52.795 1.00 35.83 453 VAL B C 1
ATOM 8933 O O . VAL B 1 477 ? 46.664 24.799 51.718 1.00 36.74 453 VAL B O 1
ATOM 8937 N N . PHE B 1 478 ? 48.486 24.156 52.891 1.00 31.60 454 PHE B N 1
ATOM 8938 C CA . PHE B 1 478 ? 49.293 23.814 51.729 1.00 31.52 454 PHE B CA 1
ATOM 8939 C C . PHE B 1 478 ? 49.925 22.438 51.894 1.00 35.24 454 PHE B C 1
ATOM 8940 O O . PHE B 1 478 ? 50.164 21.974 53.012 1.00 36.05 454 PHE B O 1
ATOM 8948 N N . HIS B 1 479 ? 50.197 21.797 50.758 1.00 34.73 455 HIS B N 1
ATOM 8949 C CA . HIS B 1 479 ? 50.834 20.486 50.695 1.00 34.07 455 HIS B CA 1
ATOM 8950 C C . HIS B 1 479 ? 52.195 20.632 50.024 1.00 36.20 455 HIS B C 1
ATOM 8951 O O . HIS B 1 479 ? 52.282 21.103 48.885 1.00 35.14 455 HIS B O 1
ATOM 8958 N N . LEU B 1 480 ? 53.251 20.229 50.726 1.00 32.26 456 LEU B N 1
ATOM 8959 C CA . LEU B 1 480 ? 54.620 20.357 50.241 1.00 33.02 456 LEU B CA 1
ATOM 8960 C C . LEU B 1 480 ? 55.187 18.988 49.889 1.00 32.35 456 LEU B C 1
ATOM 8961 O O . LEU B 1 480 ? 55.112 18.053 50.693 1.00 32.06 456 LEU B O 1
ATOM 8966 N N . ASP B 1 481 ? 55.755 18.880 48.693 1.00 35.06 457 ASP B N 1
ATOM 8967 C CA . ASP B 1 481 ? 56.416 17.658 48.233 1.00 41.90 457 ASP B CA 1
ATOM 8968 C C . ASP B 1 481 ? 57.862 17.996 47.907 1.00 43.38 457 ASP B C 1
ATOM 8969 O O . ASP B 1 481 ? 58.114 18.778 46.970 1.00 47.17 457 ASP B O 1
ATOM 8974 N N . PRO B 1 482 ? 58.839 17.454 48.639 1.00 45.80 458 PRO B N 1
ATOM 8975 C CA . PRO B 1 482 ? 60.245 17.804 48.366 1.00 49.65 458 PRO B CA 1
ATOM 8976 C C . PRO B 1 482 ? 60.712 17.450 46.962 1.00 57.25 458 PRO B C 1
ATOM 8977 O O . PRO B 1 482 ? 61.735 17.983 46.517 1.00 59.26 458 PRO B O 1
ATOM 8981 N N . ALA B 1 483 ? 60.009 16.567 46.255 1.00 58.44 459 ALA B N 1
ATOM 8982 C CA . ALA B 1 483 ? 60.351 16.242 44.877 1.00 57.55 459 ALA B CA 1
ATOM 8983 C C . ALA B 1 483 ? 59.721 17.181 43.854 1.00 57.43 459 ALA B C 1
ATOM 8984 O O . ALA B 1 483 ? 60.143 17.174 42.692 1.00 58.69 459 ALA B O 1
ATOM 8986 N N . ALA B 1 484 ? 58.738 17.989 44.248 1.00 55.15 460 ALA B N 1
ATOM 8987 C CA . ALA B 1 484 ? 58.005 18.839 43.311 1.00 52.04 460 ALA B CA 1
ATOM 8988 C C . ALA B 1 484 ? 58.737 20.169 43.185 1.00 55.96 460 ALA B C 1
ATOM 8989 O O . ALA B 1 484 ? 58.557 21.071 44.006 1.00 60.73 460 ALA B O 1
ATOM 8991 N N . ALA B 1 485 ? 59.555 20.299 42.146 1.00 52.30 461 ALA B N 1
ATOM 8992 C CA . ALA B 1 485 ? 60.360 21.490 41.927 1.00 48.17 461 ALA B CA 1
ATOM 8993 C C . ALA B 1 485 ? 59.864 22.265 40.712 1.00 48.08 461 ALA B C 1
ATOM 8994 O O . ALA B 1 485 ? 59.192 21.726 39.828 1.00 48.63 461 ALA B O 1
ATOM 8996 N N . GLN B 1 486 ? 60.224 23.544 40.678 1.00 46.92 462 GLN B N 1
ATOM 8997 C CA . GLN B 1 486 ? 59.910 24.448 39.584 1.00 49.43 462 GLN B CA 1
ATOM 8998 C C . GLN B 1 486 ? 61.205 24.916 38.934 1.00 51.15 462 GLN B C 1
ATOM 8999 O O . GLN B 1 486 ? 62.306 24.655 39.427 1.00 50.90 462 GLN B O 1
ATOM 9005 N N . ARG B 1 487 ? 61.064 25.612 37.804 1.00 53.21 463 ARG B N 1
ATOM 9006 C CA . ARG B 1 487 ? 62.243 26.088 37.090 1.00 54.76 463 ARG B CA 1
ATOM 9007 C C . ARG B 1 487 ? 63.003 27.144 37.886 1.00 61.27 463 ARG B C 1
ATOM 9008 O O . ARG B 1 487 ? 64.225 27.261 37.741 1.00 63.71 463 ARG B O 1
ATOM 9016 N N . ASN B 1 488 ? 62.312 27.915 38.729 1.00 64.26 464 ASN B N 1
ATOM 9017 C CA . ASN B 1 488 ? 62.982 28.928 39.539 1.00 65.56 464 ASN B CA 1
ATOM 9018 C C . ASN B 1 488 ? 63.746 28.334 40.718 1.00 64.95 464 ASN B C 1
ATOM 9019 O O . ASN B 1 488 ? 64.281 29.092 41.534 1.00 67.04 464 ASN B O 1
ATOM 9024 N N . GLY B 1 489 ? 63.801 27.005 40.827 1.00 61.70 465 GLY B N 1
ATOM 9025 C CA . GLY B 1 489 ? 64.523 26.324 41.877 1.00 63.41 465 GLY B CA 1
ATOM 9026 C C . GLY B 1 489 ? 63.698 25.994 43.105 1.00 63.28 465 GLY B C 1
ATOM 9027 O O . GLY B 1 489 ? 64.016 25.034 43.816 1.00 63.78 465 GLY B O 1
ATOM 9028 N N . GLN B 1 490 ? 62.650 26.768 43.373 1.00 60.31 466 GLN B N 1
ATOM 9029 C CA . GLN B 1 490 ? 61.829 26.576 44.557 1.00 58.38 466 GLN B CA 1
ATOM 9030 C C . GLN B 1 490 ? 60.875 25.395 44.391 1.00 60.04 466 GLN B C 1
ATOM 9031 O O . GLN B 1 490 ? 60.602 24.927 43.282 1.00 59.67 466 GLN B O 1
ATOM 9037 N N . LEU B 1 491 ? 60.375 24.908 45.526 1.00 58.64 467 LEU B N 1
ATOM 9038 C CA . LEU B 1 491 ? 59.379 23.845 45.522 1.00 54.64 467 LEU B CA 1
ATOM 9039 C C . LEU B 1 491 ? 58.036 24.342 44.997 1.00 53.11 467 LEU B C 1
ATOM 9040 O O . LEU B 1 491 ? 57.669 25.510 45.156 1.00 49.67 467 LEU B O 1
ATOM 9045 N N . TYR B 1 492 ? 57.305 23.432 44.360 1.00 56.10 468 TYR B N 1
ATOM 9046 C CA . TYR B 1 492 ? 55.921 23.683 43.979 1.00 54.39 468 TYR B CA 1
ATOM 9047 C C . TYR B 1 492 ? 55.005 23.384 45.161 1.00 51.45 468 TYR B C 1
ATOM 9048 O O . TYR B 1 492 ? 55.017 22.272 45.699 1.00 50.73 468 TYR B O 1
ATOM 9057 N N . ILE B 1 493 ? 54.220 24.377 45.565 1.00 51.69 469 ILE B N 1
ATOM 9058 C CA . ILE B 1 493 ? 53.350 24.283 46.731 1.00 50.73 469 ILE B CA 1
ATOM 9059 C C . ILE B 1 493 ? 51.918 24.108 46.241 1.00 46.33 469 ILE B C 1
ATOM 9060 O O . ILE B 1 493 ? 51.419 24.931 45.464 1.00 46.10 469 ILE B O 1
ATOM 9065 N N . LYS B 1 494 ? 51.249 23.047 46.686 1.00 39.96 470 LYS B N 1
ATOM 9066 C CA . LYS B 1 494 ? 49.870 22.788 46.289 1.00 41.64 470 LYS B CA 1
ATOM 9067 C C . LYS B 1 494 ? 48.909 23.250 47.377 1.00 39.61 470 LYS B C 1
ATOM 9068 O O . LYS B 1 494 ? 49.116 22.963 48.561 1.00 40.75 470 LYS B O 1
ATOM 9074 N N . LYS B 1 495 ? 47.856 23.952 46.967 1.00 41.38 471 LYS B N 1
ATOM 9075 C CA . LYS B 1 495 ? 46.822 24.377 47.899 1.00 45.10 471 LYS B CA 1
ATOM 9076 C C . LYS B 1 495 ? 45.976 23.188 48.337 1.00 43.63 471 LYS B C 1
ATOM 9077 O O . LYS B 1 495 ? 45.684 22.286 47.548 1.00 43.10 471 LYS B O 1
ATOM 9083 N N . VAL B 1 496 ? 45.580 23.192 49.605 1.00 41.62 472 VAL B N 1
ATOM 9084 C CA . VAL B 1 496 ? 44.660 22.202 50.150 1.00 42.08 472 VAL B CA 1
ATOM 9085 C C . VAL B 1 496 ? 43.381 22.940 50.512 1.00 44.25 472 VAL B C 1
ATOM 9086 O O . VAL B 1 496 ? 43.404 23.872 51.327 1.00 42.73 472 VAL B O 1
ATOM 9090 N N . ASN B 1 497 ? 42.271 22.533 49.898 1.00 46.37 473 ASN B N 1
ATOM 9091 C CA . ASN B 1 497 ? 41.012 23.248 50.061 1.00 49.99 473 ASN B CA 1
ATOM 9092 C C . ASN B 1 497 ? 40.580 23.279 51.519 1.00 50.72 473 ASN B C 1
ATOM 9093 O O . ASN B 1 497 ? 40.583 22.255 52.209 1.00 53.37 473 ASN B O 1
ATOM 9106 N N . THR B 1 499 ? 37.354 25.196 53.817 1.00 51.15 475 THR B N 1
ATOM 9107 C CA . THR B 1 499 ? 36.210 26.077 53.970 1.00 51.33 475 THR B CA 1
ATOM 9108 C C . THR B 1 499 ? 36.148 26.578 55.404 1.00 53.05 475 THR B C 1
ATOM 9109 O O . THR B 1 499 ? 36.520 25.875 56.347 1.00 56.30 475 THR B O 1
ATOM 9113 N N . GLY B 1 500 ? 35.695 27.810 55.557 1.00 54.66 476 GLY B N 1
ATOM 9114 C CA . GLY B 1 500 ? 35.564 28.373 56.880 1.00 59.42 476 GLY B CA 1
ATOM 9115 C C . GLY B 1 500 ? 34.757 29.645 56.831 1.00 65.67 476 GLY B C 1
ATOM 9116 O O . GLY B 1 500 ? 34.180 30.001 55.802 1.00 67.02 476 GLY B O 1
ATOM 9117 N N . THR B 1 501 ? 34.714 30.323 57.970 1.00 67.14 477 THR B N 1
ATOM 9118 C CA . THR B 1 501 ? 34.122 31.644 57.994 1.00 65.92 477 THR B CA 1
ATOM 9119 C C . THR B 1 501 ? 35.053 32.597 57.251 1.00 64.43 477 THR B C 1
ATOM 9120 O O . THR B 1 501 ? 36.127 32.218 56.775 1.00 67.58 477 THR B O 1
ATOM 9124 N N . GLY B 1 502 ? 34.638 33.844 57.122 1.00 58.04 478 GLY B N 1
ATOM 9125 C CA . GLY B 1 502 ? 35.539 34.815 56.549 1.00 52.93 478 GLY B CA 1
ATOM 9126 C C . GLY B 1 502 ? 36.385 35.487 57.603 1.00 45.87 478 GLY B C 1
ATOM 9127 O O . GLY B 1 502 ? 37.060 36.480 57.313 1.00 49.49 478 GLY B O 1
ATOM 9128 N N . LEU B 1 503 ? 36.384 34.948 58.821 1.00 39.69 479 LEU B N 1
ATOM 9129 C CA . LEU B 1 503 ? 36.956 35.600 59.989 1.00 38.11 479 LEU B CA 1
ATOM 9130 C C . LEU B 1 503 ? 38.391 35.188 60.311 1.00 37.67 479 LEU B C 1
ATOM 9131 O O . LEU B 1 503 ? 38.935 35.664 61.313 1.00 33.92 479 LEU B O 1
ATOM 9136 N N . GLY B 1 504 ? 39.018 34.332 59.506 1.00 34.54 480 GLY B N 1
ATOM 9137 C CA . GLY B 1 504 ? 40.445 34.053 59.630 1.00 34.42 480 GLY B CA 1
ATOM 9138 C C . GLY B 1 504 ? 40.861 33.519 60.991 1.00 32.42 480 GLY B C 1
ATOM 9139 O O . GLY B 1 504 ? 40.099 32.849 61.695 1.00 31.91 480 GLY B O 1
ATOM 9140 N N . ALA B 1 505 ? 42.105 33.822 61.369 1.00 32.32 481 ALA B N 1
ATOM 9141 C CA . ALA B 1 505 ? 42.628 33.393 62.659 1.00 29.21 481 ALA B CA 1
ATOM 9142 C C . ALA B 1 505 ? 43.734 34.328 63.129 1.00 31.13 481 ALA B C 1
ATOM 9143 O O . ALA B 1 505 ? 44.339 35.062 62.343 1.00 32.81 481 ALA B O 1
ATOM 9145 N N . THR B 1 506 ? 43.996 34.274 64.438 1.00 30.14 482 THR B N 1
ATOM 9146 C CA . THR B 1 506 ? 45.132 34.941 65.058 1.00 31.09 482 THR B CA 1
ATOM 9147 C C . THR B 1 506 ? 46.227 33.976 65.486 1.00 31.21 482 THR B C 1
ATOM 9148 O O . THR B 1 506 ? 47.362 34.412 65.702 1.00 32.17 482 THR B O 1
ATOM 9152 N N . ARG B 1 507 ? 45.909 32.688 65.614 1.00 31.18 483 ARG B N 1
ATOM 9153 C CA . ARG B 1 507 ? 46.865 31.655 65.986 1.00 33.38 483 ARG B CA 1
ATOM 9154 C C . ARG B 1 507 ? 46.437 30.353 65.324 1.00 30.90 483 ARG B C 1
ATOM 9155 O O . ARG B 1 507 ? 45.244 30.053 65.275 1.00 31.74 483 ARG B O 1
ATOM 9163 N N . VAL B 1 508 ? 47.403 29.581 64.824 1.00 30.45 484 VAL B N 1
ATOM 9164 C CA . VAL B 1 508 ? 47.119 28.322 64.136 1.00 32.45 484 VAL B CA 1
ATOM 9165 C C . VAL B 1 508 ? 48.159 27.279 64.539 1.00 30.99 484 VAL B C 1
ATOM 9166 O O . VAL B 1 508 ? 49.334 27.605 64.742 1.00 27.56 484 VAL B O 1
ATOM 9170 N N . GLN B 1 509 ? 47.723 26.023 64.672 1.00 30.84 485 GLN B N 1
ATOM 9171 C CA . GLN B 1 509 ? 48.609 24.955 65.133 1.00 28.87 485 GLN B CA 1
ATOM 9172 C C . GLN B 1 509 ? 48.197 23.616 64.536 1.00 29.93 485 GLN B C 1
ATOM 9173 O O . GLN B 1 509 ? 47.052 23.186 64.704 1.00 27.57 485 GLN B O 1
ATOM 9179 N N . ILE B 1 510 ? 49.137 22.957 63.856 1.00 29.08 486 ILE B N 1
ATOM 9180 C CA . ILE B 1 510 ? 48.962 21.592 63.364 1.00 28.81 486 ILE B CA 1
ATOM 9181 C C . ILE B 1 510 ? 49.359 20.601 64.454 1.00 31.27 486 ILE B C 1
ATOM 9182 O O . ILE B 1 510 ? 50.384 20.777 65.123 1.00 30.58 486 ILE B O 1
ATOM 9187 N N . SER B 1 511 ? 48.550 19.554 64.631 1.00 31.74 487 SER B N 1
ATOM 9188 C CA . SER B 1 511 ? 48.859 18.506 65.592 1.00 31.74 487 SER B CA 1
ATOM 9189 C C . SER B 1 511 ? 50.088 17.708 65.154 1.00 30.02 487 SER B C 1
ATOM 9190 O O . SER B 1 511 ? 50.416 17.654 63.966 1.00 28.88 487 SER B O 1
ATOM 9193 N N . PRO B 1 512 ? 50.794 17.085 66.106 1.00 32.31 488 PRO B N 1
ATOM 9194 C CA . PRO B 1 512 ? 51.999 16.318 65.739 1.00 32.16 488 PRO B CA 1
ATOM 9195 C C . PRO B 1 512 ? 51.747 15.203 64.735 1.00 32.27 488 PRO B C 1
ATOM 9196 O O . PRO B 1 512 ? 52.606 14.949 63.882 1.00 33.25 488 PRO B O 1
ATOM 9200 N N . ASP B 1 513 ? 50.606 14.522 64.810 1.00 28.09 489 ASP B N 1
ATOM 9201 C CA . ASP B 1 513 ? 50.306 13.436 63.885 1.00 31.26 489 ASP B CA 1
ATOM 9202 C C . ASP B 1 513 ? 49.672 13.913 62.579 1.00 33.52 489 ASP B C 1
ATOM 9203 O O . ASP B 1 513 ? 49.213 13.079 61.793 1.00 35.77 489 ASP B O 1
ATOM 9208 N N . LYS B 1 514 ? 49.626 15.224 62.343 1.00 32.89 490 LYS B N 1
ATOM 9209 C CA . LYS B 1 514 ? 49.094 15.847 61.132 1.00 33.61 490 LYS B CA 1
ATOM 9210 C C . LYS B 1 514 ? 47.602 15.611 60.933 1.00 30.98 490 LYS B C 1
ATOM 9211 O O . LYS B 1 514 ? 47.091 15.840 59.829 1.00 35.94 490 LYS B O 1
ATOM 9217 N N . ARG B 1 515 ? 46.881 15.164 61.957 1.00 31.51 491 ARG B N 1
ATOM 9218 C CA . ARG B 1 515 ? 45.467 14.864 61.782 1.00 35.76 491 ARG B CA 1
ATOM 9219 C C . ARG B 1 515 ? 44.550 16.028 62.131 1.00 36.45 491 ARG B C 1
ATOM 9220 O O . ARG B 1 515 ? 43.374 16.001 61.749 1.00 33.66 491 ARG B O 1
ATOM 9228 N N . TRP B 1 516 ? 45.048 17.050 62.822 1.00 31.48 492 TRP B N 1
ATOM 9229 C CA . TRP B 1 516 ? 44.204 18.148 63.271 1.00 33.63 492 TRP B CA 1
ATOM 9230 C C . TRP B 1 516 ? 44.889 19.486 63.052 1.00 37.77 492 TRP B C 1
ATOM 9231 O O . TRP B 1 516 ? 46.109 19.608 63.197 1.00 37.93 492 TRP B O 1
ATOM 9242 N N . ILE B 1 517 ? 44.085 20.484 62.699 1.00 35.89 493 ILE B N 1
ATOM 9243 C CA . ILE B 1 517 ? 44.492 21.882 62.703 1.00 33.14 493 ILE B CA 1
ATOM 9244 C C . ILE B 1 517 ? 43.584 22.614 63.680 1.00 36.38 493 ILE B C 1
ATOM 9245 O O . ILE B 1 517 ? 42.359 22.620 63.509 1.00 36.88 493 ILE B O 1
ATOM 9250 N N . CYS B 1 518 ? 44.177 23.214 64.706 1.00 33.05 494 CYS B N 1
ATOM 9251 C CA . CYS B 1 518 ? 43.453 24.022 65.674 1.00 31.63 494 CYS B CA 1
ATOM 9252 C C . CYS B 1 518 ? 43.857 25.479 65.504 1.00 33.27 494 CYS B C 1
ATOM 9253 O O . CYS B 1 518 ? 45.045 25.788 65.360 1.00 33.54 494 CYS B O 1
ATOM 9256 N N . TRP B 1 519 ? 42.877 26.379 65.514 1.00 28.06 495 TRP B N 1
ATOM 9257 C CA . TRP B 1 519 ? 43.198 27.793 65.411 1.00 26.43 495 TRP B CA 1
ATOM 9258 C C . TRP B 1 519 ? 42.290 28.617 66.312 1.00 29.77 495 TRP B C 1
ATOM 9259 O O . TRP B 1 519 ? 41.232 28.165 66.758 1.00 31.39 495 TRP B O 1
ATOM 9270 N N . ALA B 1 520 ? 42.744 29.837 66.589 1.00 28.79 496 ALA B N 1
ATOM 9271 C CA . ALA B 1 520 ? 41.988 30.819 67.355 1.00 32.47 496 ALA B CA 1
ATOM 9272 C C . ALA B 1 520 ? 41.394 31.827 66.379 1.00 33.67 496 ALA B C 1
ATOM 9273 O O . ALA B 1 520 ? 42.126 32.598 65.750 1.00 34.15 496 ALA B O 1
ATOM 9275 N N . GLU B 1 521 ? 40.071 31.816 66.251 1.00 32.14 497 GLU B N 1
ATOM 9276 C CA . GLU B 1 521 ? 39.374 32.744 65.371 1.00 31.84 497 GLU B CA 1
ATOM 9277 C C . GLU B 1 521 ? 39.115 34.039 66.129 1.00 31.66 497 GLU B C 1
ATOM 9278 O O . GLU B 1 521 ? 38.415 34.035 67.147 1.00 35.58 497 GLU B O 1
ATOM 9284 N N . GLU B 1 522 ? 39.675 35.140 65.626 1.00 27.22 498 GLU B N 1
ATOM 9285 C CA . GLU B 1 522 ? 39.528 36.456 66.247 1.00 31.29 498 GLU B CA 1
ATOM 9286 C C . GLU B 1 522 ? 39.900 36.413 67.728 1.00 34.12 498 GLU B C 1
ATOM 9287 O O . GLU B 1 522 ? 39.277 37.066 68.568 1.00 33.52 498 GLU B O 1
ATOM 9293 N N . GLY B 1 523 ? 40.931 35.640 68.046 1.00 34.56 499 GLY B N 1
ATOM 9294 C CA . GLY B 1 523 ? 41.450 35.545 69.411 1.00 31.50 499 GLY B CA 1
ATOM 9295 C C . GLY B 1 523 ? 40.748 34.662 70.425 1.00 35.40 499 GLY B C 1
ATOM 9296 O O . GLY B 1 523 ? 41.399 33.849 71.088 1.00 38.87 499 GLY B O 1
ATOM 9297 N N . SER B 1 524 ? 39.429 34.806 70.570 1.00 34.34 500 SER B N 1
ATOM 9298 C CA . SER B 1 524 ? 38.704 34.175 71.667 1.00 34.43 500 SER B CA 1
ATOM 9299 C C . SER B 1 524 ? 38.017 32.861 71.304 1.00 35.14 500 SER B C 1
ATOM 9300 O O . SER B 1 524 ? 37.665 32.103 72.214 1.00 36.84 500 SER B O 1
ATOM 9303 N N . LYS B 1 525 ? 37.812 32.569 70.021 1.00 34.15 501 LYS B N 1
ATOM 9304 C CA . LYS B 1 525 ? 37.070 31.387 69.590 1.00 36.23 501 LYS B CA 1
ATOM 9305 C C . LYS B 1 525 ? 38.034 30.291 69.141 1.00 35.34 501 LYS B C 1
ATOM 9306 O O . LYS B 1 525 ? 38.858 30.511 68.248 1.00 38.53 501 LYS B O 1
ATOM 9312 N N . VAL B 1 526 ? 37.929 29.119 69.763 1.00 32.91 502 VAL B N 1
ATOM 9313 C CA . VAL B 1 526 ? 38.790 27.980 69.453 1.00 35.55 502 VAL B CA 1
ATOM 9314 C C . VAL B 1 526 ? 38.113 27.097 68.409 1.00 35.20 502 VAL B C 1
ATOM 9315 O O . VAL B 1 526 ? 37.017 26.576 68.642 1.00 35.64 502 VAL B O 1
ATOM 9327 N N . ILE B 1 528 ? 38.706 23.792 65.354 1.00 35.19 504 ILE B N 1
ATOM 9328 C CA . ILE B 1 528 ? 39.541 22.646 65.000 1.00 35.65 504 ILE B CA 1
ATOM 9329 C C . ILE B 1 528 ? 38.933 21.931 63.798 1.00 38.97 504 ILE B C 1
ATOM 9330 O O . ILE B 1 528 ? 37.709 21.822 63.671 1.00 37.38 504 ILE B O 1
ATOM 9335 N N . SER B 1 529 ? 39.801 21.470 62.897 1.00 37.07 505 SER B N 1
ATOM 9336 C CA . SER B 1 529 ? 39.399 20.679 61.743 1.00 36.30 505 SER B CA 1
ATOM 9337 C C . SER B 1 529 ? 40.198 19.385 61.692 1.00 38.94 505 SER B C 1
ATOM 9338 O O . SER B 1 529 ? 41.370 19.339 62.076 1.00 36.53 505 SER B O 1
ATOM 9341 N N . ARG B 1 530 ? 39.546 18.334 61.202 1.00 39.58 506 ARG B N 1
ATOM 9342 C CA . ARG B 1 530 ? 40.215 17.071 60.930 1.00 35.04 506 ARG B CA 1
ATOM 9343 C C . ARG B 1 530 ? 40.905 17.144 59.575 1.00 32.55 506 ARG B C 1
ATOM 9344 O O . ARG B 1 530 ? 40.309 17.591 58.589 1.00 33.29 506 ARG B O 1
ATOM 9352 N N . VAL B 1 531 ? 42.162 16.720 59.529 1.00 32.62 507 VAL B N 1
ATOM 9353 C CA . VAL B 1 531 ? 42.908 16.611 58.282 1.00 34.07 507 VAL B CA 1
ATOM 9354 C C . VAL B 1 531 ? 42.893 15.142 57.884 1.00 38.93 507 VAL B C 1
ATOM 9355 O O . VAL B 1 531 ? 43.449 14.293 58.589 1.00 38.59 507 VAL B O 1
ATOM 9359 N N . HIS B 1 532 ? 42.255 14.832 56.759 1.00 38.83 508 HIS B N 1
ATOM 9360 C CA . HIS B 1 532 ? 42.136 13.459 56.289 1.00 41.69 508 HIS B CA 1
ATOM 9361 C C . HIS B 1 532 ? 43.230 13.169 55.271 1.00 44.91 508 HIS B C 1
ATOM 9362 O O . HIS B 1 532 ? 43.382 13.902 54.287 1.00 46.17 508 HIS B O 1
ATOM 9369 N N . ALA B 1 533 ? 43.992 12.107 55.519 1.00 45.62 509 ALA B N 1
ATOM 9370 C CA . ALA B 1 533 ? 45.035 11.654 54.610 1.00 47.02 509 ALA B CA 1
ATOM 9371 C C . ALA B 1 533 ? 44.520 10.447 53.832 1.00 50.18 509 ALA B C 1
ATOM 9372 O O . ALA B 1 533 ? 44.101 9.449 54.428 1.00 54.38 509 ALA B O 1
ATOM 9374 N N . THR B 1 534 ? 44.555 10.554 52.506 1.00 50.73 510 THR B N 1
ATOM 9375 C CA . THR B 1 534 ? 44.132 9.514 51.577 1.00 52.17 510 THR B CA 1
ATOM 9376 C C . THR B 1 534 ? 45.374 9.032 50.851 1.00 54.49 510 THR B C 1
ATOM 9377 O O . THR B 1 534 ? 46.203 9.850 50.437 1.00 52.85 510 THR B O 1
ATOM 9381 N N . GLU B 1 535 ? 45.513 7.720 50.685 1.00 62.41 511 GLU B N 1
ATOM 9382 C CA . GLU B 1 535 ? 46.748 7.231 50.109 1.00 68.02 511 GLU B CA 1
ATOM 9383 C C . GLU B 1 535 ? 46.409 6.714 48.710 1.00 66.90 511 GLU B C 1
ATOM 9384 O O . GLU B 1 535 ? 45.305 6.219 48.479 1.00 66.05 511 GLU B O 1
ATOM 9390 N N . SER B 1 536 ? 47.359 6.758 47.786 1.00 65.61 512 SER B N 1
ATOM 9391 C CA . SER B 1 536 ? 47.129 6.184 46.457 1.00 62.76 512 SER B CA 1
ATOM 9392 C C . SER B 1 536 ? 48.483 5.777 45.890 1.00 58.16 512 SER B C 1
ATOM 9393 O O . SER B 1 536 ? 49.485 5.747 46.610 1.00 54.23 512 SER B O 1
ATOM 9396 N N . ALA B 1 537 ? 48.508 5.399 44.610 1.00 57.03 513 ALA B N 1
ATOM 9397 C CA . ALA B 1 537 ? 49.773 4.980 44.016 1.00 57.18 513 ALA B CA 1
ATOM 9398 C C . ALA B 1 537 ? 50.794 6.111 44.021 1.00 59.58 513 ALA B C 1
ATOM 9399 O O . ALA B 1 537 ? 51.989 5.871 44.227 1.00 60.76 513 ALA B O 1
ATOM 9401 N N . ASP B 1 538 ? 50.349 7.353 43.816 1.00 58.96 514 ASP B N 1
ATOM 9402 C CA . ASP B 1 538 ? 51.272 8.484 43.825 1.00 60.23 514 ASP B CA 1
ATOM 9403 C C . ASP B 1 538 ? 51.693 8.904 45.228 1.00 62.04 514 ASP B C 1
ATOM 9404 O O . ASP B 1 538 ? 52.628 9.700 45.361 1.00 65.05 514 ASP B O 1
ATOM 9409 N N . GLY B 1 539 ? 51.018 8.415 46.271 1.00 58.47 515 GLY B N 1
ATOM 9410 C CA . GLY B 1 539 ? 51.297 8.816 47.635 1.00 53.42 515 GLY B CA 1
ATOM 9411 C C . GLY B 1 539 ? 50.076 9.424 48.314 1.00 51.07 515 GLY B C 1
ATOM 9412 O O . GLY B 1 539 ? 48.938 9.048 48.035 1.00 49.03 515 GLY B O 1
ATOM 9413 N N . ILE B 1 540 ? 50.349 10.374 49.215 1.00 49.88 516 ILE B N 1
ATOM 9414 C CA . ILE B 1 540 ? 49.337 10.971 50.084 1.00 48.16 516 ILE B CA 1
ATOM 9415 C C . ILE B 1 540 ? 48.826 12.270 49.474 1.00 43.05 516 ILE B C 1
ATOM 9416 O O . ILE B 1 540 ? 49.605 13.065 48.927 1.00 43.63 516 ILE B O 1
ATOM 9421 N N . SER B 1 541 ? 47.506 12.474 49.549 1.00 40.09 517 SER B N 1
ATOM 9422 C CA . SER B 1 541 ? 46.865 13.758 49.289 1.00 43.80 517 SER B CA 1
ATOM 9423 C C . SER B 1 541 ? 45.879 14.045 50.419 1.00 44.62 517 SER B C 1
ATOM 9424 O O . SER B 1 541 ? 45.250 13.129 50.958 1.00 46.61 517 SER B O 1
ATOM 9427 N N . TYR B 1 542 ? 45.747 15.326 50.768 1.00 41.96 518 TYR B N 1
ATOM 9428 C CA . TYR B 1 542 ? 45.040 15.769 51.964 1.00 39.94 518 TYR B CA 1
ATOM 9429 C C . TYR B 1 542 ? 43.737 16.492 51.641 1.00 37.81 518 TYR B C 1
ATOM 9430 O O . TYR B 1 542 ? 43.628 17.191 50.632 1.00 38.68 518 TYR B O 1
ATOM 9439 N N . THR B 1 543 ? 42.751 16.312 52.522 1.00 36.90 519 THR B N 1
ATOM 9440 C CA . THR B 1 543 ? 41.554 17.142 52.571 1.00 38.25 519 THR B CA 1
ATOM 9441 C C . THR B 1 543 ? 41.289 17.535 54.019 1.00 39.63 519 THR B C 1
ATOM 9442 O O . THR B 1 543 ? 41.771 16.892 54.956 1.00 42.84 519 THR B O 1
ATOM 9446 N N . VAL B 1 544 ? 40.514 18.604 54.197 1.00 40.61 520 VAL B N 1
ATOM 9447 C CA . VAL B 1 544 ? 40.257 19.184 55.511 1.00 40.34 520 VAL B CA 1
ATOM 9448 C C . VAL B 1 544 ? 38.752 19.285 55.726 1.00 41.86 520 VAL B C 1
ATOM 9449 O O . VAL B 1 544 ? 38.015 19.701 54.826 1.00 43.36 520 VAL B O 1
ATOM 9453 N N . SER B 1 545 ? 38.299 18.909 56.923 1.00 39.41 521 SER B N 1
ATOM 9454 C CA . SER B 1 545 ? 36.886 18.982 57.267 1.00 41.23 521 SER B CA 1
ATOM 9455 C C . SER B 1 545 ? 36.464 20.427 57.542 1.00 44.73 521 SER B C 1
ATOM 9456 O O . SER B 1 545 ? 37.288 21.341 57.641 1.00 44.90 521 SER B O 1
ATOM 9459 N N . VAL B 1 546 ? 35.153 20.626 57.662 1.00 43.02 522 VAL B N 1
ATOM 9460 C CA . VAL B 1 546 ? 34.602 21.926 58.038 1.00 43.23 522 VAL B CA 1
ATOM 9461 C C . VAL B 1 546 ? 35.011 22.211 59.478 1.00 41.49 522 VAL B C 1
ATOM 9462 O O . VAL B 1 546 ? 35.226 21.269 60.256 1.00 41.00 522 VAL B O 1
ATOM 9466 N N . PRO B 1 547 ? 35.155 23.476 59.870 1.00 38.05 523 PRO B N 1
ATOM 9467 C CA . PRO B 1 547 ? 35.545 23.773 61.254 1.00 38.28 523 PRO B CA 1
ATOM 9468 C C . PRO B 1 547 ? 34.507 23.279 62.251 1.00 39.66 523 PRO B C 1
ATOM 9469 O O . PRO B 1 547 ? 33.300 23.346 62.010 1.00 40.57 523 PRO B O 1
ATOM 9473 N N . HIS B 1 548 ? 34.997 22.767 63.374 1.00 40.43 524 HIS B N 1
ATOM 9474 C CA . HIS B 1 548 ? 34.180 22.485 64.542 1.00 42.71 524 HIS B CA 1
ATOM 9475 C C . HIS B 1 548 ? 34.593 23.410 65.676 1.00 44.82 524 HIS B C 1
ATOM 9476 O O . HIS B 1 548 ? 35.781 23.702 65.849 1.00 37.75 524 HIS B O 1
ATOM 9483 N N . LYS B 1 549 ? 33.614 23.862 66.452 1.00 48.03 525 LYS B N 1
ATOM 9484 C CA . LYS B 1 549 ? 33.885 24.782 67.546 1.00 50.08 525 LYS B CA 1
ATOM 9485 C C . LYS B 1 549 ? 34.175 23.984 68.807 1.00 46.64 525 LYS B C 1
ATOM 9486 O O . LYS B 1 549 ? 33.427 23.064 69.151 1.00 45.40 525 LYS B O 1
ATOM 9492 N N . LEU B 1 550 ? 35.252 24.341 69.492 1.00 45.01 526 LEU B N 1
ATOM 9493 C CA . LEU B 1 550 ? 35.569 23.770 70.790 1.00 43.85 526 LEU B CA 1
ATOM 9494 C C . LEU B 1 550 ? 35.277 24.822 71.845 1.00 47.05 526 LEU B C 1
ATOM 9495 O O . LEU B 1 550 ? 35.822 25.930 71.792 1.00 52.61 526 LEU B O 1
ATOM 9500 N N . HIS B 1 551 ? 34.417 24.478 72.794 1.00 45.14 527 HIS B N 1
ATOM 9501 C CA . HIS B 1 551 ? 33.934 25.449 73.759 1.00 43.83 527 HIS B CA 1
ATOM 9502 C C . HIS B 1 551 ? 34.848 25.472 74.972 1.00 40.28 527 HIS B C 1
ATOM 9503 O O . HIS B 1 551 ? 35.208 24.425 75.520 1.00 37.70 527 HIS B O 1
ATOM 9510 N N . ARG B 1 552 ? 35.216 26.677 75.377 1.00 37.39 528 ARG B N 1
ATOM 9511 C CA . ARG B 1 552 ? 36.045 26.930 76.539 1.00 41.96 528 ARG B CA 1
ATOM 9512 C C . ARG B 1 552 ? 35.164 26.990 77.779 1.00 41.25 528 ARG B C 1
ATOM 9513 O O . ARG B 1 552 ? 33.954 27.210 77.696 1.00 41.63 528 ARG B O 1
ATOM 9521 N N . LEU B 1 553 ? 35.779 26.775 78.938 1.00 44.36 529 LEU B N 1
ATOM 9522 C CA . LEU B 1 553 ? 35.039 26.911 80.183 1.00 45.50 529 LEU B CA 1
ATOM 9523 C C . LEU B 1 553 ? 34.553 28.343 80.354 1.00 47.14 529 LEU B C 1
ATOM 9524 O O . LEU B 1 553 ? 35.259 29.300 80.025 1.00 45.85 529 LEU B O 1
ATOM 9529 N N . ARG B 1 554 ? 33.331 28.488 80.855 1.00 49.59 530 ARG B N 1
ATOM 9530 C CA . ARG B 1 554 ? 32.887 29.790 81.326 1.00 53.13 530 ARG B CA 1
ATOM 9531 C C . ARG B 1 554 ? 33.646 30.136 82.598 1.00 47.55 530 ARG B C 1
ATOM 9532 O O . ARG B 1 554 ? 33.763 29.306 83.504 1.00 46.76 530 ARG B O 1
ATOM 9540 N N . ARG B 1 555 ? 34.172 31.351 82.667 1.00 45.76 531 ARG B N 1
ATOM 9541 C CA . ARG B 1 555 ? 34.855 31.808 83.864 1.00 45.30 531 ARG B CA 1
ATOM 9542 C C . ARG B 1 555 ? 33.995 32.822 84.603 1.00 45.00 531 ARG B C 1
ATOM 9543 O O . ARG B 1 555 ? 33.250 33.599 83.998 1.00 43.96 531 ARG B O 1
ATOM 9551 N N . GLN B 1 556 ? 34.126 32.808 85.926 1.00 48.24 532 GLN B N 1
ATOM 9552 C CA . GLN B 1 556 ? 33.331 33.655 86.809 1.00 57.79 532 GLN B CA 1
ATOM 9553 C C . GLN B 1 556 ? 34.097 34.953 87.016 1.00 57.60 532 GLN B C 1
ATOM 9554 O O . GLN B 1 556 ? 35.020 35.026 87.831 1.00 59.20 532 GLN B O 1
ATOM 9560 N N . ILE B 1 557 ? 33.713 35.983 86.274 1.00 56.77 533 ILE B N 1
ATOM 9561 C CA . ILE B 1 557 ? 34.384 37.274 86.287 1.00 54.76 533 ILE B CA 1
ATOM 9562 C C . ILE B 1 557 ? 33.352 38.320 86.685 1.00 52.35 533 ILE B C 1
ATOM 9563 O O . ILE B 1 557 ? 32.308 38.427 86.035 1.00 49.84 533 ILE B O 1
ATOM 9568 N N . PRO B 1 558 ? 33.566 39.074 87.764 1.00 53.75 534 PRO B N 1
ATOM 9569 C CA . PRO B 1 558 ? 32.576 40.080 88.165 1.00 53.81 534 PRO B CA 1
ATOM 9570 C C . PRO B 1 558 ? 32.269 41.005 86.995 1.00 52.96 534 PRO B C 1
ATOM 9571 O O . PRO B 1 558 ? 33.165 41.422 86.257 1.00 50.08 534 PRO B O 1
ATOM 9575 N N . LYS B 1 559 ? 30.989 41.336 86.832 1.00 53.64 535 LYS B N 1
ATOM 9576 C CA . LYS B 1 559 ? 30.569 42.040 85.627 1.00 58.91 535 LYS B CA 1
ATOM 9577 C C . LYS B 1 559 ? 31.003 43.501 85.601 1.00 57.36 535 LYS B C 1
ATOM 9578 O O . LYS B 1 559 ? 31.066 44.089 84.515 1.00 55.26 535 LYS B O 1
ATOM 9584 N N . HIS B 1 560 ? 31.304 44.110 86.751 1.00 56.77 536 HIS B N 1
ATOM 9585 C CA . HIS B 1 560 ? 31.862 45.457 86.699 1.00 57.42 536 HIS B CA 1
ATOM 9586 C C . HIS B 1 560 ? 33.286 45.438 86.163 1.00 56.89 536 HIS B C 1
ATOM 9587 O O . HIS B 1 560 ? 33.767 46.463 85.671 1.00 58.10 536 HIS B O 1
ATOM 9594 N N . ILE B 1 561 ? 33.960 44.291 86.246 1.00 54.63 537 ILE B N 1
ATOM 9595 C CA . ILE B 1 561 ? 35.261 44.126 85.610 1.00 52.56 537 ILE B CA 1
ATOM 9596 C C . ILE B 1 561 ? 35.087 43.885 84.116 1.00 52.42 537 ILE B C 1
ATOM 9597 O O . ILE B 1 561 ? 35.821 44.445 83.293 1.00 50.91 537 ILE B O 1
ATOM 9602 N N . LEU B 1 562 ? 34.111 43.049 83.747 1.00 51.71 538 LEU B N 1
ATOM 9603 C CA . LEU B 1 562 ? 33.865 42.748 82.340 1.00 47.23 538 LEU B CA 1
ATOM 9604 C C . LEU B 1 562 ? 33.434 43.979 81.557 1.00 45.22 538 LEU B C 1
ATOM 9605 O O . LEU B 1 562 ? 33.730 44.086 80.361 1.00 43.82 538 LEU B O 1
ATOM 9610 N N . LEU B 1 563 ? 32.735 44.912 82.199 1.00 49.06 539 LEU B N 1
ATOM 9611 C CA . LEU B 1 563 ? 32.183 46.056 81.491 1.00 49.30 539 LEU B CA 1
ATOM 9612 C C . LEU B 1 563 ? 33.156 47.221 81.388 1.00 50.88 539 LEU B C 1
ATOM 9613 O O . LEU B 1 563 ? 32.868 48.183 80.669 1.00 52.26 539 LEU B O 1
ATOM 9618 N N . GLY B 1 564 ? 34.291 47.163 82.083 1.00 50.47 540 GLY B N 1
ATOM 9619 C CA . GLY B 1 564 ? 35.254 48.236 82.085 1.00 47.26 540 GLY B CA 1
ATOM 9620 C C . GLY B 1 564 ? 36.534 47.901 81.336 1.00 44.43 540 GLY B C 1
ATOM 9621 O O . GLY B 1 564 ? 36.737 46.798 80.832 1.00 44.04 540 GLY B O 1
ATOM 9622 N N . GLY B 1 565 ? 37.415 48.900 81.293 1.00 41.52 541 GLY B N 1
ATOM 9623 C CA . GLY B 1 565 ? 38.721 48.769 80.678 1.00 38.62 541 GLY B CA 1
ATOM 9624 C C . GLY B 1 565 ? 38.694 48.229 79.264 1.00 39.02 541 GLY B C 1
ATOM 9625 O O . GLY B 1 565 ? 38.081 48.823 78.371 1.00 38.16 541 GLY B O 1
ATOM 9626 N N . LEU B 1 566 ? 39.352 47.093 79.052 1.00 40.37 542 LEU B N 1
ATOM 9627 C CA . LEU B 1 566 ? 39.508 46.509 77.729 1.00 38.26 542 LEU B CA 1
ATOM 9628 C C . LEU B 1 566 ? 38.500 45.399 77.459 1.00 37.89 542 LEU B C 1
ATOM 9629 O O . LEU B 1 566 ? 38.647 44.668 76.475 1.00 36.97 542 LEU B O 1
ATOM 9634 N N . GLY B 1 567 ? 37.481 45.266 78.303 1.00 38.92 543 GLY B N 1
ATOM 9635 C CA . GLY B 1 567 ? 36.446 44.270 78.067 1.00 36.46 543 GLY B CA 1
ATOM 9636 C C . GLY B 1 567 ? 37.007 42.868 78.189 1.00 37.21 543 GLY B C 1
ATOM 9637 O O . GLY B 1 567 ? 37.638 42.514 79.190 1.00 36.04 543 GLY B O 1
ATOM 9638 N N . SER B 1 568 ? 36.790 42.057 77.153 1.00 36.97 544 SER B N 1
ATOM 9639 C CA . SER B 1 568 ? 37.295 40.692 77.110 1.00 40.10 544 SER B CA 1
ATOM 9640 C C . SER B 1 568 ? 38.541 40.569 76.243 1.00 41.44 544 SER B C 1
ATOM 9641 O O . SER B 1 568 ? 38.844 39.476 75.752 1.00 43.40 544 SER B O 1
ATOM 9644 N N . TYR B 1 569 ? 39.254 41.680 76.031 1.00 37.86 545 TYR B N 1
ATOM 9645 C CA . TYR B 1 569 ? 40.506 41.653 75.280 1.00 32.74 545 TYR B CA 1
ATOM 9646 C C . TYR B 1 569 ? 41.455 40.581 75.801 1.00 34.16 545 TYR B C 1
ATOM 9647 O O . TYR B 1 569 ? 42.119 39.896 75.015 1.00 35.54 545 TYR B O 1
ATOM 9656 N N . ASP B 1 570 ? 41.533 40.417 77.123 1.00 29.04 546 ASP B N 1
ATOM 9657 C CA . ASP B 1 570 ? 42.496 39.489 77.701 1.00 33.38 546 ASP B CA 1
ATOM 9658 C C . ASP B 1 570 ? 42.069 38.028 77.592 1.00 32.59 546 ASP B C 1
ATOM 9659 O O . ASP B 1 570 ? 42.784 37.158 78.099 1.00 32.33 546 ASP B O 1
ATOM 9664 N N . ARG B 1 571 ? 40.943 37.735 76.945 1.00 33.29 547 ARG B N 1
ATOM 9665 C CA . ARG B 1 571 ? 40.579 36.361 76.625 1.00 33.27 547 ARG B CA 1
ATOM 9666 C C . ARG B 1 571 ? 41.191 35.904 75.306 1.00 33.34 547 ARG B C 1
ATOM 9667 O O . ARG B 1 571 ? 40.890 34.799 74.840 1.00 36.63 547 ARG B O 1
ATOM 9675 N N . ASN B 1 572 ? 42.036 36.737 74.701 1.00 33.58 548 ASN B N 1
ATOM 9676 C CA . ASN B 1 572 ? 42.768 36.381 73.491 1.00 34.97 548 ASN B CA 1
ATOM 9677 C C . ASN B 1 572 ? 43.671 35.177 73.737 1.00 33.08 548 ASN B C 1
ATOM 9678 O O . ASN B 1 572 ? 44.526 35.206 74.627 1.00 31.77 548 ASN B O 1
ATOM 9683 N N . VAL B 1 573 ? 43.507 34.137 72.920 1.00 27.99 549 VAL B N 1
ATOM 9684 C CA . VAL B 1 573 ? 44.274 32.905 73.084 1.00 29.05 549 VAL B CA 1
ATOM 9685 C C . VAL B 1 573 ? 45.710 33.141 72.631 1.00 35.95 549 VAL B C 1
ATOM 9686 O O . VAL B 1 573 ? 45.965 33.479 71.468 1.00 38.26 549 VAL B O 1
ATOM 9690 N N . SER B 1 574 ? 46.657 32.953 73.551 1.00 38.43 550 SER B N 1
ATOM 9691 C CA . SER B 1 574 ? 48.068 33.201 73.283 1.00 35.52 550 SER B CA 1
ATOM 9692 C C . SER B 1 574 ? 48.859 31.956 72.913 1.00 32.88 550 SER B C 1
ATOM 9693 O O . SER B 1 574 ? 49.892 32.076 72.245 1.00 31.43 550 SER B O 1
ATOM 9696 N N . GLN B 1 575 ? 48.416 30.769 73.322 1.00 30.44 551 GLN B N 1
ATOM 9697 C CA . GLN B 1 575 ? 49.105 29.541 72.953 1.00 32.98 551 GLN B CA 1
ATOM 9698 C C . GLN B 1 575 ? 48.111 28.430 72.656 1.00 32.02 551 GLN B C 1
ATOM 9699 O O . GLN B 1 575 ? 47.044 28.339 73.269 1.00 29.48 551 GLN B O 1
ATOM 9705 N N . ILE B 1 576 ? 48.489 27.578 71.708 1.00 29.53 552 ILE B N 1
ATOM 9706 C CA . ILE B 1 576 ? 47.767 26.357 71.376 1.00 27.59 552 ILE B CA 1
ATOM 9707 C C . ILE B 1 576 ? 48.789 25.233 71.408 1.00 32.56 552 ILE B C 1
ATOM 9708 O O . ILE B 1 576 ? 49.815 25.309 70.722 1.00 29.26 552 ILE B O 1
ATOM 9713 N N . ALA B 1 577 ? 48.524 24.203 72.206 1.00 36.16 553 ALA B N 1
ATOM 9714 C CA . ALA B 1 577 ? 49.505 23.146 72.414 1.00 31.27 553 ALA B CA 1
ATOM 9715 C C . ALA B 1 577 ? 48.841 21.780 72.368 1.00 32.47 553 ALA B C 1
ATOM 9716 O O . ALA B 1 577 ? 47.859 21.535 73.075 1.00 34.35 553 ALA B O 1
ATOM 9718 N N . PHE B 1 578 ? 49.384 20.898 71.534 1.00 30.75 554 PHE B N 1
ATOM 9719 C CA . PHE B 1 578 ? 49.021 19.490 71.520 1.00 32.62 554 PHE B CA 1
ATOM 9720 C C . PHE B 1 578 ? 50.039 18.683 72.316 1.00 35.79 554 PHE B C 1
ATOM 9721 O O . PHE B 1 578 ? 51.223 19.027 72.372 1.00 38.58 554 PHE B O 1
ATOM 9729 N N . SER B 1 579 ? 49.570 17.599 72.925 1.00 38.11 555 SER B N 1
ATOM 9730 C CA . SER B 1 579 ? 50.486 16.642 73.525 1.00 36.75 555 SER B CA 1
ATOM 9731 C C . SER B 1 579 ? 51.165 15.812 72.436 1.00 37.16 555 SER B C 1
ATOM 9732 O O . SER B 1 579 ? 50.722 15.762 71.285 1.00 35.11 555 SER B O 1
ATOM 9735 N N . ALA B 1 580 ? 52.263 15.153 72.818 1.00 36.37 556 ALA B N 1
ATOM 9736 C CA . ALA B 1 580 ? 53.086 14.447 71.840 1.00 35.22 556 ALA B CA 1
ATOM 9737 C C . ALA B 1 580 ? 52.340 13.295 71.173 1.00 33.21 556 ALA B C 1
ATOM 9738 O O . ALA B 1 580 ? 52.627 12.962 70.018 1.00 34.03 556 ALA B O 1
ATOM 9740 N N . ASP B 1 581 ? 51.385 12.680 71.867 1.00 33.86 557 ASP B N 1
ATOM 9741 C CA . ASP B 1 581 ? 50.601 11.605 71.273 1.00 34.90 557 ASP B CA 1
ATOM 9742 C C . ASP B 1 581 ? 49.378 12.114 70.521 1.00 38.55 557 ASP B C 1
ATOM 9743 O O . ASP B 1 581 ? 48.593 11.299 70.023 1.00 36.85 557 ASP B O 1
ATOM 9748 N N . SER B 1 582 ? 49.208 13.435 70.430 1.00 36.83 558 SER B N 1
ATOM 9749 C CA . SER B 1 582 ? 48.074 14.062 69.749 1.00 33.67 558 SER B CA 1
ATOM 9750 C C . SER B 1 582 ? 46.737 13.643 70.354 1.00 33.69 558 SER B C 1
ATOM 9751 O O . SER B 1 582 ? 45.713 13.628 69.667 1.00 35.05 558 SER B O 1
ATOM 9754 N N . ARG B 1 583 ? 46.723 13.301 71.641 1.00 31.99 559 ARG B N 1
ATOM 9755 C CA . ARG B 1 583 ? 45.490 12.896 72.300 1.00 37.63 559 ARG B CA 1
ATOM 9756 C C . ARG B 1 583 ? 44.998 13.929 73.304 1.00 38.15 559 ARG B C 1
ATOM 9757 O O . ARG B 1 583 ? 43.912 13.758 73.868 1.00 39.93 559 ARG B O 1
ATOM 9773 N N . LEU B 1 585 ? 44.679 18.384 73.995 1.00 37.74 561 LEU B N 1
ATOM 9774 C CA . LEU B 1 585 ? 44.787 19.733 73.459 1.00 33.95 561 LEU B CA 1
ATOM 9775 C C . LEU B 1 585 ? 44.600 20.741 74.582 1.00 34.84 561 LEU B C 1
ATOM 9776 O O . LEU B 1 585 ? 43.730 20.570 75.441 1.00 35.73 561 LEU B O 1
ATOM 9781 N N . SER B 1 586 ? 45.425 21.787 74.578 1.00 32.73 562 SER B N 1
ATOM 9782 C CA . SER B 1 586 ? 45.333 22.841 75.577 1.00 32.99 562 SER B CA 1
ATOM 9783 C C . SER B 1 586 ? 45.542 24.204 74.932 1.00 34.18 562 SER B C 1
ATOM 9784 O O . SER B 1 586 ? 46.351 24.347 74.011 1.00 33.70 562 SER B O 1
ATOM 9787 N N . VAL B 1 587 ? 44.800 25.202 75.419 1.00 32.53 563 VAL B N 1
ATOM 9788 C CA . VAL B 1 587 ? 45.008 26.597 75.055 1.00 31.18 563 VAL B CA 1
ATOM 9789 C C . VAL B 1 587 ? 45.072 27.433 76.328 1.00 32.62 563 VAL B C 1
ATOM 9790 O O . VAL B 1 587 ? 44.562 27.045 77.381 1.00 32.89 563 VAL B O 1
ATOM 9794 N N . ALA B 1 588 ? 45.727 28.588 76.220 1.00 32.75 564 ALA B N 1
ATOM 9795 C CA . ALA B 1 588 ? 45.775 29.563 77.301 1.00 33.74 564 ALA B CA 1
ATOM 9796 C C . ALA B 1 588 ? 45.638 30.964 76.720 1.00 33.63 564 ALA B C 1
ATOM 9797 O O . ALA B 1 588 ? 46.028 31.215 75.576 1.00 31.71 564 ALA B O 1
ATOM 9799 N N . ASP B 1 589 ? 45.087 31.878 77.514 1.00 33.50 565 ASP B N 1
ATOM 9800 C CA . ASP B 1 589 ? 44.865 33.249 77.069 1.00 32.52 565 ASP B CA 1
ATOM 9801 C C . ASP B 1 589 ? 45.641 34.228 77.948 1.00 35.30 565 ASP B C 1
ATOM 9802 O O . ASP B 1 589 ? 46.298 33.845 78.919 1.00 36.04 565 ASP B O 1
ATOM 9807 N N . LEU B 1 590 ? 45.547 35.512 77.589 1.00 34.42 566 LEU B N 1
ATOM 9808 C CA . LEU B 1 590 ? 46.289 36.552 78.298 1.00 35.00 566 LEU B CA 1
ATOM 9809 C C . LEU B 1 590 ? 45.881 36.632 79.765 1.00 36.52 566 LEU B C 1
ATOM 9810 O O . LEU B 1 590 ? 46.724 36.873 80.638 1.00 33.74 566 LEU B O 1
ATOM 9815 N N . ALA B 1 591 ? 44.593 36.434 80.055 1.00 37.11 567 ALA B N 1
ATOM 9816 C CA . ALA B 1 591 ? 44.109 36.527 81.427 1.00 36.41 567 ALA B CA 1
ATOM 9817 C C . ALA B 1 591 ? 44.617 35.393 82.307 1.00 36.98 567 ALA B C 1
ATOM 9818 O O . ALA B 1 591 ? 44.523 35.490 83.535 1.00 40.34 567 ALA B O 1
ATOM 9820 N N . GLY B 1 592 ? 45.141 34.324 81.718 1.00 36.44 568 GLY B N 1
ATOM 9821 C CA . GLY B 1 592 ? 45.710 33.236 82.482 1.00 35.15 568 GLY B CA 1
ATOM 9822 C C . GLY B 1 592 ? 44.848 32.002 82.619 1.00 36.13 568 GLY B C 1
ATOM 9823 O O . GLY B 1 592 ? 45.177 31.130 83.432 1.00 38.65 568 GLY B O 1
ATOM 9824 N N . TYR B 1 593 ? 43.764 31.895 81.858 1.00 35.30 569 TYR B N 1
ATOM 9825 C CA . TYR B 1 593 ? 42.904 30.722 81.911 1.00 37.24 569 TYR B CA 1
ATOM 9826 C C . TYR B 1 593 ? 43.438 29.635 80.987 1.00 40.24 569 TYR B C 1
ATOM 9827 O O . TYR B 1 593 ? 43.797 29.907 79.837 1.00 39.54 569 TYR B O 1
ATOM 9836 N N . ILE B 1 594 ? 43.483 28.407 81.497 1.00 37.71 570 ILE B N 1
ATOM 9837 C CA . ILE B 1 594 ? 43.983 27.247 80.768 1.00 38.49 570 ILE B CA 1
ATOM 9838 C C . ILE B 1 594 ? 42.804 26.325 80.494 1.00 41.15 570 ILE B C 1
ATOM 9839 O O . ILE B 1 594 ? 42.133 25.871 81.429 1.00 40.27 570 ILE B O 1
ATOM 9844 N N . ASP B 1 595 ? 42.541 26.057 79.220 1.00 37.82 571 ASP B N 1
ATOM 9845 C CA . ASP B 1 595 ? 41.502 25.118 78.831 1.00 37.13 571 ASP B CA 1
ATOM 9846 C C . ASP B 1 595 ? 42.135 23.873 78.223 1.00 40.69 571 ASP B C 1
ATOM 9847 O O . ASP B 1 595 ? 43.190 23.943 77.587 1.00 40.45 571 ASP B O 1
ATOM 9852 N N . THR B 1 596 ? 41.479 22.731 78.424 1.00 39.80 572 THR B N 1
ATOM 9853 C CA . THR B 1 596 ? 42.034 21.438 78.046 1.00 39.81 572 THR B CA 1
ATOM 9854 C C . THR B 1 596 ? 40.953 20.547 77.450 1.00 40.90 572 THR B C 1
ATOM 9855 O O . THR B 1 596 ? 39.815 20.534 77.927 1.00 37.76 572 THR B O 1
ATOM 9859 N N . TRP B 1 597 ? 41.320 19.806 76.405 1.00 39.93 573 TRP B N 1
ATOM 9860 C CA . TRP B 1 597 ? 40.441 18.828 75.778 1.00 42.16 573 TRP B CA 1
ATOM 9861 C C . TRP B 1 597 ? 41.161 17.490 75.655 1.00 43.66 573 TRP B C 1
ATOM 9862 O O . TRP B 1 597 ? 42.393 17.423 75.619 1.00 42.93 573 TRP B O 1
ATOM 9873 N N . VAL B 1 598 ? 40.371 16.419 75.592 1.00 41.03 574 VAL B N 1
ATOM 9874 C CA . VAL B 1 598 ? 40.882 15.062 75.434 1.00 38.65 574 VAL B CA 1
ATOM 9875 C C . VAL B 1 598 ? 40.282 14.452 74.175 1.00 41.61 574 VAL B C 1
ATOM 9876 O O . VAL B 1 598 ? 39.135 14.734 73.811 1.00 42.52 574 VAL B O 1
ATOM 9880 N N . LEU B 1 599 ? 41.067 13.612 73.502 1.00 40.66 575 LEU B N 1
ATOM 9881 C CA . LEU B 1 599 ? 40.609 12.942 72.290 1.00 43.27 575 LEU B CA 1
ATOM 9882 C C . LEU B 1 599 ? 39.916 11.638 72.671 1.00 45.80 575 LEU B C 1
ATOM 9883 O O . LEU B 1 599 ? 40.520 10.768 73.310 1.00 43.79 575 LEU B O 1
ATOM 9888 N N . ARG B 1 600 ? 38.653 11.514 72.277 1.00 51.19 576 ARG B N 1
ATOM 9889 C CA . ARG B 1 600 ? 37.806 10.364 72.553 1.00 56.59 576 ARG B CA 1
ATOM 9890 C C . ARG B 1 600 ? 37.541 9.541 71.300 1.00 63.48 576 ARG B C 1
ATOM 9891 O O . ARG B 1 600 ? 37.583 10.052 70.178 1.00 62.07 576 ARG B O 1
ATOM 9899 N N . GLY B 1 601 ? 37.333 8.244 71.503 1.00 74.43 577 GLY B N 1
ATOM 9900 C CA . GLY B 1 601 ? 36.702 7.410 70.509 1.00 76.61 577 GLY B CA 1
ATOM 9901 C C . GLY B 1 601 ? 37.498 6.214 70.038 1.00 81.94 577 GLY B C 1
ATOM 9902 O O . GLY B 1 601 ? 38.731 6.182 70.097 1.00 82.88 577 GLY B O 1
ATOM 9903 N N . PRO B 1 602 ? 36.781 5.200 69.526 1.00 86.41 578 PRO B N 1
ATOM 9904 C CA . PRO B 1 602 ? 37.311 3.958 68.954 1.00 86.60 578 PRO B CA 1
ATOM 9905 C C . PRO B 1 602 ? 37.877 4.152 67.550 1.00 83.57 578 PRO B C 1
ATOM 9906 O O . PRO B 1 602 ? 38.790 4.959 67.377 1.00 80.47 578 PRO B O 1
ATOM 9910 N N . GLY B 1 635 ? 34.989 8.508 63.888 1.00 71.11 611 GLY B N 1
ATOM 9911 C CA . GLY B 1 635 ? 34.561 8.002 65.180 1.00 70.16 611 GLY B CA 1
ATOM 9912 C C . GLY B 1 635 ? 35.273 8.649 66.351 1.00 66.45 611 GLY B C 1
ATOM 9913 O O . GLY B 1 635 ? 34.993 8.336 67.509 1.00 66.33 611 GLY B O 1
ATOM 9914 N N . GLU B 1 636 ? 36.218 9.534 66.053 1.00 63.90 612 GLU B N 1
ATOM 9915 C CA . GLU B 1 636 ? 36.956 10.245 67.084 1.00 62.30 612 GLU B CA 1
ATOM 9916 C C . GLU B 1 636 ? 36.386 11.645 67.259 1.00 59.19 612 GLU B C 1
ATOM 9917 O O . GLU B 1 636 ? 35.920 12.276 66.307 1.00 61.62 612 GLU B O 1
ATOM 9923 N N . ARG B 1 637 ? 36.436 12.126 68.496 1.00 52.39 613 ARG B N 1
ATOM 9924 C CA . ARG B 1 637 ? 35.903 13.431 68.844 1.00 51.90 613 ARG B CA 1
ATOM 9925 C C . ARG B 1 637 ? 36.676 14.013 70.017 1.00 44.88 613 ARG B C 1
ATOM 9926 O O . ARG B 1 637 ? 37.062 13.291 70.941 1.00 41.39 613 ARG B O 1
ATOM 9934 N N . TRP B 1 638 ? 36.907 15.320 69.963 1.00 41.50 614 TRP B N 1
ATOM 9935 C CA . TRP B 1 638 ? 37.500 16.029 71.084 1.00 39.63 614 TRP B CA 1
ATOM 9936 C C . TRP B 1 638 ? 36.432 16.338 72.121 1.00 41.90 614 TRP B C 1
ATOM 9937 O O . TRP B 1 638 ? 35.352 16.835 71.788 1.00 46.47 614 TRP B O 1
ATOM 9948 N N . ALA B 1 639 ? 36.731 16.031 73.377 1.00 40.59 615 ALA B N 1
ATOM 9949 C CA . ALA B 1 639 ? 35.806 16.254 74.472 1.00 40.97 615 ALA B CA 1
ATOM 9950 C C . ALA B 1 639 ? 36.510 17.072 75.541 1.00 43.81 615 ALA B C 1
ATOM 9951 O O . ALA B 1 639 ? 37.739 17.055 75.647 1.00 44.22 615 ALA B O 1
ATOM 9953 N N . ARG B 1 640 ? 35.719 17.799 76.321 1.00 44.88 616 ARG B N 1
ATOM 9954 C CA . ARG B 1 640 ? 36.276 18.581 77.413 1.00 49.09 616 ARG B CA 1
ATOM 9955 C C . ARG B 1 640 ? 36.992 17.670 78.399 1.00 48.17 616 ARG B C 1
ATOM 9956 O O . ARG B 1 640 ? 36.473 16.618 78.782 1.00 48.57 616 ARG B O 1
ATOM 9964 N N . ASN B 1 641 ? 38.195 18.066 78.788 1.00 46.82 617 ASN B N 1
ATOM 9965 C CA . ASN B 1 641 ? 38.914 17.366 79.838 1.00 45.20 617 ASN B CA 1
ATOM 9966 C C . ASN B 1 641 ? 38.075 17.399 81.111 1.00 46.46 617 ASN B C 1
ATOM 9967 O O . ASN B 1 641 ? 37.769 18.492 81.609 1.00 47.98 617 ASN B O 1
ATOM 9972 N N . PRO B 1 642 ? 37.650 16.246 81.640 1.00 47.01 618 PRO B N 1
ATOM 9973 C CA . PRO B 1 642 ? 36.688 16.252 82.760 1.00 48.21 618 PRO B CA 1
ATOM 9974 C C . PRO B 1 642 ? 37.086 17.130 83.938 1.00 48.81 618 PRO B C 1
ATOM 9975 O O . PRO B 1 642 ? 36.230 17.830 84.492 1.00 49.53 618 PRO B O 1
ATOM 9979 N N . LYS B 1 643 ? 38.356 17.113 84.341 1.00 46.31 619 LYS B N 1
ATOM 9980 C CA . LYS B 1 643 ? 38.825 17.907 85.469 1.00 50.08 619 LYS B CA 1
ATOM 9981 C C . LYS B 1 643 ? 39.418 19.247 85.040 1.00 49.59 619 LYS B C 1
ATOM 9982 O O . LYS B 1 643 ? 40.203 19.836 85.791 1.00 48.02 619 LYS B O 1
ATOM 9988 N N . ALA B 1 644 ? 39.070 19.726 83.842 1.00 48.11 620 ALA B N 1
ATOM 9989 C CA . ALA B 1 644 ? 39.622 20.980 83.329 1.00 48.39 620 ALA B CA 1
ATOM 9990 C C . ALA B 1 644 ? 39.424 22.136 84.303 1.00 52.67 620 ALA B C 1
ATOM 9991 O O . ALA B 1 644 ? 40.343 22.930 84.532 1.00 53.09 620 ALA B O 1
ATOM 9993 N N . ALA B 1 645 ? 38.224 22.254 84.878 1.00 52.52 621 ALA B N 1
ATOM 9994 C CA . ALA B 1 645 ? 37.911 23.391 85.738 1.00 50.14 621 ALA B CA 1
ATOM 9995 C C . ALA B 1 645 ? 38.762 23.429 87.000 1.00 50.17 621 ALA B C 1
ATOM 9996 O O . ALA B 1 645 ? 38.823 24.474 87.658 1.00 50.75 621 ALA B O 1
ATOM 10006 N N . ILE B 1 647 ? 42.029 23.078 87.088 1.00 45.11 623 ILE B N 1
ATOM 10007 C CA . ILE B 1 647 ? 43.311 23.736 86.809 1.00 46.10 623 ILE B CA 1
ATOM 10008 C C . ILE B 1 647 ? 43.208 25.209 87.190 1.00 47.67 623 ILE B C 1
ATOM 10009 O O . ILE B 1 647 ? 42.289 25.907 86.721 1.00 47.97 623 ILE B O 1
ATOM 10014 N N . PRO B 1 648 ? 44.105 25.720 88.030 1.00 46.62 624 PRO B N 1
ATOM 10015 C CA . PRO B 1 648 ? 43.986 27.106 88.494 1.00 46.10 624 PRO B CA 1
ATOM 10016 C C . PRO B 1 648 ? 44.181 28.114 87.373 1.00 45.99 624 PRO B C 1
ATOM 10017 O O . PRO B 1 648 ? 44.683 27.808 86.290 1.00 44.82 624 PRO B O 1
ATOM 10021 N N . LYS B 1 649 ? 43.754 29.341 87.658 1.00 47.33 625 LYS B N 1
ATOM 10022 C CA . LYS B 1 649 ? 44.041 30.474 86.794 1.00 45.89 625 LYS B CA 1
ATOM 10023 C C . LYS B 1 649 ? 45.448 30.978 87.078 1.00 46.30 625 LYS B C 1
ATOM 10024 O O . LYS B 1 649 ? 45.871 31.058 88.236 1.00 48.82 625 LYS B O 1
ATOM 10030 N N . LEU B 1 650 ? 46.181 31.305 86.020 1.00 41.99 626 LEU B N 1
ATOM 10031 C CA . LEU B 1 650 ? 47.520 31.840 86.196 1.00 40.52 626 LEU B CA 1
ATOM 10032 C C . LEU B 1 650 ? 47.437 33.285 86.675 1.00 40.06 626 LEU B C 1
ATOM 10033 O O . LEU B 1 650 ? 46.536 34.036 86.290 1.00 41.66 626 LEU B O 1
ATOM 10038 N N . SER B 1 651 ? 48.386 33.671 87.523 1.00 36.62 627 SER B N 1
ATOM 10039 C CA . SER B 1 651 ? 48.435 35.034 88.037 1.00 41.30 627 SER B CA 1
ATOM 10040 C C . SER B 1 651 ? 49.187 35.980 87.113 1.00 40.39 627 SER B C 1
ATOM 10041 O O . SER B 1 651 ? 49.352 37.157 87.451 1.00 45.05 627 SER B O 1
ATOM 10044 N N . ALA B 1 652 ? 49.633 35.494 85.958 1.00 38.24 628 ALA B N 1
ATOM 10045 C CA . ALA B 1 652 ? 50.306 36.314 84.961 1.00 37.16 628 ALA B CA 1
ATOM 10046 C C . ALA B 1 652 ? 50.189 35.610 83.618 1.00 39.10 628 ALA B C 1
ATOM 10047 O O . ALA B 1 652 ? 49.937 34.404 83.553 1.00 39.66 628 ALA B O 1
ATOM 10049 N N . ALA B 1 653 ? 50.366 36.382 82.550 1.00 38.08 629 ALA B N 1
ATOM 10050 C CA . ALA B 1 653 ? 50.126 35.864 81.211 1.00 34.76 629 ALA B CA 1
ATOM 10051 C C . ALA B 1 653 ? 51.109 34.739 80.890 1.00 35.84 629 ALA B C 1
ATOM 10052 O O . ALA B 1 653 ? 52.292 34.828 81.239 1.00 34.47 629 ALA B O 1
ATOM 10054 N N . PRO B 1 654 ? 50.658 33.674 80.225 1.00 32.95 630 PRO B N 1
ATOM 10055 C CA . PRO B 1 654 ? 51.569 32.583 79.852 1.00 32.08 630 PRO B CA 1
ATOM 10056 C C . PRO B 1 654 ? 52.371 32.925 78.604 1.00 35.38 630 PRO B C 1
ATOM 10057 O O . PRO B 1 654 ? 51.813 33.319 77.577 1.00 35.60 630 PRO B O 1
ATOM 10061 N N . VAL B 1 655 ? 53.689 32.765 78.697 1.00 33.96 631 VAL B N 1
ATOM 10062 C CA . VAL B 1 655 ? 54.557 32.932 77.539 1.00 28.97 631 VAL B CA 1
ATOM 10063 C C . VAL B 1 655 ? 54.937 31.591 76.923 1.00 32.87 631 VAL B C 1
ATOM 10064 O O . VAL B 1 655 ? 55.325 31.552 75.745 1.00 34.04 631 VAL B O 1
ATOM 10068 N N . VAL B 1 656 ? 54.853 30.500 77.682 1.00 32.68 632 VAL B N 1
ATOM 10069 C CA . VAL B 1 656 ? 55.083 29.154 77.174 1.00 31.47 632 VAL B CA 1
ATOM 10070 C C . VAL B 1 656 ? 53.973 28.244 77.683 1.00 32.76 632 VAL B C 1
ATOM 10071 O O . VAL B 1 656 ? 53.585 28.314 78.854 1.00 34.08 632 VAL B O 1
ATOM 10075 N N . LEU B 1 657 ? 53.452 27.404 76.789 1.00 30.55 633 LEU B N 1
ATOM 10076 C CA . LEU B 1 657 ? 52.491 26.358 77.129 1.00 32.22 633 LEU B CA 1
ATOM 10077 C C . LEU B 1 657 ? 52.895 25.135 76.320 1.00 34.50 633 LEU B C 1
ATOM 10078 O O . LEU B 1 657 ? 52.765 25.138 75.092 1.00 34.85 633 LEU B O 1
ATOM 10083 N N . SER B 1 658 ? 53.383 24.094 76.994 1.00 33.07 634 SER B N 1
ATOM 10084 C CA . SER B 1 658 ? 54.061 23.015 76.288 1.00 32.09 634 SER B CA 1
ATOM 10085 C C . SER B 1 658 ? 53.912 21.698 77.035 1.00 32.69 634 SER B C 1
ATOM 10086 O O . SER B 1 658 ? 54.218 21.616 78.228 1.00 31.62 634 SER B O 1
ATOM 10089 N N . PHE B 1 659 ? 53.440 20.675 76.324 1.00 33.32 635 PHE B N 1
ATOM 10090 C CA . PHE B 1 659 ? 53.403 19.319 76.853 1.00 30.68 635 PHE B CA 1
ATOM 10091 C C . PHE B 1 659 ? 54.794 18.700 76.824 1.00 34.19 635 PHE B C 1
ATOM 10092 O O . PHE B 1 659 ? 55.482 18.748 75.800 1.00 35.24 635 PHE B O 1
ATOM 10100 N N . SER B 1 660 ? 55.208 18.131 77.950 1.00 34.36 636 SER B N 1
ATOM 10101 C CA . SER B 1 660 ? 56.430 17.343 77.977 1.00 35.14 636 SER B CA 1
ATOM 10102 C C . SER B 1 660 ? 56.287 16.134 77.055 1.00 31.47 636 SER B C 1
ATOM 10103 O O . SER B 1 660 ? 55.246 15.466 77.062 1.00 33.97 636 SER B O 1
ATOM 10106 N N . PRO B 1 661 ? 57.303 15.825 76.244 1.00 34.05 637 PRO B N 1
ATOM 10107 C CA . PRO B 1 661 ? 57.219 14.644 75.372 1.00 37.02 637 PRO B CA 1
ATOM 10108 C C . PRO B 1 661 ? 57.448 13.324 76.093 1.00 40.34 637 PRO B C 1
ATOM 10109 O O . PRO B 1 661 ? 57.278 12.266 75.471 1.00 43.56 637 PRO B O 1
ATOM 10113 N N . THR B 1 662 ? 57.822 13.349 77.372 1.00 38.14 638 THR B N 1
ATOM 10114 C CA . THR B 1 662 ? 58.139 12.130 78.109 1.00 39.80 638 THR B CA 1
ATOM 10115 C C . THR B 1 662 ? 56.892 11.573 78.784 1.00 41.23 638 THR B C 1
ATOM 10116 O O . THR B 1 662 ? 56.245 12.295 79.555 1.00 43.33 638 THR B O 1
ATOM 10120 N N . PRO B 1 663 ? 56.512 10.323 78.517 1.00 42.95 639 PRO B N 1
ATOM 10121 C CA . PRO B 1 663 ? 55.344 9.738 79.189 1.00 43.41 639 PRO B CA 1
ATOM 10122 C C . PRO B 1 663 ? 55.528 9.646 80.699 1.00 42.57 639 PRO B C 1
ATOM 10123 O O . PRO B 1 663 ? 56.640 9.480 81.204 1.00 42.01 639 PRO B O 1
ATOM 10127 N N . ARG B 1 664 ? 54.412 9.757 81.417 1.00 42.18 640 ARG B N 1
ATOM 10128 C CA . ARG B 1 664 ? 54.359 9.559 82.860 1.00 42.41 640 ARG B CA 1
ATOM 10129 C C . ARG B 1 664 ? 53.917 8.140 83.201 1.00 47.86 640 ARG B C 1
ATOM 10130 O O . ARG B 1 664 ? 53.133 7.523 82.475 1.00 47.54 640 ARG B O 1
ATOM 10138 N N . ASP B 1 665 ? 54.440 7.622 84.318 1.00 51.03 641 ASP B N 1
ATOM 10139 C CA . ASP B 1 665 ? 54.041 6.294 84.778 1.00 55.19 641 ASP B CA 1
ATOM 10140 C C . ASP B 1 665 ? 52.544 6.225 85.062 1.00 54.60 641 ASP B C 1
ATOM 10141 O O . ASP B 1 665 ? 51.897 5.214 84.768 1.00 55.95 641 ASP B O 1
ATOM 10146 N N . ASP B 1 666 ? 51.973 7.290 85.627 1.00 50.50 642 ASP B N 1
ATOM 10147 C CA . ASP B 1 666 ? 50.562 7.290 85.996 1.00 49.52 642 ASP B CA 1
ATOM 10148 C C . ASP B 1 666 ? 49.631 7.565 84.821 1.00 51.31 642 ASP B C 1
ATOM 10149 O O . ASP B 1 666 ? 48.422 7.711 85.033 1.00 53.23 642 ASP B O 1
ATOM 10154 N N . GLY B 1 667 ? 50.157 7.642 83.601 1.00 52.25 643 GLY B N 1
ATOM 10155 C CA . GLY B 1 667 ? 49.345 7.886 82.430 1.00 50.68 643 GLY B CA 1
ATOM 10156 C C . GLY B 1 667 ? 48.889 9.316 82.239 1.00 52.41 643 GLY B C 1
ATOM 10157 O O . GLY B 1 667 ? 48.219 9.604 81.240 1.00 53.15 643 GLY B O 1
ATOM 10158 N N . ASP B 1 668 ? 49.225 10.220 83.155 1.00 50.91 644 ASP B N 1
ATOM 10159 C CA . ASP B 1 668 ? 48.861 11.624 83.014 1.00 48.86 644 ASP B CA 1
ATOM 10160 C C . ASP B 1 668 ? 49.883 12.327 82.121 1.00 46.64 644 ASP B C 1
ATOM 10161 O O . ASP B 1 668 ? 50.782 11.705 81.548 1.00 49.00 644 ASP B O 1
ATOM 10166 N N . TYR B 1 669 ? 49.754 13.644 81.998 1.00 42.76 645 TYR B N 1
ATOM 10167 C CA . TYR B 1 669 ? 50.643 14.455 81.184 1.00 38.68 645 TYR B CA 1
ATOM 10168 C C . TYR B 1 669 ? 51.302 15.526 82.042 1.00 38.99 645 TYR B C 1
ATOM 10169 O O . TYR B 1 669 ? 50.777 15.929 83.083 1.00 40.84 645 TYR B O 1
ATOM 10178 N N . ASP B 1 670 ? 52.470 15.981 81.590 1.00 39.92 646 ASP B N 1
ATOM 10179 C CA . ASP B 1 670 ? 53.160 17.127 82.179 1.00 36.37 646 ASP B CA 1
ATOM 10180 C C . ASP B 1 670 ? 52.952 18.323 81.256 1.00 35.88 646 ASP B C 1
ATOM 10181 O O . ASP B 1 670 ? 53.587 18.427 80.203 1.00 33.28 646 ASP B O 1
ATOM 10186 N N . LEU B 1 671 ? 52.061 19.228 81.654 1.00 36.40 647 LEU B N 1
ATOM 10187 C CA . LEU B 1 671 ? 51.758 20.432 80.886 1.00 36.49 647 LEU B CA 1
ATOM 10188 C C . LEU B 1 671 ? 52.480 21.605 81.541 1.00 34.44 647 LEU B C 1
ATOM 10189 O O . LEU B 1 671 ? 52.105 22.040 82.635 1.00 35.93 647 LEU B O 1
ATOM 10194 N N . LEU B 1 672 ? 53.508 22.117 80.870 1.00 32.23 648 LEU B N 1
ATOM 10195 C CA . LEU B 1 672 ? 54.410 23.110 81.437 1.00 33.19 648 LEU B CA 1
ATOM 10196 C C . LEU B 1 672 ? 54.012 24.516 81.003 1.00 33.39 648 LEU B C 1
ATOM 10197 O O . LEU B 1 672 ? 53.606 24.735 79.857 1.00 31.00 648 LEU B O 1
ATOM 10202 N N . VAL B 1 673 ? 54.129 25.468 81.931 1.00 31.92 649 VAL B N 1
ATOM 10203 C CA . VAL B 1 673 ? 53.825 26.872 81.677 1.00 31.27 649 VAL B CA 1
ATOM 10204 C C . VAL B 1 673 ? 54.950 27.743 82.223 1.00 34.53 649 VAL B C 1
ATOM 10205 O O . VAL B 1 673 ? 55.471 27.491 83.315 1.00 34.80 649 VAL B O 1
ATOM 10209 N N . VAL B 1 674 ? 55.327 28.764 81.454 1.00 33.01 650 VAL B N 1
ATOM 10210 C CA . VAL B 1 674 ? 56.125 29.884 81.939 1.00 30.31 650 VAL B CA 1
ATOM 10211 C C . VAL B 1 674 ? 55.300 31.151 81.757 1.00 30.82 650 VAL B C 1
ATOM 10212 O O . VAL B 1 674 ? 54.613 31.309 80.741 1.00 33.63 650 VAL B O 1
ATOM 10216 N N . THR B 1 675 ? 55.350 32.042 82.743 1.00 31.99 651 THR B N 1
ATOM 10217 C CA . THR B 1 675 ? 54.587 33.281 82.709 1.00 32.39 651 THR B CA 1
ATOM 10218 C C . THR B 1 675 ? 55.513 34.484 82.569 1.00 30.96 651 THR B C 1
ATOM 10219 O O . THR B 1 675 ? 56.741 34.370 82.616 1.00 34.09 651 THR B O 1
ATOM 10223 N N . THR B 1 676 ? 54.895 35.657 82.388 1.00 30.04 652 THR B N 1
ATOM 10224 C CA . THR B 1 676 ? 55.647 36.906 82.311 1.00 34.42 652 THR B CA 1
ATOM 10225 C C . THR B 1 676 ? 56.303 37.275 83.634 1.00 35.67 652 THR B C 1
ATOM 10226 O O . THR B 1 676 ? 57.225 38.098 83.646 1.00 34.05 652 THR B O 1
ATOM 10230 N N . LEU B 1 677 ? 55.852 36.694 84.742 1.00 38.76 653 LEU B N 1
ATOM 10231 C CA . LEU B 1 677 ? 56.492 36.892 86.034 1.00 39.18 653 LEU B CA 1
ATOM 10232 C C . LEU B 1 677 ? 57.577 35.859 86.292 1.00 37.93 653 LEU B C 1
ATOM 10233 O O . LEU B 1 677 ? 58.099 35.788 87.409 1.00 38.11 653 LEU B O 1
ATOM 10238 N N . LYS B 1 678 ? 57.911 35.055 85.280 1.00 35.92 654 LYS B N 1
ATOM 10239 C CA . LYS B 1 678 ? 58.946 34.028 85.327 1.00 35.88 654 LYS B CA 1
ATOM 10240 C C . LYS B 1 678 ? 58.592 32.888 86.272 1.00 40.36 654 LYS B C 1
ATOM 10241 O O . LYS B 1 678 ? 59.483 32.214 86.798 1.00 41.49 654 LYS B O 1
ATOM 10247 N N . GLN B 1 679 ? 57.301 32.670 86.509 1.00 39.00 655 GLN B N 1
ATOM 10248 C CA . GLN B 1 679 ? 56.855 31.454 87.169 1.00 36.77 655 GLN B CA 1
ATOM 10249 C C . GLN B 1 679 ? 57.022 30.266 86.231 1.00 35.45 655 GLN B C 1
ATOM 10250 O O . GLN B 1 679 ? 56.797 30.371 85.023 1.00 32.95 655 GLN B O 1
ATOM 10256 N N . LEU B 1 680 ? 57.428 29.130 86.794 1.00 38.01 656 LEU B N 1
ATOM 10257 C CA . LEU B 1 680 ? 57.593 27.887 86.045 1.00 41.85 656 LEU B CA 1
ATOM 10258 C C . LEU B 1 680 ? 56.731 26.825 86.715 1.00 42.45 656 LEU B C 1
ATOM 10259 O O . LEU B 1 680 ? 57.044 26.371 87.821 1.00 41.55 656 LEU B O 1
ATOM 10264 N N . LEU B 1 681 ? 55.650 26.434 86.046 1.00 38.61 657 LEU B N 1
ATOM 10265 C CA . LEU B 1 681 ? 54.657 25.542 86.621 1.00 37.56 657 LEU B CA 1
ATOM 10266 C C . LEU B 1 681 ? 54.436 24.355 85.696 1.00 37.54 657 LEU B C 1
ATOM 10267 O O . LEU B 1 681 ? 54.495 24.482 84.470 1.00 40.85 657 LEU B O 1
ATOM 10272 N N . ILE B 1 682 ? 54.187 23.195 86.299 1.00 36.47 658 ILE B N 1
ATOM 10273 C CA . ILE B 1 682 ? 53.844 21.979 85.572 1.00 38.33 658 ILE B CA 1
ATOM 10274 C C . ILE B 1 682 ? 52.551 21.435 86.160 1.00 42.06 658 ILE B C 1
ATOM 10275 O O . ILE B 1 682 ? 52.473 21.177 87.367 1.00 46.56 658 ILE B O 1
ATOM 10280 N N . PHE B 1 683 ? 51.538 21.272 85.315 1.00 41.71 659 PHE B N 1
ATOM 10281 C CA . PHE B 1 683 ? 50.240 20.760 85.723 1.00 42.93 659 PHE B CA 1
ATOM 10282 C C . PHE B 1 683 ? 50.040 19.343 85.198 1.00 41.95 659 PHE B C 1
ATOM 10283 O O . PHE B 1 683 ? 50.518 18.994 84.116 1.00 37.11 659 PHE B O 1
ATOM 10291 N N . ASN B 1 684 ? 49.329 18.523 85.980 1.00 45.20 660 ASN B N 1
ATOM 10292 C CA . ASN B 1 684 ? 48.844 17.233 85.507 1.00 42.80 660 ASN B CA 1
ATOM 10293 C C . ASN B 1 684 ? 47.380 17.392 85.111 1.00 46.55 660 ASN B C 1
ATOM 10294 O O . ASN B 1 684 ? 46.499 17.332 85.982 1.00 45.99 660 ASN B O 1
ATOM 10299 N N . PRO B 1 685 ? 47.066 17.594 83.828 1.00 46.43 661 PRO B N 1
ATOM 10300 C CA . PRO B 1 685 ? 45.700 18.015 83.475 1.00 44.39 661 PRO B CA 1
ATOM 10301 C C . PRO B 1 685 ? 44.645 16.947 83.710 1.00 42.77 661 PRO B C 1
ATOM 10302 O O . PRO B 1 685 ? 43.503 17.297 84.034 1.00 39.54 661 PRO B O 1
ATOM 10306 N N . LEU B 1 686 ? 44.975 15.661 83.553 1.00 42.63 662 LEU B N 1
ATOM 10307 C CA . LEU B 1 686 ? 43.968 14.626 83.781 1.00 48.38 662 LEU B CA 1
ATOM 10308 C C . LEU B 1 686 ? 43.558 14.567 85.250 1.00 48.74 662 LEU B C 1
ATOM 10309 O O . LEU B 1 686 ? 42.364 14.482 85.561 1.00 49.78 662 LEU B O 1
ATOM 10314 N N . ARG B 1 687 ? 44.523 14.622 86.171 1.00 46.17 663 ARG B N 1
ATOM 10315 C CA . ARG B 1 687 ? 44.155 14.785 87.572 1.00 51.54 663 ARG B CA 1
ATOM 10316 C C . ARG B 1 687 ? 43.679 16.203 87.867 1.00 54.35 663 ARG B C 1
ATOM 10317 O O . ARG B 1 687 ? 43.044 16.435 88.904 1.00 55.05 663 ARG B O 1
ATOM 10325 N N . GLY B 1 688 ? 43.935 17.141 86.959 1.00 56.38 664 GLY B N 1
ATOM 10326 C CA . GLY B 1 688 ? 43.492 18.507 87.140 1.00 57.04 664 GLY B CA 1
ATOM 10327 C C . GLY B 1 688 ? 44.243 19.256 88.214 1.00 57.90 664 GLY B C 1
ATOM 10328 O O . GLY B 1 688 ? 43.663 20.126 88.869 1.00 55.03 664 GLY B O 1
ATOM 10337 N N . LEU B 1 690 ? 48.233 20.825 90.012 1.00 56.03 666 LEU B N 1
ATOM 10338 C CA . LEU B 1 690 ? 49.666 21.079 90.050 1.00 51.35 666 LEU B CA 1
ATOM 10339 C C . LEU B 1 690 ? 50.404 19.790 90.391 1.00 51.48 666 LEU B C 1
ATOM 10340 O O . LEU B 1 690 ? 49.972 19.020 91.252 1.00 55.28 666 LEU B O 1
ATOM 10345 N N . SER B 1 691 ? 51.513 19.546 89.699 1.00 51.55 667 SER B N 1
ATOM 10346 C CA . SER B 1 691 ? 52.244 18.298 89.856 1.00 52.99 667 SER B CA 1
ATOM 10347 C C . SER B 1 691 ? 53.112 18.314 91.113 1.00 53.94 667 SER B C 1
ATOM 10348 O O . SER B 1 691 ? 53.381 19.362 91.705 1.00 52.56 667 SER B O 1
ATOM 10351 N N . GLU B 1 692 ? 53.558 17.117 91.510 1.00 56.70 668 GLU B N 1
ATOM 10352 C CA . GLU B 1 692 ? 54.426 16.989 92.679 1.00 58.33 668 GLU B CA 1
ATOM 10353 C C . GLU B 1 692 ? 55.757 17.694 92.469 1.00 55.97 668 GLU B C 1
ATOM 10354 O O . GLU B 1 692 ? 56.309 18.279 93.409 1.00 53.25 668 GLU B O 1
ATOM 10360 N N . TRP B 1 693 ? 56.303 17.633 91.253 1.00 54.26 669 TRP B N 1
ATOM 10361 C CA . TRP B 1 693 ? 57.513 18.395 90.971 1.00 51.23 669 TRP B CA 1
ATOM 10362 C C . TRP B 1 693 ? 57.274 19.880 91.207 1.00 49.55 669 TRP B C 1
ATOM 10363 O O . TRP B 1 693 ? 58.125 20.574 91.776 1.00 51.00 669 TRP B O 1
ATOM 10374 N N . SER B 1 694 ? 56.116 20.386 90.771 1.00 47.39 670 SER B N 1
ATOM 10375 C CA . SER B 1 694 ? 55.791 21.792 90.983 1.00 49.99 670 SER B CA 1
ATOM 10376 C C . SER B 1 694 ? 55.515 22.095 92.451 1.00 49.02 670 SER B C 1
ATOM 10377 O O . SER B 1 694 ? 55.779 23.212 92.909 1.00 45.53 670 SER B O 1
ATOM 10380 N N . ARG B 1 695 ? 54.992 21.121 93.202 1.00 49.64 671 ARG B N 1
ATOM 10381 C CA . ARG B 1 695 ? 54.756 21.339 94.626 1.00 53.12 671 ARG B CA 1
ATOM 10382 C C . ARG B 1 695 ? 56.072 21.455 95.380 1.00 51.35 671 ARG B C 1
ATOM 10383 O O . ARG B 1 695 ? 56.162 22.195 96.368 1.00 51.59 671 ARG B O 1
ATOM 10391 N N . ARG B 1 696 ? 57.103 20.743 94.920 1.00 50.66 672 ARG B N 1
ATOM 10392 C CA . ARG B 1 696 ? 58.423 20.827 95.533 1.00 53.09 672 ARG B CA 1
ATOM 10393 C C . ARG B 1 696 ? 59.218 22.023 95.021 1.00 56.58 672 ARG B C 1
ATOM 10394 O O . ARG B 1 696 ? 59.858 22.727 95.809 1.00 60.62 672 ARG B O 1
ATOM 10402 N N . ASN B 1 697 ? 59.190 22.273 93.711 1.00 53.08 673 ASN B N 1
ATOM 10403 C CA . ASN B 1 697 ? 60.014 23.315 93.098 1.00 47.28 673 ASN B CA 1
ATOM 10404 C C . ASN B 1 697 ? 59.168 24.569 92.890 1.00 45.69 673 ASN B C 1
ATOM 10405 O O . ASN B 1 697 ? 58.724 24.888 91.786 1.00 43.16 673 ASN B O 1
ATOM 10410 N N . THR B 1 698 ? 58.963 25.297 93.985 1.00 46.61 674 THR B N 1
ATOM 10411 C CA . THR B 1 698 ? 58.159 26.508 93.993 1.00 45.12 674 THR B CA 1
ATOM 10412 C C . THR B 1 698 ? 58.979 27.707 93.514 1.00 44.99 674 THR B C 1
ATOM 10413 O O . THR B 1 698 ? 60.204 27.646 93.378 1.00 44.96 674 THR B O 1
ATOM 10417 N N . TYR B 1 699 ? 58.272 28.808 93.243 1.00 42.14 675 TYR B N 1
ATOM 10418 C CA . TYR B 1 699 ? 58.890 30.028 92.720 1.00 42.40 675 TYR B CA 1
ATOM 10419 C C . TYR B 1 699 ? 60.145 30.473 93.466 1.00 44.58 675 TYR B C 1
ATOM 10420 O O . TYR B 1 699 ? 61.151 30.766 92.799 1.00 42.40 675 TYR B O 1
ATOM 10429 N N . PRO B 1 700 ? 60.168 30.569 94.802 1.00 46.26 676 PRO B N 1
ATOM 10430 C CA . PRO B 1 700 ? 61.381 31.076 95.468 1.00 45.80 676 PRO B CA 1
ATOM 10431 C C . PRO B 1 700 ? 62.607 30.209 95.246 1.00 47.72 676 PRO B C 1
ATOM 10432 O O . PRO B 1 700 ? 63.729 30.683 95.467 1.00 48.87 676 PRO B O 1
ATOM 10436 N N . LYS B 1 701 ? 62.435 28.964 94.808 1.00 48.08 677 LYS B N 1
ATOM 10437 C CA . LYS B 1 701 ? 63.556 28.070 94.561 1.00 47.67 677 LYS B CA 1
ATOM 10438 C C . LYS B 1 701 ? 64.113 28.192 93.150 1.00 44.93 677 LYS B C 1
ATOM 10439 O O . LYS B 1 701 ? 65.155 27.594 92.860 1.00 42.83 677 LYS B O 1
ATOM 10445 N N . LEU B 1 702 ? 63.450 28.942 92.271 1.00 43.60 678 LEU B N 1
ATOM 10446 C CA . LEU B 1 702 ? 63.970 29.146 90.931 1.00 41.44 678 LEU B CA 1
ATOM 10447 C C . LEU B 1 702 ? 65.259 29.964 90.984 1.00 38.33 678 LEU B C 1
ATOM 10448 O O . LEU B 1 702 ? 65.425 30.816 91.862 1.00 40.90 678 LEU B O 1
ATOM 10453 N N . PRO B 1 703 ? 66.194 29.707 90.070 1.00 38.26 679 PRO B N 1
ATOM 10454 C CA . PRO B 1 703 ? 67.429 30.498 90.031 1.00 39.56 679 PRO B CA 1
ATOM 10455 C C . PRO B 1 703 ? 67.142 31.988 89.913 1.00 43.22 679 PRO B C 1
ATOM 10456 O O . PRO B 1 703 ? 66.259 32.414 89.165 1.00 41.35 679 PRO B O 1
ATOM 10460 N N . GLU B 1 704 ? 67.898 32.777 90.676 1.00 44.73 680 GLU B N 1
ATOM 10461 C CA . GLU B 1 704 ? 67.700 34.224 90.682 1.00 44.77 680 GLU B CA 1
ATOM 10462 C C . GLU B 1 704 ? 67.807 34.873 89.305 1.00 40.64 680 GLU B C 1
ATOM 10463 O O . GLU B 1 704 ? 66.977 35.750 89.009 1.00 39.10 680 GLU B O 1
ATOM 10469 N N . PRO B 1 705 ? 68.771 34.530 88.438 1.00 37.68 681 PRO B N 1
ATOM 10470 C CA . PRO B 1 705 ? 68.767 35.142 87.096 1.00 37.46 681 PRO B CA 1
ATOM 10471 C C . PRO B 1 705 ? 67.494 34.868 86.312 1.00 38.92 681 PRO B C 1
ATOM 10472 O O . PRO B 1 705 ? 67.042 35.730 85.548 1.00 37.62 681 PRO B O 1
ATOM 10476 N N . PHE B 1 706 ? 66.904 33.682 86.476 1.00 34.19 682 PHE B N 1
ATOM 10477 C CA . PHE B 1 706 ? 65.683 33.350 85.750 1.00 32.30 682 PHE B CA 1
ATOM 10478 C C . PHE B 1 706 ? 64.496 34.188 86.212 1.00 35.68 682 PHE B C 1
ATOM 10479 O O . PHE B 1 706 ? 63.601 34.484 85.413 1.00 34.53 682 PHE B O 1
ATOM 10487 N N . ARG B 1 707 ? 64.472 34.585 87.484 1.00 33.91 683 ARG B N 1
ATOM 10488 C CA . ARG B 1 707 ? 63.353 35.341 88.034 1.00 33.77 683 ARG B CA 1
ATOM 10489 C C . ARG B 1 707 ? 63.361 36.812 87.627 1.00 36.04 683 ARG B C 1
ATOM 10490 O O . ARG B 1 707 ? 62.416 37.535 87.965 1.00 38.98 683 ARG B O 1
ATOM 10498 N N . ASP B 1 708 ? 64.389 37.265 86.912 1.00 37.98 684 ASP B N 1
ATOM 10499 C CA . ASP B 1 708 ? 64.458 38.634 86.403 1.00 40.88 684 ASP B CA 1
ATOM 10500 C C . ASP B 1 708 ? 63.399 38.831 85.322 1.00 41.46 684 ASP B C 1
ATOM 10501 O O . ASP B 1 708 ? 63.510 38.266 84.229 1.00 41.91 684 ASP B O 1
ATOM 10506 N N . THR B 1 709 ? 62.377 39.641 85.610 1.00 43.04 685 THR B N 1
ATOM 10507 C CA . THR B 1 709 ? 61.290 39.857 84.658 1.00 43.49 685 THR B CA 1
ATOM 10508 C C . THR B 1 709 ? 61.674 40.769 83.499 1.00 42.09 685 THR B C 1
ATOM 10509 O O . THR B 1 709 ? 60.857 40.962 82.591 1.00 45.52 685 THR B O 1
ATOM 10513 N N . ARG B 1 710 ? 62.884 41.327 83.495 1.00 37.36 686 ARG B N 1
ATOM 10514 C CA . ARG B 1 710 ? 63.360 42.047 82.323 1.00 39.98 686 ARG B CA 1
ATOM 10515 C C . ARG B 1 710 ? 63.768 41.097 81.207 1.00 37.57 686 ARG B C 1
ATOM 10516 O O . ARG B 1 710 ? 64.016 41.547 80.083 1.00 37.89 686 ARG B O 1
ATOM 10524 N N . ASP B 1 711 ? 63.826 39.803 81.501 1.00 38.79 687 ASP B N 1
ATOM 10525 C CA . ASP B 1 711 ? 64.262 38.750 80.590 1.00 38.69 687 ASP B CA 1
ATOM 10526 C C . ASP B 1 711 ? 63.047 37.869 80.294 1.00 37.17 687 ASP B C 1
ATOM 10527 O O . ASP B 1 711 ? 62.805 36.875 80.979 1.00 36.19 687 ASP B O 1
ATOM 10532 N N . GLN B 1 712 ? 62.280 38.244 79.273 1.00 35.39 688 GLN B N 1
ATOM 10533 C CA . GLN B 1 712 ? 61.053 37.527 78.952 1.00 30.15 688 GLN B CA 1
ATOM 10534 C C . GLN B 1 712 ? 61.355 36.293 78.112 1.00 27.72 688 GLN B C 1
ATOM 10535 O O . GLN B 1 712 ? 61.987 36.389 77.054 1.00 27.89 688 GLN B O 1
ATOM 10541 N N . VAL B 1 713 ? 60.899 35.134 78.587 1.00 27.54 689 VAL B N 1
ATOM 10542 C CA . VAL B 1 713 ? 61.057 33.898 77.833 1.00 26.48 689 VAL B CA 1
ATOM 10543 C C . VAL B 1 713 ? 60.151 33.927 76.609 1.00 29.54 689 VAL B C 1
ATOM 10544 O O . VAL B 1 713 ? 58.991 34.358 76.677 1.00 31.55 689 VAL B O 1
ATOM 10548 N N . LYS B 1 714 ? 60.681 33.455 75.478 1.00 27.39 690 LYS B N 1
ATOM 10549 C CA . LYS B 1 714 ? 59.948 33.416 74.222 1.00 25.22 690 LYS B CA 1
ATOM 10550 C C . LYS B 1 714 ? 59.599 32.011 73.753 1.00 29.37 690 LYS B C 1
ATOM 10551 O O . LYS B 1 714 ? 58.640 31.857 72.990 1.00 30.52 690 LYS B O 1
ATOM 10557 N N . GLY B 1 715 ? 60.335 30.992 74.186 1.00 28.78 691 GLY B N 1
ATOM 10558 C CA . GLY B 1 715 ? 60.159 29.665 73.621 1.00 28.76 691 GLY B CA 1
ATOM 10559 C C . GLY B 1 715 ? 60.857 28.614 74.454 1.00 30.01 691 GLY B C 1
ATOM 10560 O O . GLY B 1 715 ? 61.582 28.918 75.406 1.00 26.44 691 GLY B O 1
ATOM 10561 N N . ILE B 1 716 ? 60.625 27.359 74.069 1.00 27.26 692 ILE B N 1
ATOM 10562 C CA . ILE B 1 716 ? 61.130 26.196 74.786 1.00 26.56 692 ILE B CA 1
ATOM 10563 C C . ILE B 1 716 ? 61.633 25.173 73.775 1.00 30.34 692 ILE B C 1
ATOM 10564 O O . ILE B 1 716 ? 61.102 25.054 72.666 1.00 28.22 692 ILE B O 1
ATOM 10569 N N . VAL B 1 717 ? 62.686 24.449 74.151 1.00 31.57 693 VAL B N 1
ATOM 10570 C CA . VAL B 1 717 ? 63.195 23.325 73.371 1.00 33.02 693 VAL B CA 1
ATOM 10571 C C . VAL B 1 717 ? 63.409 22.154 74.322 1.00 32.32 693 VAL B C 1
ATOM 10572 O O . VAL B 1 717 ? 64.182 22.266 75.282 1.00 32.02 693 VAL B O 1
ATOM 10576 N N . TRP B 1 718 ? 62.730 21.039 74.058 1.00 29.10 694 TRP B N 1
ATOM 10577 C CA . TRP B 1 718 ? 62.860 19.852 74.894 1.00 29.05 694 TRP B CA 1
ATOM 10578 C C . TRP B 1 718 ? 64.089 19.036 74.514 1.00 31.50 694 TRP B C 1
ATOM 10579 O O . TRP B 1 718 ? 64.409 18.874 73.333 1.00 33.20 694 TRP B O 1
ATOM 10590 N N . GLN B 1 719 ? 64.784 18.525 75.537 1.00 32.14 695 GLN B N 1
ATOM 10591 C CA . GLN B 1 719 ? 65.846 17.527 75.381 1.00 35.50 695 GLN B CA 1
ATOM 10592 C C . GLN B 1 719 ? 65.576 16.408 76.388 1.00 35.22 695 GLN B C 1
ATOM 10593 O O . GLN B 1 719 ? 66.149 16.391 77.480 1.00 33.82 695 GLN B O 1
ATOM 10599 N N . GLY B 1 720 ? 64.718 15.463 76.010 1.00 33.51 696 GLY B N 1
ATOM 10600 C CA . GLY B 1 720 ? 64.288 14.456 76.968 1.00 32.48 696 GLY B CA 1
ATOM 10601 C C . GLY B 1 720 ? 63.583 15.137 78.124 1.00 39.89 696 GLY B C 1
ATOM 10602 O O . GLY B 1 720 ? 62.631 15.900 77.931 1.00 44.36 696 GLY B O 1
ATOM 10603 N N . GLN B 1 721 ? 64.049 14.874 79.342 1.00 40.42 697 GLN B N 1
ATOM 10604 C CA . GLN B 1 721 ? 63.492 15.533 80.517 1.00 42.41 697 GLN B CA 1
ATOM 10605 C C . GLN B 1 721 ? 64.182 16.854 80.840 1.00 40.19 697 GLN B C 1
ATOM 10606 O O . GLN B 1 721 ? 63.839 17.485 81.846 1.00 37.17 697 GLN B O 1
ATOM 10612 N N . ARG B 1 722 ? 65.143 17.281 80.026 1.00 38.04 698 ARG B N 1
ATOM 10613 C CA . ARG B 1 722 ? 65.706 18.619 80.134 1.00 38.89 698 ARG B CA 1
ATOM 10614 C C . ARG B 1 722 ? 64.912 19.592 79.273 1.00 38.62 698 ARG B C 1
ATOM 10615 O O . ARG B 1 722 ? 64.514 19.267 78.150 1.00 37.76 698 ARG B O 1
ATOM 10623 N N . ALA B 1 723 ? 64.683 20.788 79.807 1.00 35.23 699 ALA B N 1
ATOM 10624 C CA . ALA B 1 723 ? 63.987 21.848 79.091 1.00 31.97 699 ALA B CA 1
ATOM 10625 C C . ALA B 1 723 ? 64.902 23.056 78.953 1.00 32.63 699 ALA B C 1
ATOM 10626 O O . ALA B 1 723 ? 65.474 23.525 79.943 1.00 35.00 699 ALA B O 1
ATOM 10628 N N . TRP B 1 724 ? 65.028 23.558 77.728 1.00 31.33 700 TRP B N 1
ATOM 10629 C CA . TRP B 1 724 ? 65.767 24.780 77.440 1.00 31.29 700 TRP B CA 1
ATOM 10630 C C . TRP B 1 724 ? 64.778 25.914 77.208 1.00 33.02 700 TRP B C 1
ATOM 10631 O O . TRP B 1 724 ? 63.831 25.765 76.430 1.00 31.49 700 TRP B O 1
ATOM 10642 N N . PHE B 1 725 ? 64.994 27.039 77.885 1.00 29.25 701 PHE B N 1
ATOM 10643 C CA . PHE B 1 725 ? 64.160 28.225 77.736 1.00 29.34 701 PHE B CA 1
ATOM 10644 C C . PHE B 1 725 ? 65.027 29.369 77.236 1.00 32.11 701 PHE B C 1
ATOM 10645 O O . PHE B 1 725 ? 66.101 29.623 77.790 1.00 31.90 701 PHE B O 1
ATOM 10653 N N . TYR B 1 726 ? 64.567 30.056 76.193 1.00 28.65 702 TYR B N 1
ATOM 10654 C CA . TYR B 1 726 ? 65.286 31.201 75.659 1.00 28.25 702 TYR B CA 1
ATOM 10655 C C . TYR B 1 726 ? 64.408 32.444 75.617 1.00 29.02 702 TYR B C 1
ATOM 10656 O O . TYR B 1 726 ? 63.195 32.372 75.397 1.00 28.68 702 TYR B O 1
ATOM 10665 N N . GLY B 1 727 ? 65.051 33.590 75.837 1.00 26.44 703 GLY B N 1
ATOM 10666 C CA . GLY B 1 727 ? 64.484 34.881 75.534 1.00 26.21 703 GLY B CA 1
ATOM 10667 C C . GLY B 1 727 ? 65.202 35.523 74.363 1.00 29.34 703 GLY B C 1
ATOM 10668 O O . GLY B 1 727 ? 65.936 34.875 73.613 1.00 31.14 703 GLY B O 1
ATOM 10669 N N . VAL B 1 728 ? 64.980 36.829 74.212 1.00 27.87 704 VAL B N 1
ATOM 10670 C CA . VAL B 1 728 ? 65.665 37.547 73.142 1.00 26.27 704 VAL B CA 1
ATOM 10671 C C . VAL B 1 728 ? 67.172 37.569 73.380 1.00 26.17 704 VAL B C 1
ATOM 10672 O O . VAL B 1 728 ? 67.956 37.637 72.426 1.00 27.61 704 VAL B O 1
ATOM 10676 N N . ALA B 1 729 ? 67.608 37.525 74.647 1.00 27.22 705 ALA B N 1
ATOM 10677 C CA . ALA B 1 729 ? 69.033 37.618 74.950 1.00 29.98 705 ALA B CA 1
ATOM 10678 C C . ALA B 1 729 ? 69.478 36.612 76.010 1.00 34.32 705 ALA B C 1
ATOM 10679 O O . ALA B 1 729 ? 70.445 36.869 76.736 1.00 36.69 705 ALA B O 1
ATOM 10681 N N . SER B 1 730 ? 68.808 35.466 76.123 1.00 33.93 706 SER B N 1
ATOM 10682 C CA . SER B 1 730 ? 69.094 34.564 77.232 1.00 33.30 706 SER B CA 1
ATOM 10683 C C . SER B 1 730 ? 68.752 33.126 76.862 1.00 34.29 706 SER B C 1
ATOM 10684 O O . SER B 1 730 ? 67.938 32.867 75.973 1.00 29.95 706 SER B O 1
ATOM 10687 N N . LEU B 1 731 ? 69.397 32.191 77.559 1.00 28.99 707 LEU B N 1
ATOM 10688 C CA . LEU B 1 731 ? 69.177 30.762 77.349 1.00 33.52 707 LEU B CA 1
ATOM 10689 C C . LEU B 1 731 ? 69.422 30.036 78.662 1.00 32.99 707 LEU B C 1
ATOM 10690 O O . LEU B 1 731 ? 70.536 30.085 79.188 1.00 30.55 707 LEU B O 1
ATOM 10695 N N . PHE B 1 732 ? 68.397 29.357 79.177 1.00 32.71 708 PHE B N 1
ATOM 10696 C CA . PHE B 1 732 ? 68.492 28.575 80.402 1.00 30.64 708 PHE B CA 1
ATOM 10697 C C . PHE B 1 732 ? 68.238 27.103 80.103 1.00 32.99 708 PHE B C 1
ATOM 10698 O O . PHE B 1 732 ? 67.471 26.763 79.199 1.00 34.18 708 PHE B O 1
ATOM 10714 N N . PHE B 1 734 ? 67.119 23.647 82.377 1.00 31.71 710 PHE B N 1
ATOM 10715 C CA . PHE B 1 734 ? 66.737 22.994 83.620 1.00 34.92 710 PHE B CA 1
ATOM 10716 C C . PHE B 1 734 ? 66.544 21.504 83.375 1.00 37.45 710 PHE B C 1
ATOM 10717 O O . PHE B 1 734 ? 65.932 21.104 82.379 1.00 38.73 710 PHE B O 1
ATOM 10725 N N . ASP B 1 735 ? 67.070 20.687 84.285 1.00 37.65 711 ASP B N 1
ATOM 10726 C CA . ASP B 1 735 ? 66.835 19.245 84.270 1.00 38.09 711 ASP B CA 1
ATOM 10727 C C . ASP B 1 735 ? 65.618 18.989 85.150 1.00 39.24 711 ASP B C 1
ATOM 10728 O O . ASP B 1 735 ? 65.722 18.949 86.379 1.00 36.31 711 ASP B O 1
ATOM 10733 N N . LEU B 1 736 ? 64.458 18.813 84.519 1.00 42.65 712 LEU B N 1
ATOM 10734 C CA . LEU B 1 736 ? 63.197 18.754 85.244 1.00 45.27 712 LEU B CA 1
ATOM 10735 C C . LEU B 1 736 ? 62.970 17.422 85.945 1.00 48.90 712 LEU B C 1
ATOM 10736 O O . LEU B 1 736 ? 61.942 17.263 86.614 1.00 51.42 712 LEU B O 1
ATOM 10741 N N . SER B 1 737 ? 63.891 16.469 85.813 1.00 50.56 713 SER B N 1
ATOM 10742 C CA . SER B 1 737 ? 63.863 15.253 86.614 1.00 52.39 713 SER B CA 1
ATOM 10743 C C . SER B 1 737 ? 64.515 15.444 87.974 1.00 53.58 713 SER B C 1
ATOM 10744 O O . SER B 1 737 ? 64.560 14.496 88.766 1.00 55.63 713 SER B O 1
ATOM 10747 N N . GLN B 1 738 ? 65.000 16.648 88.259 1.00 52.58 714 GLN B N 1
ATOM 10748 C CA . GLN B 1 738 ? 65.715 16.972 89.481 1.00 53.47 714 GLN B CA 1
ATOM 10749 C C . GLN B 1 738 ? 65.007 18.116 90.188 1.00 50.28 714 GLN B C 1
ATOM 10750 O O . GLN B 1 738 ? 64.231 18.864 89.587 1.00 53.30 714 GLN B O 1
ATOM 10756 N N . ASP B 1 739 ? 65.290 18.245 91.477 1.00 48.93 715 ASP B N 1
ATOM 10757 C CA . ASP B 1 739 ? 64.763 19.338 92.274 1.00 50.85 715 ASP B CA 1
ATOM 10758 C C . ASP B 1 739 ? 65.805 20.443 92.362 1.00 52.91 715 ASP B C 1
ATOM 10759 O O . ASP B 1 739 ? 67.010 20.182 92.385 1.00 54.80 715 ASP B O 1
ATOM 10764 N N . PHE B 1 740 ? 65.332 21.683 92.403 1.00 52.46 716 PHE B N 1
ATOM 10765 C CA . PHE B 1 740 ? 66.234 22.775 92.717 1.00 56.31 716 PHE B CA 1
ATOM 10766 C C . PHE B 1 740 ? 66.653 22.678 94.180 1.00 61.57 716 PHE B C 1
ATOM 10767 O O . PHE B 1 740 ? 66.016 22.001 94.993 1.00 60.94 716 PHE B O 1
ATOM 10775 N N . SER B 1 741 ? 67.745 23.356 94.512 1.00 70.05 717 SER B N 1
ATOM 10776 C CA . SER B 1 741 ? 68.214 23.386 95.891 1.00 76.13 717 SER B CA 1
ATOM 10777 C C . SER B 1 741 ? 67.195 24.065 96.800 1.00 80.76 717 SER B C 1
ATOM 10778 O O . SER B 1 741 ? 66.493 24.987 96.383 1.00 82.58 717 SER B O 1
ATOM 10781 N N . ALA B 1 848 ? 75.324 23.398 91.356 1.00 61.74 824 ALA B N 1
ATOM 10782 C CA . ALA B 1 848 ? 74.047 23.581 90.676 1.00 61.83 824 ALA B CA 1
ATOM 10783 C C . ALA B 1 848 ? 73.989 22.754 89.397 1.00 57.80 824 ALA B C 1
ATOM 10784 O O . ALA B 1 848 ? 74.991 22.610 88.696 1.00 57.29 824 ALA B O 1
ATOM 10786 N N . LYS B 1 849 ? 72.814 22.202 89.099 1.00 56.47 825 LYS B N 1
ATOM 10787 C CA . LYS B 1 849 ? 72.606 21.434 87.878 1.00 58.95 825 LYS B CA 1
ATOM 10788 C C . LYS B 1 849 ? 71.743 22.176 86.864 1.00 56.58 825 LYS B C 1
ATOM 10789 O O . LYS B 1 849 ? 71.279 21.566 85.895 1.00 59.92 825 LYS B O 1
ATOM 10795 N N . TRP B 1 850 ? 71.508 23.469 87.070 1.00 49.99 826 TRP B N 1
ATOM 10796 C CA . TRP B 1 850 ? 70.931 24.328 86.048 1.00 43.86 826 TRP B CA 1
ATOM 10797 C C . TRP B 1 850 ? 72.036 25.183 85.439 1.00 39.71 826 TRP B C 1
ATOM 10798 O O . TRP B 1 850 ? 73.047 25.473 86.084 1.00 36.88 826 TRP B O 1
ATOM 10809 N N . TRP B 1 851 ? 71.839 25.581 84.185 1.00 35.98 827 TRP B N 1
ATOM 10810 C CA . TRP B 1 851 ? 72.851 26.332 83.459 1.00 36.85 827 TRP B CA 1
ATOM 10811 C C . TRP B 1 851 ? 72.183 27.441 82.660 1.00 40.21 827 TRP B C 1
ATOM 10812 O O . TRP B 1 851 ? 70.990 27.380 82.351 1.00 37.93 827 TRP B O 1
ATOM 10823 N N . HIS B 1 852 ? 72.969 28.461 82.321 1.00 42.34 828 HIS B N 1
ATOM 10824 C CA . HIS B 1 852 ? 72.469 29.546 81.489 1.00 40.14 828 HIS B CA 1
ATOM 10825 C C . HIS B 1 852 ? 73.633 30.245 80.802 1.00 42.34 828 HIS B C 1
ATOM 10826 O O . HIS B 1 852 ? 74.799 30.062 81.163 1.00 42.32 828 HIS B O 1
ATOM 10833 N N . THR B 1 853 ? 73.293 31.058 79.801 1.00 36.92 829 THR B N 1
ATOM 10834 C CA . THR B 1 853 ? 74.270 31.877 79.097 1.00 35.68 829 THR B CA 1
ATOM 10835 C C . THR B 1 853 ? 73.561 33.060 78.448 1.00 35.14 829 THR B C 1
ATOM 10836 O O . THR B 1 853 ? 72.392 32.969 78.065 1.00 33.05 829 THR B O 1
ATOM 10840 N N . TYR B 1 854 ? 74.289 34.172 78.331 1.00 31.90 830 TYR B N 1
ATOM 10841 C CA . TYR B 1 854 ? 73.801 35.376 77.668 1.00 30.23 830 TYR B CA 1
ATOM 10842 C C . TYR B 1 854 ? 74.555 35.669 76.375 1.00 30.33 830 TYR B C 1
ATOM 10843 O O . TYR B 1 854 ? 74.485 36.789 75.862 1.00 31.87 830 TYR B O 1
ATOM 10852 N N . GLN B 1 855 ? 75.284 34.686 75.844 1.00 32.49 831 GLN B N 1
ATOM 10853 C CA . GLN B 1 855 ? 76.126 34.910 74.677 1.00 33.59 831 GLN B CA 1
ATOM 10854 C C . GLN B 1 855 ? 75.351 35.020 73.368 1.00 33.16 831 GLN B C 1
ATOM 10855 O O . GLN B 1 855 ? 75.935 35.437 72.362 1.00 33.58 831 GLN B O 1
ATOM 10861 N N . PHE B 1 856 ? 74.070 34.660 73.341 1.00 31.40 832 PHE B N 1
ATOM 10862 C CA . PHE B 1 856 ? 73.273 34.714 72.121 1.00 30.40 832 PHE B CA 1
ATOM 10863 C C . PHE B 1 856 ? 72.221 35.811 72.214 1.00 28.91 832 PHE B C 1
ATOM 10864 O O . PHE B 1 856 ? 71.469 35.874 73.193 1.00 30.77 832 PHE B O 1
ATOM 10872 N N . ARG B 1 857 ? 72.155 36.652 71.176 1.00 28.72 833 ARG B N 1
ATOM 10873 C CA . ARG B 1 857 ? 71.267 37.807 71.100 1.00 31.51 833 ARG B CA 1
ATOM 10874 C C . ARG B 1 857 ? 71.466 38.499 69.753 1.00 30.31 833 ARG B C 1
ATOM 10875 O O . ARG B 1 857 ? 72.555 38.416 69.170 1.00 29.04 833 ARG B O 1
ATOM 10883 N N . PRO B 1 858 ? 70.439 39.168 69.208 1.00 28.33 834 PRO B N 1
ATOM 10884 C CA . PRO B 1 858 ? 69.050 39.070 69.666 1.00 31.16 834 PRO B CA 1
ATOM 10885 C C . PRO B 1 858 ? 68.335 37.886 69.017 1.00 25.46 834 PRO B C 1
ATOM 10886 O O . PRO B 1 858 ? 68.285 37.782 67.794 1.00 29.78 834 PRO B O 1
ATOM 10890 N N . ILE B 1 859 ? 67.794 37.000 69.848 1.00 26.13 835 ILE B N 1
ATOM 10891 C CA . ILE B 1 859 ? 67.269 35.720 69.383 1.00 25.42 835 ILE B CA 1
ATOM 10892 C C . ILE B 1 859 ? 65.844 35.896 68.872 1.00 26.31 835 ILE B C 1
ATOM 10893 O O . ILE B 1 859 ? 64.964 36.363 69.602 1.00 27.99 835 ILE B O 1
ATOM 10906 N N . GLY B 1 861 ? 64.329 32.936 67.502 1.00 28.24 837 GLY B N 1
ATOM 10907 C CA . GLY B 1 861 ? 63.906 31.683 68.096 1.00 28.04 837 GLY B CA 1
ATOM 10908 C C . GLY B 1 861 ? 64.970 30.618 67.951 1.00 26.55 837 GLY B C 1
ATOM 10909 O O . GLY B 1 861 ? 65.945 30.768 67.212 1.00 26.64 837 GLY B O 1
ATOM 10910 N N . ILE B 1 862 ? 64.764 29.532 68.689 1.00 24.17 838 ILE B N 1
ATOM 10911 C CA . ILE B 1 862 ? 65.606 28.345 68.625 1.00 27.95 838 ILE B CA 1
ATOM 10912 C C . ILE B 1 862 ? 64.700 27.159 68.337 1.00 27.57 838 ILE B C 1
ATOM 10913 O O . ILE B 1 862 ? 63.746 26.910 69.083 1.00 29.15 838 ILE B O 1
ATOM 10918 N N . VAL B 1 863 ? 64.992 26.429 67.265 1.00 27.81 839 VAL B N 1
ATOM 10919 C CA . VAL B 1 863 ? 64.098 25.367 66.813 1.00 29.24 839 VAL B CA 1
ATOM 10920 C C . VAL B 1 863 ? 64.884 24.083 66.572 1.00 31.23 839 VAL B C 1
ATOM 10921 O O . VAL B 1 863 ? 65.981 24.120 65.995 1.00 28.94 839 VAL B O 1
ATOM 10925 N N . PRO B 1 864 ? 64.368 22.936 67.002 1.00 29.02 840 PRO B N 1
ATOM 10926 C CA . PRO B 1 864 ? 65.109 21.685 66.839 1.00 30.22 840 PRO B CA 1
ATOM 10927 C C . PRO B 1 864 ? 65.038 21.168 65.413 1.00 33.34 840 PRO B C 1
ATOM 10928 O O . PRO B 1 864 ? 64.061 21.378 64.691 1.00 33.59 840 PRO B O 1
ATOM 10932 N N . ILE B 1 865 ? 66.106 20.484 65.014 1.00 32.80 841 ILE B N 1
ATOM 10933 C CA . ILE B 1 865 ? 66.133 19.696 63.790 1.00 34.47 841 ILE B CA 1
ATOM 10934 C C . ILE B 1 865 ? 66.737 18.347 64.147 1.00 37.58 841 ILE B C 1
ATOM 10935 O O . ILE B 1 865 ? 67.524 18.233 65.092 1.00 35.23 841 ILE B O 1
ATOM 10940 N N . GLU B 1 866 ? 66.367 17.317 63.396 1.00 42.21 842 GLU B N 1
ATOM 10941 C CA . GLU B 1 866 ? 66.790 15.965 63.727 1.00 48.91 842 GLU B CA 1
ATOM 10942 C C . GLU B 1 866 ? 67.910 15.518 62.797 1.00 54.25 842 GLU B C 1
ATOM 10943 O O . GLU B 1 866 ? 67.931 15.867 61.613 1.00 48.78 842 GLU B O 1
ATOM 10949 N N . GLY B 1 867 ? 68.842 14.746 63.350 1.00 67.38 843 GLY B N 1
ATOM 10950 C CA . GLY B 1 867 ? 70.013 14.289 62.623 1.00 73.81 843 GLY B CA 1
ATOM 10951 C C . GLY B 1 867 ? 69.771 13.179 61.624 1.00 75.95 843 GLY B C 1
ATOM 10952 O O . GLY B 1 867 ? 70.531 13.036 60.667 1.00 78.25 843 GLY B O 1
ATOM 10953 N N . ILE B 1 879 ? 71.096 10.409 77.550 1.00 57.25 855 ILE B N 1
ATOM 10954 C CA . ILE B 1 879 ? 70.697 11.762 77.177 1.00 56.77 855 ILE B CA 1
ATOM 10955 C C . ILE B 1 879 ? 70.771 11.954 75.671 1.00 53.43 855 ILE B C 1
ATOM 10956 O O . ILE B 1 879 ? 71.857 11.925 75.091 1.00 53.93 855 ILE B O 1
ATOM 10961 N N . PRO B 1 880 ? 69.621 12.144 75.035 1.00 51.20 856 PRO B N 1
ATOM 10962 C CA . PRO B 1 880 ? 69.605 12.354 73.589 1.00 51.18 856 PRO B CA 1
ATOM 10963 C C . PRO B 1 880 ? 70.277 13.666 73.230 1.00 48.98 856 PRO B C 1
ATOM 10964 O O . PRO B 1 880 ? 69.988 14.708 73.839 1.00 44.19 856 PRO B O 1
ATOM 10968 N N . PRO B 1 881 ? 71.192 13.660 72.265 1.00 50.62 857 PRO B N 1
ATOM 10969 C CA . PRO B 1 881 ? 71.792 14.920 71.823 1.00 50.00 857 PRO B CA 1
ATOM 10970 C C . PRO B 1 881 ? 70.768 15.775 71.095 1.00 47.80 857 PRO B C 1
ATOM 10971 O O . PRO B 1 881 ? 69.789 15.283 70.529 1.00 45.22 857 PRO B O 1
ATOM 10975 N N . LEU B 1 882 ? 71.000 17.083 71.125 1.00 46.01 858 LEU B N 1
ATOM 10976 C CA . LEU B 1 882 ? 70.061 18.049 70.577 1.00 38.92 858 LEU B CA 1
ATOM 10977 C C . LEU B 1 882 ? 70.757 18.874 69.507 1.00 38.15 858 LEU B C 1
ATOM 10978 O O . LEU B 1 882 ? 71.844 19.413 69.742 1.00 43.46 858 LEU B O 1
ATOM 10983 N N . GLU B 1 883 ? 70.136 18.963 68.335 1.00 32.89 859 GLU B N 1
ATOM 10984 C CA . GLU B 1 883 ? 70.617 19.795 67.242 1.00 31.62 859 GLU B CA 1
ATOM 10985 C C . GLU B 1 883 ? 69.560 20.850 66.962 1.00 30.45 859 GLU B C 1
ATOM 10986 O O . GLU B 1 883 ? 68.384 20.519 66.777 1.00 29.32 859 GLU B O 1
ATOM 10992 N N . VAL B 1 884 ? 69.968 22.120 66.944 1.00 32.51 860 VAL B N 1
ATOM 10993 C CA . VAL B 1 884 ? 69.027 23.224 66.802 1.00 33.54 860 VAL B CA 1
ATOM 10994 C C . VAL B 1 884 ? 69.579 24.265 65.843 1.00 32.86 860 VAL B C 1
ATOM 10995 O O . VAL B 1 884 ? 70.778 24.317 65.555 1.00 34.07 860 VAL B O 1
ATOM 10999 N N . ALA B 1 885 ? 68.669 25.094 65.348 1.00 31.38 861 ALA B N 1
ATOM 11000 C CA . ALA B 1 885 ? 68.998 26.299 64.607 1.00 28.75 861 ALA B CA 1
ATOM 11001 C C . ALA B 1 885 ? 68.689 27.475 65.521 1.00 30.01 861 ALA B C 1
ATOM 11002 O O . ALA B 1 885 ? 67.562 27.618 66.003 1.00 32.43 861 ALA B O 1
ATOM 11004 N N . LEU B 1 886 ? 69.680 28.301 65.768 1.00 29.56 862 LEU B N 1
ATOM 11005 C CA . LEU B 1 886 ? 69.496 29.484 66.586 1.00 31.59 862 LEU B CA 1
ATOM 11006 C C . LEU B 1 886 ? 69.534 30.674 65.642 1.00 30.55 862 LEU B C 1
ATOM 11007 O O . LEU B 1 886 ? 70.556 30.943 65.009 1.00 33.91 862 LEU B O 1
ATOM 11012 N N . ILE B 1 887 ? 68.408 31.369 65.534 1.00 28.43 863 ILE B N 1
ATOM 11013 C CA . ILE B 1 887 ? 68.230 32.438 64.565 1.00 29.30 863 ILE B CA 1
ATOM 11014 C C . ILE B 1 887 ? 68.340 33.759 65.311 1.00 25.37 863 ILE B C 1
ATOM 11015 O O . ILE B 1 887 ? 67.496 34.090 66.151 1.00 26.01 863 ILE B O 1
ATOM 11020 N N . GLU B 1 888 ? 69.385 34.515 64.995 1.00 25.28 864 GLU B N 1
ATOM 11021 C CA . GLU B 1 888 ? 69.598 35.851 65.528 1.00 27.91 864 GLU B CA 1
ATOM 11022 C C . GLU B 1 888 ? 69.347 36.862 64.424 1.00 27.32 864 GLU B C 1
ATOM 11023 O O . GLU B 1 888 ? 69.656 36.608 63.256 1.00 25.54 864 GLU B O 1
ATOM 11029 N N . ARG B 1 889 ? 68.793 38.008 64.797 1.00 29.03 865 ARG B N 1
ATOM 11030 C CA . ARG B 1 889 ? 68.442 39.052 63.838 1.00 31.10 865 ARG B CA 1
ATOM 11031 C C . ARG B 1 889 ? 68.877 40.398 64.399 1.00 32.22 865 ARG B C 1
ATOM 11032 O O . ARG B 1 889 ? 68.056 41.203 64.855 1.00 33.38 865 ARG B O 1
ATOM 11040 N N . PRO B 1 890 ? 70.183 40.663 64.407 1.00 33.62 866 PRO B N 1
ATOM 11041 C CA . PRO B 1 890 ? 70.661 41.981 64.828 1.00 33.36 866 PRO B CA 1
ATOM 11042 C C . PRO B 1 890 ? 70.348 43.017 63.766 1.00 39.58 866 PRO B C 1
ATOM 11043 O O . PRO B 1 890 ? 70.312 42.722 62.569 1.00 39.89 866 PRO B O 1
ATOM 11047 N N . LEU B 1 891 ? 70.109 44.245 64.214 1.00 43.68 867 LEU B N 1
ATOM 11048 C CA . LEU B 1 891 ? 69.965 45.354 63.284 1.00 49.52 867 LEU B CA 1
ATOM 11049 C C . LEU B 1 891 ? 71.217 46.216 63.214 1.00 56.96 867 LEU B C 1
ATOM 11050 O O . LEU B 1 891 ? 71.614 46.637 62.124 1.00 60.31 867 LEU B O 1
ATOM 11055 N N . SER B 1 892 ? 71.852 46.469 64.354 1.00 62.42 868 SER B N 1
ATOM 11056 C CA . SER B 1 892 ? 72.994 47.368 64.448 1.00 68.48 868 SER B CA 1
ATOM 11057 C C . SER B 1 892 ? 73.942 46.821 65.510 1.00 73.93 868 SER B C 1
ATOM 11058 O O . SER B 1 892 ? 73.794 45.683 65.966 1.00 73.96 868 SER B O 1
ATOM 11061 N N . GLU B 1 893 ? 74.917 47.642 65.898 1.00 79.30 869 GLU B N 1
ATOM 11062 C CA . GLU B 1 893 ? 75.694 47.438 67.122 1.00 82.74 869 GLU B CA 1
ATOM 11063 C C . GLU B 1 893 ? 76.246 46.013 67.238 1.00 85.26 869 GLU B C 1
ATOM 11064 O O . GLU B 1 893 ? 77.236 45.762 67.928 1.00 87.29 869 GLU B O 1
#

Sequence (1379 aa):
TTENLYFQGAHDIHRCRFVRYPASAINAVAFTHSALPVVSSSKKYLQKNIQVRLAIGRANGDIEIWNPLNGGWYQEVIIPGGKDRSVDGLVWVTDPDEEADGKIIHGKSRLFSIGYTTTITEWDLEKARAKKHASGQHGEIWCFGVQPLPAAQNRKLVAGTVDGNLVLYSIEDGDLKFQKTLTRTPSKKTKFVSIAFQSHNIVIVGCSNSTICAYDVRTGTLRQTLGSKNIIVWAVKCLPNGDIVSGDSTGQVCIWDGKTYTQAQRIQSHTQDVLCLSVSADGSKIISGGDRRTAVYEPAGQSGRWSKVFHRRYHQHDVKAASFEGKGSVVVSGGSDASPIVLPLRALGKEFHRTLPHLPQHPTVLSAPKARYILSWWENEIRIWHLLNKNRKFLAQVLIKGASHITSASISEDGTLLAASTPTDVKVFHLDPAAAQRNGQLYIKKVNTGTGLGATRVQISPDKRWICWAEEGSKVISRVHATESADGISYTVSVPHKLHRLRRQIPKHILLGGLGSYDRNVSQIAFSADSRLSVADLAGYIDTWVLRGPAGERWARRNPKAAIPKLSAAPVVLSFSPTPRDDGDYDLLVVTTLKQLLIFNPLRGLSEWSRRNTYPKLPEPFRDTRDQVKGIVWQGQRAWFYGVASLFFDLSQDFSAKWWHTYQFRPIGIVPIEGIPPLEVALIERPLSPTTENLYFQGAHDIHRCRFVRYPASAINAVAFTHSALPVVSSSYLQKNIQVRLAIGRANGDIEIWNPLNGGWYQEVIIPGGKDRSVDGLVWVTDPDEEADGKIIHGKSRLFSIGYTTTITEWDLEKARAKKHASGQHGEIWCFGVQPLPHKANAAAAQNRKLVAGTVDGNLVLYSIEDGDLKFQKTLTRTSKKTKFVSIAFQSHNIVIVGCSNSTICAYDVRTGTLRQTLGSKNIIVWAVKCLPNGDIVSGDSTGQVCIWDGKTYTQAQRIQSHTQDVLCLSVSADGSKIISGGDRRTAVYEPAGQSGRWSKVFHRRYHQHHDVKAASFEGKGSVVVSGGSDASPIVLPLRALGKEFHRTLPHLPQHPTVLSAPKARYILSWWENEIRIWHLLNNRKFLAQVLIKGASHITSASISEDGTLLAASTPTDVKVFHLDPAAAQRNGQLYIKKVNTGTGLGATRVQISPDKRWICWAEEGSKVISRVHATESADGISYTVSVPHKLHRLRRQIPKHILLGGLGSYDRNVSQIAFSADSRLSVADLAGYIDTWVLRGPGERWARNPKAAIPKLSAAPVVLSFSPTPRDDGDYDLLVVTTLKQLLIFNPLRGLSEWSRRNTYPKLPEPFRDTRDQVKGIVWQGQRAWFYGVASLFFDLSQDFSAKWWHTYQFRPIGIVPIEGIPPLEVALIERPLSE